Protein 9JE9 (pdb70)

Secondary structure (DSSP, 8-state):
-PPPHHHHHHHHHHTSS-HHHHHHHHHHHHHHHHHHH---SEE-HHHHHHHHHHHHHHHHTT---TTTTEEEEEETTB--TTS---TT-SGGGG---SS--HHHHHHHHTTEEEEEEE-------B---STTHHHHHHHHHTS-SEEEEEESSSTTHHHHHHTT-EEEEPPTTSS--TTB--TT-SSTT-TT-EEEEEESSHHHHHHHHHHH-SS--PPP--SSSS-EEEE---BTTB---HHHHHHHHHHHHHHHHHT-EEES--TT---HHHHHHHHHHHHHHH----HHHHHHHHHHHHHHHHHHHHHTTT-SEEEEESSSSSS-B---S-TTT-EEEETTEEEESGGGGHHHHHHHTTT--EEEEEEEE-TT--EEEEEEEESTT-HHHHHHHHHHHHHHHT-/-PPPHHHHHHHHHHTSS-HHHHHHHHHHHHHHHSTTT--EEEE-HHHHHHHHHHHHHHHTTT---TTTT-EEEEETTB--BTS---TTTS-GGG--BSS--HHHHHHHHTT-EEEEEE--PPP--TTT--PBPSS-TTBB--STTHHHHHHHHHTS-SEEEEEESSSTTHHHHHHTT-EEEEPPTTSS--TTBPPSSSSSSSPTT-EEEEEESSHHHHHHHHHHH-SS--PPP--SSSS-EEEE---BTTB---HHHHHHHHHHHHHHHHHT-EEES--TTPPPHHHHHHHHHHHHHHHS---PPPHHHHHHHHHHHHHHHHHHHHHTTT-SEEEEESSSSS--B--SS--TTTS-EETTEE--SGGGGHHHHHHHTTT--EEEEEEEE-TTS-EEEEEEE-STT-HHHHHHHHHHHHHHHH-

Nearest PDB structures (foldseek):
  1obj-assembly1_B  TM=8.042E-01  e=1.621E-29  Bradyrhizobium japonicum
  1ocm-assembly1_A  TM=7.962E-01  e=1.621E-29  Bradyrhizobium japonicum
  1obi-assembly1_B  TM=7.788E-01  e=1.350E-29  Bradyrhizobium japonicum
  1o9p-assembly1_B  TM=7.866E-01  e=2.640E-29  Bradyrhizobium japonicum
  1o9q-assembly1_A  TM=7.778E-01  e=9.500E-29  Bradyrhizobium japonicum

Foldseek 3Di:
DFDAQQRVLVCCLVVVDALLVQLVVLVVLCVVPCVLQVFFPWFDAPVLNVLRVVQRVVVVVVDHASRASFEEEEALLFADAPAFSCLPPPVSRPDHRHHGFLLVVLVVVRHYRHGGHTAQDDCNQFDLRGRCSSVLVCVLSSSGFKYKFKDQLLRFQQSVQQSQWKKKDAQPPFFDCGRGADPLFPDGVQALMDMAMTGRALVSRVSSSQSRTPDHFDAADDPDPAAEEEEDADAPQAAAAVQLVVLVVQLQVLSVVVPYHYHDDDPLDADLVLLVVLSVVSVVNTNVDDPVNVVVSVVSLQVRLVSVVVVQVRHFKYKYFSWRDHTDGDDPDDQQPDWDAHPNDTGRPVSRSSNSSVCSSNSWMWMWHFQDADPVGRTGIMIITGRRSNSNNSSVVSNVSNVSSVD/DFDAQQVVLVCCLVVVDALLVQLVVLVVLCVVPCVVFLLFQWFPAPVLSVLRVVLRVVSVPPDHASRASFEEAEALQFADAPAFRCLAVPPSRVDHDHHGFLLVVLVVVRHYGHGGHTAFDDALHPVRDAGAQLPDRQFHLHARCSSRLNSQLSNSGFKYKFKDQLLRFQQSNQQNQWKKKFAQPPFFDCGRGRDPFDDPDQQALMGMAMTGRALVSRVVSCQRRTPDHFDAADFPDPAAEEEEDADAVQAAAAVQLVVLVVVLVVLSVVVPYHYHDDDPLPLRLVLLVVLRVVSVVVRRDPVPDDPVVVVVSVVSLQVSLVSVVVVLVRHFKYKYFSFRDHTAGDDPDCDQQQGDAHPNRRGGPVRRSSNSSVCRSSSWMWMWHFQAADPVRGTGIIIITGRRSNNNNSSVVSNVSNVSRVD

Structure (mmCIF, N/CA/C/O backbone):
data_9JE9
#
_entry.id   9JE9
#
_cell.length_a   92.820
_cell.length_b   92.820
_cell.length_c   135.086
_cell.angle_alpha   90.00
_cell.angle_beta   90.00
_cell.angle_gamma   90.00
#
_symmetry.space_group_name_H-M   'P 43'
#
loop_
_entity.id
_entity.type
_entity.pdbx_description
1 polymer Amidase
2 water water
#
loop_
_atom_site.group_PDB
_atom_site.id
_atom_site.type_symbol
_atom_site.label_atom_id
_atom_site.label_alt_id
_atom_site.label_comp_id
_atom_site.label_asym_id
_atom_site.label_entity_id
_atom_site.label_seq_id
_atom_site.pdbx_PDB_ins_code
_atom_site.Cartn_x
_atom_site.Cartn_y
_atom_site.Cartn_z
_atom_site.occupancy
_atom_site.B_iso_or_equiv
_atom_site.auth_seq_id
_atom_site.auth_comp_id
_atom_site.auth_asym_id
_atom_site.auth_atom_id
_atom_site.pdbx_PDB_model_num
ATOM 1 N N . THR A 1 25 ? 18.808 -0.230 13.101 1.00 117.63 2 THR A N 1
ATOM 2 C CA . THR A 1 25 ? 19.304 -1.231 12.158 1.00 121.48 2 THR A CA 1
ATOM 3 C C . THR A 1 25 ? 20.425 -0.664 11.283 1.00 110.53 2 THR A C 1
ATOM 4 O O . THR A 1 25 ? 20.411 0.517 10.934 1.00 106.34 2 THR A O 1
ATOM 8 N N . ALA A 1 26 ? 21.391 -1.512 10.937 1.00 104.46 3 ALA A N 1
ATOM 9 C CA . ALA A 1 26 ? 22.526 -1.067 10.137 1.00 95.60 3 ALA A CA 1
ATOM 10 C C . ALA A 1 26 ? 22.077 -0.697 8.723 1.00 94.52 3 ALA A C 1
ATOM 11 O O . ALA A 1 26 ? 21.245 -1.393 8.130 1.00 99.58 3 ALA A O 1
ATOM 13 N N . PRO A 1 27 ? 22.596 0.391 8.160 1.00 87.47 4 PRO A N 1
ATOM 14 C CA . PRO A 1 27 ? 22.210 0.765 6.793 1.00 89.48 4 PRO A CA 1
ATOM 15 C C . PRO A 1 27 ? 22.730 -0.218 5.752 1.00 90.50 4 PRO A C 1
ATOM 16 O O . PRO A 1 27 ? 23.778 -0.848 5.910 1.00 84.83 4 PRO A O 1
ATOM 20 N N . SER A 1 28 ? 21.958 -0.354 4.681 1.00 91.10 5 SER A N 1
ATOM 21 C CA . SER A 1 28 ? 22.338 -1.187 3.552 1.00 80.82 5 SER A CA 1
ATOM 22 C C . SER A 1 28 ? 23.499 -0.574 2.770 1.00 79.54 5 SER A C 1
ATOM 23 O O . SER A 1 28 ? 23.838 0.603 2.915 1.00 87.04 5 SER A O 1
ATOM 26 N N . ALA A 1 29 ? 24.089 -1.403 1.905 1.00 69.61 6 ALA A N 1
ATOM 27 C CA . ALA A 1 29 ? 25.189 -0.961 1.052 1.00 74.22 6 ALA A CA 1
ATOM 28 C C . ALA A 1 29 ? 24.761 0.155 0.109 1.00 68.64 6 ALA A C 1
ATOM 29 O O . ALA A 1 29 ? 25.445 1.176 -0.013 1.00 81.46 6 ALA A O 1
ATOM 31 N N . LEU A 1 30 ? 23.640 -0.030 -0.587 1.00 70.23 7 LEU A N 1
ATOM 32 C CA . LEU A 1 30 ? 23.185 0.988 -1.530 1.00 76.53 7 LEU A CA 1
ATOM 33 C C . LEU A 1 30 ? 22.720 2.251 -0.814 1.00 78.16 7 LEU A C 1
ATOM 34 O O . LEU A 1 30 ? 22.834 3.356 -1.365 1.00 71.93 7 LEU A O 1
ATOM 39 N N . ALA A 1 31 ? 22.169 2.107 0.394 1.00 74.24 8 ALA A N 1
ATOM 40 C CA . ALA A 1 31 ? 21.844 3.280 1.196 1.00 73.36 8 ALA A CA 1
ATOM 41 C C . ALA A 1 31 ? 23.105 4.052 1.566 1.00 76.51 8 ALA A C 1
ATOM 42 O O . ALA A 1 31 ? 23.107 5.290 1.573 1.00 73.02 8 ALA A O 1
ATOM 44 N N . THR A 1 32 ? 24.182 3.339 1.906 1.00 74.88 9 THR A N 1
ATOM 45 C CA . THR A 1 32 ? 25.443 4.013 2.194 1.00 80.31 9 THR A CA 1
ATOM 46 C C . THR A 1 32 ? 25.948 4.776 0.977 1.00 80.19 9 THR A C 1
ATOM 47 O O . THR A 1 32 ? 26.391 5.924 1.092 1.00 80.31 9 THR A O 1
ATOM 51 N N . ALA A 1 33 ? 25.879 4.158 -0.202 1.00 77.21 10 ALA A N 1
ATOM 52 C CA . ALA A 1 33 ? 26.328 4.832 -1.414 1.00 73.24 10 ALA A CA 1
ATOM 53 C C . ALA A 1 33 ? 25.506 6.080 -1.692 1.00 73.41 10 ALA A C 1
ATOM 54 O O . ALA A 1 33 ? 26.037 7.077 -2.188 1.00 88.24 10 ALA A O 1
ATOM 56 N N . ALA A 1 34 ? 24.200 6.037 -1.410 1.00 82.93 11 ALA A N 1
ATOM 57 C CA . ALA A 1 34 ? 23.350 7.207 -1.626 1.00 85.68 11 ALA A CA 1
ATOM 58 C C . ALA A 1 34 ? 23.738 8.354 -0.703 1.00 83.90 11 ALA A C 1
ATOM 59 O O . ALA A 1 34 ? 23.788 9.513 -1.128 1.00 75.54 11 ALA A O 1
ATOM 61 N N . ALA A 1 35 ? 24.011 8.047 0.567 1.00 83.09 12 ALA A N 1
ATOM 62 C CA . ALA A 1 35 ? 24.379 9.083 1.524 1.00 87.38 12 ALA A CA 1
ATOM 63 C C . ALA A 1 35 ? 25.718 9.713 1.166 1.00 95.36 12 ALA A C 1
ATOM 64 O O . ALA A 1 35 ? 25.840 10.941 1.115 1.00 101.22 12 ALA A O 1
ATOM 66 N N . VAL A 1 36 ? 26.729 8.888 0.885 1.00 90.69 13 VAL A N 1
ATOM 67 C CA . VAL A 1 36 ? 28.022 9.431 0.483 1.00 87.64 13 VAL A CA 1
ATOM 68 C C . VAL A 1 36 ? 27.870 10.226 -0.803 1.00 84.28 13 VAL A C 1
ATOM 69 O O . VAL A 1 36 ? 28.496 11.276 -0.980 1.00 99.19 13 VAL A O 1
ATOM 73 N N . ARG A 1 37 ? 27.046 9.731 -1.725 1.00 77.94 14 ARG A N 1
ATOM 74 C CA . ARG A 1 37 ? 26.757 10.485 -2.939 1.00 81.43 14 ARG A CA 1
ATOM 75 C C . ARG A 1 37 ? 26.075 11.805 -2.602 1.00 93.85 14 ARG A C 1
ATOM 76 O O . ARG A 1 37 ? 26.366 12.838 -3.216 1.00 94.54 14 ARG A O 1
ATOM 84 N N . ALA A 1 38 ? 25.165 11.789 -1.621 1.00 95.24 15 ALA A N 1
ATOM 85 C CA . ALA A 1 38 ? 24.466 13.005 -1.216 1.00 89.61 15 ALA A CA 1
ATOM 86 C C . ALA A 1 38 ? 25.403 14.002 -0.547 1.00 100.27 15 ALA A C 1
ATOM 87 O O . ALA A 1 38 ? 25.145 15.211 -0.575 1.00 97.27 15 ALA A O 1
ATOM 89 N N . GLY A 1 39 ? 26.472 13.517 0.077 1.00 88.54 16 GLY A N 1
ATOM 90 C CA . GLY A 1 39 ? 27.325 14.350 0.892 1.00 93.30 16 GLY A CA 1
ATOM 91 C C . GLY A 1 39 ? 26.923 14.425 2.343 1.00 93.91 16 GLY A C 1
ATOM 92 O O . GLY A 1 39 ? 27.582 15.129 3.117 1.00 116.58 16 GLY A O 1
ATOM 93 N N . GLU A 1 40 ? 25.863 13.720 2.736 1.00 89.86 17 GLU A N 1
ATOM 94 C CA . GLU A 1 40 ? 25.490 13.657 4.143 1.00 94.19 17 GLU A CA 1
ATOM 95 C C . GLU A 1 40 ? 26.614 13.062 4.971 1.00 95.64 17 GLU A C 1
ATOM 96 O O . GLU A 1 40 ? 26.845 13.472 6.113 1.00 109.94 17 GLU A O 1
ATOM 102 N N . THR A 1 41 ? 27.306 12.080 4.416 1.00 100.36 18 THR A N 1
ATOM 103 C CA . THR A 1 41 ? 28.429 11.437 5.067 1.00 102.67 18 THR A CA 1
ATOM 104 C C . THR A 1 41 ? 29.560 11.312 4.060 1.00 102.92 18 THR A C 1
ATOM 105 O O . THR A 1 41 ? 29.382 11.534 2.859 1.00 102.12 18 THR A O 1
ATOM 109 N N . THR A 1 42 ? 30.741 10.999 4.566 1.00 97.98 19 THR A N 1
ATOM 110 C CA . THR A 1 42 ? 31.916 10.851 3.728 1.00 101.61 19 THR A CA 1
ATOM 111 C C . THR A 1 42 ? 32.433 9.419 3.808 1.00 104.11 19 THR A C 1
ATOM 112 O O . THR A 1 42 ? 32.158 8.691 4.768 1.00 102.77 19 THR A O 1
ATOM 116 N N . ALA A 1 43 ? 33.166 9.006 2.765 1.00 99.29 20 ALA A N 1
ATOM 117 C CA . ALA A 1 43 ? 33.652 7.628 2.702 1.00 93.81 20 ALA A CA 1
ATOM 118 C C . ALA A 1 43 ? 34.587 7.312 3.861 1.00 100.30 20 ALA A C 1
ATOM 119 O O . ALA A 1 43 ? 34.546 6.207 4.418 1.00 95.67 20 ALA A O 1
ATOM 121 N N . LEU A 1 44 ? 35.443 8.267 4.234 1.00 93.04 21 LEU A N 1
ATOM 122 C CA . LEU A 1 44 ? 36.318 8.064 5.383 1.00 92.68 21 LEU A CA 1
ATOM 123 C C . LEU A 1 44 ? 35.504 7.827 6.649 1.00 95.03 21 LEU A C 1
ATOM 124 O O . LEU A 1 44 ? 35.766 6.883 7.401 1.00 98.23 21 LEU A O 1
ATOM 129 N N . ALA A 1 45 ? 34.478 8.650 6.877 1.00 95.98 22 ALA A N 1
ATOM 130 C CA . ALA A 1 45 ? 33.667 8.491 8.080 1.00 100.84 22 ALA A CA 1
ATOM 131 C C . ALA A 1 45 ? 32.970 7.140 8.095 1.00 99.05 22 ALA A C 1
ATOM 132 O O . ALA A 1 45 ? 32.930 6.466 9.131 1.00 99.07 22 ALA A O 1
ATOM 134 N N . GLU A 1 46 ? 32.422 6.724 6.949 1.00 100.11 23 GLU A N 1
ATOM 135 C CA . GLU A 1 46 ? 31.781 5.414 6.866 1.00 103.45 23 GLU A CA 1
ATOM 136 C C . GLU A 1 46 ? 32.792 4.298 7.078 1.00 95.68 23 GLU A C 1
ATOM 137 O O . GLU A 1 46 ? 32.498 3.296 7.742 1.00 94.74 23 GLU A O 1
ATOM 143 N N . THR A 1 47 ? 33.989 4.447 6.516 1.00 98.34 24 THR A N 1
ATOM 144 C CA . THR A 1 47 ? 34.997 3.418 6.717 1.00 96.32 24 THR A CA 1
ATOM 145 C C . THR A 1 47 ? 35.396 3.348 8.183 1.00 100.30 24 THR A C 1
ATOM 146 O O . THR A 1 47 ? 35.338 2.276 8.792 1.00 100.26 24 THR A O 1
ATOM 150 N N . GLU A 1 48 ? 35.661 4.504 8.802 1.00 93.56 25 GLU A N 1
ATOM 151 C CA . GLU A 1 48 ? 36.065 4.516 10.206 1.00 91.08 25 GLU A CA 1
ATOM 152 C C . GLU A 1 48 ? 34.973 3.943 11.094 1.00 95.04 25 GLU A C 1
ATOM 153 O O . GLU A 1 48 ? 35.252 3.155 12.008 1.00 90.22 25 GLU A O 1
ATOM 159 N N . ALA A 1 49 ? 33.717 4.302 10.813 1.00 101.30 26 ALA A N 1
ATOM 160 C CA . ALA A 1 49 ? 32.601 3.781 11.590 1.00 81.56 26 ALA A CA 1
ATOM 161 C C . ALA A 1 49 ? 32.558 2.266 11.512 1.00 88.68 26 ALA A C 1
ATOM 162 O O . ALA A 1 49 ? 32.248 1.591 12.502 1.00 81.81 26 ALA A O 1
ATOM 164 N N . ALA A 1 50 ? 32.904 1.714 10.347 1.00 91.88 27 ALA A N 1
ATOM 165 C CA . ALA A 1 50 ? 32.951 0.266 10.201 1.00 92.65 27 ALA A CA 1
ATOM 166 C C . ALA A 1 50 ? 34.008 -0.359 11.106 1.00 93.56 27 ALA A C 1
ATOM 167 O O . ALA A 1 50 ? 33.726 -1.345 11.796 1.00 86.70 27 ALA A O 1
ATOM 169 N N . ILE A 1 51 ? 35.225 0.212 11.151 1.00 96.20 28 ILE A N 1
ATOM 170 C CA . ILE A 1 51 ? 36.262 -0.401 11.993 1.00 99.09 28 ILE A CA 1
ATOM 171 C C . ILE A 1 51 ? 35.884 -0.303 13.462 1.00 95.50 28 ILE A C 1
ATOM 172 O O . ILE A 1 51 ? 36.140 -1.233 14.242 1.00 92.07 28 ILE A O 1
ATOM 177 N N . ALA A 1 52 ? 35.213 0.782 13.854 1.00 88.13 29 ALA A N 1
ATOM 178 C CA . ALA A 1 52 ? 34.673 0.837 15.206 1.00 92.68 29 ALA A CA 1
ATOM 179 C C . ALA A 1 52 ? 33.713 -0.320 15.442 1.00 99.72 29 ALA A C 1
ATOM 180 O O . ALA A 1 52 ? 33.759 -0.974 16.492 1.00 90.31 29 ALA A O 1
ATOM 182 N N . ARG A 1 53 ? 32.861 -0.611 14.454 1.00 94.64 30 ARG A N 1
ATOM 183 C CA . ARG A 1 53 ? 31.949 -1.740 14.580 1.00 90.26 30 ARG A CA 1
ATOM 184 C C . ARG A 1 53 ? 32.698 -3.064 14.648 1.00 92.82 30 ARG A C 1
ATOM 185 O O . ARG A 1 53 ? 32.323 -3.948 15.427 1.00 94.73 30 ARG A O 1
ATOM 193 N N . ILE A 1 54 ? 33.762 -3.226 13.852 1.00 95.03 31 ILE A N 1
ATOM 194 C CA . ILE A 1 54 ? 34.478 -4.502 13.866 1.00 87.36 31 ILE A CA 1
ATOM 195 C C . ILE A 1 54 ? 35.247 -4.673 15.165 1.00 93.73 31 ILE A C 1
ATOM 196 O O . ILE A 1 54 ? 35.230 -5.747 15.770 1.00 91.13 31 ILE A O 1
ATOM 201 N N . GLU A 1 55 ? 35.889 -3.610 15.647 1.00 97.01 32 GLU A N 1
ATOM 202 C CA . GLU A 1 55 ? 36.682 -3.774 16.860 1.00 101.32 32 GLU A CA 1
ATOM 203 C C . GLU A 1 55 ? 35.801 -4.030 18.074 1.00 103.66 32 GLU A C 1
ATOM 204 O O . GLU A 1 55 ? 36.184 -4.803 18.961 1.00 100.09 32 GLU A O 1
ATOM 210 N N . ALA A 1 56 ? 34.611 -3.423 18.114 1.00 102.82 33 ALA A N 1
ATOM 211 C CA . ALA A 1 56 ? 33.706 -3.622 19.243 1.00 91.35 33 ALA A CA 1
ATOM 212 C C . ALA A 1 56 ? 33.186 -5.055 19.307 1.00 107.01 33 ALA A C 1
ATOM 213 O O . ALA A 1 56 ? 33.163 -5.669 20.381 1.00 106.39 33 ALA A O 1
ATOM 215 N N . ALA A 1 57 ? 32.765 -5.608 18.166 1.00 111.08 34 ALA A N 1
ATOM 216 C CA . ALA A 1 57 ? 32.070 -6.891 18.131 1.00 89.74 34 ALA A CA 1
ATOM 217 C C . ALA A 1 57 ? 32.963 -8.079 17.793 1.00 102.46 34 ALA A C 1
ATOM 218 O O . ALA A 1 57 ? 32.562 -9.222 18.048 1.00 108.92 34 ALA A O 1
ATOM 220 N N . ASN A 1 58 ? 34.153 -7.848 17.229 1.00 102.88 35 ASN A N 1
ATOM 221 C CA . ASN A 1 58 ? 34.963 -8.940 16.694 1.00 104.52 35 ASN A CA 1
ATOM 222 C C . ASN A 1 58 ? 35.682 -9.795 17.737 1.00 110.94 35 ASN A C 1
ATOM 223 O O . ASN A 1 58 ? 35.831 -10.999 17.501 1.00 108.40 35 ASN A O 1
ATOM 228 N N . PRO A 1 59 ? 36.132 -9.257 18.885 1.00 114.40 36 PRO A N 1
ATOM 229 C CA . PRO A 1 59 ? 36.890 -10.114 19.817 1.00 102.89 36 PRO A CA 1
ATOM 230 C C . PRO A 1 59 ? 36.112 -11.350 20.183 1.00 109.36 36 PRO A C 1
ATOM 231 O O . PRO A 1 59 ? 36.669 -12.426 20.443 1.00 109.12 36 PRO A O 1
ATOM 235 N N . ASP A 1 60 ? 34.798 -11.180 20.229 1.00 123.40 37 ASP A N 1
ATOM 236 C CA . ASP A 1 60 ? 33.922 -12.171 20.807 1.00 121.56 37 ASP A CA 1
ATOM 237 C C . ASP A 1 60 ? 33.549 -13.304 19.830 1.00 126.10 37 ASP A C 1
ATOM 238 O O . ASP A 1 60 ? 33.292 -14.426 20.281 1.00 125.32 37 ASP A O 1
ATOM 243 N N . LEU A 1 61 ? 33.658 -13.038 18.520 1.00 117.20 38 LEU A N 1
ATOM 244 C CA . LEU A 1 61 ? 33.291 -14.057 17.497 1.00 116.04 38 LEU A CA 1
ATOM 245 C C . LEU A 1 61 ? 34.465 -14.346 16.541 1.00 114.45 38 LEU A C 1
ATOM 246 O O . LEU A 1 61 ? 34.369 -15.351 15.804 1.00 113.99 38 LEU A O 1
ATOM 251 N N . ASN A 1 62 ? 35.500 -13.500 16.520 1.00 114.27 39 ASN A N 1
ATOM 252 C CA . ASN A 1 62 ? 36.713 -13.761 15.686 1.00 115.60 39 ASN A CA 1
ATOM 253 C C . ASN A 1 62 ? 36.333 -13.919 14.208 1.00 113.51 39 ASN A C 1
ATOM 254 O O . ASN A 1 62 ? 36.919 -14.794 13.536 1.00 102.14 39 ASN A O 1
ATOM 259 N N . ALA A 1 63 ? 35.383 -13.116 13.723 1.00 109.65 40 ALA A N 1
ATOM 260 C CA . ALA A 1 63 ? 34.930 -13.189 12.311 1.00 104.67 40 ALA A CA 1
ATOM 261 C C . ALA A 1 63 ? 36.039 -12.840 11.314 1.00 100.65 40 ALA A C 1
ATOM 262 O O . ALA A 1 63 ? 36.104 -13.508 10.262 1.00 85.52 40 ALA A O 1
ATOM 264 N N . VAL A 1 64 ? 36.871 -11.831 11.599 1.00 90.97 41 VAL A N 1
ATOM 265 C CA . VAL A 1 64 ? 37.848 -11.398 10.556 1.00 99.43 41 VAL A CA 1
ATOM 266 C C . VAL A 1 64 ? 39.272 -11.880 10.869 1.00 97.94 41 VAL A C 1
ATOM 267 O O . VAL A 1 64 ? 39.818 -11.475 11.918 1.00 96.46 41 VAL A O 1
ATOM 271 N N . VAL A 1 65 ? 39.831 -12.746 10.015 1.00 91.50 42 VAL A N 1
ATOM 272 C CA . VAL A 1 65 ? 41.246 -13.212 10.161 1.00 86.38 42 VAL A CA 1
ATOM 273 C C . VAL A 1 65 ? 42.268 -12.086 9.936 1.00 92.07 42 VAL A C 1
ATOM 274 O O . VAL A 1 65 ? 43.256 -12.041 10.695 1.00 114.20 42 VAL A O 1
ATOM 278 N N . VAL A 1 66 ? 42.051 -11.221 8.938 1.00 89.13 43 VAL A N 1
ATOM 279 C CA . VAL A 1 66 ? 43.096 -10.217 8.564 1.00 80.61 43 VAL A CA 1
ATOM 280 C C . VAL A 1 66 ? 42.530 -8.794 8.621 1.00 86.84 43 VAL A C 1
ATOM 281 O O . VAL A 1 66 ? 41.408 -8.588 8.124 1.00 95.99 43 VAL A O 1
ATOM 285 N N . LYS A 1 67 ? 43.312 -7.848 9.148 1.00 77.70 44 LYS A N 1
ATOM 286 C CA . LYS A 1 67 ? 42.841 -6.470 9.245 1.00 66.84 44 LYS A CA 1
ATOM 287 C C . LYS A 1 67 ? 43.786 -5.571 8.462 1.00 79.20 44 LYS A C 1
ATOM 288 O O . LYS A 1 67 ? 45.002 -5.620 8.662 1.00 104.11 44 LYS A O 1
ATOM 294 N N . ASP A 1 68 ? 43.223 -4.748 7.585 1.00 74.01 45 ASP A N 1
ATOM 295 C CA . ASP A 1 68 ? 43.970 -3.870 6.690 1.00 70.36 45 ASP A CA 1
ATOM 296 C C . ASP A 1 68 ? 43.567 -2.420 6.898 1.00 74.51 45 ASP A C 1
ATOM 297 O O . ASP A 1 68 ? 43.417 -1.657 5.942 1.00 85.97 45 ASP A O 1
ATOM 302 N N . TYR A 1 69 ? 43.355 -2.040 8.161 1.00 81.44 46 TYR A N 1
ATOM 303 C CA . TYR A 1 69 ? 42.725 -0.760 8.489 1.00 96.45 46 TYR A CA 1
ATOM 304 C C . TYR A 1 69 ? 43.424 0.434 7.846 1.00 93.64 46 TYR A C 1
ATOM 305 O O . TYR A 1 69 ? 42.768 1.325 7.301 1.00 94.61 46 TYR A O 1
ATOM 314 N N . ASP A 1 70 ? 44.753 0.471 7.885 1.00 110.39 47 ASP A N 1
ATOM 315 C CA . ASP A 1 70 ? 45.416 1.738 7.602 1.00 100.54 47 ASP A CA 1
ATOM 316 C C . ASP A 1 70 ? 45.510 2.012 6.107 1.00 90.69 47 ASP A C 1
ATOM 317 O O . ASP A 1 70 ? 45.388 3.165 5.680 1.00 92.03 47 ASP A O 1
ATOM 322 N N . ARG A 1 71 ? 45.672 0.971 5.286 1.00 88.17 48 ARG A N 1
ATOM 323 C CA . ARG A 1 71 ? 45.555 1.195 3.850 1.00 92.54 48 ARG A CA 1
ATOM 324 C C . ARG A 1 71 ? 44.122 1.507 3.468 1.00 96.75 48 ARG A C 1
ATOM 325 O O . ARG A 1 71 ? 43.885 2.305 2.552 1.00 85.85 48 ARG A O 1
ATOM 333 N N . ALA A 1 72 ? 43.163 0.909 4.182 1.00 86.47 49 ALA A N 1
ATOM 334 C CA . ALA A 1 72 ? 41.755 1.166 3.914 1.00 88.60 49 ALA A CA 1
ATOM 335 C C . ALA A 1 72 ? 41.404 2.628 4.145 1.00 87.50 49 ALA A C 1
ATOM 336 O O . ALA A 1 72 ? 40.642 3.220 3.369 1.00 82.81 49 ALA A O 1
ATOM 338 N N . ARG A 1 73 ? 41.954 3.238 5.198 1.00 95.14 50 ARG A N 1
ATOM 339 C CA . ARG A 1 73 ? 41.585 4.624 5.448 1.00 94.37 50 ARG A CA 1
ATOM 340 C C . ARG A 1 73 ? 42.261 5.549 4.457 1.00 91.52 50 ARG A C 1
ATOM 341 O O . ARG A 1 73 ? 41.659 6.536 4.028 1.00 93.55 50 ARG A O 1
ATOM 349 N N . ASP A 1 74 ? 43.462 5.197 3.998 1.00 89.45 51 ASP A N 1
ATOM 350 C CA . ASP A 1 74 ? 44.067 6.001 2.945 1.00 94.23 51 ASP A CA 1
ATOM 351 C C . ASP A 1 74 ? 43.361 5.781 1.622 1.00 87.68 51 ASP A C 1
ATOM 352 O O . ASP A 1 74 ? 43.206 6.724 0.835 1.00 93.10 51 ASP A O 1
ATOM 357 N N . ALA A 1 75 ? 42.880 4.562 1.384 1.00 91.44 52 ALA A N 1
ATOM 358 C CA . ALA A 1 75 ? 42.016 4.330 0.236 1.00 78.29 52 ALA A CA 1
ATOM 359 C C . ALA A 1 75 ? 40.750 5.166 0.350 1.00 84.96 52 ALA A C 1
ATOM 360 O O . ALA A 1 75 ? 40.295 5.760 -0.635 1.00 79.75 52 ALA A O 1
ATOM 362 N N . ALA A 1 76 ? 40.184 5.250 1.555 1.00 74.94 53 ALA A N 1
ATOM 363 C CA . ALA A 1 76 ? 38.984 6.056 1.739 1.00 87.25 53 ALA A CA 1
ATOM 364 C C . ALA A 1 76 ? 39.252 7.520 1.420 1.00 88.30 53 ALA A C 1
ATOM 365 O O . ALA A 1 76 ? 38.561 8.108 0.584 1.00 86.43 53 ALA A O 1
ATOM 367 N N . ARG A 1 77 ? 40.327 8.090 1.985 1.00 92.97 54 ARG A N 1
ATOM 368 C CA . ARG A 1 77 ? 40.630 9.506 1.760 1.00 81.35 54 ARG A CA 1
ATOM 369 C C . ARG A 1 77 ? 40.787 9.810 0.279 1.00 81.44 54 ARG A C 1
ATOM 370 O O . ARG A 1 77 ? 40.300 10.839 -0.209 1.00 84.14 54 ARG A O 1
ATOM 378 N N . ALA A 1 78 ? 41.476 8.930 -0.452 1.00 85.76 55 ALA A N 1
ATOM 379 C CA . ALA A 1 78 ? 41.628 9.129 -1.887 1.00 80.70 55 ALA A CA 1
ATOM 380 C C . ALA A 1 78 ? 40.272 9.160 -2.575 1.00 91.54 55 ALA A C 1
ATOM 381 O O . ALA A 1 78 ? 40.066 9.922 -3.528 1.00 92.31 55 ALA A O 1
ATOM 383 N N . LEU A 1 79 ? 39.327 8.346 -2.093 1.00 94.54 56 LEU A N 1
ATOM 384 C CA . LEU A 1 79 ? 37.990 8.327 -2.678 1.00 93.34 56 LEU A CA 1
ATOM 385 C C . LEU A 1 79 ? 37.256 9.651 -2.475 1.00 91.57 56 LEU A C 1
ATOM 386 O O . LEU A 1 79 ? 36.639 10.162 -3.417 1.00 95.06 56 LEU A O 1
ATOM 391 N N . ASP A 1 80 ? 37.318 10.239 -1.271 1.00 87.65 57 ASP A N 1
ATOM 392 C CA . ASP A 1 80 ? 36.634 11.519 -1.073 1.00 94.33 57 ASP A CA 1
ATOM 393 C C . ASP A 1 80 ? 37.260 12.633 -1.899 1.00 97.39 57 ASP A C 1
ATOM 394 O O . ASP A 1 80 ? 36.556 13.560 -2.319 1.00 103.88 57 ASP A O 1
ATOM 399 N N . ALA A 1 81 ? 38.571 12.572 -2.132 1.00 96.97 58 ALA A N 1
ATOM 400 C CA . ALA A 1 81 ? 39.182 13.504 -3.070 1.00 99.35 58 ALA A CA 1
ATOM 401 C C . ALA A 1 81 ? 38.528 13.388 -4.438 1.00 95.85 58 ALA A C 1
ATOM 402 O O . ALA A 1 81 ? 38.300 14.395 -5.116 1.00 103.09 58 ALA A O 1
ATOM 404 N N . ARG A 1 82 ? 38.189 12.165 -4.843 1.00 102.48 59 ARG A N 1
ATOM 405 C CA . ARG A 1 82 ? 37.506 11.947 -6.109 1.00 100.06 59 ARG A CA 1
ATOM 406 C C . ARG A 1 82 ? 36.011 12.249 -6.042 1.00 100.18 59 ARG A C 1
ATOM 407 O O . ARG A 1 82 ? 35.409 12.563 -7.068 1.00 106.33 59 ARG A O 1
ATOM 415 N N . ILE A 1 83 ? 35.373 12.156 -4.878 1.00 100.18 60 ILE A N 1
ATOM 416 C CA . ILE A 1 83 ? 33.997 12.643 -4.843 1.00 104.70 60 ILE A CA 1
ATOM 417 C C . ILE A 1 83 ? 33.982 14.159 -4.978 1.00 107.55 60 ILE A C 1
ATOM 418 O O . ILE A 1 83 ? 33.035 14.733 -5.537 1.00 109.51 60 ILE A O 1
ATOM 423 N N . ALA A 1 84 ? 35.051 14.823 -4.526 1.00 107.57 61 ALA A N 1
ATOM 424 C CA . ALA A 1 84 ? 35.186 16.261 -4.734 1.00 104.12 61 ALA A CA 1
ATOM 425 C C . ALA A 1 84 ? 35.250 16.623 -6.219 1.00 112.63 61 ALA A C 1
ATOM 426 O O . ALA A 1 84 ? 34.714 17.658 -6.628 1.00 117.86 61 ALA A O 1
ATOM 428 N N . GLU A 1 85 ? 35.883 15.783 -7.047 1.00 112.54 62 GLU A N 1
ATOM 429 C CA . GLU A 1 85 ? 35.895 16.058 -8.485 1.00 114.15 62 GLU A CA 1
ATOM 430 C C . GLU A 1 85 ? 34.588 15.673 -9.168 1.00 108.47 62 GLU A C 1
ATOM 431 O O . GLU A 1 85 ? 34.444 15.921 -10.368 1.00 100.32 62 GLU A O 1
ATOM 437 N N . GLY A 1 86 ? 33.638 15.091 -8.443 1.00 104.79 63 GLY A N 1
ATOM 438 C CA . GLY A 1 86 ? 32.374 14.676 -9.012 1.00 101.81 63 GLY A CA 1
ATOM 439 C C . GLY A 1 86 ? 32.303 13.227 -9.444 1.00 104.41 63 GLY A C 1
ATOM 440 O O . GLY A 1 86 ? 31.309 12.839 -10.069 1.00 102.65 63 GLY A O 1
ATOM 441 N N . PHE A 1 87 ? 33.323 12.423 -9.136 1.00 104.11 64 PHE A N 1
ATOM 442 C CA . PHE A 1 87 ? 33.308 10.994 -9.430 1.00 95.09 64 PHE A CA 1
ATOM 443 C C . PHE A 1 87 ? 32.171 10.297 -8.693 1.00 100.85 64 PHE A C 1
ATOM 444 O O . PHE A 1 87 ? 31.960 10.517 -7.498 1.00 97.71 64 PHE A O 1
ATOM 452 N N . ASP A 1 88 ? 31.441 9.440 -9.409 1.00 97.21 65 ASP A N 1
ATOM 453 C CA . ASP A 1 88 ? 30.298 8.735 -8.843 1.00 85.92 65 ASP A CA 1
ATOM 454 C C . ASP A 1 88 ? 30.407 7.247 -9.149 1.00 88.10 65 ASP A C 1
ATOM 455 O O . ASP A 1 88 ? 30.868 6.857 -10.226 1.00 81.89 65 ASP A O 1
ATOM 460 N N . ALA A 1 89 ? 29.984 6.420 -8.197 1.00 77.67 66 ALA A N 1
ATOM 461 C CA . ALA A 1 89 ? 30.076 4.977 -8.331 1.00 72.92 66 ALA A CA 1
ATOM 462 C C . ALA A 1 89 ? 28.838 4.308 -7.752 1.00 76.98 66 ALA A C 1
ATOM 463 O O . ALA A 1 89 ? 28.242 4.818 -6.796 1.00 83.24 66 ALA A O 1
ATOM 465 N N . PRO A 1 90 ? 28.444 3.150 -8.295 1.00 77.34 67 PRO A N 1
ATOM 466 C CA . PRO A 1 90 ? 27.227 2.482 -7.792 1.00 71.92 67 PRO A CA 1
ATOM 467 C C . PRO A 1 90 ? 27.308 2.028 -6.341 1.00 72.18 67 PRO A C 1
ATOM 468 O O . PRO A 1 90 ? 26.272 1.999 -5.662 1.00 74.18 67 PRO A O 1
ATOM 472 N N . LEU A 1 91 ? 28.484 1.620 -5.861 1.00 61.24 68 LEU A N 1
ATOM 473 C CA . LEU A 1 91 ? 28.692 1.263 -4.462 1.00 68.48 68 LEU A CA 1
ATOM 474 C C . LEU A 1 91 ? 29.670 2.213 -3.780 1.00 71.12 68 LEU A C 1
ATOM 475 O O . LEU A 1 91 ? 30.520 1.790 -2.994 1.00 77.87 68 LEU A O 1
ATOM 480 N N . LEU A 1 92 ? 29.599 3.486 -4.140 1.00 71.13 69 LEU A N 1
ATOM 481 C CA . LEU A 1 92 ? 30.512 4.510 -3.660 1.00 77.37 69 LEU A CA 1
ATOM 482 C C . LEU A 1 92 ? 30.638 4.520 -2.144 1.00 77.96 69 LEU A C 1
ATOM 483 O O . LEU A 1 92 ? 29.645 4.653 -1.429 1.00 87.06 69 LEU A O 1
ATOM 488 N N . GLY A 1 93 ? 31.870 4.392 -1.665 1.00 75.06 70 GLY A N 1
ATOM 489 C CA . GLY A 1 93 ? 32.176 4.571 -0.259 1.00 76.19 70 GLY A CA 1
ATOM 490 C C . GLY A 1 93 ? 31.646 3.510 0.673 1.00 75.11 70 GLY A C 1
ATOM 491 O O . GLY A 1 93 ? 31.439 3.786 1.855 1.00 89.35 70 GLY A O 1
ATOM 492 N N . VAL A 1 94 ? 31.473 2.289 0.193 1.00 74.38 71 VAL A N 1
ATOM 493 C CA . VAL A 1 94 ? 30.869 1.222 0.987 1.00 73.00 71 VAL A CA 1
ATOM 494 C C . VAL A 1 94 ? 31.984 0.443 1.671 1.00 71.13 71 VAL A C 1
ATOM 495 O O . VAL A 1 94 ? 32.840 -0.134 0.982 1.00 69.59 71 VAL A O 1
ATOM 499 N N . PRO A 1 95 ? 32.024 0.412 3.002 1.00 71.35 72 PRO A N 1
ATOM 500 C CA . PRO A 1 95 ? 33.003 -0.423 3.699 1.00 69.79 72 PRO A CA 1
ATOM 501 C C . PRO A 1 95 ? 32.638 -1.883 3.534 1.00 67.85 72 PRO A C 1
ATOM 502 O O . PRO A 1 95 ? 31.462 -2.247 3.567 1.00 82.02 72 PRO A O 1
ATOM 506 N N . MET A 1 96 ? 33.650 -2.724 3.347 1.00 68.15 73 MET A N 1
ATOM 507 C CA . MET A 1 96 ? 33.362 -4.105 3.006 1.00 72.83 73 MET A CA 1
ATOM 508 C C . MET A 1 96 ? 34.498 -5.021 3.456 1.00 72.27 73 MET A C 1
ATOM 509 O O . MET A 1 96 ? 35.625 -4.579 3.699 1.00 81.26 73 MET A O 1
ATOM 514 N N . THR A 1 97 ? 34.170 -6.304 3.593 1.00 63.28 74 THR A N 1
ATOM 515 C CA . THR A 1 97 ? 35.121 -7.367 3.885 1.00 64.31 74 THR A CA 1
ATOM 516 C C . THR A 1 97 ? 34.900 -8.500 2.890 1.00 74.43 74 THR A C 1
ATOM 517 O O . THR A 1 97 ? 33.839 -8.593 2.265 1.00 73.52 74 THR A O 1
ATOM 521 N N . ILE A 1 98 ? 35.917 -9.356 2.718 1.00 65.00 75 ILE A N 1
ATOM 522 C CA . ILE A 1 98 ? 35.813 -10.499 1.816 1.00 61.21 75 ILE A CA 1
ATOM 523 C C . ILE A 1 98 ? 36.370 -11.741 2.482 1.00 75.98 75 ILE A C 1
ATOM 524 O O . ILE A 1 98 ? 37.178 -11.675 3.406 1.00 78.36 75 ILE A O 1
ATOM 529 N N . LYS A 1 99 ? 35.943 -12.886 1.967 1.00 73.24 76 LYS A N 1
ATOM 530 C CA . LYS A 1 99 ? 36.487 -14.143 2.436 1.00 69.44 76 LYS A CA 1
ATOM 531 C C . LYS A 1 99 ? 37.992 -14.161 2.169 1.00 78.16 76 LYS A C 1
ATOM 532 O O . LYS A 1 99 ? 38.490 -13.492 1.258 1.00 76.71 76 LYS A O 1
ATOM 538 N N . GLU A 1 100 ? 38.727 -14.904 2.996 1.00 80.55 77 GLU A N 1
ATOM 539 C CA . GLU A 1 100 ? 40.181 -14.846 2.911 1.00 81.94 77 GLU A CA 1
ATOM 540 C C . GLU A 1 100 ? 40.705 -15.462 1.625 1.00 75.12 77 GLU A C 1
ATOM 541 O O . GLU A 1 100 ? 41.790 -15.094 1.164 1.00 87.92 77 GLU A O 1
ATOM 547 N N . SER A 1 101 ? 39.952 -16.373 1.027 1.00 72.90 78 SER A N 1
ATOM 548 C CA . SER A 1 101 ? 40.404 -17.034 -0.187 1.00 75.35 78 SER A CA 1
ATOM 549 C C . SER A 1 101 ? 40.611 -16.057 -1.339 1.00 67.38 78 SER A C 1
ATOM 550 O O . SER A 1 101 ? 41.282 -16.399 -2.317 1.00 76.68 78 SER A O 1
ATOM 553 N N . PHE A 1 102 ? 39.950 -14.902 -1.312 1.00 76.13 79 PHE A N 1
ATOM 554 C CA . PHE A 1 102 ? 40.192 -13.882 -2.328 1.00 74.26 79 PHE A CA 1
ATOM 555 C C . PHE A 1 102 ? 41.568 -13.248 -2.158 1.00 75.86 79 PHE A C 1
ATOM 556 O O . PHE A 1 102 ? 42.041 -13.030 -1.039 1.00 74.62 79 PHE A O 1
ATOM 564 N N . ASN A 1 103 ? 42.182 -12.888 -3.284 1.00 72.96 80 ASN A N 1
ATOM 565 C CA . ASN A 1 103 ? 43.497 -12.256 -3.268 1.00 76.87 80 ASN A CA 1
ATOM 566 C C . ASN A 1 103 ? 43.323 -10.745 -3.195 1.00 74.86 80 ASN A C 1
ATOM 567 O O . ASN A 1 103 ? 42.656 -10.148 -4.047 1.00 78.13 80 ASN A O 1
ATOM 572 N N . VAL A 1 104 ? 43.935 -10.130 -2.190 1.00 83.09 81 VAL A N 1
ATOM 573 C CA . VAL A 1 104 ? 44.025 -8.682 -2.090 1.00 81.05 81 VAL A CA 1
ATOM 574 C C . VAL A 1 104 ? 45.502 -8.339 -2.177 1.00 89.74 81 VAL A C 1
ATOM 575 O O . VAL A 1 104 ? 46.331 -9.003 -1.544 1.00 86.86 81 VAL A O 1
ATOM 579 N N . ALA A 1 105 ? 45.833 -7.355 -3.010 1.00 84.21 82 ALA A N 1
ATOM 580 C CA . ALA A 1 105 ? 47.227 -6.991 -3.210 1.00 81.57 82 ALA A CA 1
ATOM 581 C C . ALA A 1 105 ? 47.837 -6.538 -1.894 1.00 83.47 82 ALA A C 1
ATOM 582 O O . ALA A 1 105 ? 47.253 -5.733 -1.166 1.00 91.05 82 ALA A O 1
ATOM 584 N N . GLY A 1 106 ? 49.036 -7.031 -1.609 1.00 88.83 83 GLY A N 1
ATOM 585 C CA . GLY A 1 106 ? 49.702 -6.728 -0.364 1.00 89.01 83 GLY A CA 1
ATOM 586 C C . GLY A 1 106 ? 49.290 -7.556 0.837 1.00 94.34 83 GLY A C 1
ATOM 587 O O . GLY A 1 106 ? 49.814 -7.315 1.931 1.00 94.96 83 GLY A O 1
ATOM 588 N N . LEU A 1 107 ? 48.403 -8.543 0.682 1.00 84.26 84 LEU A N 1
ATOM 589 C CA . LEU A 1 107 ? 47.974 -9.299 1.850 1.00 68.31 84 LEU A CA 1
ATOM 590 C C . LEU A 1 107 ? 48.024 -10.797 1.604 1.00 70.81 84 LEU A C 1
ATOM 591 O O . LEU A 1 107 ? 47.926 -11.249 0.456 1.00 77.89 84 LEU A O 1
ATOM 596 N N . PRO A 1 108 ? 48.225 -11.580 2.663 1.00 71.42 85 PRO A N 1
ATOM 597 C CA . PRO A 1 108 ? 48.290 -13.032 2.517 1.00 70.61 85 PRO A CA 1
ATOM 598 C C . PRO A 1 108 ? 46.909 -13.647 2.391 1.00 84.16 85 PRO A C 1
ATOM 599 O O . PRO A 1 108 ? 45.916 -13.120 2.894 1.00 86.55 85 PRO A O 1
ATOM 603 N N . THR A 1 109 ? 46.890 -14.852 1.812 1.00 76.90 86 THR A N 1
ATOM 604 C CA . THR A 1 109 ? 45.670 -15.677 1.779 1.00 83.39 86 THR A CA 1
ATOM 605 C C . THR A 1 109 ? 46.129 -16.944 2.465 1.00 89.18 86 THR A C 1
ATOM 606 O O . THR A 1 109 ? 46.283 -17.971 1.774 1.00 102.13 86 THR A O 1
ATOM 610 N N . THR A 1 110 ? 46.350 -16.897 3.781 1.00 91.91 87 THR A N 1
ATOM 611 C CA . THR A 1 110 ? 46.990 -18.029 4.505 1.00 108.14 87 THR A CA 1
ATOM 612 C C . THR A 1 110 ? 46.190 -19.323 4.461 1.00 114.09 87 THR A C 1
ATOM 613 O O . THR A 1 110 ? 46.847 -20.381 4.376 1.00 107.79 87 THR A O 1
ATOM 617 N N . PHE A 1 111 ? 44.859 -19.274 4.571 1.00 125.36 88 PHE A N 1
ATOM 618 C CA . PHE A 1 111 ? 44.021 -20.506 4.632 1.00 117.12 88 PHE A CA 1
ATOM 619 C C . PHE A 1 111 ? 44.393 -21.320 5.865 1.00 123.96 88 PHE A C 1
ATOM 620 O O . PHE A 1 111 ? 44.307 -22.565 5.814 1.00 130.12 88 PHE A O 1
ATOM 628 N N . GLY A 1 112 ? 44.794 -20.649 6.947 1.00 121.73 89 GLY A N 1
ATOM 629 C CA . GLY A 1 112 ? 45.085 -21.358 8.207 1.00 114.64 89 GLY A CA 1
ATOM 630 C C . GLY A 1 112 ? 46.390 -22.129 8.153 1.00 122.23 89 GLY A C 1
ATOM 631 O O . GLY A 1 112 ? 46.594 -22.988 9.033 1.00 127.14 89 GLY A O 1
ATOM 632 N N . VAL A 1 113 ? 47.254 -21.843 7.175 1.00 120.72 90 VAL A N 1
ATOM 633 C CA . VAL A 1 113 ? 48.584 -22.523 7.146 1.00 124.62 90 VAL A CA 1
ATOM 634 C C . VAL A 1 113 ? 49.671 -21.483 7.453 1.00 126.22 90 VAL A C 1
ATOM 635 O O . VAL A 1 113 ? 49.736 -20.467 6.734 1.00 132.43 90 VAL A O 1
ATOM 639 N N . GLU A 1 114 ? 50.509 -21.754 8.457 1.00 123.80 91 GLU A N 1
ATOM 640 C CA . GLU A 1 114 ? 51.544 -20.773 8.874 1.00 119.71 91 GLU A CA 1
ATOM 641 C C . GLU A 1 114 ? 52.541 -20.534 7.731 1.00 113.69 91 GLU A C 1
ATOM 642 O O . GLU A 1 114 ? 52.941 -19.373 7.527 1.00 114.85 91 GLU A O 1
ATOM 648 N N . GLN A 1 115 ? 52.931 -21.596 7.026 1.00 118.51 92 GLN A N 1
ATOM 649 C CA . GLN A 1 115 ? 53.951 -21.441 5.959 1.00 114.92 92 GLN A CA 1
ATOM 650 C C . GLN A 1 115 ? 53.428 -20.425 4.936 1.00 114.74 92 GLN A C 1
ATOM 651 O O . GLN A 1 115 ? 54.232 -19.607 4.444 1.00 113.35 92 GLN A O 1
ATOM 657 N N . PHE A 1 116 ? 52.128 -20.475 4.640 1.00 112.40 93 PHE A N 1
ATOM 658 C CA . PHE A 1 116 ? 51.581 -19.559 3.662 1.00 96.36 93 PHE A CA 1
ATOM 659 C C . PHE A 1 116 ? 51.505 -18.140 4.172 1.00 90.70 93 PHE A C 1
ATOM 660 O O . PHE A 1 116 ? 51.213 -17.234 3.388 1.00 88.20 93 PHE A O 1
ATOM 668 N N . ARG A 1 117 ? 51.778 -17.903 5.451 1.00 90.77 94 ARG A N 1
ATOM 669 C CA . ARG A 1 117 ? 51.738 -16.520 5.903 1.00 96.19 94 ARG A CA 1
ATOM 670 C C . ARG A 1 117 ? 52.875 -15.736 5.271 1.00 113.65 94 ARG A C 1
ATOM 671 O O . ARG A 1 117 ? 52.723 -14.549 4.986 1.00 119.78 94 ARG A O 1
ATOM 673 N N . ASP A 1 118 ? 53.985 -16.410 4.957 1.00 114.05 95 ASP A N 1
ATOM 674 C CA . ASP A 1 118 ? 55.127 -15.743 4.340 1.00 105.37 95 ASP A CA 1
ATOM 675 C C . ASP A 1 118 ? 54.727 -14.969 3.092 1.00 102.11 95 ASP A C 1
ATOM 676 O O . ASP A 1 118 ? 55.224 -13.866 2.853 1.00 109.08 95 ASP A O 1
ATOM 681 N N . PHE A 1 119 ? 53.839 -15.529 2.285 1.00 108.90 96 PHE A N 1
ATOM 682 C CA . PHE A 1 119 ? 53.531 -14.974 0.980 1.00 81.88 96 PHE A CA 1
ATOM 683 C C . PHE A 1 119 ? 52.376 -13.995 0.978 1.00 84.06 96 PHE A C 1
ATOM 684 O O . PHE A 1 119 ? 51.430 -14.089 1.762 1.00 92.96 96 PHE A O 1
ATOM 692 N N . VAL A 1 120 ? 52.481 -13.049 0.066 1.00 74.72 97 VAL A N 1
ATOM 693 C CA . VAL A 1 120 ? 51.500 -12.002 -0.129 1.00 76.85 97 VAL A CA 1
ATOM 694 C C . VAL A 1 120 ? 51.012 -12.039 -1.570 1.00 82.32 97 VAL A C 1
ATOM 695 O O . VAL A 1 120 ? 51.788 -12.316 -2.489 1.00 81.58 97 VAL A O 1
ATOM 699 N N . ALA A 1 121 ? 49.718 -11.811 -1.763 1.00 77.84 98 ALA A N 1
ATOM 700 C CA . ALA A 1 121 ? 49.192 -11.751 -3.116 1.00 86.53 98 ALA A CA 1
ATOM 701 C C . ALA A 1 121 ? 49.712 -10.496 -3.800 1.00 82.40 98 ALA A C 1
ATOM 702 O O . ALA A 1 121 ? 49.669 -9.402 -3.223 1.00 78.20 98 ALA A O 1
ATOM 704 N N . ALA A 1 122 ? 50.190 -10.642 -5.039 1.00 66.93 99 ALA A N 1
ATOM 705 C CA . ALA A 1 122 ? 50.717 -9.471 -5.738 1.00 91.62 99 ALA A CA 1
ATOM 706 C C . ALA A 1 122 ? 49.605 -8.536 -6.200 1.00 91.74 99 ALA A C 1
ATOM 707 O O . ALA A 1 122 ? 49.734 -7.311 -6.090 1.00 95.03 99 ALA A O 1
ATOM 709 N N . GLU A 1 123 ? 48.509 -9.078 -6.719 1.00 98.35 100 GLU A N 1
ATOM 710 C CA . GLU A 1 123 ? 47.470 -8.239 -7.281 1.00 95.17 100 GLU A CA 1
ATOM 711 C C . GLU A 1 123 ? 46.095 -8.737 -6.867 1.00 91.72 100 GLU A C 1
ATOM 712 O O . GLU A 1 123 ? 45.906 -9.908 -6.524 1.00 103.04 100 GLU A O 1
ATOM 718 N N . ASP A 1 124 ? 45.132 -7.822 -6.929 1.00 91.51 101 ASP A N 1
ATOM 719 C CA . ASP A 1 124 ? 43.765 -8.099 -6.517 1.00 76.46 101 ASP A CA 1
ATOM 720 C C . ASP A 1 124 ? 43.103 -9.128 -7.433 1.00 74.32 101 ASP A C 1
ATOM 721 O O . ASP A 1 124 ? 43.436 -9.254 -8.618 1.00 77.38 101 ASP A O 1
ATOM 726 N N . ALA A 1 125 ? 42.163 -9.880 -6.868 1.00 73.83 102 ALA A N 1
ATOM 727 C CA . ALA A 1 125 ? 41.300 -10.708 -7.696 1.00 65.74 102 ALA A CA 1
ATOM 728 C C . ALA A 1 125 ? 40.456 -9.820 -8.595 1.00 55.10 102 ALA A C 1
ATOM 729 O O . ALA A 1 125 ? 40.245 -8.631 -8.320 1.00 53.88 102 ALA A O 1
ATOM 731 N N . VAL A 1 126 ? 39.994 -10.395 -9.699 1.00 55.23 103 VAL A N 1
ATOM 732 C CA . VAL A 1 126 ? 39.195 -9.599 -10.624 1.00 60.84 103 VAL A CA 1
ATOM 733 C C . VAL A 1 126 ? 37.949 -9.070 -9.924 1.00 58.63 103 VAL A C 1
ATOM 734 O O . VAL A 1 126 ? 37.605 -7.887 -10.050 1.00 57.43 103 VAL A O 1
ATOM 738 N N . ALA A 1 127 ? 37.296 -9.915 -9.115 1.00 51.62 104 ALA A N 1
ATOM 739 C CA . ALA A 1 127 ? 36.114 -9.465 -8.391 1.00 58.18 104 ALA A CA 1
ATOM 740 C C . ALA A 1 127 ? 36.444 -8.277 -7.507 1.00 60.43 104 ALA A C 1
ATOM 741 O O . ALA A 1 127 ? 35.689 -7.297 -7.458 1.00 70.50 104 ALA A O 1
ATOM 743 N N . VAL A 1 128 ? 37.594 -8.327 -6.840 1.00 62.87 105 VAL A N 1
ATOM 744 C CA . VAL A 1 128 ? 38.012 -7.230 -5.975 1.00 56.66 105 VAL A CA 1
ATOM 745 C C . VAL A 1 128 ? 38.226 -5.958 -6.783 1.00 63.97 105 VAL A C 1
ATOM 746 O O . VAL A 1 128 ? 37.751 -4.883 -6.404 1.00 66.03 105 VAL A O 1
ATOM 750 N N . GLN A 1 129 ? 38.878 -6.070 -7.942 1.00 62.92 106 GLN A N 1
ATOM 751 C CA . GLN A 1 129 ? 39.111 -4.885 -8.755 1.00 59.44 106 GLN A CA 1
ATOM 752 C C . GLN A 1 129 ? 37.792 -4.260 -9.176 1.00 64.03 106 GLN A C 1
ATOM 753 O O . GLN A 1 129 ? 37.616 -3.034 -9.103 1.00 60.29 106 GLN A O 1
ATOM 759 N N . ARG A 1 130 ? 36.835 -5.090 -9.585 1.00 65.98 107 ARG A N 1
ATOM 760 C CA . ARG A 1 130 ? 35.553 -4.546 -10.011 1.00 58.60 107 ARG A CA 1
ATOM 761 C C . ARG A 1 130 ? 34.815 -3.907 -8.841 1.00 60.49 107 ARG A C 1
ATOM 762 O O . ARG A 1 130 ? 34.281 -2.797 -8.971 1.00 55.68 107 ARG A O 1
ATOM 770 N N . LEU A 1 131 ? 34.861 -4.534 -7.663 1.00 51.61 108 LEU A N 1
ATOM 771 C CA . LEU A 1 131 ? 34.232 -3.905 -6.507 1.00 52.60 108 LEU A CA 1
ATOM 772 C C . LEU A 1 131 ? 34.919 -2.597 -6.121 1.00 65.75 108 LEU A C 1
ATOM 773 O O . LEU A 1 131 ? 34.235 -1.605 -5.848 1.00 69.82 108 LEU A O 1
ATOM 778 N N . LYS A 1 132 ? 36.262 -2.551 -6.089 1.00 63.87 109 LYS A N 1
ATOM 779 C CA . LYS A 1 132 ? 36.884 -1.272 -5.729 1.00 63.48 109 LYS A CA 1
ATOM 780 C C . LYS A 1 132 ? 36.696 -0.232 -6.821 1.00 63.72 109 LYS A C 1
ATOM 781 O O . LYS A 1 132 ? 36.566 0.961 -6.522 1.00 66.20 109 LYS A O 1
ATOM 787 N N . ALA A 1 133 ? 36.677 -0.653 -8.084 1.00 60.34 110 ALA A N 1
ATOM 788 C CA . ALA A 1 133 ? 36.289 0.275 -9.139 1.00 68.21 110 ALA A CA 1
ATOM 789 C C . ALA A 1 133 ? 34.844 0.738 -8.957 1.00 69.10 110 ALA A C 1
ATOM 790 O O . ALA A 1 133 ? 34.488 1.839 -9.389 1.00 65.80 110 ALA A O 1
ATOM 792 N N . ALA A 1 134 ? 33.988 -0.104 -8.368 1.00 70.70 111 ALA A N 1
ATOM 793 C CA . ALA A 1 134 ? 32.647 0.326 -7.981 1.00 63.12 111 ALA A CA 1
ATOM 794 C C . ALA A 1 134 ? 32.636 1.202 -6.732 1.00 72.98 111 ALA A C 1
ATOM 795 O O . ALA A 1 134 ? 31.553 1.631 -6.314 1.00 72.48 111 ALA A O 1
ATOM 797 N N . GLY A 1 135 ? 33.780 1.442 -6.099 1.00 67.75 112 GLY A N 1
ATOM 798 C CA . GLY A 1 135 ? 33.843 2.345 -4.970 1.00 69.70 112 GLY A CA 1
ATOM 799 C C . GLY A 1 135 ? 33.859 1.716 -3.596 1.00 69.90 112 GLY A C 1
ATOM 800 O O . GLY A 1 135 ? 33.756 2.447 -2.606 1.00 79.60 112 GLY A O 1
ATOM 801 N N . THR A 1 136 ? 33.951 0.396 -3.495 1.00 65.72 113 THR A N 1
ATOM 802 C CA . THR A 1 136 ? 34.051 -0.228 -2.182 1.00 79.92 113 THR A CA 1
ATOM 803 C C . THR A 1 136 ? 35.441 -0.040 -1.568 1.00 80.03 113 THR A C 1
ATOM 804 O O . THR A 1 136 ? 36.452 0.053 -2.268 1.00 79.71 113 THR A O 1
ATOM 808 N N . ILE A 1 137 ? 35.476 -0.001 -0.238 1.00 77.82 114 ILE A N 1
ATOM 809 C CA . ILE A 1 137 ? 36.708 0.053 0.543 1.00 71.57 114 ILE A CA 1
ATOM 810 C C . ILE A 1 137 ? 36.847 -1.284 1.254 1.00 67.47 114 ILE A C 1
ATOM 811 O O . ILE A 1 137 ? 36.005 -1.636 2.090 1.00 76.50 114 ILE A O 1
ATOM 816 N N . ILE A 1 138 ? 37.919 -2.017 0.960 1.00 58.39 115 ILE A N 1
ATOM 817 C CA . ILE A 1 138 ? 38.099 -3.359 1.512 1.00 69.04 115 ILE A CA 1
ATOM 818 C C . ILE A 1 138 ? 38.838 -3.205 2.835 1.00 83.75 115 ILE A C 1
ATOM 819 O O . ILE A 1 138 ? 40.050 -2.995 2.866 1.00 93.85 115 ILE A O 1
ATOM 824 N N . LEU A 1 139 ? 38.104 -3.328 3.935 1.00 76.14 116 LEU A N 1
ATOM 825 C CA . LEU A 1 139 ? 38.722 -3.158 5.241 1.00 79.37 116 LEU A CA 1
ATOM 826 C C . LEU A 1 139 ? 39.580 -4.362 5.609 1.00 83.44 116 LEU A C 1
ATOM 827 O O . LEU A 1 139 ? 40.649 -4.210 6.215 1.00 98.09 116 LEU A O 1
ATOM 832 N N . GLY A 1 140 ? 39.111 -5.569 5.300 1.00 75.67 117 GLY A N 1
ATOM 833 C CA . GLY A 1 140 ? 39.821 -6.753 5.753 1.00 72.56 117 GLY A CA 1
ATOM 834 C C . GLY A 1 140 ? 39.292 -7.987 5.063 1.00 75.73 117 GLY A C 1
ATOM 835 O O . GLY A 1 140 ? 38.452 -7.914 4.164 1.00 86.56 117 GLY A O 1
ATOM 836 N N . LYS A 1 141 ? 39.831 -9.126 5.470 1.00 74.74 118 LYS A N 1
ATOM 837 C CA . LYS A 1 141 ? 39.397 -10.432 5.004 1.00 63.45 118 LYS A CA 1
ATOM 838 C C . LYS A 1 141 ? 38.813 -11.221 6.174 1.00 83.89 118 LYS A C 1
ATOM 839 O O . LYS A 1 141 ? 39.127 -10.958 7.335 1.00 79.69 118 LYS A O 1
ATOM 845 N N . THR A 1 142 ? 37.933 -12.180 5.871 1.00 83.08 119 THR A N 1
ATOM 846 C CA . THR A 1 142 ? 37.175 -12.874 6.905 1.00 75.21 119 THR A CA 1
ATOM 847 C C . THR A 1 142 ? 37.553 -14.343 7.027 1.00 71.61 119 THR A C 1
ATOM 848 O O . THR A 1 142 ? 37.908 -15.010 6.053 1.00 61.30 119 THR A O 1
ATOM 852 N N . ASN A 1 143 ? 37.490 -14.836 8.264 1.00 68.09 120 ASN A N 1
ATOM 853 C CA . ASN A 1 143 ? 37.940 -16.223 8.555 1.00 78.01 120 ASN A CA 1
ATOM 854 C C . ASN A 1 143 ? 37.212 -17.256 7.706 1.00 80.00 120 ASN A C 1
ATOM 855 O O . ASN A 1 143 ? 35.984 -17.126 7.534 1.00 96.03 120 ASN A O 1
ATOM 860 N N . VAL A 1 144 ? 37.951 -18.242 7.192 1.00 82.74 121 VAL A N 1
ATOM 861 C CA . VAL A 1 144 ? 37.234 -19.348 6.506 1.00 81.50 121 VAL A CA 1
ATOM 862 C C . VAL A 1 144 ? 37.282 -20.558 7.449 1.00 102.98 121 VAL A C 1
ATOM 863 O O . VAL A 1 144 ? 38.387 -21.095 7.684 1.00 97.18 121 VAL A O 1
ATOM 867 N N . PRO A 1 145 ? 36.144 -20.980 8.036 1.00 124.21 122 PRO A N 1
ATOM 868 C CA . PRO A 1 145 ? 36.085 -22.198 8.835 1.00 111.39 122 PRO A CA 1
ATOM 869 C C . PRO A 1 145 ? 36.167 -23.437 7.963 1.00 117.10 122 PRO A C 1
ATOM 870 O O . PRO A 1 145 ? 35.747 -23.390 6.793 1.00 115.61 122 PRO A O 1
ATOM 874 N N . PRO A 1 146 ? 36.680 -24.575 8.475 1.00 126.48 123 PRO A N 1
ATOM 875 C CA . PRO A 1 146 ? 36.682 -25.802 7.693 1.00 130.93 123 PRO A CA 1
ATOM 876 C C . PRO A 1 146 ? 35.253 -26.240 7.414 1.00 119.90 123 PRO A C 1
ATOM 877 O O . PRO A 1 146 ? 34.392 -26.091 8.304 1.00 126.20 123 PRO A O 1
ATOM 881 N N . ARG A 1 147 ? 35.001 -26.755 6.207 1.00 107.05 124 ARG A N 1
ATOM 882 C CA . ARG A 1 147 ? 33.639 -27.208 5.821 1.00 115.00 124 ARG A CA 1
ATOM 883 C C . ARG A 1 147 ? 32.847 -27.622 7.071 1.00 114.91 124 ARG A C 1
ATOM 884 O O . ARG A 1 147 ? 32.166 -28.668 6.995 1.00 103.46 124 ARG A O 1
ATOM 886 N N . PRO A 1 167 ? 27.245 -17.845 20.022 1.00 126.27 144 PRO A N 1
ATOM 887 C CA . PRO A 1 167 ? 28.596 -18.322 20.332 1.00 131.93 144 PRO A CA 1
ATOM 888 C C . PRO A 1 167 ? 28.676 -19.846 20.323 1.00 138.11 144 PRO A C 1
ATOM 889 O O . PRO A 1 167 ? 29.620 -20.417 19.772 1.00 145.73 144 PRO A O 1
ATOM 893 N N . ALA A 1 168 ? 27.700 -20.494 20.962 1.00 128.24 145 ALA A N 1
ATOM 894 C CA . ALA A 1 168 ? 27.634 -21.949 20.918 1.00 128.48 145 ALA A CA 1
ATOM 895 C C . ALA A 1 168 ? 27.361 -22.444 19.505 1.00 139.39 145 ALA A C 1
ATOM 896 O O . ALA A 1 168 ? 27.826 -23.524 19.125 1.00 136.43 145 ALA A O 1
ATOM 898 N N . ARG A 1 169 ? 26.607 -21.676 18.723 1.00 146.78 146 ARG A N 1
ATOM 899 C CA . ARG A 1 169 ? 26.178 -22.126 17.409 1.00 143.86 146 ARG A CA 1
ATOM 900 C C . ARG A 1 169 ? 27.303 -21.968 16.389 1.00 143.84 146 ARG A C 1
ATOM 901 O O . ARG A 1 169 ? 28.166 -21.093 16.513 1.00 143.29 146 ARG A O 1
ATOM 909 N N . VAL A 1 170 ? 27.293 -22.829 15.368 1.00 135.26 147 VAL A N 1
ATOM 910 C CA . VAL A 1 170 ? 28.332 -22.777 14.344 1.00 131.39 147 VAL A CA 1
ATOM 911 C C . VAL A 1 170 ? 27.992 -21.693 13.328 1.00 133.05 147 VAL A C 1
ATOM 912 O O . VAL A 1 170 ? 26.821 -21.365 13.097 1.00 125.83 147 VAL A O 1
ATOM 916 N N . ALA A 1 171 ? 29.035 -21.103 12.736 1.00 135.03 148 ALA A N 1
ATOM 917 C CA . ALA A 1 171 ? 28.849 -20.314 11.523 1.00 108.47 148 ALA A CA 1
ATOM 918 C C . ALA A 1 171 ? 28.416 -21.203 10.363 1.00 96.11 148 ALA A C 1
ATOM 919 O O . ALA A 1 171 ? 27.671 -20.765 9.483 1.00 99.65 148 ALA A O 1
ATOM 921 N N . GLY A 1 172 ? 28.915 -22.436 10.322 1.00 118.33 149 GLY A N 1
ATOM 922 C CA . GLY A 1 172 ? 28.393 -23.463 9.444 1.00 119.71 149 GLY A CA 1
ATOM 923 C C . GLY A 1 172 ? 29.010 -23.567 8.068 1.00 118.64 149 GLY A C 1
ATOM 924 O O . GLY A 1 172 ? 28.533 -24.375 7.260 1.00 107.87 149 GLY A O 1
ATOM 925 N N . GLY A 1 173 ? 30.052 -22.800 7.766 1.00 128.96 150 GLY A N 1
ATOM 926 C CA . GLY A 1 173 ? 30.622 -22.911 6.434 1.00 125.68 150 GLY A CA 1
ATOM 927 C C . GLY A 1 173 ? 31.966 -22.234 6.309 1.00 123.43 150 GLY A C 1
ATOM 928 O O . GLY A 1 173 ? 32.418 -21.512 7.204 1.00 117.41 150 GLY A O 1
ATOM 929 N N . SER A 1 174 ? 32.589 -22.473 5.150 1.00 120.13 151 SER A N 1
ATOM 930 C CA . SER A 1 174 ? 33.825 -21.784 4.792 1.00 117.76 151 SER A CA 1
ATOM 931 C C . SER A 1 174 ? 33.634 -20.268 4.757 1.00 113.04 151 SER A C 1
ATOM 932 O O . SER A 1 174 ? 34.512 -19.518 5.194 1.00 102.37 151 SER A O 1
ATOM 935 N N . SER A 1 175 ? 32.497 -19.794 4.247 1.00 128.09 152 SER A N 1
ATOM 936 C CA . SER A 1 175 ? 32.192 -18.366 4.266 1.00 122.66 152 SER A CA 1
ATOM 937 C C . SER A 1 175 ? 31.541 -17.947 5.577 1.00 117.01 152 SER A C 1
ATOM 938 O O . SER A 1 175 ? 30.954 -16.862 5.645 1.00 104.24 152 SER A O 1
ATOM 941 N N . GLY A 1 176 ? 31.604 -18.806 6.601 1.00 116.52 153 GLY A N 1
ATOM 942 C CA . GLY A 1 176 ? 30.908 -18.522 7.846 1.00 113.59 153 GLY A CA 1
ATOM 943 C C . GLY A 1 176 ? 31.326 -17.206 8.473 1.00 104.07 153 GLY A C 1
ATOM 944 O O . GLY A 1 176 ? 30.494 -16.480 9.022 1.00 95.34 153 GLY A O 1
ATOM 945 N N . GLY A 1 177 ? 32.616 -16.875 8.394 1.00 94.14 154 GLY A N 1
ATOM 946 C CA . GLY A 1 177 ? 33.061 -15.574 8.861 1.00 75.83 154 GLY A CA 1
ATOM 947 C C . GLY A 1 177 ? 32.371 -14.438 8.135 1.00 79.40 154 GLY A C 1
ATOM 948 O O . GLY A 1 177 ? 32.167 -13.360 8.702 1.00 81.12 154 GLY A O 1
ATOM 949 N N . SER A 1 178 ? 32.009 -14.657 6.872 1.00 80.16 155 SER A N 1
ATOM 950 C CA . SER A 1 178 ? 31.337 -13.621 6.094 1.00 81.07 155 SER A CA 1
ATOM 951 C C . SER A 1 178 ? 29.915 -13.379 6.598 1.00 75.45 155 SER A C 1
ATOM 952 O O . SER A 1 178 ? 29.523 -12.236 6.863 1.00 68.35 155 SER A O 1
ATOM 955 N N . ALA A 1 179 ? 29.147 -14.449 6.786 1.00 74.85 156 ALA A N 1
ATOM 956 C CA . ALA A 1 179 ? 27.793 -14.303 7.296 1.00 64.22 156 ALA A CA 1
ATOM 957 C C . ALA A 1 179 ? 27.802 -13.688 8.688 1.00 80.70 156 ALA A C 1
ATOM 958 O O . ALA A 1 179 ? 26.983 -12.810 8.998 1.00 73.50 156 ALA A O 1
ATOM 960 N N . VAL A 1 180 ? 28.753 -14.108 9.528 1.00 81.07 157 VAL A N 1
ATOM 961 C CA . VAL A 1 180 ? 28.836 -13.589 10.888 1.00 69.68 157 VAL A CA 1
ATOM 962 C C . VAL A 1 180 ? 29.190 -12.111 10.867 1.00 74.93 157 VAL A C 1
ATOM 963 O O . VAL A 1 180 ? 28.674 -11.322 11.671 1.00 78.76 157 VAL A O 1
ATOM 967 N N . ALA A 1 181 ? 30.042 -11.700 9.927 1.00 65.66 158 ALA A N 1
ATOM 968 C CA . ALA A 1 181 ? 30.403 -10.290 9.847 1.00 69.22 158 ALA A CA 1
ATOM 969 C C . ALA A 1 181 ? 29.199 -9.421 9.489 1.00 74.96 158 ALA A C 1
ATOM 970 O O . ALA A 1 181 ? 29.025 -8.335 10.055 1.00 72.03 158 ALA A O 1
ATOM 972 N N . LEU A 1 182 ? 28.334 -9.888 8.578 1.00 70.66 159 LEU A N 1
ATOM 973 C CA . LEU A 1 182 ? 27.172 -9.075 8.222 1.00 72.62 159 LEU A CA 1
ATOM 974 C C . LEU A 1 182 ? 26.058 -9.207 9.253 1.00 70.40 159 LEU A C 1
ATOM 975 O O . LEU A 1 182 ? 25.329 -8.242 9.514 1.00 61.71 159 LEU A O 1
ATOM 980 N N . ALA A 1 183 ? 25.937 -10.380 9.877 1.00 63.18 160 ALA A N 1
ATOM 981 C CA . ALA A 1 183 ? 24.952 -10.538 10.936 1.00 62.78 160 ALA A CA 1
ATOM 982 C C . ALA A 1 183 ? 25.256 -9.612 12.103 1.00 78.64 160 ALA A C 1
ATOM 983 O O . ALA A 1 183 ? 24.334 -9.103 12.748 1.00 88.24 160 ALA A O 1
ATOM 985 N N . SER A 1 184 ? 26.544 -9.382 12.381 1.00 84.58 161 SER A N 1
ATOM 986 C CA . SER A 1 184 ? 26.958 -8.425 13.404 1.00 69.48 161 SER A CA 1
ATOM 987 C C . SER A 1 184 ? 26.606 -6.997 13.021 1.00 70.47 161 SER A C 1
ATOM 988 O O . SER A 1 184 ? 26.477 -6.131 13.894 1.00 90.18 161 SER A O 1
ATOM 991 N N . GLY A 1 185 ? 26.513 -6.716 11.734 1.00 67.14 162 GLY A N 1
ATOM 992 C CA . GLY A 1 185 ? 26.311 -5.368 11.269 1.00 86.74 162 GLY A CA 1
ATOM 993 C C . GLY A 1 185 ? 27.592 -4.614 11.035 1.00 88.19 162 GLY A C 1
ATOM 994 O O . GLY A 1 185 ? 27.537 -3.417 10.714 1.00 92.27 162 GLY A O 1
ATOM 995 N N . MET A 1 186 ? 28.742 -5.279 11.187 1.00 83.07 163 MET A N 1
ATOM 996 C CA . MET A 1 186 ? 30.028 -4.671 10.867 1.00 82.52 163 MET A CA 1
ATOM 997 C C . MET A 1 186 ? 30.003 -4.017 9.494 1.00 82.84 163 MET A C 1
ATOM 998 O O . MET A 1 186 ? 30.226 -2.810 9.357 1.00 88.19 163 MET A O 1
ATOM 1003 N N . VAL A 1 187 ? 29.709 -4.805 8.466 1.00 81.59 164 VAL A N 1
ATOM 1004 C CA . VAL A 1 187 ? 29.800 -4.343 7.084 1.00 81.67 164 VAL A CA 1
ATOM 1005 C C . VAL A 1 187 ? 28.496 -4.647 6.354 1.00 77.34 164 VAL A C 1
ATOM 1006 O O . VAL A 1 187 ? 27.852 -5.669 6.636 1.00 72.40 164 VAL A O 1
ATOM 1010 N N . PRO A 1 188 ? 28.047 -3.762 5.457 1.00 64.75 165 PRO A N 1
ATOM 1011 C CA . PRO A 1 188 ? 26.846 -4.063 4.655 1.00 62.51 165 PRO A CA 1
ATOM 1012 C C . PRO A 1 188 ? 27.042 -5.165 3.618 1.00 64.25 165 PRO A C 1
ATOM 1013 O O . PRO A 1 188 ? 26.081 -5.869 3.300 1.00 76.98 165 PRO A O 1
ATOM 1017 N N . LEU A 1 189 ? 28.228 -5.280 3.015 1.0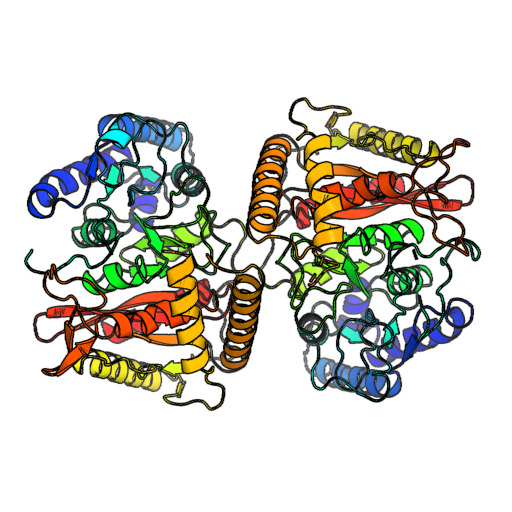0 68.18 166 LEU A N 1
ATOM 1018 C CA . LEU A 1 189 ? 28.462 -6.145 1.861 1.00 66.27 166 LEU A CA 1
ATOM 1019 C C . LEU A 1 189 ? 29.672 -7.053 2.079 1.00 73.20 166 LEU A C 1
ATOM 1020 O O . LEU A 1 189 ? 30.637 -6.678 2.749 1.00 70.20 166 LEU A O 1
ATOM 1025 N N . GLU A 1 190 ? 29.601 -8.262 1.518 1.00 64.63 167 GLU A N 1
ATOM 1026 C CA . GLU A 1 190 ? 30.678 -9.238 1.611 1.00 61.60 167 GLU A CA 1
ATOM 1027 C C . GLU A 1 190 ? 30.624 -10.197 0.405 1.00 70.51 167 GLU A C 1
ATOM 1028 O O . GLU A 1 190 ? 29.637 -10.243 -0.331 1.00 59.98 167 GLU A O 1
ATOM 1034 N N . PHE A 1 191 ? 31.709 -10.962 0.190 1.00 66.66 168 PHE A N 1
ATOM 1035 C CA . PHE A 1 191 ? 31.800 -11.930 -0.904 1.00 58.87 168 PHE A CA 1
ATOM 1036 C C . PHE A 1 191 ? 32.396 -13.245 -0.420 1.00 52.31 168 PHE A C 1
ATOM 1037 O O . PHE A 1 191 ? 33.188 -13.286 0.515 1.00 63.67 168 PHE A O 1
ATOM 1045 N N . GLY A 1 192 ? 31.969 -14.327 -1.056 1.00 53.59 169 GLY A N 1
ATOM 1046 C CA . GLY A 1 192 ? 32.251 -15.672 -0.606 1.00 41.10 169 GLY A CA 1
ATOM 1047 C C . GLY A 1 192 ? 32.400 -16.602 -1.795 1.00 40.47 169 GLY A C 1
ATOM 1048 O O . GLY A 1 192 ? 32.444 -16.169 -2.946 1.00 57.04 169 GLY A O 1
ATOM 1049 N N . SER A 1 193 ? 32.558 -17.880 -1.487 1.00 45.85 170 SER A N 1
ATOM 1050 C CA . SER A 1 193 ? 32.717 -18.937 -2.483 1.00 53.99 170 SER A CA 1
ATOM 1051 C C . SER A 1 193 ? 31.814 -20.107 -2.128 1.00 57.54 170 SER A C 1
ATOM 1052 O O . SER A 1 193 ? 31.532 -20.343 -0.953 1.00 60.12 170 SER A O 1
ATOM 1055 N N . ASP A 1 194 ? 31.330 -20.822 -3.141 1.00 55.83 171 ASP A N 1
ATOM 1056 C CA . ASP A 1 194 ? 30.414 -21.932 -2.908 1.00 56.97 171 ASP A CA 1
ATOM 1057 C C . ASP A 1 194 ? 30.799 -23.120 -3.774 1.00 63.09 171 ASP A C 1
ATOM 1058 O O . ASP A 1 194 ? 30.852 -23.007 -5.002 1.00 72.53 171 ASP A O 1
ATOM 1063 N N . ILE A 1 195 ? 31.058 -24.257 -3.130 1.00 70.88 172 ILE A N 1
ATOM 1064 C CA . ILE A 1 195 ? 31.168 -25.542 -3.801 1.00 66.46 172 ILE A CA 1
ATOM 1065 C C . ILE A 1 195 ? 30.189 -26.560 -3.231 1.00 68.36 172 ILE A C 1
ATOM 1066 O O . ILE A 1 195 ? 29.629 -27.378 -3.968 1.00 67.82 172 ILE A O 1
ATOM 1071 N N . GLY A 1 196 ? 30.016 -26.563 -1.917 1.00 71.60 173 GLY A N 1
ATOM 1072 C CA . GLY A 1 196 ? 29.127 -27.474 -1.234 1.00 58.38 173 GLY A CA 1
ATOM 1073 C C . GLY A 1 196 ? 28.118 -26.724 -0.392 1.00 80.31 173 GLY A C 1
ATOM 1074 O O . GLY A 1 196 ? 27.708 -27.222 0.659 1.00 73.94 173 GLY A O 1
ATOM 1075 N N . GLY A 1 197 ? 27.733 -25.521 -0.820 1.00 74.21 174 GLY A N 1
ATOM 1076 C CA . GLY A 1 197 ? 26.844 -24.681 -0.041 1.00 64.26 174 GLY A CA 1
ATOM 1077 C C . GLY A 1 197 ? 27.500 -23.665 0.861 1.00 62.68 174 GLY A C 1
ATOM 1078 O O . GLY A 1 197 ? 26.819 -23.097 1.724 1.00 66.34 174 GLY A O 1
ATOM 1079 N N . SER A 1 198 ? 28.786 -23.377 0.658 1.00 69.87 175 SER A N 1
ATOM 1080 C CA . SER A 1 198 ? 29.506 -22.458 1.536 1.00 61.64 175 SER A CA 1
ATOM 1081 C C . SER A 1 198 ? 28.980 -21.023 1.458 1.00 68.88 175 SER A C 1
ATOM 1082 O O . SER A 1 198 ? 29.283 -20.214 2.342 1.00 72.54 175 SER A O 1
ATOM 1085 N N . ILE A 1 199 ? 28.313 -20.639 0.367 1.00 71.61 176 ILE A N 1
ATOM 1086 C CA . ILE A 1 199 ? 27.634 -19.339 0.362 1.00 64.11 176 ILE A CA 1
ATOM 1087 C C . ILE A 1 199 ? 26.257 -19.437 1.014 1.00 58.56 176 ILE A C 1
ATOM 1088 O O . ILE A 1 199 ? 25.904 -18.626 1.874 1.00 62.86 176 ILE A O 1
ATOM 1093 N N . ARG A 1 200 ? 25.449 -20.410 0.591 1.00 59.76 177 ARG A N 1
ATOM 1094 C CA . ARG A 1 200 ? 24.046 -20.442 0.991 1.00 55.40 177 ARG A CA 1
ATOM 1095 C C . ARG A 1 200 ? 23.866 -20.859 2.446 1.00 59.89 177 ARG A C 1
ATOM 1096 O O . ARG A 1 200 ? 23.106 -20.223 3.183 1.00 62.72 177 ARG A O 1
ATOM 1104 N N . VAL A 1 201 ? 24.556 -21.912 2.885 1.00 64.61 178 VAL A N 1
ATOM 1105 C CA . VAL A 1 201 ? 24.314 -22.478 4.215 1.00 57.79 178 VAL A CA 1
ATOM 1106 C C . VAL A 1 201 ? 24.741 -21.500 5.312 1.00 69.63 178 VAL A C 1
ATOM 1107 O O . VAL A 1 201 ? 23.977 -21.297 6.267 1.00 75.85 178 VAL A O 1
ATOM 1111 N N . PRO A 1 202 ? 25.924 -20.872 5.244 1.00 73.50 179 PRO A N 1
ATOM 1112 C CA . PRO A 1 202 ? 26.261 -19.872 6.272 1.00 65.20 179 PRO A CA 1
ATOM 1113 C C . PRO A 1 202 ? 25.304 -18.702 6.324 1.00 68.90 179 PRO A C 1
ATOM 1114 O O . PRO A 1 202 ? 25.070 -18.155 7.408 1.00 73.21 179 PRO A O 1
ATOM 1118 N N . ALA A 1 203 ? 24.793 -18.257 5.173 1.00 74.19 180 ALA A N 1
ATOM 1119 C CA . ALA A 1 203 ? 23.824 -17.164 5.175 1.00 73.13 180 ALA A CA 1
ATOM 1120 C C . ALA A 1 203 ? 22.567 -17.563 5.931 1.00 54.10 180 ALA A C 1
ATOM 1121 O O . ALA A 1 203 ? 22.075 -16.819 6.782 1.00 59.03 180 ALA A O 1
ATOM 1123 N N . ALA A 1 204 ? 22.051 -18.757 5.648 1.00 58.66 181 ALA A N 1
ATOM 1124 C CA . ALA A 1 204 ? 20.857 -19.230 6.333 1.00 55.57 181 ALA A CA 1
ATOM 1125 C C . ALA A 1 204 ? 21.091 -19.374 7.832 1.00 66.84 181 ALA A C 1
ATOM 1126 O O . ALA A 1 204 ? 20.234 -18.992 8.637 1.00 75.65 181 ALA A O 1
ATOM 1128 N N . PHE A 1 205 ? 22.243 -19.924 8.230 1.00 67.30 182 PHE A N 1
ATOM 1129 C CA . PHE A 1 205 ? 22.503 -20.134 9.653 1.00 65.62 182 PHE A CA 1
ATOM 1130 C C . PHE A 1 205 ? 22.528 -18.819 10.417 1.00 60.86 182 PHE A C 1
ATOM 1131 O O . PHE A 1 205 ? 22.164 -18.775 11.596 1.00 72.38 182 PHE A O 1
ATOM 1139 N N . ASN A 1 206 ? 22.977 -17.751 9.780 1.00 59.28 183 ASN A N 1
ATOM 1140 C CA . ASN A 1 206 ? 23.087 -16.455 10.425 1.00 62.49 183 ASN A CA 1
ATOM 1141 C C . ASN A 1 206 ? 22.010 -15.473 9.999 1.00 67.31 183 ASN A C 1
ATOM 1142 O O . ASN A 1 206 ? 22.152 -14.273 10.260 1.00 66.19 183 ASN A O 1
ATOM 1147 N N . GLY A 1 207 ? 20.960 -15.940 9.330 1.00 67.04 184 GLY A N 1
ATOM 1148 C CA . GLY A 1 207 ? 19.852 -15.063 8.981 1.00 55.62 184 GLY A CA 1
ATOM 1149 C C . GLY A 1 207 ? 20.219 -13.880 8.109 1.00 58.20 184 GLY A C 1
ATOM 1150 O O . GLY A 1 207 ? 19.745 -12.765 8.355 1.00 58.88 184 GLY A O 1
ATOM 1151 N N . VAL A 1 208 ? 21.064 -14.090 7.099 1.00 57.84 185 VAL A N 1
ATOM 1152 C CA . VAL A 1 208 ? 21.435 -13.051 6.144 1.00 58.68 185 VAL A CA 1
ATOM 1153 C C . VAL A 1 208 ? 21.280 -13.636 4.744 1.00 65.38 185 VAL A C 1
ATOM 1154 O O . VAL A 1 208 ? 20.995 -14.820 4.573 1.00 57.14 185 VAL A O 1
ATOM 1158 N N . TRP A 1 209 ? 21.399 -12.774 3.739 1.00 60.60 186 TRP A N 1
ATOM 1159 C CA . TRP A 1 209 ? 21.205 -13.176 2.351 1.00 62.45 186 TRP A CA 1
ATOM 1160 C C . TRP A 1 209 ? 22.509 -13.615 1.690 1.00 57.22 186 TRP A C 1
ATOM 1161 O O . TRP A 1 209 ? 23.573 -13.044 1.923 1.00 60.99 186 TRP A O 1
ATOM 1172 N N . GLY A 1 210 ? 22.401 -14.582 0.798 1.00 57.88 187 GLY A N 1
ATOM 1173 C CA . GLY A 1 210 ? 23.512 -14.952 -0.063 1.00 54.81 187 GLY A CA 1
ATOM 1174 C C . GLY A 1 210 ? 23.028 -15.401 -1.426 1.00 58.35 187 GLY A C 1
ATOM 1175 O O . GLY A 1 210 ? 21.942 -15.975 -1.569 1.00 56.95 187 GLY A O 1
ATOM 1176 N N . HIS A 1 211 ? 23.852 -15.168 -2.434 1.00 47.39 188 HIS A N 1
ATOM 1177 C CA . HIS A 1 211 ? 23.511 -15.568 -3.785 1.00 52.86 188 HIS A CA 1
ATOM 1178 C C . HIS A 1 211 ? 24.610 -16.450 -4.353 1.00 54.70 188 HIS A C 1
ATOM 1179 O O . HIS A 1 211 ? 25.786 -16.059 -4.396 1.00 55.21 188 HIS A O 1
ATOM 1186 N N . LYS A 1 212 ? 24.200 -17.615 -4.840 1.00 48.14 189 LYS A N 1
ATOM 1187 C CA . LYS A 1 212 ? 25.070 -18.547 -5.529 1.00 49.32 189 LYS A CA 1
ATOM 1188 C C . LYS A 1 212 ? 24.789 -18.402 -7.011 1.00 58.09 189 LYS A C 1
ATOM 1189 O O . LYS A 1 212 ? 23.731 -18.864 -7.476 1.00 53.50 189 LYS A O 1
ATOM 1195 N N . PRO A 1 213 ? 25.679 -17.792 -7.786 1.00 47.47 190 PRO A N 1
ATOM 1196 C CA . PRO A 1 213 ? 25.355 -17.446 -9.170 1.00 41.46 190 PRO A CA 1
ATOM 1197 C C . PRO A 1 213 ? 25.405 -18.634 -10.119 1.00 43.05 190 PRO A C 1
ATOM 1198 O O . PRO A 1 213 ? 25.952 -19.696 -9.830 1.00 47.95 190 PRO A O 1
ATOM 1202 N N . THR A 1 214 ? 24.856 -18.400 -11.301 1.00 44.93 191 THR A N 1
ATOM 1203 C CA . THR A 1 214 ? 25.060 -19.310 -12.406 1.00 44.07 191 THR A CA 1
ATOM 1204 C C . THR A 1 214 ? 26.555 -19.496 -12.596 1.00 54.58 191 THR A C 1
ATOM 1205 O O . THR A 1 214 ? 27.333 -18.560 -12.409 1.00 50.58 191 THR A O 1
ATOM 1209 N N . TYR A 1 215 ? 26.956 -20.725 -12.911 1.00 55.98 192 TYR A N 1
ATOM 1210 C CA . TYR A 1 215 ? 28.365 -21.048 -13.060 1.00 47.43 192 TYR A CA 1
ATOM 1211 C C . TYR A 1 215 ? 28.991 -20.270 -14.207 1.00 54.94 192 TYR A C 1
ATOM 1212 O O . TYR A 1 215 ? 28.405 -20.149 -15.290 1.00 52.82 192 TYR A O 1
ATOM 1221 N N . GLY A 1 216 ? 30.175 -19.723 -13.955 1.00 54.05 193 GLY A N 1
ATOM 1222 C CA . GLY A 1 216 ? 30.975 -19.106 -14.992 1.00 53.17 193 GLY A CA 1
ATOM 1223 C C . GLY A 1 216 ? 30.672 -17.663 -15.301 1.00 59.90 193 GLY A C 1
ATOM 1224 O O . GLY A 1 216 ? 31.315 -17.096 -16.192 1.00 74.61 193 GLY A O 1
ATOM 1225 N N . VAL A 1 217 ? 29.705 -17.048 -14.624 1.00 60.97 194 VAL A N 1
ATOM 1226 C CA . VAL A 1 217 ? 29.407 -15.653 -14.917 1.00 58.50 194 VAL A CA 1
ATOM 1227 C C . VAL A 1 217 ? 30.196 -14.717 -14.012 1.00 54.32 194 VAL A C 1
ATOM 1228 O O . VAL A 1 217 ? 30.483 -13.579 -14.397 1.00 63.52 194 VAL A O 1
ATOM 1232 N N . LEU A 1 218 ? 30.546 -15.157 -12.825 1.00 52.46 195 LEU A N 1
ATOM 1233 C CA . LEU A 1 218 ? 31.394 -14.285 -12.025 1.00 52.66 195 LEU A CA 1
ATOM 1234 C C . LEU A 1 218 ? 32.821 -14.797 -12.097 1.00 52.53 195 LEU A C 1
ATOM 1235 O O . LEU A 1 218 ? 33.053 -15.973 -11.795 1.00 55.55 195 LEU A O 1
ATOM 1240 N N . PRO A 1 219 ? 33.800 -13.967 -12.458 1.00 65.38 196 PRO A N 1
ATOM 1241 C CA . PRO A 1 219 ? 35.159 -14.483 -12.703 1.00 62.51 196 PRO A CA 1
ATOM 1242 C C . PRO A 1 219 ? 35.820 -15.003 -11.437 1.00 54.90 196 PRO A C 1
ATOM 1243 O O . PRO A 1 219 ? 35.856 -14.317 -10.417 1.00 64.16 196 PRO A O 1
ATOM 1247 N N . THR A 1 220 ? 36.398 -16.201 -11.539 1.00 59.41 197 THR A N 1
ATOM 1248 C CA . THR A 1 220 ? 37.012 -16.895 -10.414 1.00 64.79 197 THR A CA 1
ATOM 1249 C C . THR A 1 220 ? 38.455 -16.475 -10.150 1.00 77.54 197 THR A C 1
ATOM 1250 O O . THR A 1 220 ? 38.971 -16.742 -9.058 1.00 73.88 197 THR A O 1
ATOM 1254 N N . ASP A 1 221 ? 39.113 -15.826 -11.113 1.00 81.30 198 ASP A N 1
ATOM 1255 C CA . ASP A 1 221 ? 40.555 -15.612 -11.048 1.00 84.80 198 ASP A CA 1
ATOM 1256 C C . ASP A 1 221 ? 40.925 -14.667 -9.920 1.00 74.85 198 ASP A C 1
ATOM 1257 O O . ASP A 1 221 ? 40.293 -13.627 -9.728 1.00 76.64 198 ASP A O 1
ATOM 1262 N N . GLY A 1 222 ? 42.003 -15.003 -9.220 1.00 68.05 199 GLY A N 1
ATOM 1263 C CA . GLY A 1 222 ? 42.377 -14.330 -8.002 1.00 65.67 199 GLY A CA 1
ATOM 1264 C C . GLY A 1 222 ? 41.679 -14.864 -6.779 1.00 70.72 199 GLY A C 1
ATOM 1265 O O . GLY A 1 222 ? 41.876 -14.326 -5.678 1.00 61.46 199 GLY A O 1
ATOM 1266 N N . HIS A 1 223 ? 40.879 -15.917 -6.928 1.00 61.44 200 HIS A N 1
ATOM 1267 C CA . HIS A 1 223 ? 40.227 -16.551 -5.797 1.00 70.14 200 HIS A CA 1
ATOM 1268 C C . HIS A 1 223 ? 40.754 -17.970 -5.701 1.00 56.75 200 HIS A C 1
ATOM 1269 O O . HIS A 1 223 ? 40.686 -18.728 -6.673 1.00 64.12 200 HIS A O 1
ATOM 1276 N N . PHE A 1 224 ? 41.277 -18.329 -4.536 1.00 65.31 201 PHE A N 1
ATOM 1277 C CA . PHE A 1 224 ? 41.851 -19.654 -4.342 1.00 95.01 201 PHE A CA 1
ATOM 1278 C C . PHE A 1 224 ? 40.780 -20.535 -3.724 1.00 81.02 201 PHE A C 1
ATOM 1279 O O . PHE A 1 224 ? 40.256 -20.220 -2.655 1.00 87.88 201 PHE A O 1
ATOM 1287 N N . PHE A 1 225 ? 40.339 -21.541 -4.476 1.00 87.95 202 PHE A N 1
ATOM 1288 C CA . PHE A 1 225 ? 39.184 -22.346 -3.995 1.00 106.99 202 PHE A CA 1
ATOM 1289 C C . PHE A 1 225 ? 39.629 -23.280 -2.877 1.00 121.64 202 PHE A C 1
ATOM 1290 O O . PHE A 1 225 ? 40.605 -24.042 -3.027 1.00 113.29 202 PHE A O 1
ATOM 1298 N N . PRO A 1 226 ? 38.942 -23.226 -1.717 1.00 142.47 203 PRO A N 1
ATOM 1299 C CA . PRO A 1 226 ? 39.306 -24.057 -0.580 1.00 133.44 203 PRO A CA 1
ATOM 1300 C C . PRO A 1 226 ? 39.103 -25.539 -0.820 1.00 135.83 203 PRO A C 1
ATOM 1301 O O . PRO A 1 226 ? 38.108 -25.913 -1.473 1.00 133.41 203 PRO A O 1
ATOM 1305 N N . GLY A 1 227 ? 40.014 -26.370 -0.309 1.00 142.52 204 GLY A N 1
ATOM 1306 C CA . GLY A 1 227 ? 39.817 -27.830 -0.395 1.00 151.31 204 GLY A CA 1
ATOM 1307 C C . GLY A 1 227 ? 39.621 -28.309 -1.818 1.00 146.45 204 GLY A C 1
ATOM 1308 O O . GLY A 1 227 ? 38.740 -29.164 -2.029 1.00 150.33 204 GLY A O 1
ATOM 1309 N N . THR A 1 228 ? 40.379 -27.775 -2.777 1.00 142.17 205 THR A N 1
ATOM 1310 C CA . THR A 1 228 ? 40.115 -28.179 -4.172 1.00 145.15 205 THR A CA 1
ATOM 1311 C C . THR A 1 228 ? 41.284 -28.975 -4.696 1.00 142.03 205 THR A C 1
ATOM 1312 O O . THR A 1 228 ? 42.426 -28.480 -4.611 1.00 144.96 205 THR A O 1
ATOM 1316 N N . ASP A 1 229 ? 41.008 -30.163 -5.236 1.00 141.40 206 ASP A N 1
ATOM 1317 C CA . ASP A 1 229 ? 42.082 -30.985 -5.852 1.00 151.44 206 ASP A CA 1
ATOM 1318 C C . ASP A 1 229 ? 42.644 -30.210 -7.043 1.00 157.00 206 ASP A C 1
ATOM 1319 O O . ASP A 1 229 ? 43.878 -30.229 -7.238 1.00 155.97 206 ASP A O 1
ATOM 1324 N N . PHE A 1 230 ? 41.765 -29.559 -7.807 1.00 148.01 207 PHE A N 1
ATOM 1325 C CA . PHE A 1 230 ? 42.202 -28.808 -9.015 1.00 149.21 207 PHE A CA 1
ATOM 1326 C C . PHE A 1 230 ? 41.822 -27.335 -8.848 1.00 162.85 207 PHE A C 1
ATOM 1327 O O . PHE A 1 230 ? 40.695 -27.044 -8.412 1.00 158.79 207 PHE A O 1
ATOM 1335 N N . ALA A 1 231 ? 42.752 -26.429 -9.160 1.00 174.12 208 ALA A N 1
ATOM 1336 C CA . ALA A 1 231 ? 42.475 -24.974 -9.078 1.00 159.89 208 ALA A CA 1
ATOM 1337 C C . ALA A 1 231 ? 41.412 -24.628 -10.121 1.00 160.26 208 ALA A C 1
ATOM 1338 O O . ALA A 1 231 ? 41.362 -25.334 -11.155 1.00 160.62 208 ALA A O 1
ATOM 1340 N N . LYS A 1 232 ? 40.575 -23.616 -9.858 1.00 155.66 209 LYS A N 1
ATOM 1341 C CA . LYS A 1 232 ? 39.444 -23.341 -10.786 1.00 154.61 209 LYS A CA 1
ATOM 1342 C C . LYS A 1 232 ? 38.612 -24.627 -10.873 1.00 147.06 209 LYS A C 1
ATOM 1343 O O . LYS A 1 232 ? 38.204 -25.003 -11.994 1.00 141.55 209 LYS A O 1
ATOM 1345 N N . SER A 1 233 ? 38.377 -25.273 -9.726 1.00 138.93 210 SER A N 1
ATOM 1346 C CA . SER A 1 233 ? 37.657 -26.570 -9.712 1.00 138.65 210 SER A CA 1
ATOM 1347 C C . SER A 1 233 ? 36.246 -26.378 -10.265 1.00 138.99 210 SER A C 1
ATOM 1348 O O . SER A 1 233 ? 35.643 -25.314 -10.009 1.00 149.42 210 SER A O 1
ATOM 1351 N N . VAL A 1 234 ? 35.763 -27.363 -11.022 1.00 123.94 211 VAL A N 1
ATOM 1352 C CA . VAL A 1 234 ? 34.405 -27.274 -11.632 1.00 105.26 211 VAL A CA 1
ATOM 1353 C C . VAL A 1 234 ? 33.343 -27.153 -10.532 1.00 105.16 211 VAL A C 1
ATOM 1354 O O . VAL A 1 234 ? 33.690 -27.343 -9.343 1.00 118.42 211 VAL A O 1
ATOM 1358 N N . LEU A 1 235 ? 32.104 -26.860 -10.923 1.00 81.88 212 LEU A N 1
ATOM 1359 C CA . LEU A 1 235 ? 30.991 -26.738 -9.991 1.00 81.26 212 LEU A CA 1
ATOM 1360 C C . LEU A 1 235 ? 31.133 -25.512 -9.087 1.00 81.14 212 LEU A C 1
ATOM 1361 O O . LEU A 1 235 ? 30.150 -25.119 -8.462 1.00 87.69 212 LEU A O 1
ATOM 1366 N N . SER A 1 236 ? 32.304 -24.883 -9.007 1.00 86.77 213 SER A N 1
ATOM 1367 C CA . SER A 1 236 ? 32.585 -23.880 -7.982 1.00 73.48 213 SER A CA 1
ATOM 1368 C C . SER A 1 236 ? 32.305 -22.471 -8.486 1.00 63.14 213 SER A C 1
ATOM 1369 O O . SER A 1 236 ? 32.491 -22.169 -9.667 1.00 77.86 213 SER A O 1
ATOM 1372 N N . VAL A 1 237 ? 31.814 -21.617 -7.586 1.00 51.78 214 VAL A N 1
ATOM 1373 C CA . VAL A 1 237 ? 31.469 -20.244 -7.931 1.00 56.45 214 VAL A CA 1
ATOM 1374 C C . VAL A 1 237 ? 31.877 -19.344 -6.779 1.00 47.75 214 VAL A C 1
ATOM 1375 O O . VAL A 1 237 ? 32.010 -19.783 -5.635 1.00 56.80 214 VAL A O 1
ATOM 1379 N N . ILE A 1 238 ? 32.040 -18.069 -7.090 1.00 47.54 215 ILE A N 1
ATOM 1380 C CA . ILE A 1 238 ? 32.133 -17.004 -6.097 1.00 56.80 215 ILE A CA 1
ATOM 1381 C C . ILE A 1 238 ? 30.805 -16.243 -6.085 1.00 69.52 215 ILE A C 1
ATOM 1382 O O . ILE A 1 238 ? 30.088 -16.229 -7.092 1.00 68.42 215 ILE A O 1
ATOM 1387 N N . GLY A 1 239 ? 30.404 -15.747 -4.909 1.00 57.93 216 GLY A N 1
ATOM 1388 C CA . GLY A 1 239 ? 29.150 -15.044 -4.783 1.00 49.35 216 GLY A CA 1
ATOM 1389 C C . GLY A 1 239 ? 29.051 -13.983 -3.700 1.00 52.36 216 GLY A C 1
ATOM 1390 O O . GLY A 1 239 ? 29.729 -14.034 -2.669 1.00 57.82 216 GLY A O 1
ATOM 1391 N N . PRO A 1 240 ? 28.116 -13.055 -3.880 1.00 56.98 217 PRO A N 1
ATOM 1392 C CA . PRO A 1 240 ? 27.917 -11.986 -2.896 1.00 60.17 217 PRO A CA 1
ATOM 1393 C C . PRO A 1 240 ? 27.104 -12.443 -1.696 1.00 49.34 217 PRO A C 1
ATOM 1394 O O . PRO A 1 240 ? 26.314 -13.383 -1.765 1.00 58.13 217 PRO A O 1
ATOM 1398 N N . LEU A 1 241 ? 27.331 -11.768 -0.576 1.00 57.67 218 LEU A N 1
ATOM 1399 C CA . LEU A 1 241 ? 26.561 -11.946 0.646 1.00 63.21 218 LEU A CA 1
ATOM 1400 C C . LEU A 1 241 ? 26.136 -10.576 1.137 1.00 64.10 218 LEU A C 1
ATOM 1401 O O . LEU A 1 241 ? 26.902 -9.616 1.031 1.00 64.69 218 LEU A O 1
ATOM 1406 N N . ALA A 1 242 ? 24.908 -10.481 1.640 1.00 61.79 219 ALA A N 1
ATOM 1407 C CA . ALA A 1 242 ? 24.364 -9.189 2.022 1.00 63.71 219 ALA A CA 1
ATOM 1408 C C . ALA A 1 242 ? 23.230 -9.407 3.004 1.00 64.81 219 ALA A C 1
ATOM 1409 O O . ALA A 1 242 ? 22.883 -10.542 3.345 1.00 65.29 219 ALA A O 1
ATOM 1411 N N . ARG A 1 243 ? 22.718 -8.288 3.521 1.00 67.54 220 ARG A N 1
ATOM 1412 C CA . ARG A 1 243 ? 21.529 -8.291 4.359 1.00 69.13 220 ARG A CA 1
ATOM 1413 C C . ARG A 1 243 ? 20.231 -8.061 3.587 1.00 80.10 220 ARG A C 1
ATOM 1414 O O . ARG A 1 243 ? 19.156 -8.339 4.131 1.00 82.79 220 ARG A O 1
ATOM 1422 N N . ASP A 1 244 ? 20.278 -7.523 2.365 1.00 69.83 221 ASP A N 1
ATOM 1423 C CA . ASP A 1 244 ? 19.055 -7.378 1.585 1.00 70.21 221 ASP A CA 1
ATOM 1424 C C . ASP A 1 244 ? 19.297 -7.778 0.135 1.00 71.39 221 ASP A C 1
ATOM 1425 O O . ASP A 1 244 ? 20.430 -7.820 -0.345 1.00 72.76 221 ASP A O 1
ATOM 1430 N N . ALA A 1 245 ? 18.191 -8.037 -0.568 1.00 61.25 222 ALA A N 1
ATOM 1431 C CA . ALA A 1 245 ? 18.249 -8.537 -1.939 1.00 66.86 222 ALA A CA 1
ATOM 1432 C C . ALA A 1 245 ? 18.858 -7.521 -2.893 1.00 63.61 222 ALA A C 1
ATOM 1433 O O . ALA A 1 245 ? 19.536 -7.901 -3.856 1.00 56.09 222 ALA A O 1
ATOM 1435 N N . ASP A 1 246 ? 18.588 -6.232 -2.676 1.00 52.46 223 ASP A N 1
ATOM 1436 C CA . ASP A 1 246 ? 19.058 -5.215 -3.614 1.00 69.87 223 ASP A CA 1
ATOM 1437 C C . ASP A 1 246 ? 20.576 -5.148 -3.637 1.00 65.93 223 ASP A C 1
ATOM 1438 O O . ASP A 1 246 ? 21.176 -5.100 -4.717 1.00 66.75 223 ASP A O 1
ATOM 1443 N N . ASP A 1 247 ? 21.209 -5.181 -2.453 1.00 60.80 224 ASP A N 1
ATOM 1444 C CA . ASP A 1 247 ? 22.669 -5.207 -2.367 1.00 68.75 224 ASP A CA 1
ATOM 1445 C C . ASP A 1 247 ? 23.245 -6.422 -3.084 1.00 67.28 224 ASP A C 1
ATOM 1446 O O . ASP A 1 247 ? 24.246 -6.306 -3.805 1.00 58.07 224 ASP A O 1
ATOM 1451 N N . LEU A 1 248 ? 22.606 -7.591 -2.921 1.00 53.90 225 LEU A N 1
ATOM 1452 C CA . LEU A 1 248 ? 23.065 -8.794 -3.611 1.00 50.17 225 LEU A CA 1
ATOM 1453 C C . LEU A 1 248 ? 23.073 -8.586 -5.115 1.00 56.94 225 LEU A C 1
ATOM 1454 O O . LEU A 1 248 ? 24.047 -8.917 -5.798 1.00 63.03 225 LEU A O 1
ATOM 1459 N N . GLU A 1 249 ? 21.981 -8.049 -5.651 1.00 51.30 226 GLU A N 1
ATOM 1460 C CA . GLU A 1 249 ? 21.889 -7.865 -7.092 1.00 63.41 226 GLU A CA 1
ATOM 1461 C C . GLU A 1 249 ? 22.896 -6.829 -7.577 1.00 61.27 226 GLU A C 1
ATOM 1462 O O . GLU A 1 249 ? 23.516 -7.006 -8.631 1.00 60.74 226 GLU A O 1
ATOM 1468 N N . ALA A 1 250 ? 23.082 -5.752 -6.814 1.00 51.24 227 ALA A N 1
ATOM 1469 C CA . ALA A 1 250 ? 24.039 -4.722 -7.202 1.00 56.52 227 ALA A CA 1
ATOM 1470 C C . ALA A 1 250 ? 25.455 -5.286 -7.304 1.00 54.29 227 ALA A C 1
ATOM 1471 O O . ALA A 1 250 ? 26.128 -5.111 -8.323 1.00 56.61 227 ALA A O 1
ATOM 1473 N N . ALA A 1 251 ? 25.902 -6.021 -6.282 1.00 53.76 228 ALA A N 1
ATOM 1474 C CA . ALA A 1 251 ? 27.239 -6.613 -6.333 1.00 57.17 228 ALA A CA 1
ATOM 1475 C C . ALA A 1 251 ? 27.348 -7.604 -7.475 1.00 56.59 228 ALA A C 1
ATOM 1476 O O . ALA A 1 251 ? 28.400 -7.717 -8.117 1.00 63.76 228 ALA A O 1
ATOM 1478 N N . LEU A 1 252 ? 26.272 -8.347 -7.725 1.00 57.02 229 LEU A N 1
ATOM 1479 C CA . LEU A 1 252 ? 26.287 -9.362 -8.767 1.00 54.76 229 LEU A CA 1
ATOM 1480 C C . LEU A 1 252 ? 26.563 -8.739 -10.125 1.00 64.33 229 LEU A C 1
ATOM 1481 O O . LEU A 1 252 ? 27.414 -9.222 -10.881 1.00 61.04 229 LEU A O 1
ATOM 1486 N N . GLU A 1 253 ? 25.863 -7.647 -10.445 1.00 54.49 230 GLU A N 1
ATOM 1487 C CA . GLU A 1 253 ? 26.007 -7.059 -11.769 1.00 62.22 230 GLU A CA 1
ATOM 1488 C C . GLU A 1 253 ? 27.352 -6.354 -11.933 1.00 66.13 230 GLU A C 1
ATOM 1489 O O . GLU A 1 253 ? 27.881 -6.270 -13.047 1.00 63.29 230 GLU A O 1
ATOM 1495 N N . ILE A 1 254 ? 27.924 -5.850 -10.843 1.00 65.01 231 ILE A N 1
ATOM 1496 C CA . ILE A 1 254 ? 29.229 -5.202 -10.922 1.00 54.43 231 ILE A CA 1
ATOM 1497 C C . ILE A 1 254 ? 30.319 -6.221 -11.255 1.00 61.74 231 ILE A C 1
ATOM 1498 O O . ILE A 1 254 ? 31.156 -5.994 -12.136 1.00 60.85 231 ILE A O 1
ATOM 1503 N N . VAL A 1 255 ? 30.326 -7.355 -10.552 1.00 47.18 232 VAL A N 1
ATOM 1504 C CA . VAL A 1 255 ? 31.396 -8.342 -10.689 1.00 52.52 232 VAL A CA 1
ATOM 1505 C C . VAL A 1 255 ? 31.255 -9.232 -11.941 1.00 62.70 232 VAL A C 1
ATOM 1506 O O . VAL A 1 255 ? 32.257 -9.754 -12.442 1.00 61.25 232 VAL A O 1
ATOM 1510 N N . ALA A 1 256 ? 30.038 -9.452 -12.441 1.00 55.74 233 ALA A N 1
ATOM 1511 C CA . ALA A 1 256 ? 29.803 -10.383 -13.547 1.00 52.09 233 ALA A CA 1
ATOM 1512 C C . ALA A 1 256 ? 30.542 -9.975 -14.825 1.00 53.94 233 ALA A C 1
ATOM 1513 O O . ALA A 1 256 ? 30.756 -8.791 -15.091 1.00 53.04 233 ALA A O 1
ATOM 1515 N N . ASP A 1 257 ? 30.966 -10.986 -15.604 1.00 44.84 234 ASP A N 1
ATOM 1516 C CA . ASP A 1 257 ? 31.627 -10.755 -16.895 1.00 57.04 234 ASP A CA 1
ATOM 1517 C C . ASP A 1 257 ? 30.695 -10.190 -17.964 1.00 59.11 234 ASP A C 1
ATOM 1518 O O . ASP A 1 257 ? 31.161 -9.550 -18.909 1.00 59.11 234 ASP A O 1
ATOM 1523 N N . HIS A 1 258 ? 29.412 -10.504 -17.905 1.00 55.74 235 HIS A N 1
ATOM 1524 C CA . HIS A 1 258 ? 28.465 -10.074 -18.919 1.00 59.62 235 HIS A CA 1
ATOM 1525 C C . HIS A 1 258 ? 27.165 -9.680 -18.233 1.00 63.97 235 HIS A C 1
ATOM 1526 O O . HIS A 1 258 ? 26.931 -10.045 -17.076 1.00 52.12 235 HIS A O 1
ATOM 1533 N N . PRO A 1 259 ? 26.320 -8.903 -18.907 1.00 56.54 236 PRO A N 1
ATOM 1534 C CA . PRO A 1 259 ? 25.054 -8.513 -18.290 1.00 48.94 236 PRO A CA 1
ATOM 1535 C C . PRO A 1 259 ? 24.154 -9.727 -18.088 1.00 58.99 236 PRO A C 1
ATOM 1536 O O . PRO A 1 259 ? 24.329 -10.778 -18.709 1.00 56.25 236 PRO A O 1
ATOM 1540 N N . LEU A 1 260 ? 23.243 -9.600 -17.130 1.00 50.65 237 LEU A N 1
ATOM 1541 C CA . LEU A 1 260 ? 22.315 -10.658 -16.758 1.00 51.01 237 LEU A CA 1
ATOM 1542 C C . LEU A 1 260 ? 20.889 -10.182 -17.022 1.00 52.60 237 LEU A C 1
ATOM 1543 O O . LEU A 1 260 ? 20.509 -9.082 -16.601 1.00 54.36 237 LEU A O 1
ATOM 1548 N N . ALA A 1 261 ? 20.074 -11.039 -17.636 1.00 55.93 238 ALA A N 1
ATOM 1549 C CA . ALA A 1 261 ? 18.714 -10.639 -17.984 1.00 49.40 238 ALA A CA 1
ATOM 1550 C C . ALA A 1 261 ? 17.877 -10.352 -16.730 1.00 51.05 238 ALA A C 1
ATOM 1551 O O . ALA A 1 261 ? 18.051 -10.991 -15.692 1.00 53.65 238 ALA A O 1
ATOM 1553 N N . PRO A 1 262 ? 16.922 -9.434 -16.821 1.00 50.00 239 PRO A N 1
ATOM 1554 C CA . PRO A 1 262 ? 16.092 -9.109 -15.656 1.00 53.36 239 PRO A CA 1
ATOM 1555 C C . PRO A 1 262 ? 15.092 -10.211 -15.339 1.00 54.74 239 PRO A C 1
ATOM 1556 O O . PRO A 1 262 ? 14.863 -11.156 -16.105 1.00 54.37 239 PRO A O 1
ATOM 1560 N N . ALA A 1 263 ? 14.479 -10.064 -14.171 1.00 44.30 240 ALA A N 1
ATOM 1561 C CA . ALA A 1 263 ? 13.511 -11.056 -13.705 1.00 52.72 240 ALA A CA 1
ATOM 1562 C C . ALA A 1 263 ? 12.366 -11.214 -14.702 1.00 49.09 240 ALA A C 1
ATOM 1563 O O . ALA A 1 263 ? 11.793 -10.230 -15.177 1.00 62.05 240 ALA A O 1
ATOM 1565 N N . LYS A 1 264 ? 12.034 -12.459 -15.017 1.00 49.20 241 LYS A N 1
ATOM 1566 C CA . LYS A 1 264 ? 10.957 -12.782 -15.938 1.00 51.03 241 LYS A CA 1
ATOM 1567 C C . LYS A 1 264 ? 10.157 -13.945 -15.378 1.00 54.03 241 LYS A C 1
ATOM 1568 O O . LYS A 1 264 ? 10.665 -14.761 -14.609 1.00 57.64 241 LYS A O 1
ATOM 1574 N N . ARG A 1 265 ? 8.891 -13.994 -15.748 1.00 55.57 242 ARG A N 1
ATOM 1575 C CA . ARG A 1 265 ? 7.999 -15.061 -15.344 1.00 58.18 242 ARG A CA 1
ATOM 1576 C C . ARG A 1 265 ? 7.283 -15.556 -16.584 1.00 51.50 242 ARG A C 1
ATOM 1577 O O . ARG A 1 265 ? 7.036 -14.784 -17.516 1.00 54.67 242 ARG A O 1
ATOM 1585 N N . HIS A 1 266 ? 6.946 -16.842 -16.595 1.00 46.90 243 HIS A N 1
ATOM 1586 C CA . HIS A 1 266 ? 6.104 -17.349 -17.670 1.00 61.20 243 HIS A CA 1
ATOM 1587 C C . HIS A 1 266 ? 4.766 -16.611 -17.731 1.00 53.37 243 HIS A C 1
ATOM 1588 O O . HIS A 1 266 ? 4.319 -16.219 -18.812 1.00 54.82 243 HIS A O 1
ATOM 1595 N N . GLY A 1 267 ? 4.134 -16.377 -16.573 1.00 48.97 244 GLY A N 1
ATOM 1596 C CA . GLY A 1 267 ? 2.819 -15.775 -16.522 1.00 47.97 244 GLY A CA 1
ATOM 1597 C C . GLY A 1 267 ? 2.744 -14.653 -15.500 1.00 54.98 244 GLY A C 1
ATOM 1598 O O . GLY A 1 267 ? 3.707 -14.357 -14.798 1.00 88.21 244 GLY A O 1
ATOM 1599 N N . ASP A 1 268 ? 1.577 -14.009 -15.461 1.00 63.84 245 ASP A N 1
ATOM 1600 C CA . ASP A 1 268 ? 1.325 -12.896 -14.541 1.00 81.08 245 ASP A CA 1
ATOM 1601 C C . ASP A 1 268 ? 1.626 -13.217 -13.076 1.00 66.38 245 ASP A C 1
ATOM 1602 O O . ASP A 1 268 ? 1.860 -12.303 -12.278 1.00 70.62 245 ASP A O 1
ATOM 1607 N N . GLN A 1 269 ? 1.592 -14.486 -12.685 1.00 48.25 246 GLN A N 1
ATOM 1608 C CA . GLN A 1 269 ? 1.811 -14.846 -11.295 1.00 53.02 246 GLN A CA 1
ATOM 1609 C C . GLN A 1 269 ? 3.034 -15.742 -11.189 1.00 47.56 246 GLN A C 1
ATOM 1610 O O . GLN A 1 269 ? 3.443 -16.367 -12.165 1.00 56.68 246 GLN A O 1
ATOM 1616 N N . TRP A 1 270 ? 3.636 -15.787 -10.003 1.00 54.15 247 TRP A N 1
ATOM 1617 C CA . TRP A 1 270 ? 4.720 -16.734 -9.762 1.00 49.67 247 TRP A CA 1
ATOM 1618 C C . TRP A 1 270 ? 4.206 -18.165 -9.917 1.00 53.56 247 TRP A C 1
ATOM 1619 O O . TRP A 1 270 ? 3.094 -18.501 -9.492 1.00 60.49 247 TRP A O 1
ATOM 1630 N N . ARG A 1 271 ? 5.012 -19.011 -10.535 1.00 52.38 248 ARG A N 1
ATOM 1631 C CA . ARG A 1 271 ? 4.757 -20.447 -10.594 1.00 55.23 248 ARG A CA 1
ATOM 1632 C C . ARG A 1 271 ? 5.954 -21.128 -9.941 1.00 51.96 248 ARG A C 1
ATOM 1633 O O . ARG A 1 271 ? 7.070 -21.089 -10.472 1.00 54.52 248 ARG A O 1
ATOM 1641 N N . ILE A 1 272 ? 5.721 -21.758 -8.798 1.00 50.08 249 ILE A N 1
ATOM 1642 C CA . ILE A 1 272 ? 6.779 -22.237 -7.917 1.00 50.42 249 ILE A CA 1
ATOM 1643 C C . ILE A 1 272 ? 6.604 -23.727 -7.680 1.00 54.35 249 ILE A C 1
ATOM 1644 O O . ILE A 1 272 ? 5.483 -24.240 -7.640 1.00 52.19 249 ILE A O 1
ATOM 1649 N N . LEU A 1 273 ? 7.721 -24.428 -7.524 1.00 52.54 250 LEU A N 1
ATOM 1650 C CA . LEU A 1 273 ? 7.698 -25.808 -7.079 1.00 49.15 250 LEU A CA 1
ATOM 1651 C C . LEU A 1 273 ? 8.463 -25.918 -5.775 1.00 43.61 250 LEU A C 1
ATOM 1652 O O . LEU A 1 273 ? 9.611 -25.483 -5.687 1.00 54.75 250 LEU A O 1
ATOM 1657 N N . LEU A 1 274 ? 7.845 -26.534 -4.784 1.00 54.57 251 LEU A N 1
ATOM 1658 C CA . LEU A 1 274 ? 8.537 -26.865 -3.556 1.00 61.03 251 LEU A CA 1
ATOM 1659 C C . LEU A 1 274 ? 9.301 -28.156 -3.780 1.00 64.36 251 LEU A C 1
ATOM 1660 O O . LEU A 1 274 ? 8.798 -29.089 -4.414 1.00 61.53 251 LEU A O 1
ATOM 1665 N N . LEU A 1 275 ? 10.525 -28.198 -3.277 1.00 60.98 252 LEU A N 1
ATOM 1666 C CA . LEU A 1 275 ? 11.355 -29.403 -3.272 1.00 62.24 252 LEU A CA 1
ATOM 1667 C C . LEU A 1 275 ? 11.855 -29.595 -1.848 1.00 72.79 252 LEU A C 1
ATOM 1668 O O . LEU A 1 275 ? 12.942 -29.131 -1.509 1.00 67.82 252 LEU A O 1
ATOM 1673 N N . VAL A 1 276 ? 11.025 -30.187 -0.997 1.00 76.25 253 VAL A N 1
ATOM 1674 C CA . VAL A 1 276 ? 11.454 -30.494 0.363 1.00 79.01 253 VAL A CA 1
ATOM 1675 C C . VAL A 1 276 ? 12.032 -31.908 0.500 1.00 74.16 253 VAL A C 1
ATOM 1676 O O . VAL A 1 276 ? 12.935 -32.128 1.312 1.00 74.36 253 VAL A O 1
ATOM 1680 N N . ASN A 1 277 ? 11.588 -32.861 -0.310 1.00 75.34 254 ASN A N 1
ATOM 1681 C CA . ASN A 1 277 ? 12.053 -34.239 -0.203 1.00 76.74 254 ASN A CA 1
ATOM 1682 C C . ASN A 1 277 ? 13.168 -34.471 -1.212 1.00 68.50 254 ASN A C 1
ATOM 1683 O O . ASN A 1 277 ? 12.940 -34.422 -2.423 1.00 76.42 254 ASN A O 1
ATOM 1688 N N . ALA A 1 278 ? 14.343 -34.802 -0.711 1.00 79.43 255 ALA A N 1
ATOM 1689 C CA . ALA A 1 278 ? 15.504 -35.107 -1.517 1.00 83.92 255 ALA A CA 1
ATOM 1690 C C . ALA A 1 278 ? 15.946 -36.530 -1.200 1.00 90.39 255 ALA A C 1
ATOM 1691 O O . ALA A 1 278 ? 15.605 -37.055 -0.134 1.00 90.74 255 ALA A O 1
ATOM 1693 N N . PRO A 1 279 ? 16.641 -37.206 -2.116 1.00 102.00 256 PRO A N 1
ATOM 1694 C CA . PRO A 1 279 ? 16.978 -38.615 -1.868 1.00 97.64 256 PRO A CA 1
ATOM 1695 C C . PRO A 1 279 ? 17.857 -38.763 -0.636 1.00 91.42 256 PRO A C 1
ATOM 1696 O O . PRO A 1 279 ? 18.876 -38.082 -0.492 1.00 88.87 256 PRO A O 1
ATOM 1700 N N . LYS A 1 280 ? 17.436 -39.659 0.261 1.00 95.82 257 LYS A N 1
ATOM 1701 C CA . LYS A 1 280 ? 18.162 -39.988 1.490 1.00 100.18 257 LYS A CA 1
ATOM 1702 C C . LYS A 1 280 ? 18.501 -38.755 2.324 1.00 98.17 257 LYS A C 1
ATOM 1703 O O . LYS A 1 280 ? 19.516 -38.734 3.015 1.00 112.76 257 LYS A O 1
ATOM 1709 N N . ALA A 1 281 ? 17.649 -37.732 2.312 1.00 101.37 258 ALA A N 1
ATOM 1710 C CA . ALA A 1 281 ? 17.907 -36.511 3.067 1.00 86.75 258 ALA A CA 1
ATOM 1711 C C . ALA A 1 281 ? 16.692 -36.181 3.920 1.00 85.77 258 ALA A C 1
ATOM 1712 O O . ALA A 1 281 ? 15.560 -36.216 3.430 1.00 88.19 258 ALA A O 1
ATOM 1714 N N . LYS A 1 282 ? 16.932 -35.856 5.188 1.00 86.93 259 LYS A N 1
ATOM 1715 C CA . LYS A 1 282 ? 15.882 -35.619 6.167 1.00 79.58 259 LYS A CA 1
ATOM 1716 C C . LYS A 1 282 ? 15.897 -34.157 6.591 1.00 80.62 259 LYS A C 1
ATOM 1717 O O . LYS A 1 282 ? 16.964 -33.576 6.806 1.00 80.34 259 LYS A O 1
ATOM 1723 N N . VAL A 1 283 ? 14.709 -33.570 6.706 1.00 75.68 260 VAL A N 1
ATOM 1724 C CA . VAL A 1 283 ? 14.547 -32.150 6.981 1.00 72.58 260 VAL A CA 1
ATOM 1725 C C . VAL A 1 283 ? 13.854 -31.992 8.321 1.00 65.23 260 VAL A C 1
ATOM 1726 O O . VAL A 1 283 ? 12.903 -32.718 8.626 1.00 71.97 260 VAL A O 1
ATOM 1730 N N . GLN A 1 284 ? 14.347 -31.057 9.128 1.00 69.85 261 GLN A N 1
ATOM 1731 C CA . GLN A 1 284 ? 13.693 -30.733 10.384 1.00 63.88 261 GLN A CA 1
ATOM 1732 C C . GLN A 1 284 ? 12.268 -30.238 10.142 1.00 80.81 261 GLN A C 1
ATOM 1733 O O . GLN A 1 284 ? 11.982 -29.548 9.157 1.00 75.50 261 GLN A O 1
ATOM 1739 N N . ARG A 1 285 ? 11.376 -30.562 11.084 1.00 78.84 262 ARG A N 1
ATOM 1740 C CA . ARG A 1 285 ? 9.966 -30.224 10.921 1.00 73.17 262 ARG A CA 1
ATOM 1741 C C . ARG A 1 285 ? 9.762 -28.716 10.870 1.00 75.23 262 ARG A C 1
ATOM 1742 O O . ARG A 1 285 ? 8.917 -28.223 10.113 1.00 72.05 262 ARG A O 1
ATOM 1750 N N . ALA A 1 286 ? 10.555 -27.970 11.647 1.00 70.44 263 ALA A N 1
ATOM 1751 C CA . ALA A 1 286 ? 10.421 -26.519 11.699 1.00 64.37 263 ALA A CA 1
ATOM 1752 C C . ALA A 1 286 ? 10.670 -25.884 10.336 1.00 74.48 263 ALA A C 1
ATOM 1753 O O . ALA A 1 286 ? 10.036 -24.881 9.986 1.00 60.83 263 ALA A O 1
ATOM 1755 N N . ILE A 1 287 ? 11.636 -26.418 9.584 1.00 67.00 264 ILE A N 1
ATOM 1756 C CA . ILE A 1 287 ? 11.909 -25.934 8.235 1.00 57.73 264 ILE A CA 1
ATOM 1757 C C . ILE A 1 287 ? 10.786 -26.329 7.290 1.00 60.34 264 ILE A C 1
ATOM 1758 O O . ILE A 1 287 ? 10.323 -25.521 6.472 1.00 61.07 264 ILE A O 1
ATOM 1763 N N . ARG A 1 288 ? 10.348 -27.587 7.368 1.00 62.32 265 ARG A N 1
ATOM 1764 C CA . ARG A 1 288 ? 9.243 -28.033 6.528 1.00 70.29 265 ARG A CA 1
ATOM 1765 C C . ARG A 1 288 ? 7.990 -27.212 6.783 1.00 68.59 265 ARG A C 1
ATOM 1766 O O . ARG A 1 288 ? 7.225 -26.928 5.858 1.00 67.20 265 ARG A O 1
ATOM 1774 N N . ASP A 1 289 ? 7.762 -26.832 8.039 1.00 67.31 266 ASP A N 1
ATOM 1775 C CA . ASP A 1 289 ? 6.635 -25.971 8.372 1.00 63.85 266 ASP A CA 1
ATOM 1776 C C . ASP A 1 289 ? 6.818 -24.564 7.829 1.00 61.05 266 ASP A C 1
ATOM 1777 O O . ASP A 1 289 ? 5.883 -23.990 7.259 1.00 57.39 266 ASP A O 1
ATOM 1782 N N . ALA A 1 290 ? 8.014 -23.995 7.989 1.00 57.71 267 ALA A N 1
ATOM 1783 C CA . ALA A 1 290 ? 8.269 -22.651 7.480 1.00 56.63 267 ALA A CA 1
ATOM 1784 C C . ALA A 1 290 ? 8.048 -22.576 5.975 1.00 56.74 267 ALA A C 1
ATOM 1785 O O . ALA A 1 290 ? 7.529 -21.576 5.471 1.00 58.13 267 ALA A O 1
ATOM 1787 N N . ILE A 1 291 ? 8.429 -23.628 5.241 1.00 55.24 268 ILE A N 1
ATOM 1788 C CA . ILE A 1 291 ? 8.205 -23.647 3.798 1.00 55.54 268 ILE A CA 1
ATOM 1789 C C . ILE A 1 291 ? 6.713 -23.753 3.489 1.00 52.92 268 ILE A C 1
ATOM 1790 O O . ILE A 1 291 ? 6.205 -23.081 2.584 1.00 56.72 268 ILE A O 1
ATOM 1795 N N . ASP A 1 292 ? 5.983 -24.559 4.260 1.00 54.96 269 ASP A N 1
ATOM 1796 C CA . ASP A 1 292 ? 4.547 -24.707 4.034 1.00 55.79 269 ASP A CA 1
ATOM 1797 C C . ASP A 1 292 ? 3.791 -23.393 4.247 1.00 58.92 269 ASP A C 1
ATOM 1798 O O . ASP A 1 292 ? 2.881 -23.079 3.469 1.00 55.67 269 ASP A O 1
ATOM 1803 N N . ASP A 1 293 ? 4.154 -22.610 5.286 1.00 54.05 270 ASP A N 1
ATOM 1804 C CA . ASP A 1 293 ? 3.504 -21.316 5.527 1.00 56.69 270 ASP A CA 1
ATOM 1805 C C . ASP A 1 293 ? 3.807 -20.323 4.414 1.00 61.52 270 ASP A C 1
ATOM 1806 O O . ASP A 1 293 ? 2.927 -19.561 3.991 1.00 58.85 270 ASP A O 1
ATOM 1811 N N . LEU A 1 294 ? 5.066 -20.269 3.974 1.00 57.25 271 LEU A N 1
ATOM 1812 C CA . LEU A 1 294 ? 5.409 -19.396 2.861 1.00 51.45 271 LEU A CA 1
ATOM 1813 C C . LEU A 1 294 ? 4.618 -19.770 1.613 1.00 48.93 271 LEU A C 1
ATOM 1814 O O . LEU A 1 294 ? 4.142 -18.894 0.884 1.00 55.42 271 LEU A O 1
ATOM 1819 N N . ALA A 1 295 ? 4.420 -21.065 1.380 1.00 51.06 272 ALA A N 1
ATOM 1820 C CA . ALA A 1 295 ? 3.628 -21.485 0.228 1.00 51.85 272 ALA A CA 1
ATOM 1821 C C . ALA A 1 295 ? 2.183 -21.000 0.334 1.00 54.34 272 ALA A C 1
ATOM 1822 O O . ALA A 1 295 ? 1.610 -20.528 -0.653 1.00 58.36 272 ALA A O 1
ATOM 1824 N N . GLU A 1 296 ? 1.587 -21.064 1.530 1.00 52.72 273 GLU A N 1
ATOM 1825 C CA . GLU A 1 296 ? 0.215 -20.585 1.685 1.00 58.51 273 GLU A CA 1
ATOM 1826 C C . GLU A 1 296 ? 0.107 -19.092 1.405 1.00 55.58 273 GLU A C 1
ATOM 1827 O O . GLU A 1 296 ? -0.841 -18.636 0.743 1.00 55.24 273 GLU A O 1
ATOM 1833 N N . ARG A 1 297 ? 1.056 -18.310 1.917 1.00 49.63 274 ARG A N 1
ATOM 1834 C CA . ARG A 1 297 ? 1.026 -16.870 1.676 1.00 46.92 274 ARG A CA 1
ATOM 1835 C C . ARG A 1 297 ? 1.210 -16.548 0.198 1.00 43.75 274 ARG A C 1
ATOM 1836 O O . ARG A 1 297 ? 0.583 -15.624 -0.325 1.00 55.54 274 ARG A O 1
ATOM 1844 N N . PHE A 1 298 ? 2.061 -17.299 -0.495 1.00 45.60 275 PHE A N 1
ATOM 1845 C CA . PHE A 1 298 ? 2.200 -17.099 -1.932 1.00 49.90 275 PHE A CA 1
ATOM 1846 C C . PHE A 1 298 ? 0.894 -17.409 -2.649 1.00 40.65 275 PHE A C 1
ATOM 1847 O O . PHE A 1 298 ? 0.514 -16.715 -3.599 1.00 53.74 275 PHE A O 1
ATOM 1855 N N . ARG A 1 299 ? 0.205 -18.467 -2.221 1.00 51.59 276 ARG A N 1
ATOM 1856 C CA . ARG A 1 299 ? -1.055 -18.832 -2.857 1.00 53.57 276 ARG A CA 1
ATOM 1857 C C . ARG A 1 299 ? -2.106 -17.761 -2.630 1.00 60.81 276 ARG A C 1
ATOM 1858 O O . ARG A 1 299 ? -2.890 -17.456 -3.537 1.00 56.82 276 ARG A O 1
ATOM 1866 N N . ALA A 1 300 ? -2.142 -17.176 -1.430 1.00 50.71 277 ALA A N 1
ATOM 1867 C CA . ALA A 1 300 ? -3.100 -16.106 -1.194 1.00 54.81 277 ALA A CA 1
ATOM 1868 C C . ALA A 1 300 ? -2.888 -14.964 -2.175 1.00 57.96 277 ALA A C 1
ATOM 1869 O O . ALA A 1 300 ? -3.857 -14.400 -2.698 1.00 65.12 277 ALA A O 1
ATOM 1871 N N . GLN A 1 301 ? -1.632 -14.625 -2.467 1.00 46.60 278 GLN A N 1
ATOM 1872 C CA . GLN A 1 301 ? -1.407 -13.501 -3.374 1.00 52.14 278 GLN A CA 1
ATOM 1873 C C . GLN A 1 301 ? -1.668 -13.841 -4.830 1.00 52.30 278 GLN A C 1
ATOM 1874 O O . GLN A 1 301 ? -1.750 -12.922 -5.649 1.00 58.66 278 GLN A O 1
ATOM 1880 N N . GLY A 1 302 ? -1.865 -15.109 -5.164 1.00 48.48 279 GLY A N 1
ATOM 1881 C CA . GLY A 1 302 ? -2.127 -15.503 -6.533 1.00 57.51 279 GLY A CA 1
ATOM 1882 C C . GLY A 1 302 ? -1.082 -16.376 -7.184 1.00 53.09 279 GLY A C 1
ATOM 1883 O O . GLY A 1 302 ? -1.292 -16.808 -8.323 1.00 57.82 279 GLY A O 1
ATOM 1884 N N . ALA A 1 303 ? 0.005 -16.702 -6.495 1.00 58.38 280 ALA A N 1
ATOM 1885 C CA . ALA A 1 303 ? 0.990 -17.604 -7.070 1.00 57.97 280 ALA A CA 1
ATOM 1886 C C . ALA A 1 303 ? 0.447 -19.027 -7.096 1.00 60.08 280 ALA A C 1
ATOM 1887 O O . ALA A 1 303 ? -0.403 -19.412 -6.292 1.00 52.45 280 ALA A O 1
ATOM 1889 N N . THR A 1 304 ? 0.960 -19.812 -8.028 1.00 56.41 281 THR A N 1
ATOM 1890 C CA . THR A 1 304 ? 0.760 -21.248 -8.020 1.00 53.24 281 THR A CA 1
ATOM 1891 C C . THR A 1 304 ? 2.000 -21.908 -7.427 1.00 54.02 281 THR A C 1
ATOM 1892 O O . THR A 1 304 ? 3.124 -21.627 -7.848 1.00 53.02 281 THR A O 1
ATOM 1896 N N . VAL A 1 305 ? 1.801 -22.742 -6.422 1.00 44.91 282 VAL A N 1
ATOM 1897 C CA . VAL A 1 305 ? 2.894 -23.394 -5.715 1.00 55.13 282 VAL A CA 1
ATOM 1898 C C . VAL A 1 305 ? 2.631 -24.897 -5.734 1.00 54.48 282 VAL A C 1
ATOM 1899 O O . VAL A 1 305 ? 1.844 -25.404 -4.930 1.00 56.10 282 VAL A O 1
ATOM 1903 N N . ASP A 1 306 ? 3.295 -25.607 -6.642 1.00 49.96 283 ASP A N 1
ATOM 1904 C CA . ASP A 1 306 ? 3.158 -27.049 -6.790 1.00 41.91 283 ASP A CA 1
ATOM 1905 C C . ASP A 1 306 ? 4.087 -27.769 -5.821 1.00 40.71 283 ASP A C 1
ATOM 1906 O O . ASP A 1 306 ? 5.218 -27.328 -5.594 1.00 55.19 283 ASP A O 1
ATOM 1911 N N . THR A 1 307 ? 3.560 -28.801 -5.166 1.00 50.71 284 THR A N 1
ATOM 1912 C CA . THR A 1 307 ? 4.326 -29.736 -4.340 1.00 56.11 284 THR A CA 1
ATOM 1913 C C . THR A 1 307 ? 4.939 -30.901 -5.128 1.00 59.00 284 THR A C 1
ATOM 1914 O O . THR A 1 307 ? 5.850 -31.566 -4.615 1.00 58.46 284 THR A O 1
ATOM 1918 N N . ALA A 1 308 ? 4.372 -31.273 -6.280 1.00 57.80 285 ALA A N 1
ATOM 1919 C CA . ALA A 1 308 ? 4.894 -32.396 -7.054 1.00 59.97 285 ALA A CA 1
ATOM 1920 C C . ALA A 1 308 ? 4.821 -32.090 -8.544 1.00 59.65 285 ALA A C 1
ATOM 1921 O O . ALA A 1 308 ? 3.830 -31.532 -9.014 1.00 62.16 285 ALA A O 1
ATOM 1923 N N . SER A 1 309 ? 5.830 -32.521 -9.300 1.00 59.75 286 SER A N 1
ATOM 1924 C CA . SER A 1 309 ? 5.794 -32.387 -10.751 1.00 60.98 286 SER A CA 1
ATOM 1925 C C . SER A 1 309 ? 6.359 -33.651 -11.392 1.00 65.87 286 SER A C 1
ATOM 1926 O O . SER A 1 309 ? 7.322 -34.236 -10.888 1.00 64.53 286 SER A O 1
ATOM 1929 N N . ASP A 1 310 ? 5.736 -34.092 -12.489 1.00 64.97 287 ASP A N 1
ATOM 1930 C CA . ASP A 1 310 ? 6.295 -35.221 -13.227 1.00 66.92 287 ASP A CA 1
ATOM 1931 C C . ASP A 1 310 ? 7.615 -34.849 -13.890 1.00 63.32 287 ASP A C 1
ATOM 1932 O O . ASP A 1 310 ? 8.480 -35.707 -14.079 1.00 77.97 287 ASP A O 1
ATOM 1937 N N . ARG A 1 311 ? 7.776 -33.593 -14.270 1.00 67.40 288 ARG A N 1
ATOM 1938 C CA . ARG A 1 311 ? 9.000 -33.147 -14.917 1.00 73.17 288 ARG A CA 1
ATOM 1939 C C . ARG A 1 311 ? 10.150 -32.984 -13.939 1.00 62.46 288 ARG A C 1
ATOM 1940 O O . ARG A 1 311 ? 11.228 -32.548 -14.350 1.00 68.28 288 ARG A O 1
ATOM 1948 N N . LEU A 1 312 ? 9.935 -33.282 -12.664 1.00 63.19 289 LEU A N 1
ATOM 1949 C CA . LEU A 1 312 ? 11.004 -33.223 -11.682 1.00 60.65 289 LEU A CA 1
ATOM 1950 C C . LEU A 1 312 ? 12.221 -33.998 -12.181 1.00 72.25 289 LEU A C 1
ATOM 1951 O O . LEU A 1 312 ? 12.078 -35.137 -12.641 1.00 64.53 289 LEU A O 1
ATOM 1956 N N . PRO A 1 313 ? 13.413 -33.404 -12.143 1.00 71.26 290 PRO A N 1
ATOM 1957 C CA . PRO A 1 313 ? 14.626 -34.125 -12.537 1.00 67.78 290 PRO A CA 1
ATOM 1958 C C . PRO A 1 313 ? 14.902 -35.306 -11.623 1.00 71.82 290 PRO A C 1
ATOM 1959 O O . PRO A 1 313 ? 14.389 -35.390 -10.506 1.00 69.34 290 PRO A O 1
ATOM 1963 N N . ASP A 1 314 ? 15.708 -36.242 -12.132 1.00 70.91 291 ASP A N 1
ATOM 1964 C CA . ASP A 1 314 ? 16.029 -37.479 -11.419 1.00 66.38 291 ASP A CA 1
ATOM 1965 C C . ASP A 1 314 ? 17.087 -37.166 -10.377 1.00 57.32 291 ASP A C 1
ATOM 1966 O O . ASP A 1 314 ? 18.283 -37.258 -10.657 1.00 60.64 291 ASP A O 1
ATOM 1971 N N . LEU A 1 315 ? 16.657 -36.939 -9.133 1.00 60.37 292 LEU A N 1
ATOM 1972 C CA . LEU A 1 315 ? 17.606 -36.481 -8.122 1.00 73.94 292 LEU A CA 1
ATOM 1973 C C . LEU A 1 315 ? 18.544 -37.585 -7.663 1.00 70.80 292 LEU A C 1
ATOM 1974 O O . LEU A 1 315 ? 19.686 -37.303 -7.288 1.00 72.76 292 LEU A O 1
ATOM 1979 N N . GLU A 1 316 ? 18.072 -38.833 -7.620 1.00 76.78 293 GLU A N 1
ATOM 1980 C CA . GLU A 1 316 ? 18.972 -39.948 -7.324 1.00 76.72 293 GLU A CA 1
ATOM 1981 C C . GLU A 1 316 ? 20.151 -39.986 -8.295 1.00 74.71 293 GLU A C 1
ATOM 1982 O O . GLU A 1 316 ? 21.317 -40.049 -7.878 1.00 60.82 293 GLU A O 1
ATOM 1988 N N . ARG A 1 317 ? 19.857 -39.910 -9.601 1.00 63.25 294 ARG A N 1
ATOM 1989 C CA . ARG A 1 317 ? 20.918 -39.833 -10.592 1.00 61.96 294 ARG A CA 1
ATOM 1990 C C . ARG A 1 317 ? 21.701 -38.533 -10.433 1.00 67.36 294 ARG A C 1
ATOM 1991 O O . ARG A 1 317 ? 22.930 -38.538 -10.504 1.00 71.91 294 ARG A O 1
ATOM 1999 N N . GLN A 1 318 ? 21.018 -37.437 -10.109 1.00 65.11 295 GLN A N 1
ATOM 2000 C CA . GLN A 1 318 ? 21.720 -36.143 -9.901 1.00 70.61 295 GLN A CA 1
ATOM 2001 C C . GLN A 1 318 ? 22.664 -36.231 -8.691 1.00 67.38 295 GLN A C 1
ATOM 2002 O O . GLN A 1 318 ? 23.850 -35.861 -8.837 1.00 70.57 295 GLN A O 1
ATOM 2008 N N . ASN A 1 319 ? 22.173 -36.720 -7.551 1.00 69.93 296 ASN A N 1
ATOM 2009 C CA . ASN A 1 319 ? 22.996 -36.724 -6.308 1.00 74.11 296 ASN A CA 1
ATOM 2010 C C . ASN A 1 319 ? 24.240 -37.598 -6.481 1.00 84.57 296 ASN A C 1
ATOM 2011 O O . ASN A 1 319 ? 25.315 -37.196 -5.991 1.00 76.37 296 ASN A O 1
ATOM 2016 N N . ALA A 1 320 ? 24.090 -38.749 -7.135 1.00 74.30 297 ALA A N 1
ATOM 2017 C CA . ALA A 1 320 ? 25.233 -39.671 -7.321 1.00 85.77 297 ALA A CA 1
ATOM 2018 C C . ALA A 1 320 ? 26.381 -38.918 -7.989 1.00 83.90 297 ALA A C 1
ATOM 2019 O O . ALA A 1 320 ? 27.527 -38.978 -7.493 1.00 90.92 297 ALA A O 1
ATOM 2021 N N . ALA A 1 321 ? 26.073 -38.211 -9.077 1.00 77.14 298 ALA A N 1
ATOM 2022 C CA . ALA A 1 321 ? 27.132 -37.495 -9.820 1.00 62.85 298 ALA A CA 1
ATOM 2023 C C . ALA A 1 321 ? 27.754 -36.436 -8.913 1.00 75.93 298 ALA A C 1
ATOM 2024 O O . ALA A 1 321 ? 28.989 -36.286 -8.922 1.00 82.97 298 ALA A O 1
ATOM 2026 N N . TYR A 1 322 ? 26.924 -35.737 -8.137 1.00 75.70 299 TYR A N 1
ATOM 2027 C CA . TYR A 1 322 ? 27.462 -34.642 -7.291 1.00 74.63 299 TYR A CA 1
ATOM 2028 C C . TYR A 1 322 ? 28.429 -35.231 -6.284 1.00 66.01 299 TYR A C 1
ATOM 2029 O O . TYR A 1 322 ? 29.513 -34.659 -6.079 1.00 84.64 299 TYR A O 1
ATOM 2038 N N . GLU A 1 323 ? 28.066 -36.376 -5.704 1.00 80.61 300 GLU A N 1
ATOM 2039 C CA . GLU A 1 323 ? 28.933 -37.014 -4.684 1.00 88.81 300 GLU A CA 1
ATOM 2040 C C . GLU A 1 323 ? 30.261 -37.405 -5.339 1.00 92.08 300 GLU A C 1
ATOM 2041 O O . GLU A 1 323 ? 31.321 -37.141 -4.738 1.00 81.69 300 GLU A O 1
ATOM 2047 N N . GLN A 1 324 ? 30.194 -37.941 -6.558 1.00 86.70 301 GLN A N 1
ATOM 2048 C CA . GLN A 1 324 ? 31.426 -38.394 -7.248 1.00 80.91 301 GLN A CA 1
ATOM 2049 C C . GLN A 1 324 ? 32.247 -37.160 -7.634 1.00 88.31 301 GLN A C 1
ATOM 2050 O O . GLN A 1 324 ? 33.467 -37.152 -7.382 1.00 82.98 301 GLN A O 1
ATOM 2056 N N . MET A 1 325 ? 31.586 -36.156 -8.209 1.00 88.29 302 MET A N 1
ATOM 2057 C CA . MET A 1 325 ? 32.320 -34.951 -8.667 1.00 81.05 302 MET A CA 1
ATOM 2058 C C . MET A 1 325 ? 32.947 -34.276 -7.443 1.00 86.54 302 MET A C 1
ATOM 2059 O O . MET A 1 325 ? 34.080 -33.777 -7.557 1.00 103.58 302 MET A O 1
ATOM 2064 N N . LEU A 1 326 ? 32.234 -34.286 -6.319 1.00 91.68 303 LEU A N 1
ATOM 2065 C CA . LEU A 1 326 ? 32.768 -33.668 -5.080 1.00 98.04 303 LEU A CA 1
ATOM 2066 C C . LEU A 1 326 ? 34.048 -34.407 -4.653 1.00 105.76 303 LEU A C 1
ATOM 2067 O O . LEU A 1 326 ? 34.994 -33.732 -4.222 1.00 113.42 303 LEU A O 1
ATOM 2072 N N . ASN A 1 327 ? 34.066 -35.738 -4.771 1.00 108.88 304 ASN A N 1
ATOM 2073 C CA . ASN A 1 327 ? 35.273 -36.513 -4.379 1.00 111.10 304 ASN A CA 1
ATOM 2074 C C . ASN A 1 327 ? 36.435 -36.091 -5.275 1.00 113.05 304 ASN A C 1
ATOM 2075 O O . ASN A 1 327 ? 37.554 -35.907 -4.753 1.00 118.66 304 ASN A O 1
ATOM 2080 N N . ILE A 1 328 ? 36.161 -35.912 -6.568 1.00 113.72 305 ILE A N 1
ATOM 2081 C CA . ILE A 1 328 ? 37.217 -35.463 -7.520 1.00 111.78 305 ILE A CA 1
ATOM 2082 C C . ILE A 1 328 ? 37.557 -34.003 -7.188 1.00 121.78 305 ILE A C 1
ATOM 2083 O O . ILE A 1 328 ? 38.723 -33.607 -7.382 1.00 126.72 305 ILE A O 1
ATOM 2088 N N . ALA A 1 329 ? 36.580 -33.243 -6.687 1.00 118.91 306 ALA A N 1
ATOM 2089 C CA . ALA A 1 329 ? 36.828 -31.831 -6.410 1.00 114.50 306 ALA A CA 1
ATOM 2090 C C . ALA A 1 329 ? 37.514 -31.635 -5.064 1.00 121.17 306 ALA A C 1
ATOM 2091 O O . ALA A 1 329 ? 38.493 -30.886 -4.962 1.00 125.90 306 ALA A O 1
ATOM 2093 N N . MET A 1 330 ? 37.026 -32.307 -4.023 1.00 119.20 307 MET A N 1
ATOM 2094 C CA . MET A 1 330 ? 37.673 -32.270 -2.710 1.00 122.50 307 MET A CA 1
ATOM 2095 C C . MET A 1 330 ? 38.853 -33.233 -2.632 1.00 126.05 307 MET A C 1
ATOM 2096 O O . MET A 1 330 ? 38.778 -34.265 -1.963 1.00 118.07 307 MET A O 1
ATOM 2101 N N . PRO A 1 342 ? 43.286 -43.436 -8.780 1.00 118.13 319 PRO A N 1
ATOM 2102 C CA . PRO A 1 342 ? 43.433 -42.360 -9.766 1.00 132.49 319 PRO A CA 1
ATOM 2103 C C . PRO A 1 342 ? 42.287 -42.360 -10.770 1.00 137.20 319 PRO A C 1
ATOM 2104 O O . PRO A 1 342 ? 42.079 -43.372 -11.443 1.00 133.26 319 PRO A O 1
ATOM 2108 N N . PRO A 1 343 ? 41.551 -41.251 -10.858 1.00 131.04 320 PRO A N 1
ATOM 2109 C CA . PRO A 1 343 ? 40.376 -41.215 -11.738 1.00 111.47 320 PRO A CA 1
ATOM 2110 C C . PRO A 1 343 ? 40.756 -41.340 -13.205 1.00 110.02 320 PRO A C 1
ATOM 2111 O O . PRO A 1 343 ? 41.732 -40.747 -13.671 1.00 119.53 320 PRO A O 1
ATOM 2115 N N . THR A 1 344 ? 39.967 -42.121 -13.933 1.00 100.46 321 THR A N 1
ATOM 2116 C CA . THR A 1 344 ? 40.192 -42.297 -15.357 1.00 102.02 321 THR A CA 1
ATOM 2117 C C . THR A 1 344 ? 39.692 -41.080 -16.130 1.00 102.86 321 THR A C 1
ATOM 2118 O O . THR A 1 344 ? 38.805 -40.346 -15.684 1.00 102.92 321 THR A O 1
ATOM 2122 N N . LEU A 1 345 ? 40.281 -40.868 -17.306 1.00 98.33 322 LEU A N 1
ATOM 2123 C CA . LEU A 1 345 ? 39.727 -39.891 -18.232 1.00 84.26 322 LEU A CA 1
ATOM 2124 C C . LEU A 1 345 ? 38.262 -40.194 -18.523 1.00 97.37 322 LEU A C 1
ATOM 2125 O O . LEU A 1 345 ? 37.413 -39.298 -18.497 1.00 102.33 322 LEU A O 1
ATOM 2130 N N . ALA A 1 346 ? 37.946 -41.466 -18.785 1.00 93.29 323 ALA A N 1
ATOM 2131 C CA . ALA A 1 346 ? 36.578 -41.833 -19.146 1.00 102.93 323 ALA A CA 1
ATOM 2132 C C . ALA A 1 346 ? 35.606 -41.591 -17.997 1.00 93.42 323 ALA A C 1
ATOM 2133 O O . ALA A 1 346 ? 34.467 -41.170 -18.221 1.00 81.19 323 ALA A O 1
ATOM 2135 N N . THR A 1 347 ? 36.023 -41.890 -16.764 1.00 94.22 324 THR A N 1
ATOM 2136 C CA . THR A 1 347 ? 35.201 -41.559 -15.605 1.00 91.81 324 THR A CA 1
ATOM 2137 C C . THR A 1 347 ? 34.889 -40.070 -15.571 1.00 98.45 324 THR A C 1
ATOM 2138 O O . THR A 1 347 ? 33.726 -39.663 -15.435 1.00 94.17 324 THR A O 1
ATOM 2142 N N . TRP A 1 348 ? 35.924 -39.241 -15.720 1.00 91.22 325 TRP A N 1
ATOM 2143 C CA . TRP A 1 348 ? 35.749 -37.797 -15.665 1.00 85.63 325 TRP A CA 1
ATOM 2144 C C . TRP A 1 348 ? 34.851 -37.310 -16.794 1.00 91.43 325 TRP A C 1
ATOM 2145 O O . TRP A 1 348 ? 34.000 -36.434 -16.594 1.00 90.02 325 TRP A O 1
ATOM 2156 N N . LEU A 1 349 ? 35.014 -37.884 -17.982 1.00 86.43 326 LEU A N 1
ATOM 2157 C CA . LEU A 1 349 ? 34.177 -37.511 -19.114 1.00 84.51 326 LEU A CA 1
ATOM 2158 C C . LEU A 1 349 ? 32.718 -37.895 -18.896 1.00 90.02 326 LEU A C 1
ATOM 2159 O O . LEU A 1 349 ? 31.809 -37.170 -19.321 1.00 86.81 326 LEU A O 1
ATOM 2164 N N . HIS A 1 350 ? 32.470 -39.048 -18.274 1.00 84.82 327 HIS A N 1
ATOM 2165 C CA . HIS A 1 350 ? 31.093 -39.486 -18.067 1.00 82.69 327 HIS A CA 1
ATOM 2166 C C . HIS A 1 350 ? 30.392 -38.640 -17.009 1.00 86.02 327 HIS A C 1
ATOM 2167 O O . HIS A 1 350 ? 29.165 -38.485 -17.050 1.00 74.38 327 HIS A O 1
ATOM 2174 N N . LEU A 1 351 ? 31.147 -38.123 -16.035 1.00 82.48 328 LEU A N 1
ATOM 2175 C CA . LEU A 1 351 ? 30.573 -37.214 -15.049 1.00 84.48 328 LEU A CA 1
ATOM 2176 C C . LEU A 1 351 ? 30.094 -35.927 -15.712 1.00 84.56 328 LEU A C 1
ATOM 2177 O O . LEU A 1 351 ? 29.020 -35.409 -15.38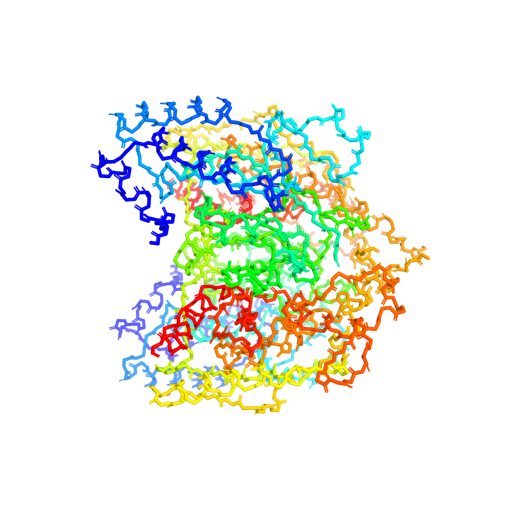4 1.00 83.33 328 LEU A O 1
ATOM 2182 N N . HIS A 1 352 ? 30.864 -35.411 -16.669 1.00 80.44 329 HIS A N 1
ATOM 2183 C CA . HIS A 1 352 ? 30.402 -34.264 -17.440 1.00 69.87 329 HIS A CA 1
ATOM 2184 C C . HIS A 1 352 ? 29.151 -34.591 -18.255 1.00 74.63 329 HIS A C 1
ATOM 2185 O O . HIS A 1 352 ? 28.286 -33.726 -18.434 1.00 85.06 329 HIS A O 1
ATOM 2192 N N . ASP A 1 353 ? 29.041 -35.813 -18.785 1.00 75.72 330 ASP A N 1
ATOM 2193 C CA . ASP A 1 353 ? 27.814 -36.185 -19.496 1.00 89.86 330 ASP A CA 1
ATOM 2194 C C . ASP A 1 353 ? 26.620 -36.201 -18.569 1.00 87.21 330 ASP A C 1
ATOM 2195 O O . ASP A 1 353 ? 25.514 -35.802 -18.951 1.00 82.95 330 ASP A O 1
ATOM 2200 N N . GLU A 1 354 ? 26.812 -36.729 -17.365 1.00 79.15 331 GLU A N 1
ATOM 2201 C CA . GLU A 1 354 ? 25.725 -36.727 -16.413 1.00 74.17 331 GLU A CA 1
ATOM 2202 C C . GLU A 1 354 ? 25.365 -35.295 -16.056 1.00 82.37 331 GLU A C 1
ATOM 2203 O O . GLU A 1 354 ? 24.184 -34.924 -16.069 1.00 79.53 331 GLU A O 1
ATOM 2209 N N . GLN A 1 355 ? 26.378 -34.454 -15.830 1.00 71.69 332 GLN A N 1
ATOM 2210 C CA . GLN A 1 355 ? 26.095 -33.073 -15.470 1.00 69.20 332 GLN A CA 1
ATOM 2211 C C . GLN A 1 355 ? 25.423 -32.331 -16.622 1.00 68.73 332 GLN A C 1
ATOM 2212 O O . GLN A 1 355 ? 24.521 -31.526 -16.385 1.00 79.85 332 GLN A O 1
ATOM 2218 N N . ALA A 1 356 ? 25.776 -32.644 -17.872 1.00 72.49 333 ALA A N 1
ATOM 2219 C CA . ALA A 1 356 ? 25.095 -32.017 -19.005 1.00 66.72 333 ALA A CA 1
ATOM 2220 C C . ALA A 1 356 ? 23.641 -32.459 -19.089 1.00 71.96 333 ALA A C 1
ATOM 2221 O O . ALA A 1 356 ? 22.766 -31.671 -19.470 1.00 68.00 333 ALA A O 1
ATOM 2223 N N . ARG A 1 357 ? 23.366 -33.728 -18.793 1.00 72.43 334 ARG A N 1
ATOM 2224 C CA . ARG A 1 357 ? 22.004 -34.220 -18.933 1.00 73.95 334 ARG A CA 1
ATOM 2225 C C . ARG A 1 357 ? 21.151 -33.915 -17.710 1.00 76.42 334 ARG A C 1
ATOM 2226 O O . ARG A 1 357 ? 19.920 -33.871 -17.822 1.00 74.22 334 ARG A O 1
ATOM 2234 N N . MET A 1 358 ? 21.772 -33.612 -16.571 1.00 70.28 335 MET A N 1
ATOM 2235 C CA . MET A 1 358 ? 20.980 -33.116 -15.460 1.00 62.19 335 MET A CA 1
ATOM 2236 C C . MET A 1 358 ? 20.564 -31.674 -15.678 1.00 64.57 335 MET A C 1
ATOM 2237 O O . MET A 1 358 ? 19.399 -31.324 -15.466 1.00 60.96 335 MET A O 1
ATOM 2242 N N . GLN A 1 359 ? 21.464 -30.857 -16.220 1.00 66.12 336 GLN A N 1
ATOM 2243 C CA . GLN A 1 359 ? 21.111 -29.475 -16.497 1.00 64.75 336 GLN A CA 1
ATOM 2244 C C . GLN A 1 359 ? 20.022 -29.380 -17.562 1.00 65.65 336 GLN A C 1
ATOM 2245 O O . GLN A 1 359 ? 19.176 -28.479 -17.515 1.00 67.00 336 GLN A O 1
ATOM 2251 N N . ARG A 1 360 ? 20.002 -30.319 -18.508 1.00 58.30 337 ARG A N 1
ATOM 2252 C CA . ARG A 1 360 ? 18.933 -30.346 -19.502 1.00 62.60 337 ARG A CA 1
ATOM 2253 C C . ARG A 1 360 ? 17.586 -30.674 -18.861 1.00 62.86 337 ARG A C 1
ATOM 2254 O O . ARG A 1 360 ? 16.547 -30.172 -19.301 1.00 58.59 337 ARG A O 1
ATOM 2262 N N . GLN A 1 361 ? 17.578 -31.534 -17.840 1.00 54.25 338 GLN A N 1
ATOM 2263 C CA . GLN A 1 361 ? 16.315 -31.883 -17.195 1.00 62.92 338 GLN A CA 1
ATOM 2264 C C . GLN A 1 361 ? 15.747 -30.699 -16.419 1.00 62.80 338 GLN A C 1
ATOM 2265 O O . GLN A 1 361 ? 14.542 -30.434 -16.482 1.00 64.47 338 GLN A O 1
ATOM 2271 N N . TRP A 1 362 ? 16.600 -29.987 -15.679 1.00 62.32 339 TRP A N 1
ATOM 2272 C CA . TRP A 1 362 ? 16.175 -28.781 -14.981 1.00 55.00 339 TRP A CA 1
ATOM 2273 C C . TRP A 1 362 ? 15.723 -27.706 -15.958 1.00 60.44 339 TRP A C 1
ATOM 2274 O O . TRP A 1 362 ? 14.790 -26.946 -15.677 1.00 60.56 339 TRP A O 1
ATOM 2285 N N . ARG A 1 363 ? 16.403 -27.592 -17.096 1.00 61.06 340 ARG A N 1
ATOM 2286 C CA . ARG A 1 363 ? 15.940 -26.665 -18.120 1.00 65.89 340 ARG A CA 1
ATOM 2287 C C . ARG A 1 363 ? 14.522 -27.003 -18.545 1.00 59.52 340 ARG A C 1
ATOM 2288 O O . ARG A 1 363 ? 13.696 -26.107 -18.742 1.00 66.68 340 ARG A O 1
ATOM 2296 N N . ARG A 1 364 ? 14.220 -28.295 -18.694 1.00 65.15 341 ARG A N 1
ATOM 2297 C CA . ARG A 1 364 ? 12.875 -28.684 -19.106 1.00 70.42 341 ARG A CA 1
ATOM 2298 C C . ARG A 1 364 ? 11.853 -28.404 -18.003 1.00 74.12 341 ARG A C 1
ATOM 2299 O O . ARG A 1 364 ? 10.741 -27.932 -18.274 1.00 58.79 341 ARG A O 1
ATOM 2307 N N . LEU A 1 365 ? 12.228 -28.651 -16.748 1.00 61.74 342 LEU A N 1
ATOM 2308 C CA . LEU A 1 365 ? 11.344 -28.312 -15.645 1.00 57.20 342 LEU A CA 1
ATOM 2309 C C . LEU A 1 365 ? 11.051 -26.814 -15.620 1.00 63.02 342 LEU A C 1
ATOM 2310 O O . LEU A 1 365 ? 9.906 -26.397 -15.401 1.00 60.68 342 LEU A O 1
ATOM 2315 N N . PHE A 1 366 ? 12.073 -25.989 -15.845 1.00 62.86 343 PHE A N 1
ATOM 2316 C CA . PHE A 1 366 ? 11.906 -24.542 -15.821 1.00 58.37 343 PHE A CA 1
ATOM 2317 C C . PHE A 1 366 ? 11.153 -24.008 -17.031 1.00 55.80 343 PHE A C 1
ATOM 2318 O O . PHE A 1 366 ? 10.957 -22.793 -17.116 1.00 67.98 343 PHE A O 1
ATOM 2326 N N . GLU A 1 367 ? 10.802 -24.855 -18.003 1.00 65.74 344 GLU A N 1
ATOM 2327 C CA . GLU A 1 367 ? 9.823 -24.431 -19.004 1.00 61.74 344 GLU A CA 1
ATOM 2328 C C . GLU A 1 367 ? 8.463 -24.185 -18.370 1.00 58.34 344 GLU A C 1
ATOM 2329 O O . GLU A 1 367 ? 7.691 -23.355 -18.868 1.00 57.92 344 GLU A O 1
ATOM 2335 N N . THR A 1 368 ? 8.133 -24.919 -17.299 1.00 49.32 345 THR A N 1
ATOM 2336 C CA . THR A 1 368 ? 6.883 -24.685 -16.576 1.00 56.63 345 THR A CA 1
ATOM 2337 C C . THR A 1 368 ? 7.059 -23.735 -15.389 1.00 57.78 345 THR A C 1
ATOM 2338 O O . THR A 1 368 ? 6.217 -22.853 -15.180 1.00 59.89 345 THR A O 1
ATOM 2342 N N . TYR A 1 369 ? 8.152 -23.848 -14.636 1.00 58.22 346 TYR A N 1
ATOM 2343 C CA . TYR A 1 369 ? 8.299 -23.160 -13.358 1.00 48.36 346 TYR A CA 1
ATOM 2344 C C . TYR A 1 369 ? 9.244 -21.972 -13.480 1.00 55.42 346 TYR A C 1
ATOM 2345 O O . TYR A 1 369 ? 10.148 -21.972 -14.319 1.00 56.47 346 TYR A O 1
ATOM 2354 N N . ASP A 1 370 ? 8.952 -20.908 -12.722 1.00 58.52 347 ASP A N 1
ATOM 2355 C CA . ASP A 1 370 ? 9.884 -19.786 -12.602 1.00 51.34 347 ASP A CA 1
ATOM 2356 C C . ASP A 1 370 ? 11.014 -20.091 -11.626 1.00 54.87 347 ASP A C 1
ATOM 2357 O O . ASP A 1 370 ? 12.183 -19.845 -11.924 1.00 49.66 347 ASP A O 1
ATOM 2362 N N . VAL A 1 371 ? 10.691 -20.627 -10.453 1.00 56.60 348 VAL A N 1
ATOM 2363 C CA . VAL A 1 371 ? 11.703 -20.932 -9.454 1.00 53.81 348 VAL A CA 1
ATOM 2364 C C . VAL A 1 371 ? 11.307 -22.208 -8.723 1.00 51.09 348 VAL A C 1
ATOM 2365 O O . VAL A 1 371 ? 10.169 -22.667 -8.781 1.00 48.73 348 VAL A O 1
ATOM 2369 N N . VAL A 1 372 ? 12.290 -22.800 -8.074 1.00 45.77 349 VAL A N 1
ATOM 2370 C CA . VAL A 1 372 ? 12.104 -23.927 -7.181 1.00 45.51 349 VAL A CA 1
ATOM 2371 C C . VAL A 1 372 ? 12.588 -23.485 -5.815 1.00 53.12 349 VAL A C 1
ATOM 2372 O O . VAL A 1 372 ? 13.631 -22.827 -5.710 1.00 48.85 349 VAL A O 1
ATOM 2376 N N . ILE A 1 373 ? 11.805 -23.770 -4.781 1.00 48.51 350 ILE A N 1
ATOM 2377 C CA . ILE A 1 373 ? 12.168 -23.393 -3.421 1.00 53.05 350 ILE A CA 1
ATOM 2378 C C . ILE A 1 373 ? 12.537 -24.664 -2.670 1.00 55.46 350 ILE A C 1
ATOM 2379 O O . ILE A 1 373 ? 11.868 -25.693 -2.805 1.00 59.16 350 ILE A O 1
ATOM 2384 N N . ALA A 1 374 ? 13.660 -24.625 -1.978 1.00 52.83 351 ALA A N 1
ATOM 2385 C CA . ALA A 1 374 ? 14.175 -25.802 -1.305 1.00 59.32 351 ALA A CA 1
ATOM 2386 C C . ALA A 1 374 ? 14.890 -25.382 -0.035 1.00 54.65 351 ALA A C 1
ATOM 2387 O O . ALA A 1 374 ? 15.325 -24.230 0.093 1.00 51.74 351 ALA A O 1
ATOM 2389 N N . PRO A 1 375 ? 15.047 -26.295 0.918 1.00 62.79 352 PRO A N 1
ATOM 2390 C CA . PRO A 1 375 ? 15.899 -25.993 2.074 1.00 59.29 352 PRO A CA 1
ATOM 2391 C C . PRO A 1 375 ? 17.338 -25.811 1.610 1.00 64.87 352 PRO A C 1
ATOM 2392 O O . PRO A 1 375 ? 17.775 -26.443 0.644 1.00 54.06 352 PRO A O 1
ATOM 2396 N N . THR A 1 376 ? 18.040 -24.857 2.228 1.00 58.53 353 THR A N 1
ATOM 2397 C CA . THR A 1 376 ? 19.491 -24.806 2.071 1.00 62.02 353 THR A CA 1
ATOM 2398 C C . THR A 1 376 ? 20.113 -26.106 2.540 1.00 70.28 353 THR A C 1
ATOM 2399 O O . THR A 1 376 ? 20.983 -26.675 1.874 1.00 63.93 353 THR A O 1
ATOM 2403 N N . VAL A 1 377 ? 19.699 -26.565 3.719 1.00 83.22 354 VAL A N 1
ATOM 2404 C CA . VAL A 1 377 ? 20.131 -27.848 4.256 1.00 77.70 354 VAL A CA 1
ATOM 2405 C C . VAL A 1 377 ? 19.064 -28.283 5.258 1.00 76.56 354 VAL A C 1
ATOM 2406 O O . VAL A 1 377 ? 18.296 -27.460 5.768 1.00 77.57 354 VAL A O 1
ATOM 2410 N N . GLY A 1 378 ? 19.002 -29.589 5.528 1.00 68.69 355 GLY A N 1
ATOM 2411 C CA . GLY A 1 378 ? 17.911 -30.154 6.317 1.00 65.18 355 GLY A CA 1
ATOM 2412 C C . GLY A 1 378 ? 17.727 -29.569 7.709 1.00 70.25 355 GLY A C 1
ATOM 2413 O O . GLY A 1 378 ? 16.662 -29.720 8.307 1.00 87.66 355 GLY A O 1
ATOM 2414 N N . MET A 1 379 ? 18.775 -29.001 8.289 1.00 69.78 356 MET A N 1
ATOM 2415 C CA . MET A 1 379 ? 18.737 -28.561 9.675 1.00 64.96 356 MET A CA 1
ATOM 2416 C C . MET A 1 379 ? 19.074 -27.077 9.768 1.00 72.08 356 MET A C 1
ATOM 2417 O O . MET A 1 379 ? 19.730 -26.506 8.896 1.00 67.10 356 MET A O 1
ATOM 2422 N N . THR A 1 380 ? 18.609 -26.444 10.837 1.00 79.82 357 THR A N 1
ATOM 2423 C CA . THR A 1 380 ? 19.171 -25.167 11.237 1.00 81.39 357 THR A CA 1
ATOM 2424 C C . THR A 1 380 ? 20.575 -25.391 11.790 1.00 77.58 357 THR A C 1
ATOM 2425 O O . THR A 1 380 ? 21.058 -26.524 11.888 1.00 96.26 357 THR A O 1
ATOM 2429 N N . ALA A 1 381 ? 21.238 -24.298 12.163 1.00 81.87 358 ALA A N 1
ATOM 2430 C CA . ALA A 1 381 ? 22.609 -24.379 12.659 1.00 100.49 358 ALA A CA 1
ATOM 2431 C C . ALA A 1 381 ? 22.736 -25.440 13.747 1.00 104.92 358 ALA A C 1
ATOM 2432 O O . ALA A 1 381 ? 21.880 -25.557 14.628 1.00 106.06 358 ALA A O 1
ATOM 2434 N N . PHE A 1 382 ? 23.823 -26.205 13.681 1.00 118.65 359 PHE A N 1
ATOM 2435 C CA . PHE A 1 382 ? 24.025 -27.416 14.458 1.00 122.26 359 PHE A CA 1
ATOM 2436 C C . PHE A 1 382 ? 25.281 -27.300 15.318 1.00 119.12 359 PHE A C 1
ATOM 2437 O O . PHE A 1 382 ? 26.183 -26.515 15.010 1.00 112.74 359 PHE A O 1
ATOM 2445 N N . PRO A 1 383 ? 25.371 -28.070 16.404 1.00 133.95 360 PRO A N 1
ATOM 2446 C CA . PRO A 1 383 ? 26.501 -27.919 17.332 1.00 140.34 360 PRO A CA 1
ATOM 2447 C C . PRO A 1 383 ? 27.839 -28.339 16.745 1.00 129.71 360 PRO A C 1
ATOM 2448 O O . PRO A 1 383 ? 27.914 -29.190 15.854 1.00 117.08 360 PRO A O 1
ATOM 2452 N N . HIS A 1 384 ? 28.900 -27.694 17.246 1.00 127.52 361 HIS A N 1
ATOM 2453 C CA . HIS A 1 384 ? 30.270 -28.097 16.932 1.00 122.36 361 HIS A CA 1
ATOM 2454 C C . HIS A 1 384 ? 30.369 -29.608 17.003 1.00 124.94 361 HIS A C 1
ATOM 2455 O O . HIS A 1 384 ? 29.892 -30.222 17.964 1.00 132.78 361 HIS A O 1
ATOM 2462 N N . ASP A 1 385 ? 30.954 -30.222 15.978 1.00 128.04 362 ASP A N 1
ATOM 2463 C CA . ASP A 1 385 ? 31.218 -31.648 16.088 1.00 122.92 362 ASP A CA 1
ATOM 2464 C C . ASP A 1 385 ? 32.570 -31.977 15.465 1.00 127.14 362 ASP A C 1
ATOM 2465 O O . ASP A 1 385 ? 32.838 -31.612 14.315 1.00 121.05 362 ASP A O 1
ATOM 2470 N N . ASP A 1 386 ? 33.410 -32.731 16.180 1.00 135.39 363 ASP A N 1
ATOM 2471 C CA . ASP A 1 386 ? 34.775 -33.051 15.671 1.00 127.62 363 ASP A CA 1
ATOM 2472 C C . ASP A 1 386 ? 34.813 -34.448 15.040 1.00 124.55 363 ASP A C 1
ATOM 2473 O O . ASP A 1 386 ? 35.925 -34.913 14.714 1.00 129.50 363 ASP A O 1
ATOM 2478 N N . THR A 1 387 ? 33.656 -35.088 14.863 1.00 122.09 364 THR A N 1
ATOM 2479 C CA . THR A 1 387 ? 33.597 -36.460 14.304 1.00 122.65 364 THR A CA 1
ATOM 2480 C C . THR A 1 387 ? 34.059 -36.443 12.862 1.00 129.32 364 THR A C 1
ATOM 2481 O O . THR A 1 387 ? 33.774 -35.447 12.163 1.00 122.44 364 THR A O 1
ATOM 2485 N N . PRO A 1 388 ? 34.741 -37.499 12.359 1.00 135.30 365 PRO A N 1
ATOM 2486 C CA . PRO A 1 388 ? 35.115 -37.564 10.954 1.00 134.05 365 PRO A CA 1
ATOM 2487 C C . PRO A 1 388 ? 33.824 -37.569 10.163 1.00 128.43 365 PRO A C 1
ATOM 2488 O O . PRO A 1 388 ? 32.860 -38.218 10.598 1.00 128.41 365 PRO A O 1
ATOM 2492 N N . LEU A 1 389 ? 33.807 -36.908 9.004 1.00 128.31 366 LEU A N 1
ATOM 2493 C CA . LEU A 1 389 ? 32.526 -36.715 8.270 1.00 134.06 366 LEU A CA 1
ATOM 2494 C C . LEU A 1 389 ? 31.838 -38.019 7.824 1.00 140.33 366 LEU A C 1
ATOM 2495 O O . LEU A 1 389 ? 30.596 -38.062 7.946 1.00 139.43 366 LEU A O 1
ATOM 2500 N N . PRO A 1 390 ? 32.501 -39.080 7.310 1.00 128.18 367 PRO A N 1
ATOM 2501 C CA . PRO A 1 390 ? 31.737 -40.254 6.911 1.00 121.89 367 PRO A CA 1
ATOM 2502 C C . PRO A 1 390 ? 31.068 -40.805 8.155 1.00 126.49 367 PRO A C 1
ATOM 2503 O O . PRO A 1 390 ? 29.877 -41.164 8.082 1.00 116.78 367 PRO A O 1
ATOM 2507 N N . HIS A 1 391 ? 31.796 -40.874 9.271 1.00 129.10 368 HIS A N 1
ATOM 2508 C CA . HIS A 1 391 ? 31.196 -41.280 10.572 1.00 126.94 368 HIS A CA 1
ATOM 2509 C C . HIS A 1 391 ? 30.174 -40.238 11.029 1.00 118.92 368 HIS A C 1
ATOM 2510 O O . HIS A 1 391 ? 29.122 -40.629 11.574 1.00 113.70 368 HIS A O 1
ATOM 2517 N N . ARG A 1 392 ? 30.485 -38.953 10.834 1.00 121.53 369 ARG A N 1
ATOM 2518 C CA . ARG A 1 392 ? 29.636 -37.849 11.364 1.00 115.22 369 ARG A CA 1
ATOM 2519 C C . ARG A 1 392 ? 28.141 -38.180 11.356 1.00 109.37 369 ARG A C 1
ATOM 2520 O O . ARG A 1 392 ? 27.567 -38.335 10.257 1.00 100.34 369 ARG A O 1
ATOM 2522 N N . ARG A 1 393 ? 27.548 -38.290 12.544 1.00 114.60 370 ARG A N 1
ATOM 2523 C CA . ARG A 1 393 ? 26.112 -38.453 12.656 1.00 111.65 370 ARG A CA 1
ATOM 2524 C C . ARG A 1 393 ? 25.457 -37.132 13.043 1.00 107.30 370 ARG A C 1
ATOM 2525 O O . ARG A 1 393 ? 25.993 -36.358 13.846 1.00 106.63 370 ARG A O 1
ATOM 2533 N N . LEU A 1 394 ? 24.295 -36.889 12.450 1.00 102.64 371 LEU A N 1
ATOM 2534 C CA . LEU A 1 394 ? 23.496 -35.701 12.683 1.00 106.56 371 LEU A CA 1
ATOM 2535 C C . LEU A 1 394 ? 22.128 -36.121 13.195 1.00 107.51 371 LEU A C 1
ATOM 2536 O O . LEU A 1 394 ? 21.613 -37.184 12.833 1.00 103.13 371 LEU A O 1
ATOM 2541 N N . ASP A 1 395 ? 21.513 -35.267 14.003 1.00 112.82 372 ASP A N 1
ATOM 2542 C CA . ASP A 1 395 ? 20.218 -35.587 14.588 1.00 109.86 372 ASP A CA 1
ATOM 2543 C C . ASP A 1 395 ? 19.144 -34.658 14.044 1.00 106.72 372 ASP A C 1
ATOM 2544 O O . ASP A 1 395 ? 19.186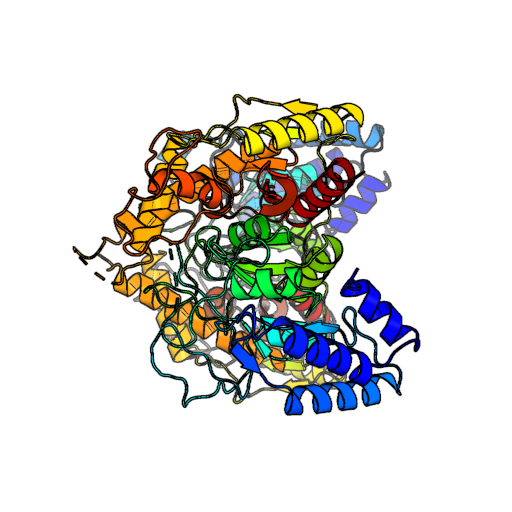 -33.443 14.272 1.00 109.02 372 ASP A O 1
ATOM 2549 N N . ILE A 1 396 ? 18.180 -35.241 13.342 1.00 98.01 373 ILE A N 1
ATOM 2550 C CA . ILE A 1 396 ? 17.080 -34.514 12.731 1.00 99.58 373 ILE A CA 1
ATOM 2551 C C . ILE A 1 396 ? 15.808 -34.945 13.449 1.00 86.88 373 ILE A C 1
ATOM 2552 O O . ILE A 1 396 ? 15.329 -36.067 13.244 1.00 78.95 373 ILE A O 1
ATOM 2557 N N . ASP A 1 397 ? 15.246 -34.050 14.269 1.00 86.48 374 ASP A N 1
ATOM 2558 C CA . ASP A 1 397 ? 13.996 -34.325 14.990 1.00 100.84 374 ASP A CA 1
ATOM 2559 C C . ASP A 1 397 ? 14.098 -35.619 15.795 1.00 99.01 374 ASP A C 1
ATOM 2560 O O . ASP A 1 397 ? 13.237 -36.501 15.713 1.00 87.05 374 ASP A O 1
ATOM 2565 N N . GLY A 1 398 ? 15.202 -35.770 16.524 1.00 100.43 375 GLY A N 1
ATOM 2566 C CA . GLY A 1 398 ? 15.383 -36.928 17.376 1.00 105.10 375 GLY A CA 1
ATOM 2567 C C . GLY A 1 398 ? 15.860 -38.181 16.676 1.00 105.49 375 GLY A C 1
ATOM 2568 O O . GLY A 1 398 ? 15.904 -39.243 17.306 1.00 115.21 375 GLY A O 1
ATOM 2569 N N . GLU A 1 399 ? 16.205 -38.097 15.395 1.00 99.78 376 GLU A N 1
ATOM 2570 C CA . GLU A 1 399 ? 16.681 -39.230 14.613 1.00 98.58 376 GLU A CA 1
ATOM 2571 C C . GLU A 1 399 ? 18.129 -38.978 14.214 1.00 101.22 376 GLU A C 1
ATOM 2572 O O . GLU A 1 399 ? 18.431 -37.960 13.584 1.00 104.65 376 GLU A O 1
ATOM 2578 N N . ASP A 1 400 ? 19.024 -39.890 14.591 1.00 112.57 377 ASP A N 1
ATOM 2579 C CA . ASP A 1 400 ? 20.403 -39.789 14.133 1.00 116.72 377 ASP A CA 1
ATOM 2580 C C . ASP A 1 400 ? 20.487 -40.163 12.655 1.00 111.80 377 ASP A C 1
ATOM 2581 O O . ASP A 1 400 ? 19.865 -41.130 12.197 1.00 99.80 377 ASP A O 1
ATOM 2586 N N . THR A 1 401 ? 21.250 -39.380 11.907 1.00 100.47 378 THR A N 1
ATOM 2587 C CA . THR A 1 401 ? 21.322 -39.474 10.459 1.00 99.11 378 THR A CA 1
ATOM 2588 C C . THR A 1 401 ? 22.772 -39.300 10.019 1.00 104.34 378 THR A C 1
ATOM 2589 O O . THR A 1 401 ? 23.581 -38.729 10.752 1.00 102.90 378 THR A O 1
ATOM 2593 N N . PRO A 1 402 ? 23.124 -39.817 8.843 1.00 99.35 379 PRO A N 1
ATOM 2594 C CA . PRO A 1 402 ? 24.442 -39.497 8.274 1.00 93.49 379 PRO A CA 1
ATOM 2595 C C . PRO A 1 402 ? 24.524 -38.036 7.849 1.00 93.58 379 PRO A C 1
ATOM 2596 O O . PRO A 1 402 ? 23.634 -37.508 7.180 1.00 101.67 379 PRO A O 1
ATOM 2600 N N . PHE A 1 403 ? 25.639 -37.402 8.198 1.00 91.72 380 PHE A N 1
ATOM 2601 C CA . PHE A 1 403 ? 25.856 -36.008 7.831 1.00 93.58 380 PHE A CA 1
ATOM 2602 C C . PHE A 1 403 ? 26.047 -35.858 6.324 1.00 96.03 380 PHE A C 1
ATOM 2603 O O . PHE A 1 403 ? 25.590 -34.875 5.732 1.00 90.82 380 PHE A O 1
ATOM 2611 N N . LEU A 1 404 ? 26.704 -36.838 5.687 1.00 95.99 381 LEU A N 1
ATOM 2612 C CA . LEU A 1 404 ? 26.915 -36.813 4.239 1.00 97.21 381 LEU A CA 1
ATOM 2613 C C . LEU A 1 404 ? 25.628 -36.554 3.472 1.00 87.14 381 LEU A C 1
ATOM 2614 O O . LEU A 1 404 ? 25.626 -35.835 2.467 1.00 80.99 381 LEU A O 1
ATOM 2619 N N . HIS A 1 405 ? 24.527 -37.148 3.921 1.00 89.93 382 HIS A N 1
ATOM 2620 C CA . HIS A 1 405 ? 23.295 -37.109 3.144 1.00 95.38 382 HIS A CA 1
ATOM 2621 C C . HIS A 1 405 ? 22.790 -35.688 2.936 1.00 79.28 382 HIS A C 1
ATOM 2622 O O . HIS A 1 405 ? 22.114 -35.410 1.939 1.00 74.29 382 HIS A O 1
ATOM 2629 N N . GLN A 1 406 ? 23.100 -34.786 3.869 1.00 68.20 383 GLN A N 1
ATOM 2630 C CA . GLN A 1 406 ? 22.648 -33.405 3.795 1.00 64.12 383 GLN A CA 1
ATOM 2631 C C . GLN A 1 406 ? 23.221 -32.646 2.602 1.00 75.76 383 GLN A C 1
ATOM 2632 O O . GLN A 1 406 ? 22.621 -31.658 2.164 1.00 69.53 383 GLN A O 1
ATOM 2638 N N . PHE A 1 407 ? 24.362 -33.071 2.059 1.00 74.28 384 PHE A N 1
ATOM 2639 C CA . PHE A 1 407 ? 24.920 -32.349 0.920 1.00 68.19 384 PHE A CA 1
ATOM 2640 C C . PHE A 1 407 ? 24.016 -32.393 -0.306 1.00 64.52 384 PHE A C 1
ATOM 2641 O O . PHE A 1 407 ? 24.254 -31.641 -1.258 1.00 63.18 384 PHE A O 1
ATOM 2649 N N . ALA A 1 408 ? 22.967 -33.213 -0.297 1.00 62.22 385 ALA A N 1
ATOM 2650 C CA . ALA A 1 408 ? 22.062 -33.240 -1.439 1.00 69.69 385 ALA A CA 1
ATOM 2651 C C . ALA A 1 408 ? 21.458 -31.865 -1.700 1.00 69.03 385 ALA A C 1
ATOM 2652 O O . ALA A 1 408 ? 21.262 -31.474 -2.857 1.00 63.26 385 ALA A O 1
ATOM 2654 N N . PHE A 1 409 ? 21.196 -31.095 -0.640 1.00 65.05 386 PHE A N 1
ATOM 2655 C CA . PHE A 1 409 ? 20.507 -29.822 -0.840 1.00 65.96 386 PHE A CA 1
ATOM 2656 C C . PHE A 1 409 ? 21.366 -28.798 -1.565 1.00 63.01 386 PHE A C 1
ATOM 2657 O O . PHE A 1 409 ? 20.905 -28.261 -2.586 1.00 62.55 386 PHE A O 1
ATOM 2665 N N . PRO A 1 410 ? 22.606 -28.513 -1.157 1.00 71.21 387 PRO A N 1
ATOM 2666 C CA . PRO A 1 410 ? 23.438 -27.629 -1.998 1.00 63.12 387 PRO A CA 1
ATOM 2667 C C . PRO A 1 410 ? 23.638 -28.172 -3.405 1.00 64.79 387 PRO A C 1
ATOM 2668 O O . PRO A 1 410 ? 23.708 -27.393 -4.362 1.00 72.34 387 PRO A O 1
ATOM 2672 N N . GLY A 1 411 ? 23.713 -29.495 -3.557 1.00 57.74 388 GLY A N 1
ATOM 2673 C CA . GLY A 1 411 ? 23.886 -30.088 -4.872 1.00 57.93 388 GLY A CA 1
ATOM 2674 C C . GLY A 1 411 ? 22.748 -29.811 -5.835 1.00 63.96 388 GLY A C 1
ATOM 2675 O O . GLY A 1 411 ? 22.946 -29.861 -7.052 1.00 67.62 388 GLY A O 1
ATOM 2676 N N . LEU A 1 412 ? 21.535 -29.582 -5.315 1.00 64.97 389 LEU A N 1
ATOM 2677 C CA . LEU A 1 412 ? 20.388 -29.292 -6.179 1.00 59.57 389 LEU A CA 1
ATOM 2678 C C . LEU A 1 412 ? 20.697 -28.191 -7.194 1.00 59.87 389 LEU A C 1
ATOM 2679 O O . LEU A 1 412 ? 20.322 -28.290 -8.367 1.00 62.70 389 LEU A O 1
ATOM 2684 N N . ALA A 1 413 ? 21.295 -27.088 -6.739 1.00 52.24 390 ALA A N 1
ATOM 2685 C CA . ALA A 1 413 ? 21.677 -26.020 -7.660 1.00 49.07 390 ALA A CA 1
ATOM 2686 C C . ALA A 1 413 ? 23.055 -26.251 -8.269 1.00 61.09 390 ALA A C 1
ATOM 2687 O O . ALA A 1 413 ? 23.264 -26.011 -9.464 1.00 51.03 390 ALA A O 1
ATOM 2689 N N . THR A 1 414 ? 24.009 -26.698 -7.452 1.00 66.54 391 THR A N 1
ATOM 2690 C CA . THR A 1 414 ? 25.412 -26.678 -7.848 1.00 61.16 391 THR A CA 1
ATOM 2691 C C . THR A 1 414 ? 25.676 -27.604 -9.029 1.00 64.37 391 THR A C 1
ATOM 2692 O O . THR A 1 414 ? 26.381 -27.230 -9.974 1.00 62.01 391 THR A O 1
ATOM 2696 N N . LEU A 1 415 ? 25.143 -28.825 -8.989 1.00 53.51 392 LEU A N 1
ATOM 2697 C CA . LEU A 1 415 ? 25.421 -29.752 -10.084 1.00 65.74 392 LEU A CA 1
ATOM 2698 C C . LEU A 1 415 ? 24.863 -29.279 -11.423 1.00 64.27 392 LEU A C 1
ATOM 2699 O O . LEU A 1 415 ? 25.611 -29.305 -12.415 1.00 64.96 392 LEU A O 1
ATOM 2704 N N . PRO A 1 416 ? 23.597 -28.845 -11.536 1.00 59.26 393 PRO A N 1
ATOM 2705 C CA . PRO A 1 416 ? 23.099 -28.321 -12.822 1.00 64.69 393 PRO A CA 1
ATOM 2706 C C . PRO A 1 416 ? 23.657 -26.958 -13.211 1.00 53.42 393 PRO A C 1
ATOM 2707 O O . PRO A 1 416 ? 23.325 -26.492 -14.303 1.00 61.35 393 PRO A O 1
ATOM 2711 N N . MET A 1 417 ? 24.362 -26.262 -12.316 1.00 53.63 394 MET A N 1
ATOM 2712 C CA . MET A 1 417 ? 25.000 -24.948 -12.524 1.00 49.57 394 MET A CA 1
ATOM 2713 C C . MET A 1 417 ? 24.016 -23.804 -12.323 1.00 55.24 394 MET A C 1
ATOM 2714 O O . MET A 1 417 ? 24.321 -22.657 -12.690 1.00 56.81 394 MET A O 1
ATOM 2719 N N . LEU A 1 418 ? 22.834 -24.097 -11.784 1.00 58.09 395 LEU A N 1
ATOM 2720 C CA . LEU A 1 418 ? 21.765 -23.127 -11.628 1.00 46.45 395 LEU A CA 1
ATOM 2721 C C . LEU A 1 418 ? 22.069 -22.066 -10.567 1.00 46.57 395 LEU A C 1
ATOM 2722 O O . LEU A 1 418 ? 22.772 -22.331 -9.592 1.00 53.38 395 LEU A O 1
ATOM 2727 N N . PRO A 1 419 ? 21.519 -20.853 -10.730 1.00 46.76 396 PRO A N 1
ATOM 2728 C CA . PRO A 1 419 ? 21.581 -19.849 -9.656 1.00 50.19 396 PRO A CA 1
ATOM 2729 C C . PRO A 1 419 ? 20.660 -20.209 -8.485 1.00 51.26 396 PRO A C 1
ATOM 2730 O O . PRO A 1 419 ? 19.604 -20.811 -8.668 1.00 53.48 396 PRO A O 1
ATOM 2734 N N . ALA A 1 420 ? 21.107 -19.889 -7.271 1.00 49.24 397 ALA A N 1
ATOM 2735 C CA . ALA A 1 420 ? 20.318 -20.094 -6.066 1.00 43.03 397 ALA A CA 1
ATOM 2736 C C . ALA A 1 420 ? 20.520 -18.936 -5.109 1.00 50.69 397 ALA A C 1
ATOM 2737 O O . ALA A 1 420 ? 21.656 -18.563 -4.809 1.00 54.84 397 ALA A O 1
ATOM 2739 N N . THR A 1 421 ? 19.428 -18.396 -4.597 1.00 52.25 398 THR A N 1
ATOM 2740 C CA . THR A 1 421 ? 19.478 -17.327 -3.613 1.00 50.65 398 THR A CA 1
ATOM 2741 C C . THR A 1 421 ? 19.018 -17.872 -2.272 1.00 52.85 398 THR A C 1
ATOM 2742 O O . THR A 1 421 ? 17.953 -18.490 -2.175 1.00 58.22 398 THR A O 1
ATOM 2746 N N . SER A 1 422 ? 19.816 -17.643 -1.243 1.00 59.84 399 SER A N 1
ATOM 2747 C CA . SER A 1 422 ? 19.494 -18.102 0.096 1.00 55.44 399 SER A CA 1
ATOM 2748 C C . SER A 1 422 ? 18.885 -16.937 0.858 1.00 57.19 399 SER A C 1
ATOM 2749 O O . SER A 1 422 ? 19.538 -15.899 1.011 1.00 52.41 399 SER A O 1
ATOM 2752 N N . VAL A 1 423 ? 17.634 -17.095 1.301 1.00 53.31 400 VAL A N 1
ATOM 2753 C CA . VAL A 1 423 ? 16.868 -15.986 1.876 1.00 49.46 400 VAL A CA 1
ATOM 2754 C C . VAL A 1 423 ? 16.273 -16.404 3.219 1.00 50.23 400 VAL A C 1
ATOM 2755 O O . VAL A 1 423 ? 15.714 -17.499 3.328 1.00 51.31 400 VAL A O 1
ATOM 2759 N N . PRO A 1 424 ? 16.366 -15.580 4.267 1.00 54.27 401 PRO A N 1
ATOM 2760 C CA . PRO A 1 424 ? 15.704 -15.922 5.541 1.00 50.35 401 PRO A CA 1
ATOM 2761 C C . PRO A 1 424 ? 14.187 -15.787 5.465 1.00 63.36 401 PRO A C 1
ATOM 2762 O O . PRO A 1 424 ? 13.655 -14.754 5.055 1.00 61.73 401 PRO A O 1
ATOM 2766 N N . ILE A 1 425 ? 13.492 -16.844 5.871 1.00 54.40 402 ILE A N 1
ATOM 2767 C CA . ILE A 1 425 ? 12.035 -16.869 5.852 1.00 63.93 402 ILE A CA 1
ATOM 2768 C C . ILE A 1 425 ? 11.425 -17.130 7.218 1.00 67.70 402 ILE A C 1
ATOM 2769 O O . ILE A 1 425 ? 10.191 -17.132 7.328 1.00 68.34 402 ILE A O 1
ATOM 2774 N N . GLY A 1 426 ? 12.217 -17.430 8.239 1.00 64.67 403 GLY A N 1
ATOM 2775 C CA . GLY A 1 426 ? 11.624 -17.837 9.503 1.00 80.34 403 GLY A CA 1
ATOM 2776 C C . GLY A 1 426 ? 12.652 -17.935 10.607 1.00 79.64 403 GLY A C 1
ATOM 2777 O O . GLY A 1 426 ? 13.856 -17.794 10.383 1.00 75.60 403 GLY A O 1
ATOM 2778 N N . ARG A 1 427 ? 12.159 -18.218 11.809 1.00 81.07 404 ARG A N 1
ATOM 2779 C CA . ARG A 1 427 ? 13.029 -18.570 12.919 1.00 80.72 404 ARG A CA 1
ATOM 2780 C C . ARG A 1 427 ? 12.519 -19.820 13.627 1.00 81.82 404 ARG A C 1
ATOM 2781 O O . ARG A 1 427 ? 11.311 -20.047 13.734 1.00 75.14 404 ARG A O 1
ATOM 2789 N N . ASP A 1 428 ? 13.468 -20.654 14.047 1.00 83.91 405 ASP A N 1
ATOM 2790 C CA . ASP A 1 428 ? 13.249 -21.960 14.652 1.00 82.47 405 ASP A CA 1
ATOM 2791 C C . ASP A 1 428 ? 12.710 -21.802 16.082 1.00 94.57 405 ASP A C 1
ATOM 2792 O O . ASP A 1 428 ? 12.689 -20.705 16.651 1.00 90.61 405 ASP A O 1
ATOM 2797 N N . GLY A 1 429 ? 12.276 -22.927 16.668 1.00 92.50 406 GLY A N 1
ATOM 2798 C CA . GLY A 1 429 ? 11.789 -22.910 18.041 1.00 96.49 406 GLY A CA 1
ATOM 2799 C C . GLY A 1 429 ? 12.831 -22.441 19.042 1.00 103.69 406 GLY A C 1
ATOM 2800 O O . GLY A 1 429 ? 12.528 -21.665 19.952 1.00 100.03 406 GLY A O 1
ATOM 2801 N N . ASP A 1 430 ? 14.071 -22.913 18.900 1.00 108.28 407 ASP A N 1
ATOM 2802 C CA . ASP A 1 430 ? 15.163 -22.406 19.724 1.00 104.64 407 ASP A CA 1
ATOM 2803 C C . ASP A 1 430 ? 15.650 -21.042 19.265 1.00 93.17 407 ASP A C 1
ATOM 2804 O O . ASP A 1 430 ? 16.512 -20.452 19.923 1.00 103.29 407 ASP A O 1
ATOM 2809 N N . GLY A 1 431 ? 15.129 -20.537 18.155 1.00 94.31 408 GLY A N 1
ATOM 2810 C CA . GLY A 1 431 ? 15.520 -19.242 17.651 1.00 91.41 408 GLY A CA 1
ATOM 2811 C C . GLY A 1 431 ? 16.566 -19.246 16.557 1.00 86.80 408 GLY A C 1
ATOM 2812 O O . GLY A 1 431 ? 16.968 -18.165 16.123 1.00 74.01 408 GLY A O 1
ATOM 2813 N N . LEU A 1 432 ? 17.047 -20.409 16.121 1.00 95.48 409 LEU A N 1
ATOM 2814 C CA . LEU A 1 432 ? 17.990 -20.430 15.010 1.00 96.93 409 LEU A CA 1
ATOM 2815 C C . LEU A 1 432 ? 17.301 -19.948 13.734 1.00 92.41 409 LEU A C 1
ATOM 2816 O O . LEU A 1 432 ? 16.166 -20.349 13.456 1.00 86.44 409 LEU A O 1
ATOM 2821 N N . PRO A 1 433 ? 17.958 -19.114 12.925 1.00 83.11 410 PRO A N 1
ATOM 2822 C CA . PRO A 1 433 ? 17.309 -18.619 11.709 1.00 70.78 410 PRO A CA 1
ATOM 2823 C C . PRO A 1 433 ? 17.079 -19.733 10.709 1.00 70.26 410 PRO A C 1
ATOM 2824 O O . PRO A 1 433 ? 17.867 -20.674 10.595 1.00 82.81 410 PRO A O 1
ATOM 2828 N N . ILE A 1 434 ? 15.968 -19.622 9.987 1.00 73.62 411 ILE A N 1
ATOM 2829 C CA . ILE A 1 434 ? 15.610 -20.565 8.935 1.00 63.91 411 ILE A CA 1
ATOM 2830 C C . ILE A 1 434 ? 15.758 -19.858 7.600 1.00 79.87 411 ILE A C 1
ATOM 2831 O O . ILE A 1 434 ? 15.149 -18.801 7.369 1.00 58.17 411 ILE A O 1
ATOM 2836 N N . GLY A 1 435 ? 16.564 -20.444 6.728 1.00 69.73 412 GLY A N 1
ATOM 2837 C CA . GLY A 1 435 ? 16.782 -19.896 5.410 1.00 59.07 412 GLY A CA 1
ATOM 2838 C C . GLY A 1 435 ? 16.557 -20.971 4.374 1.00 66.12 412 GLY A C 1
ATOM 2839 O O . GLY A 1 435 ? 16.732 -22.161 4.627 1.00 67.36 412 GLY A O 1
ATOM 2840 N N . VAL A 1 436 ? 16.139 -20.537 3.201 1.00 54.61 413 VAL A N 1
ATOM 2841 C CA . VAL A 1 436 ? 15.837 -21.471 2.135 1.00 64.58 413 VAL A CA 1
ATOM 2842 C C . VAL A 1 436 ? 16.494 -20.938 0.879 1.00 54.20 413 VAL A C 1
ATOM 2843 O O . VAL A 1 436 ? 16.941 -19.791 0.825 1.00 49.71 413 VAL A O 1
ATOM 2847 N N . GLN A 1 437 ? 16.620 -21.815 -0.107 1.00 53.06 414 GLN A N 1
ATOM 2848 C CA . GLN A 1 437 ? 17.203 -21.434 -1.375 1.00 57.41 414 GLN A CA 1
ATOM 2849 C C . GLN A 1 437 ? 16.099 -21.287 -2.406 1.00 56.52 414 GLN A C 1
ATOM 2850 O O . GLN A 1 437 ? 15.162 -22.093 -2.452 1.00 57.43 414 GLN A O 1
ATOM 2856 N N . VAL A 1 438 ? 16.183 -20.216 -3.179 1.00 52.91 415 VAL A N 1
ATOM 2857 C CA . VAL A 1 438 ? 15.362 -20.011 -4.357 1.00 46.38 415 VAL A CA 1
ATOM 2858 C C . VAL A 1 438 ? 16.231 -20.271 -5.583 1.00 48.88 415 VAL A C 1
ATOM 2859 O O . VAL A 1 438 ? 17.181 -19.528 -5.856 1.00 59.77 415 VAL A O 1
ATOM 2863 N N . ILE A 1 439 ? 15.852 -21.286 -6.360 1.00 51.37 416 ILE A N 1
ATOM 2864 C CA . ILE A 1 439 ? 16.647 -21.786 -7.473 1.00 44.63 416 ILE A CA 1
ATOM 2865 C C . ILE A 1 439 ? 15.941 -21.411 -8.760 1.00 48.68 416 ILE A C 1
ATOM 2866 O O . ILE A 1 439 ? 14.734 -21.647 -8.906 1.00 54.72 416 ILE A O 1
ATOM 2871 N N . ALA A 1 440 ? 16.708 -20.913 -9.720 1.00 44.63 417 ALA A N 1
ATOM 2872 C CA . ALA A 1 440 ? 16.162 -20.450 -10.985 1.00 53.88 417 ALA A CA 1
ATOM 2873 C C . ALA A 1 440 ? 16.898 -21.124 -12.128 1.00 53.13 417 ALA A C 1
ATOM 2874 O O . ALA A 1 440 ? 17.908 -21.806 -11.934 1.00 46.30 417 ALA A O 1
ATOM 2876 N N . ASP A 1 441 ? 16.375 -20.911 -13.331 1.00 49.77 418 ASP A N 1
ATOM 2877 C CA . ASP A 1 441 ? 16.967 -21.468 -14.539 1.00 51.85 418 ASP A CA 1
ATOM 2878 C C . ASP A 1 441 ? 18.356 -20.884 -14.792 1.00 47.37 418 ASP A C 1
ATOM 2879 O O . ASP A 1 441 ? 18.750 -19.844 -14.229 1.00 61.02 418 ASP A O 1
ATOM 2884 N N . LEU A 1 442 ? 19.099 -21.545 -15.677 1.00 47.03 419 LEU A N 1
ATOM 2885 C CA . LEU A 1 442 ? 20.427 -21.049 -16.001 1.00 51.54 419 LEU A CA 1
ATOM 2886 C C . LEU A 1 442 ? 20.361 -19.608 -16.452 1.00 49.07 419 LEU A C 1
ATOM 2887 O O . LEU A 1 442 ? 19.522 -19.243 -17.279 1.00 55.73 419 LEU A O 1
ATOM 2892 N N . TYR A 1 443 ? 21.239 -18.793 -15.868 1.00 50.85 420 TYR A N 1
ATOM 2893 C CA . TYR A 1 443 ? 21.397 -17.374 -16.156 1.00 47.14 420 TYR A CA 1
ATOM 2894 C C . TYR A 1 443 ? 20.213 -16.522 -15.697 1.00 53.58 420 TYR A C 1
ATOM 2895 O O . TYR A 1 443 ? 20.183 -15.312 -15.963 1.00 47.03 420 TYR A O 1
ATOM 2904 N N . GLN A 1 444 ? 19.267 -17.089 -14.958 1.00 45.07 421 GLN A N 1
ATOM 2905 C CA . GLN A 1 444 ? 18.120 -16.317 -14.496 1.00 48.85 421 GLN A CA 1
ATOM 2906 C C . GLN A 1 444 ? 18.313 -15.896 -13.054 1.00 45.51 421 GLN A C 1
ATOM 2907 O O . GLN A 1 444 ? 17.365 -15.867 -12.264 1.00 59.40 421 GLN A O 1
ATOM 2913 N N . ASP A 1 445 ? 19.560 -15.571 -12.707 1.00 50.22 422 ASP A N 1
ATOM 2914 C CA . ASP A 1 445 ? 19.891 -15.164 -11.346 1.00 53.96 422 ASP A CA 1
ATOM 2915 C C . ASP A 1 445 ? 18.981 -14.050 -10.854 1.00 53.81 422 ASP A C 1
ATOM 2916 O O . ASP A 1 445 ? 18.527 -14.071 -9.703 1.00 52.52 422 ASP A O 1
ATOM 2921 N N . ARG A 1 446 ? 18.697 -13.071 -11.713 1.00 47.10 423 ARG A N 1
ATOM 2922 C CA . ARG A 1 446 ? 17.867 -11.959 -11.271 1.00 49.23 423 ARG A CA 1
ATOM 2923 C C . ARG A 1 446 ? 16.425 -12.385 -11.031 1.00 52.65 423 ARG A C 1
ATOM 2924 O O . ARG A 1 446 ? 15.745 -11.789 -10.195 1.00 50.99 423 ARG A O 1
ATOM 2932 N N . THR A 1 447 ? 15.947 -13.408 -11.748 1.00 44.61 424 THR A N 1
ATOM 2933 C CA . THR A 1 447 ? 14.653 -13.983 -11.427 1.00 41.09 424 THR A CA 1
ATOM 2934 C C . THR A 1 447 ? 14.668 -14.592 -10.031 1.00 47.77 424 THR A C 1
ATOM 2935 O O . THR A 1 447 ? 13.736 -14.394 -9.247 1.00 53.10 424 THR A O 1
ATOM 2939 N N . ALA A 1 448 ? 15.725 -15.323 -9.695 1.00 49.62 425 ALA A N 1
ATOM 2940 C CA . ALA A 1 448 ? 15.795 -15.936 -8.375 1.00 54.95 425 ALA A CA 1
ATOM 2941 C C . ALA A 1 448 ? 15.795 -14.873 -7.284 1.00 45.31 425 ALA A C 1
ATOM 2942 O O . ALA A 1 448 ? 15.105 -15.017 -6.271 1.00 52.46 425 ALA A O 1
ATOM 2944 N N . LEU A 1 449 ? 16.546 -13.786 -7.484 1.00 54.48 426 LEU A N 1
ATOM 2945 C CA . LEU A 1 449 ? 16.560 -12.707 -6.495 1.00 56.15 426 LEU A CA 1
ATOM 2946 C C . LEU A 1 449 ? 15.186 -12.061 -6.369 1.00 59.38 426 LEU A C 1
ATOM 2947 O O . LEU A 1 449 ? 14.742 -11.742 -5.259 1.00 57.57 426 LEU A O 1
ATOM 2952 N N . ALA A 1 450 ? 14.476 -11.901 -7.490 1.00 50.37 427 ALA A N 1
ATOM 2953 C CA . ALA A 1 450 ? 13.149 -11.296 -7.433 1.00 46.36 427 ALA A CA 1
ATOM 2954 C C . ALA A 1 450 ? 12.191 -12.173 -6.637 1.00 52.18 427 ALA A C 1
ATOM 2955 O O . ALA A 1 450 ? 11.470 -11.687 -5.758 1.00 54.07 427 ALA A O 1
ATOM 2957 N N . ALA A 1 451 ? 12.202 -13.480 -6.902 1.00 54.75 428 ALA A N 1
ATOM 2958 C CA . ALA A 1 451 ? 11.348 -14.383 -6.145 1.00 43.16 428 ALA A CA 1
ATOM 2959 C C . ALA A 1 451 ? 11.762 -14.434 -4.679 1.00 52.40 428 ALA A C 1
ATOM 2960 O O . ALA A 1 451 ? 10.901 -14.464 -3.792 1.00 43.36 428 ALA A O 1
ATOM 2962 N N . ALA A 1 452 ? 13.073 -14.384 -4.396 1.00 43.99 429 ALA A N 1
ATOM 2963 C CA . ALA A 1 452 ? 13.494 -14.362 -2.998 1.00 54.49 429 ALA A CA 1
ATOM 2964 C C . ALA A 1 452 ? 13.041 -13.077 -2.317 1.00 57.63 429 ALA A C 1
ATOM 2965 O O . ALA A 1 452 ? 12.634 -13.090 -1.147 1.00 55.45 429 ALA A O 1
ATOM 2967 N N . ARG A 1 453 ? 13.085 -11.965 -3.047 1.00 46.08 430 ARG A N 1
ATOM 2968 C CA . ARG A 1 453 ? 12.588 -10.703 -2.513 1.00 53.80 430 ARG A CA 1
ATOM 2969 C C . ARG A 1 453 ? 11.105 -10.794 -2.175 1.00 55.40 430 ARG A C 1
ATOM 2970 O O . ARG A 1 453 ? 10.680 -10.332 -1.111 1.00 53.19 430 ARG A O 1
ATOM 2978 N N . ALA A 1 454 ? 10.298 -11.387 -3.066 1.00 57.47 431 ALA A N 1
ATOM 2979 C CA . ALA A 1 454 ? 8.872 -11.536 -2.775 1.00 44.95 431 ALA A CA 1
ATOM 2980 C C . ALA A 1 454 ? 8.657 -12.429 -1.566 1.00 51.44 431 ALA A C 1
ATOM 2981 O O . ALA A 1 454 ? 7.877 -12.092 -0.669 1.00 54.93 431 ALA A O 1
ATOM 2983 N N . ALA A 1 455 ? 9.392 -13.544 -1.500 1.00 47.78 432 ALA A N 1
ATOM 2984 C CA . ALA A 1 455 ? 9.231 -14.489 -0.403 1.00 49.45 432 ALA A CA 1
ATOM 2985 C C . ALA A 1 455 ? 9.505 -13.817 0.935 1.00 55.53 432 ALA A C 1
ATOM 2986 O O . ALA A 1 455 ? 8.783 -14.041 1.913 1.00 59.70 432 ALA A O 1
ATOM 2988 N N . HIS A 1 456 ? 10.541 -12.980 0.985 1.00 52.01 433 HIS A N 1
ATOM 2989 C CA . HIS A 1 456 ? 10.930 -12.316 2.222 1.00 58.32 433 HIS A CA 1
ATOM 2990 C C . HIS A 1 456 ? 9.891 -11.296 2.660 1.00 55.23 433 HIS A C 1
ATOM 2991 O O . HIS A 1 456 ? 9.613 -11.166 3.856 1.00 58.27 433 HIS A O 1
ATOM 2998 N N . ALA A 1 457 ? 9.278 -10.583 1.715 1.00 52.24 434 ALA A N 1
ATOM 2999 C CA . ALA A 1 457 ? 8.204 -9.673 2.101 1.00 54.38 434 ALA A CA 1
ATOM 3000 C C . ALA A 1 457 ? 7.037 -10.445 2.702 1.00 58.11 434 ALA A C 1
ATOM 3001 O O . ALA A 1 457 ? 6.486 -10.041 3.732 1.00 56.73 434 ALA A O 1
ATOM 3003 N N . LEU A 1 458 ? 6.680 -11.586 2.098 1.00 52.56 435 LEU A N 1
ATOM 3004 C CA . LEU A 1 458 ? 5.578 -12.393 2.613 1.00 54.94 435 LEU A CA 1
ATOM 3005 C C . LEU A 1 458 ? 5.898 -12.983 3.978 1.00 57.24 435 LEU A C 1
ATOM 3006 O O . LEU A 1 458 ? 5.062 -12.944 4.887 1.00 64.97 435 LEU A O 1
ATOM 3011 N N . ALA A 1 459 ? 7.103 -13.536 4.147 1.00 53.09 436 ALA A N 1
ATOM 3012 C CA . ALA A 1 459 ? 7.399 -14.255 5.387 1.00 56.67 436 ALA A CA 1
ATOM 3013 C C . ALA A 1 459 ? 7.406 -13.329 6.598 1.00 59.40 436 ALA A C 1
ATOM 3014 O O . ALA A 1 459 ? 6.988 -13.727 7.691 1.00 74.42 436 ALA A O 1
ATOM 3016 N N . TRP A 1 460 ? 7.906 -12.111 6.430 1.00 59.47 437 TRP A N 1
ATOM 3017 C CA . TRP A 1 460 ? 8.091 -11.139 7.504 1.00 74.79 437 TRP A CA 1
ATOM 3018 C C . TRP A 1 460 ? 6.961 -10.122 7.562 1.00 75.35 437 TRP A C 1
ATOM 3019 O O . TRP A 1 460 ? 7.077 -9.110 8.254 1.00 79.53 437 TRP A O 1
ATOM 3030 N N . SER A 1 461 ? 5.902 -10.345 6.799 1.00 83.76 438 SER A N 1
ATOM 3031 C CA . SER A 1 461 ? 4.676 -9.561 6.884 1.00 94.60 438 SER A CA 1
ATOM 3032 C C . SER A 1 461 ? 3.845 -9.921 8.125 1.00 109.00 438 SER A C 1
ATOM 3033 O O . SER A 1 461 ? 3.924 -11.021 8.688 1.00 105.81 438 SER A O 1
ATOM 3037 N N . THR B 1 25 ? 19.515 -6.247 -55.232 1.00 111.29 2 THR B N 1
ATOM 3038 C CA . THR B 1 25 ? 20.065 -7.061 -54.149 1.00 115.15 2 THR B CA 1
ATOM 3039 C C . THR B 1 25 ? 18.962 -7.563 -53.214 1.00 112.24 2 THR B C 1
ATOM 3040 O O . THR B 1 25 ? 17.962 -6.880 -52.993 1.00 132.05 2 THR B O 1
ATOM 3044 N N . ALA B 1 26 ? 19.157 -8.761 -52.674 1.00 102.69 3 ALA B N 1
ATOM 3045 C CA . ALA B 1 26 ? 18.154 -9.368 -51.813 1.00 93.69 3 ALA B CA 1
ATOM 3046 C C . ALA B 1 26 ? 18.008 -8.593 -50.504 1.00 79.52 3 ALA B C 1
ATOM 3047 O O . ALA B 1 26 ? 19.002 -8.153 -49.920 1.00 85.68 3 ALA B O 1
ATOM 3049 N N . PRO B 1 27 ? 16.786 -8.433 -50.012 1.00 81.18 4 PRO B N 1
ATOM 3050 C CA . PRO B 1 27 ? 16.579 -7.728 -48.744 1.00 73.71 4 PRO B CA 1
ATOM 3051 C C . PRO B 1 27 ? 17.180 -8.465 -47.558 1.00 69.72 4 PRO B C 1
ATOM 3052 O O . PRO B 1 27 ? 17.284 -9.692 -47.534 1.00 64.33 4 PRO B O 1
ATOM 3056 N N . SER B 1 28 ? 17.607 -7.682 -46.578 1.00 72.88 5 SER B N 1
ATOM 3057 C CA . SER B 1 28 ? 18.099 -8.215 -45.323 1.00 53.02 5 SER B CA 1
ATOM 3058 C C . SER B 1 28 ? 16.961 -8.819 -44.510 1.00 55.51 5 SER B C 1
ATOM 3059 O O . SER B 1 28 ? 15.775 -8.645 -44.815 1.00 67.81 5 SER B O 1
ATOM 3062 N N . ALA B 1 29 ? 17.333 -9.575 -43.478 1.00 52.16 6 ALA B N 1
ATOM 3063 C CA . ALA B 1 29 ? 16.324 -10.141 -42.587 1.00 54.28 6 ALA B CA 1
ATOM 3064 C C . ALA B 1 29 ? 15.578 -9.046 -41.822 1.00 54.89 6 ALA B C 1
ATOM 3065 O O . ALA B 1 29 ? 14.339 -9.031 -41.783 1.00 56.58 6 ALA B O 1
ATOM 3067 N N . LEU B 1 30 ? 16.314 -8.094 -41.234 1.00 56.19 7 LEU B N 1
ATOM 3068 C CA . LEU B 1 30 ? 15.659 -7.050 -40.445 1.00 56.61 7 LEU B CA 1
ATOM 3069 C C . LEU B 1 30 ? 14.788 -6.160 -41.327 1.00 55.93 7 LEU B C 1
ATOM 3070 O O . LEU B 1 30 ? 13.718 -5.709 -40.902 1.00 47.43 7 LEU B O 1
ATOM 3075 N N . ALA B 1 31 ? 15.209 -5.935 -42.576 1.00 55.10 8 ALA B N 1
ATOM 3076 C CA . ALA B 1 31 ? 14.348 -5.236 -43.526 1.00 57.22 8 ALA B CA 1
ATOM 3077 C C . ALA B 1 31 ? 13.086 -6.032 -43.802 1.00 58.84 8 ALA B C 1
ATOM 3078 O O . ALA B 1 31 ? 11.980 -5.477 -43.852 1.00 57.39 8 ALA B O 1
ATOM 3080 N N . THR B 1 32 ? 13.238 -7.345 -43.982 1.00 63.55 9 THR B N 1
ATOM 3081 C CA . THR B 1 32 ? 12.088 -8.193 -44.240 1.00 51.42 9 THR B CA 1
ATOM 3082 C C . THR B 1 32 ? 11.118 -8.152 -43.075 1.00 54.81 9 THR B C 1
ATOM 3083 O O . THR B 1 32 ? 9.903 -8.020 -43.267 1.00 56.87 9 THR B O 1
ATOM 3087 N N . ALA B 1 33 ? 11.633 -8.240 -41.853 1.00 60.75 10 ALA B N 1
ATOM 3088 C CA . ALA B 1 33 ? 10.731 -8.181 -40.715 1.00 62.49 10 ALA B CA 1
ATOM 3089 C C . ALA B 1 33 ? 10.014 -6.845 -40.687 1.00 60.08 10 ALA B C 1
ATOM 3090 O O . ALA B 1 33 ? 8.827 -6.781 -40.348 1.00 59.45 10 ALA B O 1
ATOM 3092 N N . ALA B 1 34 ? 10.711 -5.771 -41.088 1.00 61.99 11 ALA B N 1
ATOM 3093 C CA . ALA B 1 34 ? 10.092 -4.446 -41.116 1.00 60.28 11 ALA B CA 1
ATOM 3094 C C . ALA B 1 34 ? 8.921 -4.394 -42.092 1.00 55.03 11 ALA B C 1
ATOM 3095 O O . ALA B 1 34 ? 7.859 -3.860 -41.760 1.00 50.71 11 ALA B O 1
ATOM 3097 N N . ALA B 1 35 ? 9.085 -4.973 -43.287 1.00 51.32 12 ALA B N 1
ATOM 3098 C CA . ALA B 1 35 ? 8.003 -4.990 -44.272 1.00 61.17 12 ALA B CA 1
ATOM 3099 C C . ALA B 1 35 ? 6.816 -5.810 -43.782 1.00 67.39 12 ALA B C 1
ATOM 3100 O O . ALA B 1 35 ? 5.665 -5.372 -43.892 1.00 66.42 12 ALA B O 1
ATOM 3102 N N . VAL B 1 36 ? 7.068 -7.007 -43.240 1.00 63.30 13 VAL B N 1
ATOM 3103 C CA . VAL B 1 36 ? 5.958 -7.811 -42.725 1.00 65.32 13 VAL B CA 1
ATOM 3104 C C . VAL B 1 36 ? 5.266 -7.088 -41.582 1.00 57.37 13 VAL B C 1
ATOM 3105 O O . VAL B 1 36 ? 4.036 -7.088 -41.485 1.00 67.51 13 VAL B O 1
ATOM 3109 N N . ARG B 1 37 ? 6.048 -6.457 -40.704 1.00 57.98 14 ARG B N 1
ATOM 3110 C CA . ARG B 1 37 ? 5.487 -5.646 -39.626 1.00 64.57 14 ARG B CA 1
ATOM 3111 C C . ARG B 1 37 ? 4.662 -4.481 -40.165 1.00 64.54 14 ARG B C 1
ATOM 3112 O O . ARG B 1 37 ? 3.612 -4.144 -39.609 1.00 77.57 14 ARG B O 1
ATOM 3120 N N . ALA B 1 38 ? 5.145 -3.827 -41.223 1.00 66.35 15 ALA B N 1
ATOM 3121 C CA . ALA B 1 38 ? 4.459 -2.665 -41.786 1.00 71.04 15 ALA B CA 1
ATOM 3122 C C . ALA B 1 38 ? 3.151 -3.037 -42.470 1.00 79.27 15 ALA B C 1
ATOM 3123 O O . ALA B 1 38 ? 2.270 -2.184 -42.621 1.00 90.07 15 ALA B O 1
ATOM 3125 N N . GLY B 1 39 ? 3.021 -4.273 -42.927 1.00 65.95 16 GLY B N 1
ATOM 3126 C CA . GLY B 1 39 ? 1.905 -4.645 -43.760 1.00 64.80 16 GLY B CA 1
ATOM 3127 C C . GLY B 1 39 ? 2.176 -4.485 -45.231 1.00 70.10 16 GLY B C 1
ATOM 3128 O O . GLY B 1 39 ? 1.278 -4.734 -46.042 1.00 90.38 16 GLY B O 1
ATOM 3129 N N . GLU B 1 40 ? 3.380 -4.055 -45.594 1.00 64.21 17 GLU B N 1
ATOM 3130 C CA . GLU B 1 40 ? 3.768 -3.995 -46.999 1.00 76.68 17 GLU B CA 1
ATOM 3131 C C . GLU B 1 40 ? 3.761 -5.376 -47.638 1.00 69.11 17 GLU B C 1
ATOM 3132 O O . GLU B 1 40 ? 3.402 -5.527 -48.809 1.00 89.91 17 GLU B O 1
ATOM 3138 N N . THR B 1 41 ? 4.193 -6.388 -46.901 1.00 74.97 18 THR B N 1
ATOM 3139 C CA . THR B 1 41 ? 4.200 -7.753 -47.394 1.00 72.53 18 THR B CA 1
ATOM 3140 C C . THR B 1 41 ? 3.683 -8.661 -46.295 1.00 70.70 18 THR B C 1
ATOM 3141 O O . THR B 1 41 ? 3.480 -8.237 -45.154 1.00 81.97 18 THR B O 1
ATOM 3145 N N . THR B 1 42 ? 3.413 -9.906 -46.661 1.00 75.04 19 THR B N 1
ATOM 3146 C CA . THR B 1 42 ? 2.888 -10.886 -45.726 1.00 83.72 19 THR B CA 1
ATOM 3147 C C . THR B 1 42 ? 3.877 -12.042 -45.562 1.00 77.79 19 THR B C 1
ATOM 3148 O O . THR B 1 42 ? 4.753 -12.264 -46.406 1.00 74.78 19 THR B O 1
ATOM 3152 N N . ALA B 1 43 ? 3.771 -12.747 -44.429 1.00 70.01 20 ALA B N 1
ATOM 3153 C CA . ALA B 1 43 ? 4.714 -13.833 -44.146 1.00 78.34 20 ALA B CA 1
ATOM 3154 C C . ALA B 1 43 ? 4.610 -14.960 -45.173 1.00 78.67 20 ALA B C 1
ATOM 3155 O O . ALA B 1 43 ? 5.627 -15.542 -45.571 1.00 78.58 20 ALA B O 1
ATOM 3157 N N . LEU B 1 44 ? 3.392 -15.290 -45.609 1.00 76.20 21 LEU B N 1
ATOM 3158 C CA . LEU B 1 44 ? 3.242 -16.285 -46.664 1.00 73.32 21 LEU B CA 1
ATOM 3159 C C . LEU B 1 44 ? 3.986 -15.850 -47.923 1.00 78.15 21 LEU B C 1
ATOM 3160 O O . LEU B 1 44 ? 4.697 -16.650 -48.548 1.00 76.24 21 LEU B O 1
ATOM 3165 N N . ALA B 1 45 ? 3.848 -14.575 -48.300 1.00 74.61 22 ALA B N 1
ATOM 3166 C CA . ALA B 1 45 ? 4.480 -14.082 -49.520 1.00 70.99 22 ALA B CA 1
ATOM 3167 C C . ALA B 1 45 ? 6.000 -14.175 -49.452 1.00 69.20 22 ALA B C 1
ATOM 3168 O O . ALA B 1 45 ? 6.651 -14.516 -50.447 1.00 67.07 22 ALA B O 1
ATOM 3170 N N . GLU B 1 46 ? 6.587 -13.853 -48.296 1.00 70.51 23 GLU B N 1
ATOM 3171 C CA . GLU B 1 46 ? 8.042 -13.916 -48.162 1.00 73.32 23 GLU B CA 1
ATOM 3172 C C . GLU B 1 46 ? 8.565 -15.345 -48.285 1.00 71.90 23 GLU B C 1
ATOM 3173 O O . GLU B 1 46 ? 9.587 -15.587 -48.939 1.00 71.14 23 GLU B O 1
ATOM 3179 N N . THR B 1 47 ? 7.886 -16.308 -47.664 1.00 76.99 24 THR B N 1
ATOM 3180 C CA . THR B 1 47 ? 8.342 -17.691 -47.772 1.00 82.70 24 THR B CA 1
ATOM 3181 C C . THR B 1 47 ? 8.218 -18.194 -49.205 1.00 80.70 24 THR B C 1
ATOM 3182 O O . THR B 1 47 ? 9.088 -18.926 -49.696 1.00 67.78 24 THR B O 1
ATOM 3186 N N . GLU B 1 48 ? 7.134 -17.823 -49.883 1.00 76.07 25 GLU B N 1
ATOM 3187 C CA . GLU B 1 48 ? 6.955 -18.255 -51.262 1.00 79.43 25 GLU B CA 1
ATOM 3188 C C . GLU B 1 48 ? 8.043 -17.696 -52.169 1.00 82.44 25 GLU B C 1
ATOM 3189 O O . GLU B 1 48 ? 8.552 -18.401 -53.049 1.00 86.54 25 GLU B O 1
ATOM 3195 N N . ALA B 1 49 ? 8.397 -16.424 -51.994 1.00 73.62 26 ALA B N 1
ATOM 3196 C CA . ALA B 1 49 ? 9.442 -15.852 -52.833 1.00 76.49 26 ALA B CA 1
ATOM 3197 C C . ALA B 1 49 ? 10.777 -16.535 -52.584 1.00 81.57 26 ALA B C 1
ATOM 3198 O O . ALA B 1 49 ? 11.543 -16.789 -53.523 1.00 78.49 26 ALA B O 1
ATOM 3200 N N . ALA B 1 50 ? 11.070 -16.853 -51.323 1.00 78.17 27 ALA B N 1
ATOM 3201 C CA . ALA B 1 50 ? 12.293 -17.591 -51.037 1.00 78.55 27 ALA B CA 1
ATOM 3202 C C . ALA B 1 50 ? 12.242 -18.977 -51.662 1.00 80.71 27 ALA B C 1
ATOM 3203 O O . ALA B 1 50 ? 13.209 -19.406 -52.302 1.00 80.92 27 ALA B O 1
ATOM 3205 N N . ILE B 1 51 ? 11.098 -19.664 -51.554 1.00 73.92 28 ILE B N 1
ATOM 3206 C CA . ILE B 1 51 ? 11.028 -21.023 -52.084 1.00 77.62 28 ILE B CA 1
ATOM 3207 C C . ILE B 1 51 ? 11.241 -20.997 -53.587 1.00 81.39 28 ILE B C 1
ATOM 3208 O O . ILE B 1 51 ? 12.036 -21.773 -54.132 1.00 76.05 28 ILE B O 1
ATOM 3213 N N . ALA B 1 52 ? 10.646 -20.014 -54.258 1.00 79.75 29 ALA B N 1
ATOM 3214 C CA . ALA B 1 52 ? 10.936 -19.815 -55.670 1.00 82.08 29 ALA B CA 1
ATOM 3215 C C . ALA B 1 52 ? 12.409 -19.479 -55.886 1.00 83.38 29 ALA B C 1
ATOM 3216 O O . ALA B 1 52 ? 13.031 -19.980 -56.829 1.00 99.33 29 ALA B O 1
ATOM 3218 N N . ARG B 1 53 ? 12.993 -18.649 -55.012 1.00 83.60 30 ARG B N 1
ATOM 3219 C CA . ARG B 1 53 ? 14.407 -18.298 -55.166 1.00 77.81 30 ARG B CA 1
ATOM 3220 C C . ARG B 1 53 ? 15.293 -19.532 -55.058 1.00 84.21 30 ARG B C 1
ATOM 3221 O O . ARG B 1 53 ? 16.291 -19.655 -55.783 1.00 94.07 30 ARG B O 1
ATOM 3229 N N . ILE B 1 54 ? 14.934 -20.472 -54.177 1.00 91.33 31 ILE B N 1
ATOM 3230 C CA . ILE B 1 54 ? 15.749 -21.676 -54.012 1.00 93.20 31 ILE B CA 1
ATOM 3231 C C . ILE B 1 54 ? 15.637 -22.593 -55.226 1.00 85.33 31 ILE B C 1
ATOM 3232 O O . ILE B 1 54 ? 16.634 -23.143 -55.707 1.00 88.77 31 ILE B O 1
ATOM 3237 N N . GLU B 1 55 ? 14.432 -22.726 -55.784 1.00 89.45 32 GLU B N 1
ATOM 3238 C CA . GLU B 1 55 ? 14.285 -23.630 -56.920 1.00 87.61 32 GLU B CA 1
ATOM 3239 C C . GLU B 1 55 ? 15.043 -23.119 -58.133 1.00 90.96 32 GLU B C 1
ATOM 3240 O O . GLU B 1 55 ? 15.584 -23.918 -58.899 1.00 97.11 32 GLU B O 1
ATOM 3246 N N . ALA B 1 56 ? 15.098 -21.798 -58.322 1.00 93.03 33 ALA B N 1
ATOM 3247 C CA . ALA B 1 56 ? 15.842 -21.255 -59.454 1.00 92.05 33 ALA B CA 1
ATOM 3248 C C . ALA B 1 56 ? 17.339 -21.500 -59.300 1.00 98.24 33 ALA B C 1
ATOM 3249 O O . ALA B 1 56 ? 18.017 -21.883 -60.260 1.00 109.31 33 ALA B O 1
ATOM 3251 N N . ALA B 1 57 ? 17.876 -21.278 -58.104 1.00 93.26 34 ALA B N 1
ATOM 3252 C CA . ALA B 1 57 ? 19.318 -21.293 -57.921 1.00 98.75 34 ALA B CA 1
ATOM 3253 C C . ALA B 1 57 ? 19.867 -22.608 -57.387 1.00 102.44 34 ALA B C 1
ATOM 3254 O O . ALA B 1 57 ? 21.076 -22.842 -57.506 1.00 92.06 34 ALA B O 1
ATOM 3256 N N . ASN B 1 58 ? 19.026 -23.475 -56.814 1.00 97.27 35 ASN B N 1
ATOM 3257 C CA . ASN B 1 58 ? 19.586 -24.627 -56.110 1.00 104.45 35 ASN B CA 1
ATOM 3258 C C . ASN B 1 58 ? 20.113 -25.737 -57.020 1.00 115.49 35 ASN B C 1
ATOM 3259 O O . ASN B 1 58 ? 21.124 -26.362 -56.670 1.00 106.04 35 ASN B O 1
ATOM 3264 N N . PRO B 1 59 ? 19.493 -26.025 -58.179 1.00 114.36 36 PRO B N 1
ATOM 3265 C CA . PRO B 1 59 ? 19.998 -27.155 -58.978 1.00 112.91 36 PRO B CA 1
ATOM 3266 C C . PRO B 1 59 ? 21.445 -26.986 -59.382 1.00 114.36 36 PRO B C 1
ATOM 3267 O O . PRO B 1 59 ? 22.225 -27.945 -59.334 1.00 124.24 36 PRO B O 1
ATOM 3271 N N . ASP B 1 60 ? 21.830 -25.772 -59.743 1.00 111.09 37 ASP B N 1
ATOM 3272 C CA . ASP B 1 60 ? 23.207 -25.493 -60.104 1.00 113.53 37 ASP B CA 1
ATOM 3273 C C . ASP B 1 60 ? 24.132 -25.383 -58.897 1.00 114.85 37 ASP B C 1
ATOM 3274 O O . ASP B 1 60 ? 25.345 -25.274 -59.089 1.00 130.89 37 ASP B O 1
ATOM 3279 N N . LEU B 1 61 ? 23.601 -25.356 -57.669 1.00 115.20 38 LEU B N 1
ATOM 3280 C CA . LEU B 1 61 ? 24.427 -25.173 -56.478 1.00 122.25 38 LEU B CA 1
ATOM 3281 C C . LEU B 1 61 ? 24.400 -26.329 -55.488 1.00 109.02 38 LEU B C 1
ATOM 3282 O O . LEU B 1 61 ? 25.426 -26.607 -54.853 1.00 101.46 38 LEU B O 1
ATOM 3287 N N . ASN B 1 62 ? 23.264 -27.014 -55.343 1.00 92.71 39 ASN B N 1
ATOM 3288 C CA . ASN B 1 62 ? 23.092 -28.080 -54.351 1.00 97.21 39 ASN B CA 1
ATOM 3289 C C . ASN B 1 62 ? 23.306 -27.547 -52.932 1.00 107.13 39 ASN B C 1
ATOM 3290 O O . ASN B 1 62 ? 23.912 -28.205 -52.085 1.00 108.15 39 ASN B O 1
ATOM 3295 N N . ALA B 1 63 ? 22.838 -26.318 -52.677 1.00 105.44 40 ALA B N 1
ATOM 3296 C CA . ALA B 1 63 ? 23.013 -25.726 -51.351 1.00 95.47 40 ALA B CA 1
ATOM 3297 C C . ALA B 1 63 ? 22.056 -26.330 -50.323 1.00 81.65 40 ALA B C 1
ATOM 3298 O O . ALA B 1 63 ? 22.472 -26.672 -49.211 1.00 80.63 40 ALA B O 1
ATOM 3300 N N . VAL B 1 64 ? 20.770 -26.448 -50.650 1.00 80.44 41 VAL B N 1
ATOM 3301 C CA . VAL B 1 64 ? 19.778 -26.915 -49.678 1.00 88.71 41 VAL B CA 1
ATOM 3302 C C . VAL B 1 64 ? 19.436 -28.369 -50.012 1.00 98.97 41 VAL B C 1
ATOM 3303 O O . VAL B 1 64 ? 18.945 -28.676 -51.110 1.00 90.16 41 VAL B O 1
ATOM 3307 N N . VAL B 1 65 ? 19.757 -29.272 -49.083 1.00 96.44 42 VAL B N 1
ATOM 3308 C CA . VAL B 1 65 ? 19.524 -30.694 -49.306 1.00 89.54 42 VAL B CA 1
ATOM 3309 C C . VAL B 1 65 ? 18.200 -31.214 -48.765 1.00 93.39 42 VAL B C 1
ATOM 3310 O O . VAL B 1 65 ? 17.727 -32.259 -49.231 1.00 104.38 42 VAL B O 1
ATOM 3314 N N . VAL B 1 66 ? 17.598 -30.534 -47.797 1.00 90.75 43 VAL B N 1
ATOM 3315 C CA . VAL B 1 66 ? 16.335 -30.959 -47.203 1.00 72.70 43 VAL B CA 1
ATOM 3316 C C . VAL B 1 66 ? 15.357 -29.810 -47.377 1.00 82.13 43 VAL B C 1
ATOM 3317 O O . VAL B 1 66 ? 15.710 -28.652 -47.131 1.00 90.95 43 VAL B O 1
ATOM 3321 N N . LYS B 1 67 ? 14.138 -30.123 -47.811 1.00 71.05 44 LYS B N 1
ATOM 3322 C CA . LYS B 1 67 ? 13.120 -29.115 -48.051 1.00 71.73 44 LYS B CA 1
ATOM 3323 C C . LYS B 1 67 ? 11.877 -29.442 -47.246 1.00 84.32 44 LYS B C 1
ATOM 3324 O O . LYS B 1 67 ? 11.428 -30.591 -47.226 1.00 93.91 44 LYS B O 1
ATOM 3330 N N . ASP B 1 68 ? 11.351 -28.438 -46.562 1.00 76.75 45 ASP B N 1
ATOM 3331 C CA . ASP B 1 68 ? 10.173 -28.561 -45.721 1.00 77.36 45 ASP B CA 1
ATOM 3332 C C . ASP B 1 68 ? 9.092 -27.599 -46.199 1.00 83.29 45 ASP B C 1
ATOM 3333 O O . ASP B 1 68 ? 8.345 -27.028 -45.403 1.00 89.46 45 ASP B O 1
ATOM 3338 N N . TYR B 1 69 ? 8.992 -27.439 -47.524 1.00 87.19 46 TYR B N 1
ATOM 3339 C CA . TYR B 1 69 ? 8.193 -26.358 -48.106 1.00 80.61 46 TYR B CA 1
ATOM 3340 C C . TYR B 1 69 ? 6.766 -26.342 -47.587 1.00 82.66 46 TYR B C 1
ATOM 3341 O O . TYR B 1 69 ? 6.249 -25.288 -47.205 1.00 88.82 46 TYR B O 1
ATOM 3350 N N . ASP B 1 70 ? 6.120 -27.496 -47.532 1.00 80.10 47 ASP B N 1
ATOM 3351 C CA . ASP B 1 70 ? 4.677 -27.476 -47.327 1.00 91.15 47 ASP B CA 1
ATOM 3352 C C . ASP B 1 70 ? 4.312 -27.302 -45.858 1.00 84.29 47 ASP B C 1
ATOM 3353 O O . ASP B 1 70 ? 3.281 -26.699 -45.548 1.00 90.38 47 ASP B O 1
ATOM 3358 N N . ARG B 1 71 ? 5.132 -27.807 -44.941 1.00 85.78 48 ARG B N 1
ATOM 3359 C CA . ARG B 1 71 ? 4.940 -27.437 -43.544 1.00 87.80 48 ARG B CA 1
ATOM 3360 C C . ARG B 1 71 ? 5.319 -25.977 -43.323 1.00 86.67 48 ARG B C 1
ATOM 3361 O O . ARG B 1 71 ? 4.722 -25.291 -42.481 1.00 71.73 48 ARG B O 1
ATOM 3369 N N . ALA B 1 72 ? 6.322 -25.502 -44.072 1.00 72.13 49 ALA B N 1
ATOM 3370 C CA . ALA B 1 72 ? 6.793 -24.126 -43.959 1.00 64.46 49 ALA B CA 1
ATOM 3371 C C . ALA B 1 72 ? 5.727 -23.115 -44.358 1.00 73.39 49 ALA B C 1
ATOM 3372 O O . ALA B 1 72 ? 5.582 -22.076 -43.705 1.00 70.50 49 ALA B O 1
ATOM 3374 N N . ARG B 1 73 ? 4.963 -23.390 -45.426 1.00 84.41 50 ARG B N 1
ATOM 3375 C CA . ARG B 1 73 ? 3.943 -22.421 -45.850 1.00 72.34 50 ARG B CA 1
ATOM 3376 C C . ARG B 1 73 ? 2.732 -22.436 -44.929 1.00 70.57 50 ARG B C 1
ATOM 3377 O O . ARG B 1 73 ? 2.029 -21.425 -44.822 1.00 80.03 50 ARG B O 1
ATOM 3385 N N . ASP B 1 74 ? 2.454 -23.557 -44.263 1.00 63.13 51 ASP B N 1
ATOM 3386 C CA . ASP B 1 74 ? 1.406 -23.511 -43.253 1.00 80.89 51 ASP B CA 1
ATOM 3387 C C . ASP B 1 74 ? 1.859 -22.734 -42.026 1.00 73.28 51 ASP B C 1
ATOM 3388 O O . ASP B 1 74 ? 1.043 -22.053 -41.389 1.00 76.38 51 ASP B O 1
ATOM 3393 N N . ALA B 1 75 ? 3.152 -22.802 -41.694 1.00 60.64 52 ALA B N 1
ATOM 3394 C CA . ALA B 1 75 ? 3.673 -21.973 -40.613 1.00 69.02 52 ALA B CA 1
ATOM 3395 C C . ALA B 1 75 ? 3.523 -20.498 -40.947 1.00 68.07 52 ALA B C 1
ATOM 3396 O O . ALA B 1 75 ? 3.036 -19.713 -40.124 1.00 70.20 52 ALA B O 1
ATOM 3398 N N . ALA B 1 76 ? 3.863 -20.119 -42.183 1.00 70.85 53 ALA B N 1
ATOM 3399 C CA . ALA B 1 76 ? 3.722 -18.727 -42.591 1.00 70.75 53 ALA B CA 1
ATOM 3400 C C . ALA B 1 76 ? 2.275 -18.280 -42.481 1.00 72.97 53 ALA B C 1
ATOM 3401 O O . ALA B 1 76 ? 1.995 -17.226 -41.903 1.00 74.18 53 ALA B O 1
ATOM 3403 N N . ARG B 1 77 ? 1.335 -19.093 -42.980 1.00 74.69 54 ARG B N 1
ATOM 3404 C CA . ARG B 1 77 ? -0.075 -18.738 -42.855 1.00 69.46 54 ARG B CA 1
ATOM 3405 C C . ARG B 1 77 ? -0.480 -18.601 -41.398 1.00 63.82 54 ARG B C 1
ATOM 3406 O O . ARG B 1 77 ? -1.163 -17.644 -41.019 1.00 72.47 54 ARG B O 1
ATOM 3414 N N . ALA B 1 78 ? -0.065 -19.548 -40.564 1.00 64.55 55 ALA B N 1
ATOM 3415 C CA . ALA B 1 78 ? -0.393 -19.468 -39.147 1.00 71.07 55 ALA B CA 1
ATOM 3416 C C . ALA B 1 78 ? 0.217 -18.223 -38.512 1.00 75.25 55 ALA B C 1
ATOM 3417 O O . ALA B 1 78 ? -0.397 -17.598 -37.642 1.00 73.21 55 ALA B O 1
ATOM 3419 N N . LEU B 1 79 ? 1.436 -17.858 -38.920 1.00 66.94 56 LEU B N 1
ATOM 3420 C CA . LEU B 1 79 ? 2.047 -16.639 -38.407 1.00 71.25 56 LEU B CA 1
ATOM 3421 C C . LEU B 1 79 ? 1.280 -15.403 -38.869 1.00 78.56 56 LEU B C 1
ATOM 3422 O O . LEU B 1 79 ? 1.037 -14.484 -38.077 1.00 77.78 56 LEU B O 1
ATOM 3427 N N . ASP B 1 80 ? 0.852 -15.377 -40.136 1.00 75.33 57 ASP B N 1
ATOM 3428 C CA . ASP B 1 80 ? 0.096 -14.228 -40.624 1.00 73.70 57 ASP B CA 1
ATOM 3429 C C . ASP B 1 80 ? -1.228 -14.097 -39.889 1.00 72.18 57 ASP B C 1
ATOM 3430 O O . ASP B 1 80 ? -1.714 -12.983 -39.668 1.00 82.30 57 ASP B O 1
ATOM 3435 N N . ALA B 1 81 ? -1.820 -15.225 -39.500 1.00 77.67 58 ALA B N 1
ATOM 3436 C CA . ALA B 1 81 ? -2.979 -15.190 -38.620 1.00 74.22 58 ALA B CA 1
ATOM 3437 C C . ALA B 1 81 ? -2.645 -14.519 -37.295 1.00 72.95 58 ALA B C 1
ATOM 3438 O O . ALA B 1 81 ? -3.464 -13.776 -36.745 1.00 87.18 58 ALA B O 1
ATOM 3440 N N . ARG B 1 82 ? -1.439 -14.753 -36.770 1.00 81.14 59 ARG B N 1
ATOM 3441 C CA . ARG B 1 82 ? -1.091 -14.114 -35.506 1.00 81.38 59 ARG B CA 1
ATOM 3442 C C . ARG B 1 82 ? -0.743 -12.652 -35.699 1.00 77.91 59 ARG B C 1
ATOM 3443 O O . ARG B 1 82 ? -1.077 -11.828 -34.841 1.00 72.18 59 ARG B O 1
ATOM 3451 N N . ILE B 1 83 ? -0.188 -12.298 -36.859 1.00 79.68 60 ILE B N 1
ATOM 3452 C CA . ILE B 1 83 ? 0.026 -10.884 -37.133 1.00 84.79 60 ILE B CA 1
ATOM 3453 C C . ILE B 1 83 ? -1.321 -10.186 -37.279 1.00 94.24 60 ILE B C 1
ATOM 3454 O O . ILE B 1 83 ? -1.457 -8.993 -36.972 1.00 91.24 60 ILE B O 1
ATOM 3459 N N . ALA B 1 84 ? -2.308 -10.935 -37.775 1.00 86.84 61 ALA B N 1
ATOM 3460 C CA . ALA B 1 84 ? -3.651 -10.350 -37.984 1.00 76.66 61 ALA B CA 1
ATOM 3461 C C . ALA B 1 84 ? -4.199 -9.846 -36.651 1.00 79.64 61 ALA B C 1
ATOM 3462 O O . ALA B 1 84 ? -5.159 -9.049 -36.668 1.00 67.19 61 ALA B O 1
ATOM 3464 N N . GLU B 1 85 ? -3.607 -10.277 -35.534 1.00 89.69 62 GLU B N 1
ATOM 3465 C CA . GLU B 1 85 ? -4.068 -9.716 -34.240 1.00 88.65 62 GLU B CA 1
ATOM 3466 C C . GLU B 1 85 ? -2.878 -9.247 -33.401 1.00 84.31 62 GLU B C 1
ATOM 3467 O O . GLU B 1 85 ? -2.614 -9.873 -32.353 1.00 94.11 62 GLU B O 1
ATOM 3473 N N . GLY B 1 86 ? -2.191 -8.189 -33.832 1.00 74.23 63 GLY B N 1
ATOM 3474 C CA . GLY B 1 86 ? -1.135 -7.581 -32.997 1.00 79.51 63 GLY B CA 1
ATOM 3475 C C . GLY B 1 86 ? -0.049 -8.535 -32.545 1.00 85.82 63 GLY B C 1
ATOM 3476 O O . GLY B 1 86 ? 0.390 -8.394 -31.386 1.00 89.53 63 GLY B O 1
ATOM 3477 N N . PHE B 1 87 ? 0.395 -9.463 -33.391 1.00 80.66 64 PHE B N 1
ATOM 3478 C CA . PHE B 1 87 ? 1.549 -10.300 -32.962 1.00 67.91 64 PHE B CA 1
ATOM 3479 C C . PHE B 1 87 ? 2.771 -9.710 -33.632 1.00 67.16 64 PHE B C 1
ATOM 3480 O O . PHE B 1 87 ? 2.808 -9.597 -34.875 1.00 66.20 64 PHE B O 1
ATOM 3488 N N . ASP B 1 88 ? 3.751 -9.330 -32.818 1.00 67.76 65 ASP B N 1
ATOM 3489 C CA . ASP B 1 88 ? 4.976 -8.778 -33.398 1.00 69.82 65 ASP B CA 1
ATOM 3490 C C . ASP B 1 88 ? 6.193 -9.532 -32.866 1.00 60.39 65 ASP B C 1
ATOM 3491 O O . ASP B 1 88 ? 6.183 -9.998 -31.725 1.00 56.85 65 ASP B O 1
ATOM 3496 N N . ALA B 1 89 ? 7.213 -9.707 -33.709 1.00 61.59 66 ALA B N 1
ATOM 3497 C CA . ALA B 1 89 ? 8.458 -10.389 -33.350 1.00 63.63 66 ALA B CA 1
ATOM 3498 C C . ALA B 1 89 ? 9.631 -9.694 -34.030 1.00 61.59 66 ALA B C 1
ATOM 3499 O O . ALA B 1 89 ? 9.468 -9.127 -35.116 1.00 62.26 66 ALA B O 1
ATOM 3501 N N . PRO B 1 90 ? 10.829 -9.739 -33.431 1.00 56.02 67 PRO B N 1
ATOM 3502 C CA . PRO B 1 90 ? 11.969 -9.013 -34.021 1.00 45.09 67 PRO B CA 1
ATOM 3503 C C . PRO B 1 90 ? 12.382 -9.521 -35.386 1.00 61.16 67 PRO B C 1
ATOM 3504 O O . PRO B 1 90 ? 12.827 -8.729 -36.226 1.00 54.13 67 PRO B O 1
ATOM 3508 N N . LEU B 1 91 ? 12.234 -10.815 -35.645 1.00 62.58 68 LEU B N 1
ATOM 3509 C CA . LEU B 1 91 ? 12.513 -11.392 -36.956 1.00 66.77 68 LEU B CA 1
ATOM 3510 C C . LEU B 1 91 ? 11.221 -11.831 -37.648 1.00 66.85 68 LEU B C 1
ATOM 3511 O O . LEU B 1 91 ? 11.210 -12.832 -38.367 1.00 59.12 68 LEU B O 1
ATOM 3516 N N . LEU B 1 92 ? 10.129 -11.088 -37.427 1.00 57.69 69 LEU B N 1
ATOM 3517 C CA . LEU B 1 92 ? 8.805 -11.483 -37.894 1.00 60.15 69 LEU B CA 1
ATOM 3518 C C . LEU B 1 92 ? 8.805 -11.863 -39.363 1.00 67.17 69 LEU B C 1
ATOM 3519 O O . LEU B 1 92 ? 9.125 -11.041 -40.226 1.00 67.25 69 LEU B O 1
ATOM 3524 N N . GLY B 1 93 ? 8.406 -13.105 -39.633 1.00 61.10 70 GLY B N 1
ATOM 3525 C CA . GLY B 1 93 ? 8.158 -13.584 -40.978 1.00 60.48 70 GLY B CA 1
ATOM 3526 C C . GLY B 1 93 ? 9.364 -13.720 -41.871 1.00 53.27 70 GLY B C 1
ATOM 3527 O O . GLY B 1 93 ? 9.223 -13.699 -43.097 1.00 62.98 70 GLY B O 1
ATOM 3528 N N . VAL B 1 94 ? 10.539 -13.955 -41.306 1.00 54.19 71 VAL B N 1
ATOM 3529 C CA . VAL B 1 94 ? 11.781 -13.976 -42.061 1.00 65.28 71 VAL B CA 1
ATOM 3530 C C . VAL B 1 94 ? 12.017 -15.407 -42.551 1.00 71.83 71 VAL B C 1
ATOM 3531 O O . VAL B 1 94 ? 12.077 -16.325 -41.717 1.00 55.29 71 VAL B O 1
ATOM 3535 N N . PRO B 1 95 ? 12.070 -15.646 -43.858 1.00 74.11 72 PRO B N 1
ATOM 3536 C CA . PRO B 1 95 ? 12.394 -16.988 -44.345 1.00 73.29 72 PRO B CA 1
ATOM 3537 C C . PRO B 1 95 ? 13.863 -17.296 -44.152 1.00 67.35 72 PRO B C 1
ATOM 3538 O O . PRO B 1 95 ? 14.731 -16.462 -44.418 1.00 67.88 72 PRO B O 1
ATOM 3542 N N . MET B 1 96 ? 14.140 -18.520 -43.718 1.00 73.45 73 MET B N 1
ATOM 3543 C CA . MET B 1 96 ? 15.505 -18.917 -43.405 1.00 69.90 73 MET B CA 1
ATOM 3544 C C . MET B 1 96 ? 15.656 -20.422 -43.571 1.00 75.18 73 MET B C 1
ATOM 3545 O O . MET B 1 96 ? 14.674 -21.172 -43.623 1.00 68.13 73 MET B O 1
ATOM 3550 N N . THR B 1 97 ? 16.910 -20.844 -43.672 1.00 72.76 74 THR B N 1
ATOM 3551 C CA . THR B 1 97 ? 17.285 -22.244 -43.716 1.00 68.94 74 THR B CA 1
ATOM 3552 C C . THR B 1 97 ? 18.314 -22.460 -42.618 1.00 71.81 74 THR B C 1
ATOM 3553 O O . THR B 1 97 ? 18.853 -21.504 -42.062 1.00 74.87 74 THR B O 1
ATOM 3557 N N . ILE B 1 98 ? 18.534 -23.717 -42.242 1.00 80.54 75 ILE B N 1
ATOM 3558 C CA . ILE B 1 98 ? 19.461 -24.024 -41.162 1.00 79.86 75 ILE B CA 1
ATOM 3559 C C . ILE B 1 98 ? 20.375 -25.175 -41.563 1.00 75.76 75 ILE B C 1
ATOM 3560 O O . ILE B 1 98 ? 20.068 -25.961 -42.460 1.00 64.16 75 ILE B O 1
ATOM 3565 N N . LYS B 1 99 ? 21.531 -25.242 -40.906 1.00 67.75 76 LYS B N 1
ATOM 3566 C CA . LYS B 1 99 ? 22.455 -26.336 -41.162 1.00 67.90 76 LYS B CA 1
ATOM 3567 C C . LYS B 1 99 ? 21.824 -27.676 -40.822 1.00 68.34 76 LYS B C 1
ATOM 3568 O O . LYS B 1 99 ? 20.992 -27.789 -39.916 1.00 63.15 76 LYS B O 1
ATOM 3574 N N . GLU B 1 100 ? 22.277 -28.712 -41.533 1.00 74.13 77 GLU B N 1
ATOM 3575 C CA . GLU B 1 100 ? 21.642 -30.013 -41.392 1.00 70.99 77 GLU B CA 1
ATOM 3576 C C . GLU B 1 100 ? 21.869 -30.592 -40.006 1.00 68.48 77 GLU B C 1
ATOM 3577 O O . GLU B 1 100 ? 20.987 -31.271 -39.468 1.00 67.92 77 GLU B O 1
ATOM 3583 N N . SER B 1 101 ? 23.003 -30.265 -39.386 1.00 60.11 78 SER B N 1
ATOM 3584 C CA . SER B 1 101 ? 23.310 -30.800 -38.064 1.00 59.93 78 SER B CA 1
ATOM 3585 C C . SER B 1 101 ? 22.336 -30.318 -36.991 1.00 61.88 78 SER B C 1
ATOM 3586 O O . SER B 1 101 ? 22.182 -30.989 -35.966 1.00 64.03 78 SER B O 1
ATOM 3589 N N . PHE B 1 102 ? 21.721 -29.146 -37.161 1.00 65.99 79 PHE B N 1
ATOM 3590 C CA . PHE B 1 102 ? 20.702 -28.719 -36.212 1.00 61.82 79 PHE B CA 1
ATOM 3591 C C . PHE B 1 102 ? 19.456 -29.584 -36.344 1.00 65.28 79 PHE B C 1
ATOM 3592 O O . PHE B 1 102 ? 19.035 -29.943 -37.447 1.00 71.58 79 PHE B O 1
ATOM 3600 N N . ASN B 1 103 ? 18.803 -29.840 -35.214 1.00 58.95 80 ASN B N 1
ATOM 3601 C CA . ASN B 1 103 ? 17.586 -30.638 -35.218 1.00 57.81 80 ASN B CA 1
ATOM 3602 C C . ASN B 1 103 ? 16.373 -29.744 -35.418 1.00 67.46 80 ASN B C 1
ATOM 3603 O O . ASN B 1 103 ? 16.188 -28.754 -34.696 1.00 65.77 80 ASN B O 1
ATOM 3608 N N . VAL B 1 104 ? 15.561 -30.084 -36.411 1.00 76.73 81 VAL B N 1
ATOM 3609 C CA . VAL B 1 104 ? 14.255 -29.473 -36.621 1.00 66.67 81 VAL B CA 1
ATOM 3610 C C . VAL B 1 104 ? 13.220 -30.577 -36.488 1.00 65.88 81 VAL B C 1
ATOM 3611 O O . VAL B 1 104 ? 13.366 -31.636 -37.109 1.00 72.51 81 VAL B O 1
ATOM 3615 N N . ALA B 1 105 ? 12.172 -30.324 -35.708 1.00 61.81 82 ALA B N 1
ATOM 3616 C CA . ALA B 1 105 ? 11.171 -31.352 -35.450 1.00 70.04 82 ALA B CA 1
ATOM 3617 C C . ALA B 1 105 ? 10.544 -31.827 -36.757 1.00 66.84 82 ALA B C 1
ATOM 3618 O O . ALA B 1 105 ? 10.291 -31.034 -37.665 1.00 74.18 82 ALA B O 1
ATOM 3620 N N . GLY B 1 106 ? 10.352 -33.144 -36.874 1.00 77.34 83 GLY B N 1
ATOM 3621 C CA . GLY B 1 106 ? 9.785 -33.729 -38.072 1.00 71.36 83 GLY B CA 1
ATOM 3622 C C . GLY B 1 106 ? 10.757 -33.897 -39.215 1.00 74.13 83 GLY B C 1
ATOM 3623 O O . GLY B 1 106 ? 10.341 -34.293 -40.313 1.00 78.48 83 GLY B O 1
ATOM 3624 N N . LEU B 1 107 ? 12.039 -33.623 -38.992 1.00 66.43 84 LEU B N 1
ATOM 3625 C CA . LEU B 1 107 ? 13.040 -33.622 -40.034 1.00 63.13 84 LEU B CA 1
ATOM 3626 C C . LEU B 1 107 ? 14.214 -34.495 -39.626 1.00 79.62 84 LEU B C 1
ATOM 3627 O O . LEU B 1 107 ? 14.496 -34.659 -38.431 1.00 75.25 84 LEU B O 1
ATOM 3632 N N . PRO B 1 108 ? 14.880 -35.103 -40.596 1.00 80.13 85 PRO B N 1
ATOM 3633 C CA . PRO B 1 108 ? 16.018 -35.962 -40.288 1.00 80.58 85 PRO B CA 1
ATOM 3634 C C . PRO B 1 108 ? 17.285 -35.171 -40.017 1.00 72.88 85 PRO B C 1
ATOM 3635 O O . PRO B 1 108 ? 17.550 -34.132 -40.621 1.00 73.92 85 PRO B O 1
ATOM 3639 N N . THR B 1 109 ? 18.084 -35.708 -39.108 1.00 81.73 86 THR B N 1
ATOM 3640 C CA . THR B 1 109 ? 19.453 -35.274 -38.884 1.00 91.20 86 THR B CA 1
ATOM 3641 C C . THR B 1 109 ? 20.366 -36.473 -39.117 1.00 99.27 86 THR B C 1
ATOM 3642 O O . THR B 1 109 ? 20.218 -37.507 -38.457 1.00 94.51 86 THR B O 1
ATOM 3646 N N . THR B 1 110 ? 21.281 -36.340 -40.078 1.00 105.75 87 THR B N 1
ATOM 3647 C CA . THR B 1 110 ? 22.066 -37.471 -40.570 1.00 109.91 87 THR B CA 1
ATOM 3648 C C . THR B 1 110 ? 23.054 -37.977 -39.522 1.00 110.37 87 THR B C 1
ATOM 3649 O O . THR B 1 110 ? 23.247 -39.190 -39.396 1.00 121.51 87 THR B O 1
ATOM 3653 N N . PHE B 1 111 ? 23.688 -37.072 -38.770 1.00 115.06 88 PHE B N 1
ATOM 3654 C CA . PHE B 1 111 ? 24.805 -37.388 -37.870 1.00 119.86 88 PHE B CA 1
ATOM 3655 C C . PHE B 1 111 ? 26.012 -37.967 -38.579 1.00 124.55 88 PHE B C 1
ATOM 3656 O O . PHE B 1 111 ? 26.635 -38.905 -38.084 1.00 124.22 88 PHE B O 1
ATOM 3664 N N . GLY B 1 112 ? 26.381 -37.386 -39.705 1.00 123.45 89 GLY B N 1
ATOM 3665 C CA . GLY B 1 112 ? 27.529 -37.914 -40.402 1.00 130.56 89 GLY B CA 1
ATOM 3666 C C . GLY B 1 112 ? 27.424 -39.342 -40.901 1.00 145.39 89 GLY B C 1
ATOM 3667 O O . GLY B 1 112 ? 27.973 -40.257 -40.279 1.00 157.19 89 GLY B O 1
ATOM 3668 N N . VAL B 1 113 ? 26.741 -39.538 -42.030 1.00 142.93 90 VAL B N 1
ATOM 3669 C CA . VAL B 1 113 ? 26.708 -40.804 -42.762 1.00 150.32 90 VAL B CA 1
ATOM 3670 C C . VAL B 1 113 ? 26.242 -41.977 -41.898 1.00 157.42 90 VAL B C 1
ATOM 3671 O O . VAL B 1 113 ? 26.667 -43.122 -42.100 1.00 181.56 90 VAL B O 1
ATOM 3675 N N . GLU B 1 114 ? 25.379 -41.705 -40.915 1.00 150.11 91 GLU B N 1
ATOM 3676 C CA . GLU B 1 114 ? 24.801 -42.793 -40.129 1.00 137.10 91 GLU B CA 1
ATOM 3677 C C . GLU B 1 114 ? 23.743 -43.553 -40.916 1.00 134.49 91 GLU B C 1
ATOM 3678 O O . GLU B 1 114 ? 23.458 -44.711 -40.597 1.00 140.20 91 GLU B O 1
ATOM 3684 N N . GLN B 1 115 ? 23.144 -42.903 -41.916 1.00 129.84 92 GLN B N 1
ATOM 3685 C CA . GLN B 1 115 ? 21.927 -43.370 -42.577 1.00 121.22 92 GLN B CA 1
ATOM 3686 C C . GLN B 1 115 ? 20.743 -43.358 -41.611 1.00 122.70 92 GLN B C 1
ATOM 3687 O O . GLN B 1 115 ? 19.907 -44.264 -41.588 1.00 114.93 92 GLN B O 1
ATOM 3693 N N . PHE B 1 116 ? 20.692 -42.298 -40.812 1.00 128.89 93 PHE B N 1
ATOM 3694 C CA . PHE B 1 116 ? 19.579 -41.940 -39.949 1.00 116.62 93 PHE B CA 1
ATOM 3695 C C . PHE B 1 116 ? 18.476 -41.252 -40.731 1.00 109.45 93 PHE B C 1
ATOM 3696 O O . PHE B 1 116 ? 17.565 -40.677 -40.126 1.00 106.35 93 PHE B O 1
ATOM 3704 N N . ARG B 1 117 ? 18.572 -41.294 -42.062 1.00 104.50 94 ARG B N 1
ATOM 3705 C CA . ARG B 1 117 ? 17.629 -40.601 -42.929 1.00 101.80 94 ARG B CA 1
ATOM 3706 C C . ARG B 1 117 ? 16.193 -41.031 -42.657 1.00 93.35 94 ARG B C 1
ATOM 3707 O O . ARG B 1 117 ? 15.258 -40.235 -42.795 1.00 111.09 94 ARG B O 1
ATOM 3715 N N . ASP B 1 118 ? 16.003 -42.291 -42.273 1.00 95.55 95 ASP B N 1
ATOM 3716 C CA . ASP B 1 118 ? 14.683 -42.789 -41.895 1.00 86.60 95 ASP B CA 1
ATOM 3717 C C . ASP B 1 118 ? 14.103 -42.055 -40.690 1.00 91.82 95 ASP B C 1
ATOM 3718 O O . ASP B 1 118 ? 12.878 -41.950 -40.560 1.00 93.97 95 ASP B O 1
ATOM 3723 N N . PHE B 1 119 ? 14.948 -41.648 -39.744 1.00 85.58 96 PHE B N 1
ATOM 3724 C CA . PHE B 1 119 ? 14.469 -41.053 -38.499 1.00 84.73 96 PHE B CA 1
ATOM 3725 C C . PHE B 1 119 ? 14.251 -39.542 -38.616 1.00 83.40 96 PHE B C 1
ATOM 3726 O O . PHE B 1 119 ? 14.905 -38.856 -39.403 1.00 76.95 96 PHE B O 1
ATOM 3734 N N . VAL B 1 120 ? 13.299 -39.032 -37.828 1.00 83.80 97 VAL B N 1
ATOM 3735 C CA . VAL B 1 120 ? 12.999 -37.605 -37.735 1.00 73.51 97 VAL B CA 1
ATOM 3736 C C . VAL B 1 120 ? 13.179 -37.165 -36.287 1.00 80.57 97 VAL B C 1
ATOM 3737 O O . VAL B 1 120 ? 12.935 -37.940 -35.356 1.00 76.21 97 VAL B O 1
ATOM 3741 N N . ALA B 1 121 ? 13.652 -35.935 -36.100 1.00 77.29 98 ALA B N 1
ATOM 3742 C CA . ALA B 1 121 ? 13.814 -35.397 -34.757 1.00 66.44 98 ALA B CA 1
ATOM 3743 C C . ALA B 1 121 ? 12.467 -35.178 -34.080 1.00 61.55 98 ALA B C 1
ATOM 3744 O O . ALA B 1 121 ? 11.509 -34.697 -34.692 1.00 63.26 98 ALA B O 1
ATOM 3746 N N . ALA B 1 122 ? 12.392 -35.552 -32.802 1.00 64.14 99 ALA B N 1
ATOM 3747 C CA . ALA B 1 122 ? 11.163 -35.347 -32.041 1.00 67.22 99 ALA B CA 1
ATOM 3748 C C . ALA B 1 122 ? 10.939 -33.874 -31.715 1.00 74.73 99 ALA B C 1
ATOM 3749 O O . ALA B 1 122 ? 9.796 -33.403 -31.730 1.00 85.03 99 ALA B O 1
ATOM 3751 N N . GLU B 1 123 ? 12.005 -33.133 -31.397 1.00 71.99 100 GLU B N 1
ATOM 3752 C CA . GLU B 1 123 ? 11.886 -31.753 -30.946 1.00 65.76 100 GLU B CA 1
ATOM 3753 C C . GLU B 1 123 ? 12.916 -30.877 -31.643 1.00 73.47 100 GLU B C 1
ATOM 3754 O O . GLU B 1 123 ? 13.972 -31.358 -32.066 1.00 67.10 100 GLU B O 1
ATOM 3760 N N . ASP B 1 124 ? 12.607 -29.578 -31.738 1.00 72.10 101 ASP B N 1
ATOM 3761 C CA . ASP B 1 124 ? 13.549 -28.625 -32.314 1.00 64.31 101 ASP B CA 1
ATOM 3762 C C . ASP B 1 124 ? 14.741 -28.452 -31.377 1.00 54.22 101 ASP B C 1
ATOM 3763 O O . ASP B 1 124 ? 14.607 -28.542 -30.153 1.00 57.21 101 ASP B O 1
ATOM 3768 N N . ALA B 1 125 ? 15.904 -28.164 -31.955 1.00 56.25 102 ALA B N 1
ATOM 3769 C CA . ALA B 1 125 ? 17.033 -27.715 -31.155 1.00 50.15 102 ALA B CA 1
ATOM 3770 C C . ALA B 1 125 ? 16.704 -26.373 -30.514 1.00 53.01 102 ALA B C 1
ATOM 3771 O O . ALA B 1 125 ? 15.843 -25.629 -30.986 1.00 61.58 102 ALA B O 1
ATOM 3773 N N . VAL B 1 126 ? 17.403 -26.061 -29.417 1.00 53.52 103 VAL B N 1
ATOM 3774 C CA . VAL B 1 126 ? 17.076 -24.848 -28.663 1.00 60.93 103 VAL B CA 1
ATOM 3775 C C . VAL B 1 126 ? 17.244 -23.600 -29.522 1.00 66.86 103 VAL B C 1
ATOM 3776 O O . VAL B 1 126 ? 16.413 -22.685 -29.478 1.00 56.66 103 VAL B O 1
ATOM 3780 N N . ALA B 1 127 ? 18.303 -23.547 -30.328 1.00 52.71 104 ALA B N 1
ATOM 3781 C CA . ALA B 1 127 ? 18.479 -22.408 -31.220 1.00 51.06 104 ALA B CA 1
ATOM 3782 C C . ALA B 1 127 ? 17.297 -22.268 -32.173 1.00 56.78 104 ALA B C 1
ATOM 3783 O O . ALA B 1 127 ? 16.815 -21.156 -32.420 1.00 60.65 104 ALA B O 1
ATOM 3785 N N . VAL B 1 128 ? 16.811 -23.388 -32.711 1.00 55.38 105 VAL B N 1
ATOM 3786 C CA . VAL B 1 128 ? 15.670 -23.349 -33.620 1.00 60.36 105 VAL B CA 1
ATOM 3787 C C . VAL B 1 128 ? 14.412 -22.886 -32.895 1.00 63.14 105 VAL B C 1
ATOM 3788 O O . VAL B 1 128 ? 13.595 -22.147 -33.459 1.00 57.02 105 VAL B O 1
ATOM 3792 N N . GLN B 1 129 ? 14.214 -23.335 -31.652 1.00 51.88 106 GLN B N 1
ATOM 3793 C CA . GLN B 1 129 ? 13.037 -22.893 -30.917 1.00 58.62 106 GLN B CA 1
ATOM 3794 C C . GLN B 1 129 ? 13.060 -21.388 -30.732 1.00 60.03 106 GLN B C 1
ATOM 3795 O O . GLN B 1 129 ? 12.037 -20.719 -30.896 1.00 56.99 106 GLN B O 1
ATOM 3801 N N . ARG B 1 130 ? 14.233 -20.844 -30.398 1.00 54.27 107 ARG B N 1
ATOM 3802 C CA . ARG B 1 130 ? 14.376 -19.418 -30.148 1.00 52.70 107 ARG B CA 1
ATOM 3803 C C . ARG B 1 130 ? 14.201 -18.597 -31.421 1.00 62.96 107 ARG B C 1
ATOM 3804 O O . ARG B 1 130 ? 13.618 -17.504 -31.389 1.00 57.14 107 ARG B O 1
ATOM 3812 N N . LEU B 1 131 ? 14.713 -19.091 -32.546 1.00 45.79 108 LEU B N 1
ATOM 3813 C CA . LEU B 1 131 ? 14.495 -18.385 -33.801 1.00 58.02 108 LEU B CA 1
ATOM 3814 C C . LEU B 1 131 ? 13.018 -18.377 -34.181 1.00 62.59 108 LEU B C 1
ATOM 3815 O O . LEU B 1 131 ? 12.492 -17.349 -34.620 1.00 62.58 108 LEU B O 1
ATOM 3820 N N . LYS B 1 132 ? 12.328 -19.513 -34.008 1.00 64.08 109 LYS B N 1
ATOM 3821 C CA . LYS B 1 132 ? 10.921 -19.580 -34.379 1.00 65.11 109 LYS B CA 1
ATOM 3822 C C . LYS B 1 132 ? 10.063 -18.724 -33.468 1.00 55.28 109 LYS B C 1
ATOM 3823 O O . LYS B 1 132 ? 9.110 -18.096 -33.934 1.00 59.54 109 LYS B O 1
ATOM 3829 N N . ALA B 1 133 ? 10.400 -18.655 -32.181 1.00 44.91 110 ALA B N 1
ATOM 3830 C CA . ALA B 1 133 ? 9.690 -17.742 -31.303 1.00 54.47 110 ALA B CA 1
ATOM 3831 C C . ALA B 1 133 ? 9.914 -16.286 -31.728 1.00 61.44 110 ALA B C 1
ATOM 3832 O O . ALA B 1 133 ? 9.049 -15.436 -31.499 1.00 57.97 110 ALA B O 1
ATOM 3834 N N . ALA B 1 134 ? 11.074 -15.978 -32.325 1.00 54.29 111 ALA B N 1
ATOM 3835 C CA . ALA B 1 134 ? 11.357 -14.675 -32.933 1.00 54.80 111 ALA B CA 1
ATOM 3836 C C . ALA B 1 134 ? 10.680 -14.467 -34.285 1.00 62.86 111 ALA B C 1
ATOM 3837 O O . ALA B 1 134 ? 10.908 -13.418 -34.902 1.00 59.54 111 ALA B O 1
ATOM 3839 N N . GLY B 1 135 ? 9.945 -15.452 -34.806 1.00 64.96 112 GLY B N 1
ATOM 3840 C CA . GLY B 1 135 ? 9.179 -15.282 -36.027 1.00 50.86 112 GLY B CA 1
ATOM 3841 C C . GLY B 1 135 ? 9.810 -15.808 -37.303 1.00 54.12 112 GLY B C 1
ATOM 3842 O O . GLY B 1 135 ? 9.215 -15.638 -38.369 1.00 63.54 112 GLY B O 1
ATOM 3843 N N . THR B 1 136 ? 10.965 -16.463 -37.243 1.00 55.45 113 THR B N 1
ATOM 3844 C CA . THR B 1 136 ? 11.543 -17.031 -38.459 1.00 60.26 113 THR B CA 1
ATOM 3845 C C . THR B 1 136 ? 10.765 -18.261 -38.938 1.00 70.55 113 THR B C 1
ATOM 3846 O O . THR B 1 136 ? 10.105 -18.960 -38.159 1.00 58.48 113 THR B O 1
ATOM 3850 N N . ILE B 1 137 ? 10.792 -18.481 -40.252 1.00 67.21 114 ILE B N 1
ATOM 3851 C CA . ILE B 1 137 ? 10.258 -19.693 -40.869 1.00 68.78 114 ILE B CA 1
ATOM 3852 C C . ILE B 1 137 ? 11.409 -20.443 -41.530 1.00 67.00 114 ILE B C 1
ATOM 3853 O O . ILE B 1 137 ? 12.113 -19.877 -42.379 1.00 64.10 114 ILE B O 1
ATOM 3858 N N . ILE B 1 138 ? 11.616 -21.700 -41.126 1.00 69.52 115 ILE B N 1
ATOM 3859 C CA . ILE B 1 138 ? 12.710 -22.526 -41.648 1.00 68.84 115 ILE B CA 1
ATOM 3860 C C . ILE B 1 138 ? 12.198 -23.309 -42.851 1.00 71.49 115 ILE B C 1
ATOM 3861 O O . ILE B 1 138 ? 11.366 -24.210 -42.717 1.00 76.36 115 ILE B O 1
ATOM 3866 N N . LEU B 1 139 ? 12.656 -22.923 -44.036 1.00 77.07 116 LEU B N 1
ATOM 3867 C CA . LEU B 1 139 ? 12.207 -23.585 -45.253 1.00 76.50 116 LEU B CA 1
ATOM 3868 C C . LEU B 1 139 ? 12.804 -24.977 -45.368 1.00 72.60 116 LEU B C 1
ATOM 3869 O O . LEU B 1 139 ? 12.128 -25.928 -45.770 1.00 82.38 116 LEU B O 1
ATOM 3874 N N . GLY B 1 140 ? 14.077 -25.109 -45.039 1.00 72.34 117 GLY B N 1
ATOM 3875 C CA . GLY B 1 140 ? 14.758 -26.356 -45.298 1.00 76.78 117 GLY B CA 1
ATOM 3876 C C . GLY B 1 140 ? 16.079 -26.380 -44.574 1.00 78.22 117 GLY B C 1
ATOM 3877 O O . GLY B 1 140 ? 16.422 -25.467 -43.820 1.00 74.98 117 GLY B O 1
ATOM 3878 N N . LYS B 1 141 ? 16.823 -27.448 -44.809 1.00 72.43 118 LYS B N 1
ATOM 3879 C CA . LYS B 1 141 ? 18.142 -27.592 -44.229 1.00 71.88 118 LYS B CA 1
ATOM 3880 C C . LYS B 1 141 ? 19.196 -27.550 -45.333 1.00 78.49 118 LYS B C 1
ATOM 3881 O O . LYS B 1 141 ? 18.890 -27.729 -46.514 1.00 85.48 118 LYS B O 1
ATOM 3887 N N . THR B 1 142 ? 20.432 -27.233 -44.947 1.00 72.74 119 THR B N 1
ATOM 3888 C CA . THR B 1 142 ? 21.530 -27.066 -45.890 1.00 81.39 119 THR B CA 1
ATOM 3889 C C . THR B 1 142 ? 22.580 -28.159 -45.729 1.00 87.17 119 THR B C 1
ATOM 3890 O O . THR B 1 142 ? 22.847 -28.639 -44.622 1.00 81.03 119 THR B O 1
ATOM 3894 N N . ASN B 1 143 ? 23.210 -28.493 -46.853 1.00 86.55 120 ASN B N 1
ATOM 3895 C CA . ASN B 1 143 ? 24.232 -29.526 -46.892 1.00 90.35 120 ASN B CA 1
ATOM 3896 C C . ASN B 1 143 ? 25.372 -29.172 -45.949 1.00 82.57 120 ASN B C 1
ATOM 3897 O O . ASN B 1 143 ? 25.752 -28.009 -45.818 1.00 85.32 120 ASN B O 1
ATOM 3902 N N . VAL B 1 144 ? 25.911 -30.187 -45.285 1.00 81.71 121 VAL B N 1
ATOM 3903 C CA . VAL B 1 144 ? 27.139 -30.032 -44.522 1.00 79.11 121 VAL B CA 1
ATOM 3904 C C . VAL B 1 144 ? 28.264 -30.702 -45.299 1.00 97.13 121 VAL B C 1
ATOM 3905 O O . VAL B 1 144 ? 28.391 -31.932 -45.256 1.00 99.68 121 VAL B O 1
ATOM 3909 N N . PRO B 1 145 ? 29.102 -29.948 -46.015 1.00 101.03 122 PRO B N 1
ATOM 3910 C CA . PRO B 1 145 ? 30.260 -30.573 -46.650 1.00 92.57 122 PRO B CA 1
ATOM 3911 C C . PRO B 1 145 ? 31.306 -30.912 -45.609 1.00 99.35 122 PRO B C 1
ATOM 3912 O O . PRO B 1 145 ? 31.349 -30.297 -44.531 1.00 103.80 122 PRO B O 1
ATOM 3916 N N . PRO B 1 146 ? 32.170 -31.896 -45.876 1.00 114.52 123 PRO B N 1
ATOM 3917 C CA . PRO B 1 146 ? 33.121 -32.335 -44.846 1.00 106.27 123 PRO B CA 1
ATOM 3918 C C . PRO B 1 146 ? 34.099 -31.243 -44.447 1.00 101.59 123 PRO B C 1
ATOM 3919 O O . PRO B 1 146 ? 34.485 -30.397 -45.256 1.00 106.55 123 PRO B O 1
ATOM 3923 N N . ARG B 1 147 ? 34.454 -31.246 -43.161 1.00 92.74 124 ARG B N 1
ATOM 3924 C CA . ARG B 1 147 ? 35.499 -30.385 -42.624 1.00 103.97 124 ARG B CA 1
ATOM 3925 C C . ARG B 1 147 ? 36.768 -30.549 -43.450 1.00 113.89 124 ARG B C 1
ATOM 3926 O O . ARG B 1 147 ? 36.942 -31.569 -44.123 1.00 131.42 124 ARG B O 1
ATOM 3934 N N . LEU B 1 148 ? 37.653 -29.560 -43.430 1.00 109.89 125 LEU B N 1
ATOM 3935 C CA . LEU B 1 148 ? 38.998 -29.795 -43.927 1.00 117.40 125 LEU B CA 1
ATOM 3936 C C . LEU B 1 148 ? 39.694 -30.869 -43.099 1.00 126.84 125 LEU B C 1
ATOM 3937 O O . LEU B 1 148 ? 40.297 -30.571 -42.068 1.00 119.43 125 LEU B O 1
ATOM 3942 N N . ASN B 1 155 ? 30.504 -34.879 -49.270 1.00 135.90 132 ASN B N 1
ATOM 3943 C CA . ASN B 1 155 ? 29.556 -35.479 -48.329 1.00 133.14 132 ASN B CA 1
ATOM 3944 C C . ASN B 1 155 ? 28.779 -36.601 -49.015 1.00 135.22 132 ASN B C 1
ATOM 3945 O O . ASN B 1 155 ? 28.205 -36.384 -50.088 1.00 127.21 132 ASN B O 1
ATOM 3950 N N . PRO B 1 156 ? 28.736 -37.810 -48.428 1.00 135.38 133 PRO B N 1
ATOM 3951 C CA . PRO B 1 156 ? 28.103 -38.947 -49.114 1.00 130.12 133 PRO B CA 1
ATOM 3952 C C . PRO B 1 156 ? 26.589 -38.842 -49.214 1.00 126.06 133 PRO B C 1
ATOM 3953 O O . PRO B 1 156 ? 26.019 -39.060 -50.289 1.00 126.60 133 PRO B O 1
ATOM 3957 N N . ILE B 1 157 ? 25.929 -38.508 -48.101 1.00 120.30 134 ILE B N 1
ATOM 3958 C CA . ILE B 1 157 ? 24.472 -38.596 -48.037 1.00 109.98 134 ILE B CA 1
ATOM 3959 C C . ILE B 1 157 ? 23.783 -37.618 -48.975 1.00 111.03 134 ILE B C 1
ATOM 3960 O O . ILE B 1 157 ? 22.638 -37.857 -49.376 1.00 116.31 134 ILE B O 1
ATOM 3965 N N . TYR B 1 158 ? 24.450 -36.531 -49.351 1.00 114.51 135 TYR B N 1
ATOM 3966 C CA . TYR B 1 158 ? 23.800 -35.451 -50.080 1.00 114.19 135 TYR B CA 1
ATOM 3967 C C . TYR B 1 158 ? 24.585 -34.940 -51.277 1.00 124.09 135 TYR B C 1
ATOM 3968 O O . TYR B 1 158 ? 23.973 -34.371 -52.190 1.00 142.34 135 TYR B O 1
ATOM 3977 N N . GLY B 1 159 ? 25.900 -35.128 -51.318 1.00 123.14 136 GLY B N 1
ATOM 3978 C CA . GLY B 1 159 ? 26.695 -34.666 -52.435 1.00 126.03 136 GLY B CA 1
ATOM 3979 C C . GLY B 1 159 ? 27.664 -33.579 -52.027 1.00 125.34 136 GLY B C 1
ATOM 3980 O O . GLY B 1 159 ? 28.092 -33.516 -50.869 1.00 121.32 136 GLY B O 1
ATOM 3981 N N . ARG B 1 160 ? 28.021 -32.716 -52.971 1.00 123.14 137 ARG B N 1
ATOM 3982 C CA . ARG B 1 160 ? 28.933 -31.615 -52.710 1.00 134.12 137 ARG B CA 1
ATOM 3983 C C . ARG B 1 160 ? 28.290 -30.309 -53.152 1.00 131.04 137 ARG B C 1
ATOM 3984 O O . ARG B 1 160 ? 27.595 -30.257 -54.172 1.00 123.27 137 ARG B O 1
ATOM 3992 N N . THR B 1 161 ? 28.511 -29.262 -52.367 1.00 126.84 138 THR B N 1
ATOM 3993 C CA . THR B 1 161 ? 28.040 -27.926 -52.692 1.00 118.24 138 THR B CA 1
ATOM 3994 C C . THR B 1 161 ? 29.185 -27.153 -53.329 1.00 121.96 138 THR B C 1
ATOM 3995 O O . THR B 1 161 ? 30.288 -27.103 -52.775 1.00 120.01 138 THR B O 1
ATOM 3999 N N . ARG B 1 162 ? 28.931 -26.569 -54.495 1.00 117.45 139 ARG B N 1
ATOM 4000 C CA . ARG B 1 162 ? 29.961 -25.791 -55.166 1.00 120.00 139 ARG B CA 1
ATOM 4001 C C . ARG B 1 162 ? 29.999 -24.369 -54.620 1.00 117.36 139 ARG B C 1
ATOM 4002 O O . ARG B 1 162 ? 28.962 -23.783 -54.297 1.00 113.98 139 ARG B O 1
ATOM 4010 N N . ASN B 1 163 ? 31.210 -23.828 -54.495 1.00 119.94 140 ASN B N 1
ATOM 4011 C CA . ASN B 1 163 ? 31.388 -22.441 -54.086 1.00 102.48 140 ASN B CA 1
ATOM 4012 C C . ASN B 1 163 ? 30.583 -21.547 -55.022 1.00 106.35 140 ASN B C 1
ATOM 4013 O O . ASN B 1 163 ? 30.660 -21.681 -56.246 1.00 115.22 140 ASN B O 1
ATOM 4018 N N . ALA B 1 164 ? 29.789 -20.647 -54.434 1.00 110.95 141 ALA B N 1
ATOM 4019 C CA . ALA B 1 164 ? 28.824 -19.868 -55.207 1.00 109.25 141 ALA B CA 1
ATOM 4020 C C . ALA B 1 164 ? 29.487 -19.064 -56.317 1.00 102.68 141 ALA B C 1
ATOM 4021 O O . ALA B 1 164 ? 28.855 -18.792 -57.345 1.00 104.53 141 ALA B O 1
ATOM 4023 N N . PHE B 1 165 ? 30.751 -18.680 -56.135 1.00 105.53 142 PHE B N 1
ATOM 4024 C CA . PHE B 1 165 ? 31.467 -17.933 -57.165 1.00 116.09 142 PHE B CA 1
ATOM 4025 C C . PHE B 1 165 ? 31.996 -18.862 -58.254 1.00 117.66 142 PHE B C 1
ATOM 4026 O O . PHE B 1 165 ? 31.568 -18.793 -59.410 1.00 118.23 142 PHE B O 1
ATOM 4034 N N . ASP B 1 166 ? 32.921 -19.747 -57.893 1.00 115.10 143 ASP B N 1
ATOM 4035 C CA . ASP B 1 166 ? 33.654 -20.563 -58.840 1.00 117.78 143 ASP B CA 1
ATOM 4036 C C . ASP B 1 166 ? 33.339 -22.038 -58.619 1.00 121.76 143 ASP B C 1
ATOM 4037 O O . ASP B 1 166 ? 33.463 -22.530 -57.487 1.00 121.30 143 ASP B O 1
ATOM 4042 N N . PRO B 1 167 ? 32.946 -22.778 -59.662 1.00 125.69 144 PRO B N 1
ATOM 4043 C CA . PRO B 1 167 ? 32.522 -24.175 -59.444 1.00 130.48 144 PRO B CA 1
ATOM 4044 C C . PRO B 1 167 ? 33.639 -25.087 -58.961 1.00 128.10 144 PRO B C 1
ATOM 4045 O O . PRO B 1 167 ? 33.416 -25.908 -58.063 1.00 129.68 144 PRO B O 1
ATOM 4049 N N . ALA B 1 168 ? 34.829 -24.981 -59.557 1.00 121.69 145 ALA B N 1
ATOM 4050 C CA . ALA B 1 168 ? 35.975 -25.799 -59.169 1.00 119.94 145 ALA B CA 1
ATOM 4051 C C . ALA B 1 168 ? 36.432 -25.534 -57.741 1.00 125.33 145 ALA B C 1
ATOM 4052 O O . ALA B 1 168 ? 37.125 -26.369 -57.148 1.00 130.08 145 ALA B O 1
ATOM 4054 N N . ARG B 1 169 ? 36.205 -24.338 -57.225 1.00 122.09 146 ARG B N 1
ATOM 4055 C CA . ARG B 1 169 ? 36.690 -24.060 -55.883 1.00 125.74 146 ARG B CA 1
ATOM 4056 C C . ARG B 1 169 ? 35.705 -24.544 -54.818 1.00 127.99 146 ARG B C 1
ATOM 4057 O O . ARG B 1 169 ? 34.507 -24.717 -55.068 1.00 125.57 146 ARG B O 1
ATOM 4065 N N . VAL B 1 170 ? 36.242 -24.793 -53.629 1.00 127.56 147 VAL B N 1
ATOM 4066 C CA . VAL B 1 170 ? 35.494 -25.376 -52.521 1.00 120.92 147 VAL B CA 1
ATOM 4067 C C . VAL B 1 170 ? 34.630 -24.327 -51.829 1.00 121.53 147 VAL B C 1
ATOM 4068 O O . VAL B 1 170 ? 34.938 -23.128 -51.826 1.00 112.24 147 VAL B O 1
ATOM 4072 N N . ALA B 1 171 ? 33.525 -24.791 -51.230 1.00 120.71 148 ALA B N 1
ATOM 4073 C CA . ALA B 1 171 ? 32.795 -23.967 -50.268 1.00 103.44 148 ALA B CA 1
ATOM 4074 C C . ALA B 1 171 ? 33.637 -23.677 -49.034 1.00 103.65 148 ALA B C 1
ATOM 4075 O O . ALA B 1 171 ? 33.517 -22.598 -48.446 1.00 109.88 148 ALA B O 1
ATOM 4077 N N . GLY B 1 172 ? 34.486 -24.620 -48.628 1.00 110.00 149 GLY B N 1
ATOM 4078 C CA . GLY B 1 172 ? 35.515 -24.371 -47.635 1.00 109.74 149 GLY B CA 1
ATOM 4079 C C . GLY B 1 172 ? 35.212 -24.707 -46.189 1.00 99.31 149 GLY B C 1
ATOM 4080 O O . GLY B 1 172 ? 36.005 -24.341 -45.313 1.00 96.00 149 GLY B O 1
ATOM 4081 N N . GLY B 1 173 ? 34.100 -25.360 -45.890 1.00 97.26 150 GLY B N 1
ATOM 4082 C CA . GLY B 1 173 ? 33.853 -25.666 -44.492 1.00 103.21 150 GLY B CA 1
ATOM 4083 C C . GLY B 1 173 ? 32.698 -26.623 -44.332 1.00 91.78 150 GLY B C 1
ATOM 4084 O O . GLY B 1 173 ? 32.047 -27.013 -45.302 1.00 86.53 150 GLY B O 1
ATOM 4085 N N . SER B 1 174 ? 32.484 -27.028 -43.081 1.00 95.25 151 SER B N 1
ATOM 4086 C CA . SER B 1 174 ? 31.285 -27.786 -42.734 1.00 97.32 151 SER B CA 1
ATOM 4087 C C . SER B 1 174 ? 30.014 -26.982 -43.018 1.00 97.69 151 SER B C 1
ATOM 4088 O O . SER B 1 174 ? 28.993 -27.548 -43.425 1.00 93.36 151 SER B O 1
ATOM 4091 N N . SER B 1 175 ? 30.050 -25.663 -42.787 1.00 92.73 152 SER B N 1
ATOM 4092 C CA . SER B 1 175 ? 28.900 -24.787 -43.005 1.00 86.17 152 SER B CA 1
ATOM 4093 C C . SER B 1 175 ? 28.779 -24.276 -44.432 1.00 89.68 152 SER B C 1
ATOM 4094 O O . SER B 1 175 ? 27.993 -23.353 -44.671 1.00 93.16 152 SER B O 1
ATOM 4097 N N . GLY B 1 176 ? 29.535 -24.839 -45.376 1.00 92.89 153 GLY B N 1
ATOM 4098 C CA . GLY B 1 176 ? 29.563 -24.289 -46.726 1.00 84.43 153 GLY B CA 1
ATOM 4099 C C . GLY B 1 176 ? 28.198 -24.218 -47.387 1.00 77.42 153 GLY B C 1
ATOM 4100 O O . GLY B 1 176 ? 27.920 -23.296 -48.156 1.00 86.10 153 GLY B O 1
ATOM 4101 N N . GLY B 1 177 ? 27.339 -25.205 -47.126 1.00 83.22 154 GLY B N 1
ATOM 4102 C CA . GLY B 1 177 ? 25.983 -25.158 -47.654 1.00 88.53 154 GLY B CA 1
ATOM 4103 C C . GLY B 1 177 ? 25.200 -23.946 -47.188 1.00 89.46 154 GLY B C 1
ATOM 4104 O O . GLY B 1 177 ? 24.337 -23.438 -47.911 1.00 90.82 154 GLY B O 1
ATOM 4105 N N . SER B 1 178 ? 25.471 -23.481 -45.970 1.00 87.07 155 SER B N 1
ATOM 4106 C CA . SER B 1 178 ? 24.771 -22.319 -45.436 1.00 80.34 155 SER B CA 1
ATOM 4107 C C . SER B 1 178 ? 25.230 -21.038 -46.125 1.00 77.13 155 SER B C 1
ATOM 4108 O O . SER B 1 178 ? 24.410 -20.220 -46.557 1.00 77.53 155 SER B O 1
ATOM 4111 N N . ALA B 1 179 ? 26.545 -20.859 -46.251 1.00 77.53 156 ALA B N 1
ATOM 4112 C CA . ALA B 1 179 ? 27.079 -19.663 -46.891 1.00 75.40 156 ALA B CA 1
ATOM 4113 C C . ALA B 1 179 ? 26.659 -19.574 -48.353 1.00 78.67 156 ALA B C 1
ATOM 4114 O O . ALA B 1 179 ? 26.410 -18.479 -48.867 1.00 85.00 156 ALA B O 1
ATOM 4116 N N . VAL B 1 180 ? 26.603 -20.709 -49.049 1.00 83.41 157 VAL B N 1
ATOM 4117 C CA . VAL B 1 180 ? 26.226 -20.693 -50.459 1.00 77.71 157 VAL B CA 1
ATOM 4118 C C . VAL B 1 180 ? 24.772 -20.272 -50.630 1.00 77.62 157 VAL B C 1
ATOM 4119 O O . VAL B 1 180 ? 24.412 -19.637 -51.627 1.00 82.63 157 VAL B O 1
ATOM 4123 N N . ALA B 1 181 ? 23.908 -20.641 -49.688 1.00 69.68 158 ALA B N 1
ATOM 4124 C CA . ALA B 1 181 ? 22.517 -20.222 -49.763 1.00 66.72 158 ALA B CA 1
ATOM 4125 C C . ALA B 1 181 ? 22.392 -18.704 -49.650 1.00 87.71 158 ALA B C 1
ATOM 4126 O O . ALA B 1 181 ? 21.503 -18.097 -50.260 1.00 89.07 158 ALA B O 1
ATOM 4128 N N . LEU B 1 182 ? 23.252 -18.074 -48.848 1.00 81.00 159 LEU B N 1
ATOM 4129 C CA . LEU B 1 182 ? 23.155 -16.630 -48.695 1.00 71.58 159 LEU B CA 1
ATOM 4130 C C . LEU B 1 182 ? 23.795 -15.895 -49.862 1.00 77.26 159 LEU B C 1
ATOM 4131 O O . LEU B 1 182 ? 23.325 -14.823 -50.253 1.00 76.03 159 LEU B O 1
ATOM 4136 N N . ALA B 1 183 ? 24.862 -16.451 -50.433 1.00 82.80 160 ALA B N 1
ATOM 4137 C CA . ALA B 1 183 ? 25.477 -15.827 -51.601 1.00 76.13 160 ALA B CA 1
ATOM 4138 C C . ALA B 1 183 ? 24.551 -15.879 -52.810 1.00 75.63 160 ALA B C 1
ATOM 4139 O O . ALA B 1 183 ? 24.574 -14.976 -53.651 1.00 84.88 160 ALA B O 1
ATOM 4141 N N . SER B 1 184 ? 23.780 -16.958 -52.947 1.00 76.87 161 SER B N 1
ATOM 4142 C CA . SER B 1 184 ? 22.771 -17.047 -54.001 1.00 81.01 161 SER B CA 1
ATOM 4143 C C . SER B 1 184 ? 21.584 -16.113 -53.758 1.00 88.32 161 SER B C 1
ATOM 4144 O O . SER B 1 184 ? 20.859 -15.786 -54.704 1.00 94.68 161 SER B O 1
ATOM 4147 N N . GLY B 1 185 ? 21.312 -15.748 -52.504 1.00 79.80 162 GLY B N 1
ATOM 4148 C CA . GLY B 1 185 ? 20.170 -14.907 -52.187 1.00 79.19 162 GLY B CA 1
ATOM 4149 C C . GLY B 1 185 ? 18.875 -15.635 -51.905 1.00 81.51 162 GLY B C 1
ATOM 4150 O O . GLY B 1 185 ? 17.823 -14.985 -51.806 1.00 73.46 162 GLY B O 1
ATOM 4151 N N . MET B 1 186 ? 18.905 -16.965 -51.837 1.00 82.91 163 MET B N 1
ATOM 4152 C CA . MET B 1 186 ? 17.732 -17.742 -51.449 1.00 86.31 163 MET B CA 1
ATOM 4153 C C . MET B 1 186 ? 17.129 -17.215 -50.150 1.00 67.15 163 MET B C 1
ATOM 4154 O O . MET B 1 186 ? 15.929 -16.933 -50.074 1.00 65.94 163 MET B O 1
ATOM 4159 N N . VAL B 1 187 ? 17.938 -17.143 -49.095 1.00 69.32 164 VAL B N 1
ATOM 4160 C CA . VAL B 1 187 ? 17.458 -16.744 -47.772 1.00 70.13 164 VAL B CA 1
ATOM 4161 C C . VAL B 1 187 ? 18.339 -15.637 -47.207 1.00 72.54 164 VAL B C 1
ATOM 4162 O O . VAL B 1 187 ? 19.532 -15.569 -47.533 1.00 63.72 164 VAL B O 1
ATOM 4166 N N . PRO B 1 188 ? 17.768 -14.699 -46.446 1.00 67.07 165 PRO B N 1
ATOM 4167 C CA . PRO B 1 188 ? 18.603 -13.690 -45.768 1.00 61.63 165 PRO B CA 1
ATOM 4168 C C . PRO B 1 188 ? 19.435 -14.233 -44.611 1.00 66.14 165 PRO B C 1
ATOM 4169 O O . PRO B 1 188 ? 20.552 -13.756 -44.383 1.00 74.25 165 PRO B O 1
ATOM 4173 N N . LEU B 1 189 ? 18.914 -15.182 -43.838 1.00 65.15 166 LEU B N 1
ATOM 4174 C CA . LEU B 1 189 ? 19.544 -15.593 -42.590 1.00 69.00 166 LEU B CA 1
ATOM 4175 C C . LEU B 1 189 ? 19.769 -17.103 -42.549 1.00 62.50 166 LEU B C 1
ATOM 4176 O O . LEU B 1 189 ? 18.968 -17.881 -43.067 1.00 66.23 166 LEU B O 1
ATOM 4181 N N . GLU B 1 190 ? 20.871 -17.501 -41.911 1.00 67.39 167 GLU B N 1
ATOM 4182 C CA . GLU B 1 190 ? 21.269 -18.896 -41.767 1.00 63.73 167 GLU B CA 1
ATOM 4183 C C . GLU B 1 190 ? 22.060 -19.058 -40.472 1.00 60.48 167 GLU B C 1
ATOM 4184 O O . GLU B 1 190 ? 22.642 -18.102 -39.952 1.00 52.10 167 GLU B O 1
ATOM 4190 N N . PHE B 1 191 ? 22.184 -20.306 -40.019 1.00 74.50 168 PHE B N 1
ATOM 4191 C CA . PHE B 1 191 ? 22.920 -20.606 -38.795 1.00 68.47 168 PHE B CA 1
ATOM 4192 C C . PHE B 1 191 ? 23.803 -21.845 -38.978 1.00 64.74 168 PHE B C 1
ATOM 4193 O O . PHE B 1 191 ? 23.414 -22.803 -39.648 1.00 62.89 168 PHE B O 1
ATOM 4201 N N . GLY B 1 192 ? 24.986 -21.844 -38.348 1.00 64.47 169 GLY B N 1
ATOM 4202 C CA . GLY B 1 192 ? 26.011 -22.832 -38.630 1.00 58.07 169 GLY B CA 1
ATOM 4203 C C . GLY B 1 192 ? 26.758 -23.261 -37.377 1.00 68.10 169 GLY B C 1
ATOM 4204 O O . GLY B 1 192 ? 26.400 -22.882 -36.260 1.00 61.62 169 GLY B O 1
ATOM 4205 N N . SER B 1 193 ? 27.769 -24.117 -37.573 1.00 66.08 170 SER B N 1
ATOM 4206 C CA . SER B 1 193 ? 28.627 -24.564 -36.478 1.00 65.45 170 SER B CA 1
ATOM 4207 C C . SER B 1 193 ? 30.090 -24.372 -36.854 1.00 63.96 170 SER B C 1
ATOM 4208 O O . SER B 1 193 ? 30.445 -24.413 -38.033 1.00 67.07 170 SER B O 1
ATOM 4211 N N . ASP B 1 194 ? 30.921 -24.072 -35.856 1.00 62.73 171 ASP B N 1
ATOM 4212 C CA . ASP B 1 194 ? 32.341 -23.799 -36.053 1.00 61.65 171 ASP B CA 1
ATOM 4213 C C . ASP B 1 194 ? 33.146 -24.488 -34.961 1.00 70.34 171 ASP B C 1
ATOM 4214 O O . ASP B 1 194 ? 32.921 -24.240 -33.772 1.00 64.61 171 ASP B O 1
ATOM 4219 N N . ILE B 1 195 ? 34.085 -25.346 -35.359 1.00 75.64 172 ILE B N 1
ATOM 4220 C CA . ILE B 1 195 ? 35.131 -25.825 -34.469 1.00 74.74 172 ILE B CA 1
ATOM 4221 C C . ILE B 1 195 ? 36.517 -25.487 -35.006 1.00 78.50 172 ILE B C 1
ATOM 4222 O O . ILE B 1 195 ? 37.401 -25.077 -34.244 1.00 74.41 172 ILE B O 1
ATOM 4227 N N . GLY B 1 196 ? 36.708 -25.583 -36.319 1.00 85.86 173 GLY B N 1
ATOM 4228 C CA . GLY B 1 196 ? 37.995 -25.315 -36.922 1.00 82.10 173 GLY B CA 1
ATOM 4229 C C . GLY B 1 196 ? 37.946 -24.181 -37.925 1.00 92.86 173 GLY B C 1
ATOM 4230 O O . GLY B 1 196 ? 38.653 -24.213 -38.937 1.00 91.47 173 GLY B O 1
ATOM 4231 N N . GLY B 1 197 ? 37.087 -23.192 -37.673 1.00 85.65 174 GLY B N 1
ATOM 4232 C CA . GLY B 1 197 ? 36.840 -22.124 -38.622 1.00 72.97 174 GLY B CA 1
ATOM 4233 C C . GLY B 1 197 ? 35.694 -22.376 -39.571 1.00 73.05 174 GLY B C 1
ATOM 4234 O O . GLY B 1 197 ? 35.561 -21.663 -40.573 1.00 79.54 174 GLY B O 1
ATOM 4235 N N . SER B 1 198 ? 34.845 -23.353 -39.274 1.00 70.59 175 SER B N 1
ATOM 4236 C CA . SER B 1 198 ? 33.783 -23.743 -40.193 1.00 70.94 175 SER B CA 1
ATOM 4237 C C . SER B 1 198 ? 32.719 -22.671 -40.399 1.00 86.20 175 SER B C 1
ATOM 4238 O O . SER B 1 198 ? 31.923 -22.778 -41.338 1.00 80.65 175 SER B O 1
ATOM 4241 N N . ILE B 1 199 ? 32.565 -21.734 -39.470 1.00 79.51 176 ILE B N 1
ATOM 4242 C CA . ILE B 1 199 ? 31.668 -20.616 -39.738 1.00 66.97 176 ILE B CA 1
ATOM 4243 C C . ILE B 1 199 ? 32.375 -19.568 -40.574 1.00 66.17 176 ILE B C 1
ATOM 4244 O O . ILE B 1 199 ? 31.870 -19.132 -41.617 1.00 66.60 176 ILE B O 1
ATOM 4249 N N . ARG B 1 200 ? 33.574 -19.186 -40.143 1.00 60.74 177 ARG B N 1
ATOM 4250 C CA . ARG B 1 200 ? 34.257 -18.040 -40.725 1.00 70.42 177 ARG B CA 1
ATOM 4251 C C . ARG B 1 200 ? 34.745 -18.328 -42.141 1.00 68.21 177 ARG B C 1
ATOM 4252 O O . ARG B 1 200 ? 34.595 -17.485 -43.035 1.00 79.56 177 ARG B O 1
ATOM 4260 N N . VAL B 1 201 ? 35.322 -19.504 -42.372 1.00 75.04 178 VAL B N 1
ATOM 4261 C CA . VAL B 1 201 ? 35.995 -19.772 -43.642 1.00 74.53 178 VAL B CA 1
ATOM 4262 C C . VAL B 1 201 ? 34.985 -19.865 -44.785 1.00 69.29 178 VAL B C 1
ATOM 4263 O O . VAL B 1 201 ? 35.148 -19.152 -45.787 1.00 74.89 178 VAL B O 1
ATOM 4267 N N . PRO B 1 202 ? 33.901 -20.650 -44.679 1.00 68.12 179 PRO B N 1
ATOM 4268 C CA . PRO B 1 202 ? 32.927 -20.670 -45.787 1.00 71.64 179 PRO B CA 1
ATOM 4269 C C . PRO B 1 202 ? 32.303 -19.318 -46.051 1.00 85.18 179 PRO B C 1
ATOM 4270 O O . PRO B 1 202 ? 32.033 -18.981 -47.211 1.00 91.70 179 PRO B O 1
ATOM 4274 N N . ALA B 1 203 ? 32.041 -18.542 -44.996 1.00 79.26 180 ALA B N 1
ATOM 4275 C CA . ALA B 1 203 ? 31.501 -17.205 -45.192 1.00 73.34 180 ALA B CA 1
ATOM 4276 C C . ALA B 1 203 ? 32.479 -16.353 -45.980 1.00 64.26 180 ALA B C 1
ATOM 4277 O O . ALA B 1 203 ? 32.110 -15.719 -46.973 1.00 78.60 180 ALA B O 1
ATOM 4279 N N . ALA B 1 204 ? 33.750 -16.377 -45.579 1.00 60.78 181 ALA B N 1
ATOM 4280 C CA . ALA B 1 204 ? 34.760 -15.620 -46.308 1.00 65.93 181 ALA B CA 1
ATOM 4281 C C . ALA B 1 204 ? 34.875 -16.099 -47.754 1.00 81.34 181 ALA B C 1
ATOM 4282 O O . ALA B 1 204 ? 34.859 -15.285 -48.683 1.00 75.41 181 ALA B O 1
ATOM 4284 N N . PHE B 1 205 ? 34.909 -17.424 -47.966 1.00 90.63 182 PHE B N 1
ATOM 4285 C CA . PHE B 1 205 ? 35.072 -17.970 -49.316 1.00 88.22 182 PHE B CA 1
ATOM 4286 C C . PHE B 1 205 ? 33.929 -17.569 -50.230 1.00 87.18 182 PHE B C 1
ATOM 4287 O O . PHE B 1 205 ? 34.127 -17.420 -51.441 1.00 90.05 182 PHE B O 1
ATOM 4295 N N . ASN B 1 206 ? 32.728 -17.427 -49.680 1.00 81.61 183 ASN B N 1
ATOM 4296 C CA . ASN B 1 206 ? 31.545 -17.082 -50.450 1.00 82.97 183 ASN B CA 1
ATOM 4297 C C . ASN B 1 206 ? 31.166 -15.613 -50.314 1.00 84.85 183 ASN B C 1
ATOM 4298 O O . ASN B 1 206 ? 30.071 -15.222 -50.737 1.00 76.05 183 ASN B O 1
ATOM 4303 N N . GLY B 1 207 ? 32.051 -14.798 -49.746 1.00 73.83 184 GLY B N 1
ATOM 4304 C CA . GLY B 1 207 ? 31.815 -13.371 -49.634 1.00 68.04 184 GLY B CA 1
ATOM 4305 C C . GLY B 1 207 ? 30.580 -13.012 -48.842 1.00 72.01 184 GLY B C 1
ATOM 4306 O O . GLY B 1 207 ? 29.836 -12.108 -49.239 1.00 69.16 184 GLY B O 1
ATOM 4307 N N . VAL B 1 208 ? 30.340 -13.708 -47.733 1.00 72.37 185 VAL B N 1
ATOM 4308 C CA . VAL B 1 208 ? 29.225 -13.425 -46.844 1.00 72.72 185 VAL B CA 1
ATOM 4309 C C . VAL B 1 208 ? 29.765 -13.359 -45.419 1.00 68.40 185 VAL B C 1
ATOM 4310 O O . VAL B 1 208 ? 30.947 -13.583 -45.165 1.00 70.20 185 VAL B O 1
ATOM 4314 N N . TRP B 1 209 ? 28.907 -12.934 -44.505 1.00 68.30 186 TRP B N 1
ATOM 4315 C CA . TRP B 1 209 ? 29.282 -12.747 -43.113 1.00 59.02 186 TRP B CA 1
ATOM 4316 C C . TRP B 1 209 ? 29.032 -13.990 -42.264 1.00 59.81 186 TRP B C 1
ATOM 4317 O O . TRP B 1 209 ? 28.095 -14.765 -42.491 1.00 59.35 186 TRP B O 1
ATOM 4328 N N . GLY B 1 210 ? 29.871 -14.151 -41.257 1.00 58.15 187 GLY B N 1
ATOM 4329 C CA . GLY B 1 210 ? 29.637 -15.139 -40.226 1.00 61.51 187 GLY B CA 1
ATOM 4330 C C . GLY B 1 210 ? 30.154 -14.620 -38.905 1.00 62.66 187 GLY B C 1
ATOM 4331 O O . GLY B 1 210 ? 31.036 -13.761 -38.856 1.00 61.86 187 GLY B O 1
ATOM 4332 N N . HIS B 1 211 ? 29.540 -15.088 -37.828 1.00 55.88 188 HIS B N 1
ATOM 4333 C CA . HIS B 1 211 ? 30.025 -14.752 -36.500 1.00 58.98 188 HIS B CA 1
ATOM 4334 C C . HIS B 1 211 ? 30.241 -16.036 -35.712 1.00 59.96 188 HIS B C 1
ATOM 4335 O O . HIS B 1 211 ? 29.339 -16.877 -35.625 1.00 55.54 188 HIS B O 1
ATOM 4342 N N . LYS B 1 212 ? 31.442 -16.190 -35.159 1.00 63.01 189 LYS B N 1
ATOM 4343 C CA . LYS B 1 212 ? 31.767 -17.301 -34.273 1.00 51.99 189 LYS B CA 1
ATOM 4344 C C . LYS B 1 212 ? 31.781 -16.719 -32.870 1.00 56.88 189 LYS B C 1
ATOM 4345 O O . LYS B 1 212 ? 32.700 -15.951 -32.530 1.00 57.17 189 LYS B O 1
ATOM 4351 N N . PRO B 1 213 ? 30.790 -17.014 -32.043 1.00 52.03 190 PRO B N 1
ATOM 4352 C CA . PRO B 1 213 ? 30.644 -16.308 -30.767 1.00 46.93 190 PRO B CA 1
ATOM 4353 C C . PRO B 1 213 ? 31.621 -16.803 -29.712 1.00 55.13 190 PRO B C 1
ATOM 4354 O O . PRO B 1 213 ? 32.294 -17.822 -29.862 1.00 63.94 190 PRO B O 1
ATOM 4358 N N . THR B 1 214 ? 31.645 -16.061 -28.609 1.00 57.60 191 THR B N 1
ATOM 4359 C CA . THR B 1 214 ? 32.313 -16.503 -27.396 1.00 51.48 191 THR B CA 1
ATOM 4360 C C . THR B 1 214 ? 31.816 -17.889 -27.024 1.00 58.36 191 THR B C 1
ATOM 4361 O O . THR B 1 214 ? 30.641 -18.205 -27.208 1.00 63.68 191 THR B O 1
ATOM 4365 N N . TYR B 1 215 ? 32.715 -18.741 -26.542 1.00 52.94 192 TYR B N 1
ATOM 4366 C CA . TYR B 1 215 ? 32.306 -20.106 -26.248 1.00 60.22 192 TYR B CA 1
ATOM 4367 C C . TYR B 1 215 ? 31.228 -20.113 -25.165 1.00 54.60 192 TYR B C 1
ATOM 4368 O O . TYR B 1 215 ? 31.294 -19.353 -24.194 1.00 53.69 192 TYR B O 1
ATOM 4377 N N . GLY B 1 216 ? 30.181 -20.906 -25.379 1.00 59.66 193 GLY B N 1
ATOM 4378 C CA . GLY B 1 216 ? 29.205 -21.141 -24.333 1.00 59.15 193 GLY B CA 1
ATOM 4379 C C . GLY B 1 216 ? 28.078 -20.140 -24.196 1.00 61.87 193 GLY B C 1
ATOM 4380 O O . GLY B 1 216 ? 27.302 -20.246 -23.238 1.00 85.09 193 GLY B O 1
ATOM 4381 N N . VAL B 1 217 ? 27.992 -19.127 -25.056 1.00 62.44 194 VAL B N 1
ATOM 4382 C CA . VAL B 1 217 ? 26.880 -18.202 -24.881 1.00 50.84 194 VAL B CA 1
ATOM 4383 C C . VAL B 1 217 ? 25.673 -18.645 -25.697 1.00 54.63 194 VAL B C 1
ATOM 4384 O O . VAL B 1 217 ? 24.532 -18.437 -25.278 1.00 65.97 194 VAL B O 1
ATOM 4388 N N . LEU B 1 218 ? 25.890 -19.340 -26.815 1.00 50.58 195 LEU B N 1
ATOM 4389 C CA . LEU B 1 218 ? 24.789 -19.834 -27.635 1.00 44.83 195 LEU B CA 1
ATOM 4390 C C . LEU B 1 218 ? 24.594 -21.317 -27.375 1.00 55.62 195 LEU B C 1
ATOM 4391 O O . LEU B 1 218 ? 25.558 -22.080 -27.489 1.00 59.26 195 LEU B O 1
ATOM 4396 N N . PRO B 1 219 ? 23.388 -21.763 -27.020 1.00 63.35 196 PRO B N 1
ATOM 4397 C CA . PRO B 1 219 ? 23.205 -23.160 -26.596 1.00 58.18 196 PRO B CA 1
ATOM 4398 C C . PRO B 1 219 ? 23.388 -24.134 -27.755 1.00 63.61 196 PRO B C 1
ATOM 4399 O O . PRO B 1 219 ? 22.831 -23.947 -28.838 1.00 60.34 196 PRO B O 1
ATOM 4403 N N . THR B 1 220 ? 24.187 -25.172 -27.521 1.00 68.98 197 THR B N 1
ATOM 4404 C CA . THR B 1 220 ? 24.489 -26.167 -28.538 1.00 62.49 197 THR B CA 1
ATOM 4405 C C . THR B 1 220 ? 23.463 -27.288 -28.607 1.00 59.93 197 THR B C 1
ATOM 4406 O O . THR B 1 220 ? 23.461 -28.040 -29.589 1.00 63.78 197 THR B O 1
ATOM 4410 N N . ASP B 1 221 ? 22.574 -27.391 -27.622 1.00 64.35 198 ASP B N 1
ATOM 4411 C CA . ASP B 1 221 ? 21.714 -28.557 -27.492 1.00 59.37 198 ASP B CA 1
ATOM 4412 C C . ASP B 1 221 ? 20.780 -28.693 -28.685 1.00 64.55 198 ASP B C 1
ATOM 4413 O O . ASP B 1 221 ? 20.190 -27.713 -29.142 1.00 64.37 198 ASP B O 1
ATOM 4418 N N . GLY B 1 222 ? 20.635 -29.933 -29.168 1.00 64.76 199 GLY B N 1
ATOM 4419 C CA . GLY B 1 222 ? 19.931 -30.250 -30.394 1.00 54.13 199 GLY B CA 1
ATOM 4420 C C . GLY B 1 222 ? 20.744 -30.095 -31.661 1.00 59.83 199 GLY B C 1
ATOM 4421 O O . GLY B 1 222 ? 20.193 -30.260 -32.759 1.00 57.53 199 GLY B O 1
ATOM 4422 N N . HIS B 1 223 ? 22.034 -29.781 -31.552 1.00 62.80 200 HIS B N 1
ATOM 4423 C CA . HIS B 1 223 ? 22.915 -29.655 -32.704 1.00 63.93 200 HIS B CA 1
ATOM 4424 C C . HIS B 1 223 ? 24.014 -30.701 -32.600 1.00 74.69 200 HIS B C 1
ATOM 4425 O O . HIS B 1 223 ? 24.735 -30.749 -31.598 1.00 63.66 200 HIS B O 1
ATOM 4432 N N . PHE B 1 224 ? 24.183 -31.507 -33.640 1.00 77.88 201 PHE B N 1
ATOM 4433 C CA . PHE B 1 224 ? 25.196 -32.549 -33.595 1.00 85.93 201 PHE B CA 1
ATOM 4434 C C . PHE B 1 224 ? 26.472 -32.020 -34.224 1.00 81.40 201 PHE B C 1
ATOM 4435 O O . PHE B 1 224 ? 26.487 -31.626 -35.397 1.00 77.11 201 PHE B O 1
ATOM 4443 N N . PHE B 1 225 ? 27.543 -32.090 -33.473 1.00 80.70 202 PHE B N 1
ATOM 4444 C CA . PHE B 1 225 ? 28.834 -31.532 -33.777 1.00 95.84 202 PHE B CA 1
ATOM 4445 C C . PHE B 1 225 ? 29.682 -32.600 -34.441 1.00 112.63 202 PHE B C 1
ATOM 4446 O O . PHE B 1 225 ? 29.698 -33.751 -33.986 1.00 99.60 202 PHE B O 1
ATOM 4454 N N . PRO B 1 226 ? 30.468 -32.309 -35.508 1.00 127.95 203 PRO B N 1
ATOM 4455 C CA . PRO B 1 226 ? 31.353 -33.329 -36.044 1.00 117.54 203 PRO B CA 1
ATOM 4456 C C . PRO B 1 226 ? 32.337 -33.720 -34.954 1.00 120.83 203 PRO B C 1
ATOM 4457 O O . PRO B 1 226 ? 32.572 -32.943 -34.004 1.00 141.56 203 PRO B O 1
ATOM 4461 N N . GLY B 1 227 ? 32.860 -34.939 -34.986 1.00 120.72 204 GLY B N 1
ATOM 4462 C CA . GLY B 1 227 ? 33.817 -35.242 -33.911 1.00 131.39 204 GLY B CA 1
ATOM 4463 C C . GLY B 1 227 ? 33.326 -36.338 -32.995 1.00 128.24 204 GLY B C 1
ATOM 4464 O O . GLY B 1 227 ? 32.123 -36.343 -32.664 1.00 119.76 204 GLY B O 1
ATOM 4465 N N . THR B 1 228 ? 34.228 -37.230 -32.594 1.00 143.69 205 THR B N 1
ATOM 4466 C CA . THR B 1 228 ? 33.890 -38.385 -31.736 1.00 155.50 205 THR B CA 1
ATOM 4467 C C . THR B 1 228 ? 33.395 -37.984 -30.362 1.00 151.72 205 THR B C 1
ATOM 4468 O O . THR B 1 228 ? 32.479 -38.670 -29.858 1.00 152.94 205 THR B O 1
ATOM 4472 N N . ASP B 1 229 ? 33.959 -36.938 -29.750 1.00 135.42 206 ASP B N 1
ATOM 4473 C CA . ASP B 1 229 ? 33.636 -36.674 -28.318 1.00 146.08 206 ASP B CA 1
ATOM 4474 C C . ASP B 1 229 ? 32.142 -36.429 -28.092 1.00 162.79 206 ASP B C 1
ATOM 4475 O O . ASP B 1 229 ? 31.533 -35.664 -28.871 1.00 158.90 206 ASP B O 1
ATOM 4480 N N . PHE B 1 230 ? 31.588 -37.052 -27.044 1.00 168.10 207 PHE B N 1
ATOM 4481 C CA . PHE B 1 230 ? 30.152 -36.901 -26.673 1.00 160.24 207 PHE B CA 1
ATOM 4482 C C . PHE B 1 230 ? 29.883 -35.527 -26.081 1.00 161.61 207 PHE B C 1
ATOM 4483 O O . PHE B 1 230 ? 30.843 -34.961 -25.508 1.00 158.83 207 PHE B O 1
ATOM 4491 N N . ALA B 1 231 ? 28.674 -34.986 -26.279 1.00 159.12 208 ALA B N 1
ATOM 4492 C CA . ALA B 1 231 ? 28.261 -33.690 -25.677 1.00 153.66 208 ALA B CA 1
ATOM 4493 C C . ALA B 1 231 ? 28.858 -32.553 -26.506 1.00 168.71 208 ALA B C 1
ATOM 4494 O O . ALA B 1 231 ? 29.497 -32.837 -27.545 1.00 167.09 208 ALA B O 1
ATOM 4496 N N . LYS B 1 232 ? 28.666 -31.304 -26.078 1.00 167.32 209 LYS B N 1
ATOM 4497 C CA . LYS B 1 232 ? 29.349 -30.232 -26.838 1.00 151.90 209 LYS B CA 1
ATOM 4498 C C . LYS B 1 232 ? 30.852 -30.400 -26.610 1.00 147.63 209 LYS B C 1
ATOM 4499 O O . LYS B 1 232 ? 31.258 -30.574 -25.440 1.00 147.31 209 LYS B O 1
ATOM 4501 N N . SER B 1 233 ? 31.646 -30.338 -27.676 1.00 137.59 210 SER B N 1
ATOM 4502 C CA . SER B 1 233 ? 33.118 -30.359 -27.497 1.00 123.47 210 SER B CA 1
ATOM 4503 C C . SER B 1 233 ? 33.548 -29.004 -26.932 1.00 114.06 210 SER B C 1
ATOM 4504 O O . SER B 1 233 ? 32.870 -27.999 -27.240 1.00 110.36 210 SER B O 1
ATOM 4507 N N . VAL B 1 234 ? 34.615 -28.960 -26.135 1.00 95.74 211 VAL B N 1
ATOM 4508 C CA . VAL B 1 234 ? 35.133 -27.624 -25.721 1.00 95.50 211 VAL B CA 1
ATOM 4509 C C . VAL B 1 234 ? 35.567 -26.936 -27.025 1.00 89.44 211 VAL B C 1
ATOM 4510 O O . VAL B 1 234 ? 35.782 -27.678 -28.014 1.00 100.99 211 VAL B O 1
ATOM 4514 N N . LEU B 1 235 ? 35.670 -25.601 -27.036 1.00 79.71 212 LEU B N 1
ATOM 4515 C CA . LEU B 1 235 ? 36.119 -24.883 -28.232 1.00 86.88 212 LEU B CA 1
ATOM 4516 C C . LEU B 1 235 ? 35.072 -24.791 -29.342 1.00 79.53 212 LEU B C 1
ATOM 4517 O O . LEU B 1 235 ? 35.199 -23.954 -30.238 1.00 82.22 212 LEU B O 1
ATOM 4522 N N . SER B 1 236 ? 34.038 -25.619 -29.305 1.00 79.05 213 SER B N 1
ATOM 4523 C CA . SER B 1 236 ? 33.094 -25.720 -30.411 1.00 73.63 213 SER B CA 1
ATOM 4524 C C . SER B 1 236 ? 31.882 -24.833 -30.142 1.00 75.90 213 SER B C 1
ATOM 4525 O O . SER B 1 236 ? 31.428 -24.727 -28.997 1.00 73.77 213 SER B O 1
ATOM 4528 N N . VAL B 1 237 ? 31.381 -24.166 -31.194 1.00 66.32 214 VAL B N 1
ATOM 4529 C CA . VAL B 1 237 ? 30.265 -23.231 -31.066 1.00 66.10 214 VAL B CA 1
ATOM 4530 C C . VAL B 1 237 ? 29.337 -23.318 -32.271 1.00 59.32 214 VAL B C 1
ATOM 4531 O O . VAL B 1 237 ? 29.727 -23.751 -33.356 1.00 67.96 214 VAL B O 1
ATOM 4535 N N . ILE B 1 238 ? 28.091 -22.857 -32.062 1.00 71.69 215 ILE B N 1
ATOM 4536 C CA . ILE B 1 238 ? 27.136 -22.541 -33.129 1.00 63.93 215 ILE B CA 1
ATOM 4537 C C . ILE B 1 238 ? 27.077 -21.026 -33.292 1.00 59.00 215 ILE B C 1
ATOM 4538 O O . ILE B 1 238 ? 27.374 -20.273 -32.355 1.00 49.82 215 ILE B O 1
ATOM 4543 N N . GLY B 1 239 ? 26.861 -20.584 -34.520 1.00 53.70 216 GLY B N 1
ATOM 4544 C CA . GLY B 1 239 ? 26.896 -19.180 -34.823 1.00 61.68 216 GLY B CA 1
ATOM 4545 C C . GLY B 1 239 ? 26.019 -18.837 -35.998 1.00 65.13 216 GLY B C 1
ATOM 4546 O O . GLY B 1 239 ? 25.681 -19.697 -36.815 1.00 53.12 216 GLY B O 1
ATOM 4547 N N . PRO B 1 240 ? 25.632 -17.568 -36.100 1.00 59.69 217 PRO B N 1
ATOM 4548 C CA . PRO B 1 240 ? 24.819 -17.112 -37.235 1.00 51.72 217 PRO B CA 1
ATOM 4549 C C . PRO B 1 240 ? 25.630 -16.810 -38.489 1.00 50.83 217 PRO B C 1
ATOM 4550 O O . PRO B 1 240 ? 26.844 -16.594 -38.455 1.00 53.37 217 PRO B O 1
ATOM 4554 N N . LEU B 1 241 ? 24.939 -16.855 -39.617 1.00 48.60 218 LEU B N 1
ATOM 4555 C CA . LEU B 1 241 ? 25.478 -16.422 -40.898 1.00 55.09 218 LEU B CA 1
ATOM 4556 C C . LEU B 1 241 ? 24.476 -15.502 -41.591 1.00 56.92 218 LEU B C 1
ATOM 4557 O O . LEU B 1 241 ? 23.261 -15.701 -41.481 1.00 54.00 218 LEU B O 1
ATOM 4562 N N . ALA B 1 242 ? 24.978 -14.456 -42.244 1.00 65.33 219 ALA B N 1
ATOM 4563 C CA . ALA B 1 242 ? 24.100 -13.472 -42.875 1.00 64.89 219 ALA B CA 1
ATOM 4564 C C . ALA B 1 242 ? 24.894 -12.661 -43.895 1.00 67.01 219 ALA B C 1
ATOM 4565 O O . ALA B 1 242 ? 26.103 -12.834 -44.053 1.00 59.35 219 ALA B O 1
ATOM 4567 N N . ARG B 1 243 ? 24.184 -11.791 -44.615 1.00 66.45 220 ARG B N 1
ATOM 4568 C CA . ARG B 1 243 ? 24.824 -10.880 -45.557 1.00 64.22 220 ARG B CA 1
ATOM 4569 C C . ARG B 1 243 ? 25.233 -9.533 -44.948 1.00 66.55 220 ARG B C 1
ATOM 4570 O O . ARG B 1 243 ? 25.927 -8.766 -45.618 1.00 65.45 220 ARG B O 1
ATOM 4578 N N . ASP B 1 244 ? 24.740 -9.164 -43.763 1.00 63.22 221 ASP B N 1
ATOM 4579 C CA . ASP B 1 244 ? 25.185 -7.938 -43.104 1.00 56.82 221 ASP B CA 1
ATOM 4580 C C . ASP B 1 244 ? 25.335 -8.153 -41.600 1.00 60.50 221 ASP B C 1
ATOM 4581 O O . ASP B 1 244 ? 24.859 -9.139 -41.037 1.00 68.10 221 ASP B O 1
ATOM 4586 N N . ALA B 1 245 ? 26.019 -7.198 -40.959 1.00 52.89 222 ALA B N 1
ATOM 4587 C CA . ALA B 1 245 ? 26.321 -7.268 -39.525 1.00 60.97 222 ALA B CA 1
ATOM 4588 C C . ALA B 1 245 ? 25.074 -7.187 -38.646 1.00 62.33 222 ALA B C 1
ATOM 4589 O O . ALA B 1 245 ? 25.048 -7.745 -37.543 1.00 59.43 222 ALA B O 1
ATOM 4591 N N . ASP B 1 246 ? 24.085 -6.398 -39.043 1.00 55.88 223 ASP B N 1
ATOM 4592 C CA . ASP B 1 246 ? 22.931 -6.219 -38.172 1.00 55.40 223 ASP B CA 1
ATOM 4593 C C . ASP B 1 246 ? 22.135 -7.507 -38.047 1.00 59.25 223 ASP B C 1
ATOM 4594 O O . ASP B 1 246 ? 21.703 -7.873 -36.947 1.00 60.31 223 ASP B O 1
ATOM 4599 N N . ASP B 1 247 ? 21.952 -8.219 -39.156 1.00 58.00 224 ASP B N 1
ATOM 4600 C CA . ASP B 1 247 ? 21.292 -9.516 -39.098 1.00 56.98 224 ASP B CA 1
ATOM 4601 C C . ASP B 1 247 ? 22.053 -10.471 -38.180 1.00 65.82 224 ASP B C 1
ATOM 4602 O O . ASP B 1 247 ? 21.443 -11.223 -37.409 1.00 64.55 224 ASP B O 1
ATOM 4607 N N . LEU B 1 248 ? 23.387 -10.440 -38.238 1.00 57.00 225 LEU B N 1
ATOM 4608 C CA . LEU B 1 248 ? 24.202 -11.245 -37.333 1.00 49.66 225 LEU B CA 1
ATOM 4609 C C . LEU B 1 248 ? 23.939 -10.888 -35.876 1.00 57.37 225 LEU B C 1
ATOM 4610 O O . LEU B 1 248 ? 23.740 -11.772 -35.037 1.00 57.78 225 LEU B O 1
ATOM 4615 N N . GLU B 1 249 ? 23.960 -9.589 -35.547 1.00 51.86 226 GLU B N 1
ATOM 4616 C CA . GLU B 1 249 ? 23.769 -9.188 -34.156 1.00 56.15 226 GLU B CA 1
ATOM 4617 C C . GLU B 1 249 ? 22.376 -9.561 -33.675 1.00 58.69 226 GLU B C 1
ATOM 4618 O O . GLU B 1 249 ? 22.209 -10.054 -32.552 1.00 43.75 226 GLU B O 1
ATOM 4624 N N . ALA B 1 250 ? 21.370 -9.366 -34.532 1.00 58.17 227 ALA B N 1
ATOM 4625 C CA . ALA B 1 250 ? 20.005 -9.706 -34.158 1.00 49.83 227 ALA B CA 1
ATOM 4626 C C . ALA B 1 250 ? 19.892 -11.191 -33.849 1.00 55.21 227 ALA B C 1
ATOM 4627 O O . ALA B 1 250 ? 19.326 -11.586 -32.817 1.00 41.09 227 ALA B O 1
ATOM 4629 N N . ALA B 1 251 ? 20.457 -12.025 -34.729 1.00 45.92 228 ALA B N 1
ATOM 4630 C CA . ALA B 1 251 ? 20.379 -13.469 -34.542 1.00 48.54 228 ALA B CA 1
ATOM 4631 C C . ALA B 1 251 ? 21.100 -13.884 -33.279 1.00 50.62 228 ALA B C 1
ATOM 4632 O O . ALA B 1 251 ? 20.609 -14.727 -32.513 1.00 58.15 228 ALA B O 1
ATOM 4634 N N . LEU B 1 252 ? 22.248 -13.269 -33.031 1.00 44.06 229 LEU B N 1
ATOM 4635 C CA . LEU B 1 252 ? 23.044 -13.602 -31.862 1.00 52.81 229 LEU B CA 1
ATOM 4636 C C . LEU B 1 252 ? 22.262 -13.331 -30.587 1.00 54.79 229 LEU B C 1
ATOM 4637 O O . LEU B 1 252 ? 22.157 -14.196 -29.711 1.00 54.16 229 LEU B O 1
ATOM 4642 N N . GLU B 1 253 ? 21.637 -12.159 -30.498 1.00 56.55 230 GLU B N 1
ATOM 4643 C CA . GLU B 1 253 ? 20.952 -11.810 -29.263 1.00 60.01 230 GLU B CA 1
ATOM 4644 C C . GLU B 1 253 ? 19.708 -12.664 -29.051 1.00 57.93 230 GLU B C 1
ATOM 4645 O O . GLU B 1 253 ? 19.330 -12.921 -27.904 1.00 56.89 230 GLU B O 1
ATOM 4651 N N . ILE B 1 254 ? 19.069 -13.120 -30.131 1.00 55.59 231 ILE B N 1
ATOM 4652 C CA . ILE B 1 254 ? 17.904 -13.994 -30.000 1.00 55.18 231 ILE B CA 1
ATOM 4653 C C . ILE B 1 254 ? 18.314 -15.372 -29.481 1.00 58.55 231 ILE B C 1
ATOM 4654 O O . ILE B 1 254 ? 17.733 -15.888 -28.522 1.00 50.12 231 ILE B O 1
ATOM 4659 N N . VAL B 1 255 ? 19.340 -15.974 -30.086 1.00 47.14 232 VAL B N 1
ATOM 4660 C CA . VAL B 1 255 ? 19.705 -17.339 -29.736 1.00 51.55 232 VAL B CA 1
ATOM 4661 C C . VAL B 1 255 ? 20.479 -17.425 -28.411 1.00 54.99 232 VAL B C 1
ATOM 4662 O O . VAL B 1 255 ? 20.376 -18.435 -27.707 1.00 63.46 232 VAL B O 1
ATOM 4666 N N . ALA B 1 256 ? 21.215 -16.386 -28.025 1.00 52.30 233 ALA B N 1
ATOM 4667 C CA . ALA B 1 256 ? 22.089 -16.452 -26.854 1.00 54.45 233 ALA B CA 1
ATOM 4668 C C . ALA B 1 256 ? 21.334 -16.759 -25.559 1.00 55.09 233 ALA B C 1
ATOM 4669 O O . ALA B 1 256 ? 20.206 -16.311 -25.351 1.00 58.56 233 ALA B O 1
ATOM 4671 N N . ASP B 1 257 ? 21.989 -17.518 -24.673 1.00 49.80 234 ASP B N 1
ATOM 4672 C CA . ASP B 1 257 ? 21.420 -17.837 -23.370 1.00 49.91 234 ASP B CA 1
ATOM 4673 C C . ASP B 1 257 ? 21.331 -16.634 -22.437 1.00 60.30 234 ASP B C 1
ATOM 4674 O O . ASP B 1 257 ? 20.558 -16.681 -21.471 1.00 57.12 234 ASP B O 1
ATOM 4679 N N . HIS B 1 258 ? 22.176 -15.621 -22.615 1.00 59.61 235 HIS B N 1
ATOM 4680 C CA . HIS B 1 258 ? 22.169 -14.420 -21.787 1.00 50.01 235 HIS B CA 1
ATOM 4681 C C . HIS B 1 258 ? 22.439 -13.204 -22.670 1.00 54.82 235 HIS B C 1
ATOM 4682 O O . HIS B 1 258 ? 22.913 -13.356 -23.798 1.00 57.18 235 HIS B O 1
ATOM 4689 N N . PRO B 1 259 ? 22.084 -11.997 -22.217 1.00 42.77 236 PRO B N 1
ATOM 4690 C CA . PRO B 1 259 ? 22.390 -10.800 -23.024 1.00 42.35 236 PRO B CA 1
ATOM 4691 C C . PRO B 1 259 ? 23.885 -10.528 -23.099 1.00 64.06 236 PRO B C 1
ATOM 4692 O O . PRO B 1 259 ? 24.680 -10.980 -22.273 1.00 56.37 236 PRO B O 1
ATOM 4696 N N . LEU B 1 260 ? 24.265 -9.806 -24.147 1.00 55.17 237 LEU B N 1
ATOM 4697 C CA . LEU B 1 260 ? 25.656 -9.482 -24.431 1.00 46.61 237 LEU B CA 1
ATOM 4698 C C . LEU B 1 260 ? 25.822 -7.965 -24.375 1.00 55.29 237 LEU B C 1
ATOM 4699 O O . LEU B 1 260 ? 24.964 -7.212 -24.857 1.00 55.44 237 LEU B O 1
ATOM 4704 N N . ALA B 1 261 ? 26.912 -7.516 -23.768 1.00 53.25 238 ALA B N 1
ATOM 4705 C CA . ALA B 1 261 ? 27.150 -6.090 -23.640 1.00 49.57 238 ALA B CA 1
ATOM 4706 C C . ALA B 1 261 ? 27.346 -5.466 -25.021 1.00 47.79 238 ALA B C 1
ATOM 4707 O O . ALA B 1 261 ? 27.838 -6.115 -25.948 1.00 52.78 238 ALA B O 1
ATOM 4709 N N . PRO B 1 262 ? 26.967 -4.207 -25.183 1.00 45.16 239 PRO B N 1
ATOM 4710 C CA . PRO B 1 262 ? 27.157 -3.528 -26.465 1.00 48.99 239 PRO B CA 1
ATOM 4711 C C . PRO B 1 262 ? 28.623 -3.174 -26.665 1.00 59.28 239 PRO B C 1
ATOM 4712 O O . PRO B 1 262 ? 29.474 -3.384 -25.800 1.00 60.31 239 PRO B O 1
ATOM 4716 N N . ALA B 1 263 ? 28.906 -2.688 -27.865 1.00 60.84 240 ALA B N 1
ATOM 4717 C CA . ALA B 1 263 ? 30.254 -2.298 -28.237 1.00 56.00 240 ALA B CA 1
ATOM 4718 C C . ALA B 1 263 ? 30.785 -1.207 -27.324 1.00 59.11 240 ALA B C 1
ATOM 4719 O O . ALA B 1 263 ? 30.073 -0.286 -26.906 1.00 59.73 240 ALA B O 1
ATOM 4721 N N . LYS B 1 264 ? 32.028 -1.384 -26.968 1.00 59.75 241 LYS B N 1
ATOM 4722 C CA . LYS B 1 264 ? 32.772 -0.529 -26.079 1.00 67.63 241 LYS B CA 1
ATOM 4723 C C . LYS B 1 264 ? 34.213 -0.415 -26.587 1.00 66.18 241 LYS B C 1
ATOM 4724 O O . LYS B 1 264 ? 34.788 -1.384 -27.097 1.00 58.65 241 LYS B O 1
ATOM 4730 N N . ARG B 1 265 ? 34.829 0.750 -26.409 1.00 65.79 242 ARG B N 1
ATOM 4731 C CA . ARG B 1 265 ? 36.174 1.006 -26.909 1.00 53.13 242 ARG B CA 1
ATOM 4732 C C . ARG B 1 265 ? 36.967 1.600 -25.768 1.00 52.30 242 ARG B C 1
ATOM 4733 O O . ARG B 1 265 ? 36.400 2.239 -24.882 1.00 58.59 242 ARG B O 1
ATOM 4741 N N . HIS B 1 266 ? 38.273 1.346 -25.754 1.00 67.89 243 HIS B N 1
ATOM 4742 C CA . HIS B 1 266 ? 39.091 2.008 -24.752 1.00 61.26 243 HIS B CA 1
ATOM 4743 C C . HIS B 1 266 ? 39.003 3.516 -24.922 1.00 64.47 243 HIS B C 1
ATOM 4744 O O . HIS B 1 266 ? 38.726 4.239 -23.956 1.00 59.13 243 HIS B O 1
ATOM 4751 N N . GLY B 1 267 ? 39.105 3.991 -26.175 1.00 59.33 244 GLY B N 1
ATOM 4752 C CA . GLY B 1 267 ? 39.089 5.407 -26.465 1.00 76.02 244 GLY B CA 1
ATOM 4753 C C . GLY B 1 267 ? 38.126 5.746 -27.592 1.00 76.66 244 GLY B C 1
ATOM 4754 O O . GLY B 1 267 ? 37.540 4.868 -28.229 1.00 100.31 244 GLY B O 1
ATOM 4755 N N . ASP B 1 268 ? 37.964 7.052 -27.810 1.00 74.83 245 ASP B N 1
ATOM 4756 C CA . ASP B 1 268 ? 37.084 7.580 -28.853 1.00 77.01 245 ASP B CA 1
ATOM 4757 C C . ASP B 1 268 ? 37.348 7.007 -30.243 1.00 76.23 245 ASP B C 1
ATOM 4758 O O . ASP B 1 268 ? 36.481 7.133 -31.118 1.00 72.65 245 ASP B O 1
ATOM 4763 N N . GLN B 1 269 ? 38.530 6.438 -30.491 1.00 66.66 246 GLN B N 1
ATOM 4764 C CA . GLN B 1 269 ? 38.886 5.887 -31.795 1.00 80.39 246 GLN B CA 1
ATOM 4765 C C . GLN B 1 269 ? 39.128 4.380 -31.690 1.00 73.82 246 GLN B C 1
ATOM 4766 O O . GLN B 1 269 ? 39.436 3.856 -30.616 1.00 68.83 246 GLN B O 1
ATOM 4772 N N . TRP B 1 270 ? 38.969 3.677 -32.812 1.00 64.22 247 TRP B N 1
ATOM 4773 C CA . TRP B 1 270 ? 39.324 2.263 -32.852 1.00 67.90 247 TRP B CA 1
ATOM 4774 C C . TRP B 1 270 ? 40.823 2.097 -32.625 1.00 80.38 247 TRP B C 1
ATOM 4775 O O . TRP B 1 270 ? 41.638 2.843 -33.178 1.00 79.27 247 TRP B O 1
ATOM 4786 N N . ARG B 1 271 ? 41.190 1.106 -31.814 1.00 71.97 248 ARG B N 1
ATOM 4787 C CA . ARG B 1 271 ? 42.582 0.693 -31.675 1.00 67.99 248 ARG B CA 1
ATOM 4788 C C . ARG B 1 271 ? 42.694 -0.782 -32.047 1.00 65.91 248 ARG B C 1
ATOM 4789 O O . ARG B 1 271 ? 42.277 -1.657 -31.286 1.00 67.59 248 ARG B O 1
ATOM 4797 N N . ILE B 1 272 ? 43.361 -1.046 -33.161 1.00 59.91 249 ILE B N 1
ATOM 4798 C CA . ILE B 1 272 ? 43.346 -2.322 -33.855 1.00 66.19 249 ILE B CA 1
ATOM 4799 C C . ILE B 1 272 ? 44.776 -2.813 -34.010 1.00 74.02 249 ILE B C 1
ATOM 4800 O O . ILE B 1 272 ? 45.719 -2.022 -34.127 1.00 72.54 249 ILE B O 1
ATOM 4805 N N . LEU B 1 273 ? 44.934 -4.131 -33.979 1.00 65.68 250 LEU B N 1
ATOM 4806 C CA . LEU B 1 273 ? 46.199 -4.786 -34.252 1.00 70.39 250 LEU B CA 1
ATOM 4807 C C . LEU B 1 273 ? 46.000 -5.718 -35.441 1.00 70.19 250 LEU B C 1
ATOM 4808 O O . LEU B 1 273 ? 45.021 -6.468 -35.486 1.00 73.84 250 LEU B O 1
ATOM 4813 N N . LEU B 1 274 ? 46.899 -5.643 -36.417 1.00 76.23 251 LEU B N 1
ATOM 4814 C CA . LEU B 1 274 ? 46.886 -6.600 -37.510 1.00 72.57 251 LEU B CA 1
ATOM 4815 C C . LEU B 1 274 ? 47.648 -7.844 -37.090 1.00 76.65 251 LEU B C 1
ATOM 4816 O O . LEU B 1 274 ? 48.689 -7.763 -36.435 1.00 82.58 251 LEU B O 1
ATOM 4821 N N . LEU B 1 275 ? 47.121 -8.997 -37.450 1.00 74.56 252 LEU B N 1
ATOM 4822 C CA . LEU B 1 275 ? 47.826 -10.251 -37.246 1.00 71.10 252 LEU B CA 1
ATOM 4823 C C . LEU B 1 275 ? 47.818 -10.954 -38.597 1.00 85.47 252 LEU B C 1
ATOM 4824 O O . LEU B 1 275 ? 47.027 -11.870 -38.843 1.00 81.76 252 LEU B O 1
ATOM 4829 N N . VAL B 1 276 ? 48.705 -10.504 -39.478 1.00 88.79 253 VAL B N 1
ATOM 4830 C CA . VAL B 1 276 ? 48.856 -11.132 -40.781 1.00 100.73 253 VAL B CA 1
ATOM 4831 C C . VAL B 1 276 ? 49.848 -12.286 -40.729 1.00 104.94 253 VAL B C 1
ATOM 4832 O O . VAL B 1 276 ? 49.710 -13.257 -41.479 1.00 100.67 253 VAL B O 1
ATOM 4836 N N . ASN B 1 277 ? 50.835 -12.207 -39.848 1.00 109.02 254 ASN B N 1
ATOM 4837 C CA . ASN B 1 277 ? 51.863 -13.228 -39.732 1.00 101.45 254 ASN B CA 1
ATOM 4838 C C . ASN B 1 277 ? 51.533 -14.139 -38.561 1.00 111.19 254 ASN B C 1
ATOM 4839 O O . ASN B 1 277 ? 51.407 -13.683 -37.418 1.00 115.52 254 ASN B O 1
ATOM 4844 N N . ALA B 1 278 ? 51.390 -15.417 -38.854 1.00 112.58 255 ALA B N 1
ATOM 4845 C CA . ALA B 1 278 ? 51.124 -16.451 -37.879 1.00 113.94 255 ALA B CA 1
ATOM 4846 C C . ALA B 1 278 ? 52.258 -17.453 -37.961 1.00 128.15 255 ALA B C 1
ATOM 4847 O O . ALA B 1 278 ? 52.932 -17.553 -38.997 1.00 132.74 255 ALA B O 1
ATOM 4849 N N . PRO B 1 279 ? 52.524 -18.192 -36.888 1.00 127.68 256 PRO B N 1
ATOM 4850 C CA . PRO B 1 279 ? 53.696 -19.055 -36.916 1.00 127.19 256 PRO B CA 1
ATOM 4851 C C . PRO B 1 279 ? 53.546 -20.050 -38.047 1.00 137.93 256 PRO B C 1
ATOM 4852 O O . PRO B 1 279 ? 52.505 -20.712 -38.194 1.00 139.56 256 PRO B O 1
ATOM 4856 N N . LYS B 1 280 ? 54.588 -20.082 -38.879 1.00 132.73 257 LYS B N 1
ATOM 4857 C CA . LYS B 1 280 ? 54.768 -21.035 -39.965 1.00 130.04 257 LYS B CA 1
ATOM 4858 C C . LYS B 1 280 ? 53.547 -21.045 -40.893 1.00 126.67 257 LYS B C 1
ATOM 4859 O O . LYS B 1 280 ? 53.199 -22.072 -41.469 1.00 133.48 257 LYS B O 1
ATOM 4865 N N . ALA B 1 281 ? 52.945 -19.866 -41.104 1.00 121.64 258 ALA B N 1
ATOM 4866 C CA . ALA B 1 281 ? 51.754 -19.683 -41.930 1.00 118.55 258 ALA B CA 1
ATOM 4867 C C . ALA B 1 281 ? 52.016 -18.607 -42.978 1.00 113.86 258 ALA B C 1
ATOM 4868 O O . ALA B 1 281 ? 52.560 -17.545 -42.658 1.00 116.25 258 ALA B O 1
ATOM 4870 N N . LYS B 1 282 ? 51.625 -18.889 -44.223 1.00 112.13 259 LYS B N 1
ATOM 4871 C CA . LYS B 1 282 ? 51.871 -18.025 -45.371 1.00 115.06 259 LYS B CA 1
ATOM 4872 C C . LYS B 1 282 ? 50.551 -17.488 -45.909 1.00 108.71 259 LYS B C 1
ATOM 4873 O O . LYS B 1 282 ? 49.574 -18.233 -46.038 1.00 103.74 259 LYS B O 1
ATOM 4879 N N . VAL B 1 283 ? 50.534 -16.199 -46.248 1.00 112.03 260 VAL B N 1
ATOM 4880 C CA . VAL B 1 283 ? 49.321 -15.495 -46.651 1.00 108.21 260 VAL B CA 1
ATOM 4881 C C . VAL B 1 283 ? 49.465 -15.027 -48.094 1.00 103.37 260 VAL B C 1
ATOM 4882 O O . VAL B 1 283 ? 50.477 -14.415 -48.453 1.00 104.61 260 VAL B O 1
ATOM 4886 N N . GLN B 1 284 ? 48.423 -15.254 -48.896 1.00 90.64 261 GLN B N 1
ATOM 4887 C CA . GLN B 1 284 ? 48.417 -14.777 -50.273 1.00 87.21 261 GLN B CA 1
ATOM 4888 C C . GLN B 1 284 ? 48.577 -13.264 -50.301 1.00 102.55 261 GLN B C 1
ATOM 4889 O O . GLN B 1 284 ? 48.152 -12.555 -49.385 1.00 107.04 261 GLN B O 1
ATOM 4895 N N . ARG B 1 285 ? 49.239 -12.771 -51.350 1.00 107.55 262 ARG B N 1
ATOM 4896 C CA . ARG B 1 285 ? 49.530 -11.344 -51.419 1.00 107.92 262 ARG B CA 1
ATOM 4897 C C . ARG B 1 285 ? 48.255 -10.515 -51.547 1.00 101.55 262 ARG B C 1
ATOM 4898 O O . ARG B 1 285 ? 48.142 -9.440 -50.943 1.00 98.44 262 ARG B O 1
ATOM 4906 N N . ALA B 1 286 ? 47.274 -11.008 -52.309 1.00 95.05 263 ALA B N 1
ATOM 4907 C CA . ALA B 1 286 ? 46.028 -10.265 -52.477 1.00 97.47 263 ALA B CA 1
ATOM 4908 C C . ALA B 1 286 ? 45.313 -10.094 -51.144 1.00 90.99 263 ALA B C 1
ATOM 4909 O O . ALA B 1 286 ? 44.764 -9.025 -50.856 1.00 95.04 263 ALA B O 1
ATOM 4911 N N . ILE B 1 287 ? 45.332 -11.132 -50.311 1.00 89.56 264 ILE B N 1
ATOM 4912 C CA . ILE B 1 287 ? 44.740 -11.032 -48.985 1.00 85.39 264 ILE B CA 1
ATOM 4913 C C . ILE B 1 287 ? 45.536 -10.059 -48.131 1.00 88.01 264 ILE B C 1
ATOM 4914 O O . ILE B 1 287 ? 44.972 -9.212 -47.434 1.00 103.21 264 ILE B O 1
ATOM 4919 N N . ARG B 1 288 ? 46.858 -10.162 -48.173 1.00 86.60 265 ARG B N 1
ATOM 4920 C CA . ARG B 1 288 ? 47.698 -9.254 -47.404 1.00 97.60 265 ARG B CA 1
ATOM 4921 C C . ARG B 1 288 ? 47.511 -7.803 -47.850 1.00 95.69 265 ARG B C 1
ATOM 4922 O O . ARG B 1 288 ? 47.461 -6.890 -47.014 1.00 91.16 265 ARG B O 1
ATOM 4930 N N . ASP B 1 289 ? 47.354 -7.578 -49.169 1.00 93.29 266 ASP B N 1
ATOM 4931 C CA . ASP B 1 289 ? 47.113 -6.225 -49.670 1.00 101.34 266 ASP B CA 1
ATOM 4932 C C . ASP B 1 289 ? 45.742 -5.697 -49.248 1.00 96.05 266 ASP B C 1
ATOM 4933 O O . ASP B 1 289 ? 45.612 -4.526 -48.865 1.00 84.46 266 ASP B O 1
ATOM 4938 N N . ALA B 1 290 ? 44.703 -6.538 -49.333 1.00 92.91 267 ALA B N 1
ATOM 4939 C CA . ALA B 1 290 ? 43.365 -6.093 -48.960 1.00 78.45 267 ALA B CA 1
ATOM 4940 C C . ALA B 1 290 ? 43.331 -5.622 -47.514 1.00 76.38 267 ALA B C 1
ATOM 4941 O O . ALA B 1 290 ? 42.655 -4.639 -47.190 1.00 84.76 267 ALA B O 1
ATOM 4943 N N . ILE B 1 291 ? 44.063 -6.304 -46.633 1.00 77.69 268 ILE B N 1
ATOM 4944 C CA . ILE B 1 291 ? 44.086 -5.906 -45.231 1.00 79.20 268 ILE B CA 1
ATOM 4945 C C . ILE B 1 291 ? 44.822 -4.586 -45.053 1.00 81.96 268 ILE B C 1
ATOM 4946 O O . ILE B 1 291 ? 44.387 -3.721 -44.282 1.00 79.22 268 ILE B O 1
ATOM 4951 N N . ASP B 1 292 ? 45.916 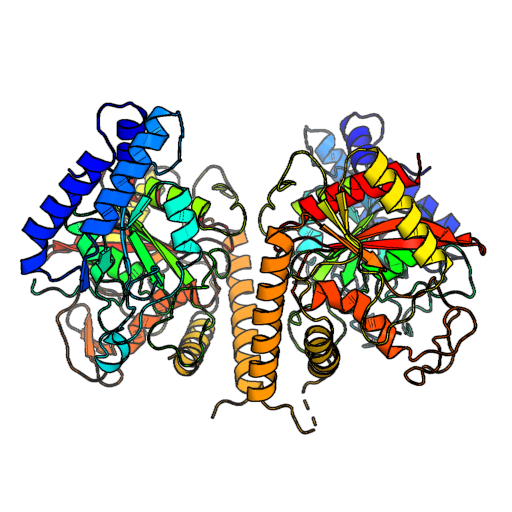-4.415 -45.792 1.00 92.11 269 ASP B N 1
ATOM 4952 C CA . ASP B 1 292 ? 46.684 -3.145 -45.705 1.00 91.26 269 ASP B CA 1
ATOM 4953 C C . ASP B 1 292 ? 45.760 -1.982 -46.070 1.00 80.38 269 ASP B C 1
ATOM 4954 O O . ASP B 1 292 ? 45.760 -0.972 -45.337 1.00 77.94 269 ASP B O 1
ATOM 4959 N N . ASP B 1 293 ? 44.999 -2.123 -47.157 1.00 71.19 270 ASP B N 1
ATOM 4960 C CA . ASP B 1 293 ? 44.148 -0.991 -47.614 1.00 87.42 270 ASP B CA 1
ATOM 4961 C C . ASP B 1 293 ? 43.107 -0.660 -46.542 1.00 89.69 270 ASP B C 1
ATOM 4962 O O . ASP B 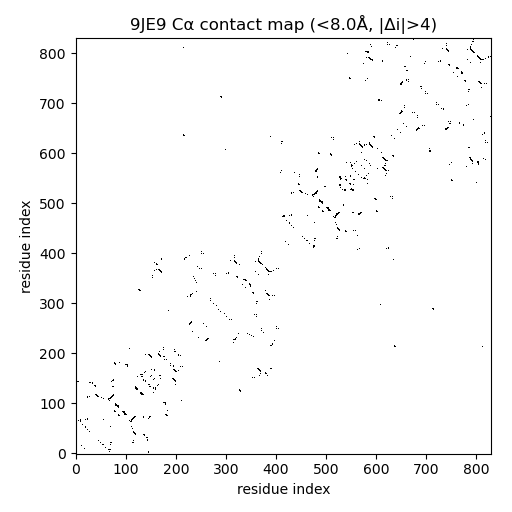1 293 ? 42.903 0.537 -46.272 1.00 83.93 270 ASP B O 1
ATOM 4967 N N . LEU B 1 294 ? 42.505 -1.682 -45.929 1.00 90.37 271 LEU B N 1
ATOM 4968 C CA . LEU B 1 294 ? 41.450 -1.444 -44.912 1.00 75.79 271 LEU B CA 1
ATOM 4969 C C . LEU B 1 294 ? 42.075 -0.691 -43.733 1.00 68.50 271 LEU B C 1
ATOM 4970 O O . LEU B 1 294 ? 41.442 0.255 -43.222 1.00 75.12 271 LEU B O 1
ATOM 4975 N N . ALA B 1 295 ? 43.292 -1.078 -43.351 1.00 73.93 272 ALA B N 1
ATOM 4976 C CA . ALA B 1 295 ? 43.979 -0.419 -42.219 1.00 82.27 272 ALA B CA 1
ATOM 4977 C C . ALA B 1 295 ? 44.205 1.046 -42.577 1.00 79.90 272 ALA B C 1
ATOM 4978 O O . ALA B 1 295 ? 44.036 1.924 -41.710 1.00 81.65 272 ALA B O 1
ATOM 4980 N N . GLU B 1 296 ? 44.578 1.293 -43.832 1.00 75.31 273 GLU B N 1
ATOM 4981 C CA . GLU B 1 296 ? 44.809 2.685 -44.285 1.00 86.07 273 GLU B CA 1
ATOM 4982 C C . GLU B 1 296 ? 43.503 3.485 -44.149 1.00 79.80 273 GLU B C 1
ATOM 4983 O O . GLU B 1 296 ? 43.552 4.597 -43.590 1.00 80.57 273 GLU B O 1
ATOM 4989 N N . ARG B 1 297 ? 42.384 2.941 -44.634 1.00 61.77 274 ARG B N 1
ATOM 4990 C CA . ARG B 1 297 ? 41.131 3.664 -44.486 1.00 66.62 274 ARG B CA 1
ATOM 4991 C C . ARG B 1 297 ? 40.748 3.838 -43.020 1.00 72.27 274 ARG B C 1
ATOM 4992 O O . ARG B 1 297 ? 40.167 4.862 -42.648 1.00 74.26 274 ARG B O 1
ATOM 5000 N N . PHE B 1 298 ? 41.017 2.831 -42.180 1.00 69.88 275 PHE B N 1
ATOM 5001 C CA . PHE B 1 298 ? 40.785 3.004 -40.749 1.00 74.36 275 PHE B CA 1
ATOM 5002 C C . PHE B 1 298 ? 41.643 4.141 -40.207 1.00 67.05 275 PHE B C 1
ATOM 5003 O O . PHE B 1 298 ? 41.184 4.939 -39.381 1.00 71.50 275 PHE B O 1
ATOM 5011 N N . ARG B 1 299 ? 42.893 4.239 -40.669 1.00 73.01 276 ARG B N 1
ATOM 5012 C CA . ARG B 1 299 ? 43.745 5.335 -40.224 1.00 68.24 276 ARG B CA 1
ATOM 5013 C C . ARG B 1 299 ? 43.159 6.669 -40.658 1.00 63.81 276 ARG B C 1
ATOM 5014 O O . ARG B 1 299 ? 43.169 7.641 -39.893 1.00 60.63 276 ARG B O 1
ATOM 5022 N N . ALA B 1 300 ? 42.598 6.712 -41.870 1.00 62.65 277 ALA B N 1
ATOM 5023 C CA . ALA B 1 300 ? 41.967 7.927 -42.375 1.00 64.25 277 ALA B CA 1
ATOM 5024 C C . ALA B 1 300 ? 40.862 8.410 -41.448 1.00 70.77 277 ALA B C 1
ATOM 5025 O O . ALA B 1 300 ? 40.703 9.618 -41.237 1.00 84.32 277 ALA B O 1
ATOM 5027 N N . GLN B 1 301 ? 40.083 7.488 -40.888 1.00 65.63 278 GLN B N 1
ATOM 5028 C CA . GLN B 1 301 ? 39.009 7.896 -39.989 1.00 64.36 278 GLN B CA 1
ATOM 5029 C C . GLN B 1 301 ? 39.510 8.348 -38.625 1.00 67.31 278 GLN B C 1
ATOM 5030 O O . GLN B 1 301 ? 38.715 8.883 -37.849 1.00 73.73 278 GLN B O 1
ATOM 5036 N N . GLY B 1 302 ? 40.790 8.151 -38.309 1.00 61.71 279 GLY B N 1
ATOM 5037 C CA . GLY B 1 302 ? 41.320 8.496 -37.006 1.00 65.64 279 GLY B CA 1
ATOM 5038 C C . GLY B 1 302 ? 41.708 7.307 -36.155 1.00 70.44 279 GLY B C 1
ATOM 5039 O O . GLY B 1 302 ? 42.144 7.501 -35.016 1.00 80.45 279 GLY B O 1
ATOM 5040 N N . ALA B 1 303 ? 41.551 6.084 -36.652 1.00 68.09 280 ALA B N 1
ATOM 5041 C CA . ALA B 1 303 ? 41.940 4.913 -35.883 1.00 77.84 280 ALA B CA 1
ATOM 5042 C C . ALA B 1 303 ? 43.456 4.754 -35.818 1.00 81.87 280 ALA B C 1
ATOM 5043 O O . ALA B 1 303 ? 44.191 5.192 -36.707 1.00 83.77 280 ALA B O 1
ATOM 5045 N N . THR B 1 304 ? 43.918 4.092 -34.759 1.00 77.72 281 THR B N 1
ATOM 5046 C CA . THR B 1 304 ? 45.282 3.587 -34.680 1.00 72.69 281 THR B CA 1
ATOM 5047 C C . THR B 1 304 ? 45.268 2.105 -35.020 1.00 72.69 281 THR B C 1
ATOM 5048 O O . THR B 1 304 ? 44.555 1.326 -34.380 1.00 77.70 281 THR B O 1
ATOM 5052 N N . VAL B 1 305 ? 46.064 1.721 -36.016 1.00 71.16 282 VAL B N 1
ATOM 5053 C CA . VAL B 1 305 ? 46.101 0.363 -36.559 1.00 69.37 282 VAL B CA 1
ATOM 5054 C C . VAL B 1 305 ? 47.559 -0.081 -36.507 1.00 81.91 282 VAL B C 1
ATOM 5055 O O . VAL B 1 305 ? 48.347 0.245 -37.402 1.00 83.44 282 VAL B O 1
ATOM 5059 N N . ASP B 1 306 ? 47.913 -0.846 -35.480 1.00 78.51 283 ASP B N 1
ATOM 5060 C CA . ASP B 1 306 ? 49.279 -1.302 -35.265 1.00 68.34 283 ASP B CA 1
ATOM 5061 C C . ASP B 1 306 ? 49.576 -2.597 -36.009 1.00 79.65 283 ASP B C 1
ATOM 5062 O O . ASP B 1 306 ? 48.755 -3.519 -36.039 1.00 79.43 283 ASP B O 1
ATOM 5067 N N . THR B 1 307 ? 50.767 -2.651 -36.617 1.00 92.86 284 THR B N 1
ATOM 5068 C CA . THR B 1 307 ? 51.242 -3.870 -37.264 1.00 84.41 284 THR B CA 1
ATOM 5069 C C . THR B 1 307 ? 51.775 -4.890 -36.271 1.00 74.37 284 THR B C 1
ATOM 5070 O O . THR B 1 307 ? 51.742 -6.088 -36.551 1.00 73.25 284 THR B O 1
ATOM 5074 N N . ALA B 1 308 ? 52.331 -4.432 -35.153 1.00 74.96 285 ALA B N 1
ATOM 5075 C CA . ALA B 1 308 ? 52.970 -5.294 -34.172 1.00 80.24 285 ALA B CA 1
ATOM 5076 C C . ALA B 1 308 ? 52.696 -4.774 -32.768 1.00 91.79 285 ALA B C 1
ATOM 5077 O O . ALA B 1 308 ? 52.521 -3.570 -32.556 1.00 78.29 285 ALA B O 1
ATOM 5079 N N . SER B 1 309 ? 52.643 -5.698 -31.812 1.00 94.47 286 SER B N 1
ATOM 5080 C CA . SER B 1 309 ? 52.518 -5.351 -30.405 1.00 86.40 286 SER B CA 1
ATOM 5081 C C . SER B 1 309 ? 53.437 -6.244 -29.590 1.00 91.90 286 SER B C 1
ATOM 5082 O O . SER B 1 309 ? 53.596 -7.429 -29.896 1.00 96.44 286 SER B O 1
ATOM 5085 N N . ASP B 1 310 ? 54.060 -5.664 -28.564 1.00 96.99 287 ASP B N 1
ATOM 5086 C CA . ASP B 1 310 ? 54.847 -6.482 -27.648 1.00 96.00 287 ASP B CA 1
ATOM 5087 C C . ASP B 1 310 ? 53.960 -7.403 -26.825 1.00 95.30 287 ASP B C 1
ATOM 5088 O O . ASP B 1 310 ? 54.365 -8.524 -26.501 1.00 106.36 287 ASP B O 1
ATOM 5093 N N . ARG B 1 311 ? 52.745 -6.964 -26.501 1.00 93.43 288 ARG B N 1
ATOM 5094 C CA . ARG B 1 311 ? 51.853 -7.741 -25.654 1.00 85.21 288 ARG B CA 1
ATOM 5095 C C . ARG B 1 311 ? 51.240 -8.928 -26.375 1.00 90.43 288 ARG B C 1
ATOM 5096 O O . ARG B 1 311 ? 50.419 -9.629 -25.772 1.00 96.78 288 ARG B O 1
ATOM 5104 N N . LEU B 1 312 ? 51.629 -9.158 -27.627 1.00 77.90 289 LEU B N 1
ATOM 5105 C CA . LEU B 1 312 ? 51.022 -10.271 -28.398 1.00 84.20 289 LEU B CA 1
ATOM 5106 C C . LEU B 1 312 ? 51.236 -11.580 -27.625 1.00 100.76 289 LEU B C 1
ATOM 5107 O O . LEU B 1 312 ? 52.406 -11.904 -27.333 1.00 107.03 289 LEU B O 1
ATOM 5112 N N . PRO B 1 313 ? 50.180 -12.353 -27.286 1.00 112.29 290 PRO B N 1
ATOM 5113 C CA . PRO B 1 313 ? 50.371 -13.643 -26.643 1.00 120.22 290 PRO B CA 1
ATOM 5114 C C . PRO B 1 313 ? 51.108 -14.462 -27.670 1.00 102.29 290 PRO B C 1
ATOM 5115 O O . PRO B 1 313 ? 50.787 -14.366 -28.873 1.00 95.38 290 PRO B O 1
ATOM 5119 N N . ASP B 1 314 ? 52.076 -15.274 -27.239 1.00 95.65 291 ASP B N 1
ATOM 5120 C CA . ASP B 1 314 ? 52.835 -15.959 -28.315 1.00 106.58 291 ASP B CA 1
ATOM 5121 C C . ASP B 1 314 ? 51.879 -16.907 -29.036 1.00 90.02 291 ASP B C 1
ATOM 5122 O O . ASP B 1 314 ? 51.199 -17.710 -28.362 1.00 95.55 291 ASP B O 1
ATOM 5127 N N . LEU B 1 315 ? 51.838 -16.813 -30.362 1.00 89.90 292 LEU B N 1
ATOM 5128 C CA . LEU B 1 315 ? 51.024 -17.759 -31.162 1.00 83.61 292 LEU B CA 1
ATOM 5129 C C . LEU B 1 315 ? 51.628 -19.159 -31.011 1.00 93.77 292 LEU B C 1
ATOM 5130 O O . LEU B 1 315 ? 50.860 -20.128 -30.943 1.00 91.34 292 LEU B O 1
ATOM 5135 N N . GLU B 1 316 ? 52.962 -19.242 -31.002 1.00 108.82 293 GLU B N 1
ATOM 5136 C CA . GLU B 1 316 ? 53.666 -20.546 -30.889 1.00 102.49 293 GLU B CA 1
ATOM 5137 C C . GLU B 1 316 ? 52.983 -21.430 -29.835 1.00 93.38 293 GLU B C 1
ATOM 5138 O O . GLU B 1 316 ? 52.452 -22.493 -30.223 1.00 79.48 293 GLU B O 1
ATOM 5144 N N . ARG B 1 317 ? 53.017 -21.036 -28.559 1.00 89.02 294 ARG B N 1
ATOM 5145 C CA . ARG B 1 317 ? 52.391 -21.924 -27.584 1.00 84.22 294 ARG B CA 1
ATOM 5146 C C . ARG B 1 317 ? 50.914 -22.109 -27.859 1.00 98.06 294 ARG B C 1
ATOM 5147 O O . ARG B 1 317 ? 50.393 -23.224 -27.727 1.00 99.53 294 ARG B O 1
ATOM 5155 N N . GLN B 1 318 ? 50.234 -21.032 -28.272 1.00 96.70 295 GLN B N 1
ATOM 5156 C CA . GLN B 1 318 ? 48.806 -21.115 -28.551 1.00 91.49 295 GLN B CA 1
ATOM 5157 C C . GLN B 1 318 ? 48.539 -22.132 -29.639 1.00 97.71 295 GLN B C 1
ATOM 5158 O O . GLN B 1 318 ? 47.623 -22.957 -29.530 1.00 106.52 295 GLN B O 1
ATOM 5164 N N . ASN B 1 319 ? 49.347 -22.103 -30.689 1.00 85.77 296 ASN B N 1
ATOM 5165 C CA . ASN B 1 319 ? 49.164 -23.079 -31.743 1.00 93.63 296 ASN B CA 1
ATOM 5166 C C . ASN B 1 319 ? 49.507 -24.466 -31.237 1.00 100.99 296 ASN B C 1
ATOM 5167 O O . ASN B 1 319 ? 48.889 -25.448 -31.660 1.00 100.52 296 ASN B O 1
ATOM 5172 N N . ALA B 1 320 ? 50.459 -24.555 -30.304 1.00 101.23 297 ALA B N 1
ATOM 5173 C CA . ALA B 1 320 ? 50.880 -25.853 -29.791 1.00 107.48 297 ALA B CA 1
ATOM 5174 C C . ALA B 1 320 ? 49.725 -26.586 -29.129 1.00 103.60 297 ALA B C 1
ATOM 5175 O O . ALA B 1 320 ? 49.520 -27.781 -29.366 1.00 108.35 297 ALA B O 1
ATOM 5177 N N . ALA B 1 321 ? 48.953 -25.888 -28.304 1.00 96.70 298 ALA B N 1
ATOM 5178 C CA . ALA B 1 321 ? 47.786 -26.517 -27.703 1.00 104.40 298 ALA B CA 1
ATOM 5179 C C . ALA B 1 321 ? 46.725 -26.845 -28.749 1.00 101.78 298 ALA B C 1
ATOM 5180 O O . ALA B 1 321 ? 46.148 -27.933 -28.729 1.00 105.01 298 ALA B O 1
ATOM 5182 N N . TYR B 1 322 ? 46.528 -25.959 -29.725 1.00 103.22 299 TYR B N 1
ATOM 5183 C CA . TYR B 1 322 ? 45.328 -26.028 -30.555 1.00 97.58 299 TYR B CA 1
ATOM 5184 C C . TYR B 1 322 ? 45.270 -27.283 -31.420 1.00 99.39 299 TYR B C 1
ATOM 5185 O O . TYR B 1 322 ? 44.235 -27.959 -31.453 1.00 101.43 299 TYR B O 1
ATOM 5194 N N . GLU B 1 323 ? 46.345 -27.607 -32.152 1.00 106.92 300 GLU B N 1
ATOM 5195 C CA . GLU B 1 323 ? 46.256 -28.773 -33.034 1.00 113.16 300 GLU B CA 1
ATOM 5196 C C . GLU B 1 323 ? 45.942 -30.044 -32.253 1.00 116.50 300 GLU B C 1
ATOM 5197 O O . GLU B 1 323 ? 45.148 -30.877 -32.709 1.00 113.98 300 GLU B O 1
ATOM 5203 N N . GLN B 1 324 ? 46.563 -30.224 -31.082 1.00 101.61 301 GLN B N 1
ATOM 5204 C CA . GLN B 1 324 ? 46.362 -31.484 -30.377 1.00 117.63 301 GLN B CA 1
ATOM 5205 C C . GLN B 1 324 ? 44.948 -31.614 -29.819 1.00 120.45 301 GLN B C 1
ATOM 5206 O O . GLN B 1 324 ? 44.391 -32.716 -29.831 1.00 118.73 301 GLN B O 1
ATOM 5212 N N . MET B 1 325 ? 44.332 -30.520 -29.359 1.00 120.78 302 MET B N 1
ATOM 5213 C CA . MET B 1 325 ? 42.943 -30.626 -28.914 1.00 113.63 302 MET B CA 1
ATOM 5214 C C . MET B 1 325 ? 42.034 -30.984 -30.074 1.00 111.00 302 MET B C 1
ATOM 5215 O O . MET B 1 325 ? 40.985 -31.613 -29.879 1.00 118.58 302 MET B O 1
ATOM 5220 N N . LEU B 1 326 ? 42.391 -30.565 -31.289 1.00 105.61 303 LEU B N 1
ATOM 5221 C CA . LEU B 1 326 ? 41.588 -31.022 -32.411 1.00 115.52 303 LEU B CA 1
ATOM 5222 C C . LEU B 1 326 ? 41.735 -32.527 -32.577 1.00 126.44 303 LEU B C 1
ATOM 5223 O O . LEU B 1 326 ? 40.742 -33.228 -32.756 1.00 129.30 303 LEU B O 1
ATOM 5228 N N . ASN B 1 327 ? 42.945 -33.058 -32.410 1.00 118.49 304 ASN B N 1
ATOM 5229 C CA . ASN B 1 327 ? 43.096 -34.509 -32.434 1.00 124.99 304 ASN B CA 1
ATOM 5230 C C . ASN B 1 327 ? 42.549 -35.164 -31.166 1.00 137.76 304 ASN B C 1
ATOM 5231 O O . ASN B 1 327 ? 42.064 -36.299 -31.225 1.00 147.98 304 ASN B O 1
ATOM 5236 N N . ILE B 1 328 ? 42.608 -34.467 -30.024 1.00 132.03 305 ILE B N 1
ATOM 5237 C CA . ILE B 1 328 ? 42.003 -34.967 -28.786 1.00 133.76 305 ILE B CA 1
ATOM 5238 C C . ILE B 1 328 ? 40.488 -35.097 -28.915 1.00 137.06 305 ILE B C 1
ATOM 5239 O O . ILE B 1 328 ? 39.903 -36.094 -28.477 1.00 139.55 305 ILE B O 1
ATOM 5244 N N . ALA B 1 329 ? 39.826 -34.098 -29.499 1.00 134.87 306 ALA B N 1
ATOM 5245 C CA . ALA B 1 329 ? 38.378 -34.186 -29.661 1.00 128.76 306 ALA B CA 1
ATOM 5246 C C . ALA B 1 329 ? 38.006 -35.303 -30.629 1.00 141.99 306 ALA B C 1
ATOM 5247 O O . ALA B 1 329 ? 36.933 -35.914 -30.504 1.00 134.78 306 ALA B O 1
ATOM 5249 N N . MET B 1 330 ? 38.862 -35.557 -31.624 1.00 151.34 307 MET B N 1
ATOM 5250 C CA . MET B 1 330 ? 38.696 -36.696 -32.537 1.00 157.18 307 MET B CA 1
ATOM 5251 C C . MET B 1 330 ? 39.136 -38.021 -31.893 1.00 159.55 307 MET B C 1
ATOM 5252 O O . MET B 1 330 ? 39.936 -38.770 -32.446 1.00 151.75 307 MET B O 1
ATOM 5257 N N . SER B 1 331 ? 38.591 -38.355 -30.726 1.00 161.26 308 SER B N 1
ATOM 5258 C CA . SER B 1 331 ? 39.146 -39.529 -30.047 1.00 161.27 308 SER B CA 1
ATOM 5259 C C . SER B 1 331 ? 38.102 -40.440 -29.421 1.00 166.34 308 SER B C 1
ATOM 5260 O O . SER B 1 331 ? 37.203 -40.928 -30.113 1.00 157.40 308 SER B O 1
ATOM 5263 N N . VAL B 1 332 ? 38.254 -40.712 -28.129 1.00 177.69 309 VAL B N 1
ATOM 5264 C CA . VAL B 1 332 ? 37.456 -41.720 -27.436 1.00 161.38 309 VAL B CA 1
ATOM 5265 C C . VAL B 1 332 ? 35.979 -41.349 -27.443 1.00 155.30 309 VAL B C 1
ATOM 5266 O O . VAL B 1 332 ? 35.159 -42.049 -28.039 1.00 151.20 309 VAL B O 1
ATOM 5270 N N . GLU B 1 341 ? 47.155 -44.742 -28.381 1.00 136.78 318 GLU B N 1
ATOM 5271 C CA . GLU B 1 341 ? 46.947 -44.982 -26.958 1.00 139.74 318 GLU B CA 1
ATOM 5272 C C . GLU B 1 341 ? 45.847 -44.080 -26.397 1.00 146.05 318 GLU B C 1
ATOM 5273 O O . GLU B 1 341 ? 45.697 -42.932 -26.826 1.00 138.30 318 GLU B O 1
ATOM 5279 N N . PRO B 1 342 ? 45.079 -44.600 -25.442 1.00 149.72 319 PRO B N 1
ATOM 5280 C CA . PRO B 1 342 ? 44.041 -43.786 -24.792 1.00 147.33 319 PRO B CA 1
ATOM 5281 C C . PRO B 1 342 ? 44.656 -42.582 -24.100 1.00 145.14 319 PRO B C 1
ATOM 5282 O O . PRO B 1 342 ? 45.542 -42.734 -23.246 1.00 149.53 319 PRO B O 1
ATOM 5286 N N . PRO B 1 343 ? 44.225 -41.369 -24.453 1.00 125.45 320 PRO B N 1
ATOM 5287 C CA . PRO B 1 343 ? 44.848 -40.168 -23.879 1.00 118.74 320 PRO B CA 1
ATOM 5288 C C . PRO B 1 343 ? 44.651 -40.122 -22.372 1.00 109.30 320 PRO B C 1
ATOM 5289 O O . PRO B 1 343 ? 43.593 -40.481 -21.857 1.00 106.20 320 PRO B O 1
ATOM 5293 N N . THR B 1 344 ? 45.686 -39.701 -21.654 1.00 109.95 321 THR B N 1
ATOM 5294 C CA . THR B 1 344 ? 45.550 -39.659 -20.207 1.00 104.68 321 THR B CA 1
ATOM 5295 C C . THR B 1 344 ? 44.716 -38.460 -19.773 1.00 104.25 321 THR B C 1
ATOM 5296 O O . THR B 1 344 ? 44.613 -37.448 -20.472 1.00 108.18 321 THR B O 1
ATOM 5300 N N . LEU B 1 345 ? 44.089 -38.608 -18.608 1.00 98.32 322 LEU B N 1
ATOM 5301 C CA . LEU B 1 345 ? 43.397 -37.492 -17.979 1.00 90.74 322 LEU B CA 1
ATOM 5302 C C . LEU B 1 345 ? 44.329 -36.302 -17.777 1.00 98.72 322 LEU B C 1
ATOM 5303 O O . LEU B 1 345 ? 43.937 -35.154 -18.014 1.00 104.33 322 LEU B O 1
ATOM 5308 N N . ALA B 1 346 ? 45.564 -36.554 -17.336 1.00 104.34 323 ALA B N 1
ATOM 5309 C CA . ALA B 1 346 ? 46.486 -35.458 -17.040 1.00 102.72 323 ALA B CA 1
ATOM 5310 C C . ALA B 1 346 ? 46.816 -34.641 -18.289 1.00 100.38 323 ALA B C 1
ATOM 5311 O O . ALA B 1 346 ? 46.990 -33.420 -18.204 1.00 94.65 323 ALA B O 1
ATOM 5313 N N . THR B 1 347 ? 46.963 -35.296 -19.449 1.00 102.19 324 THR B N 1
ATOM 5314 C CA . THR B 1 347 ? 47.113 -34.548 -20.699 1.00 105.93 324 THR B CA 1
ATOM 5315 C C . THR B 1 347 ? 45.933 -33.614 -20.911 1.00 107.28 324 THR B C 1
ATOM 5316 O O . THR B 1 347 ? 46.107 -32.427 -21.214 1.00 109.42 324 THR B O 1
ATOM 5320 N N . TRP B 1 348 ? 44.717 -34.143 -20.763 1.00 100.01 325 TRP B N 1
ATOM 5321 C CA . TRP B 1 348 ? 43.526 -33.327 -20.953 1.00 95.85 325 TRP B CA 1
ATOM 5322 C C . TRP B 1 348 ? 43.489 -32.195 -19.935 1.00 93.90 325 TRP B C 1
ATOM 5323 O O . TRP B 1 348 ? 43.134 -31.058 -20.270 1.00 93.91 325 TRP B O 1
ATOM 5334 N N . LEU B 1 349 ? 43.901 -32.475 -18.696 1.00 92.23 326 LEU B N 1
ATOM 5335 C CA . LEU B 1 349 ? 43.965 -31.425 -17.685 1.00 95.63 326 LEU B CA 1
ATOM 5336 C C . LEU B 1 349 ? 44.979 -30.357 -18.068 1.00 95.30 326 LEU B C 1
ATOM 5337 O O . LEU B 1 349 ? 44.739 -29.161 -17.864 1.00 104.62 326 LEU B O 1
ATOM 5342 N N . HIS B 1 350 ? 46.125 -30.770 -18.616 1.00 85.10 327 HIS B N 1
ATOM 5343 C CA . HIS B 1 350 ? 47.146 -29.798 -18.978 1.00 89.59 327 HIS B CA 1
ATOM 5344 C C . HIS B 1 350 ? 46.742 -29.020 -20.219 1.00 94.89 327 HIS B C 1
ATOM 5345 O O . HIS B 1 350 ? 47.063 -27.830 -20.339 1.00 91.35 327 HIS B O 1
ATOM 5352 N N . LEU B 1 351 ? 46.018 -29.665 -21.137 1.00 87.71 328 LEU B N 1
ATOM 5353 C CA . LEU B 1 351 ? 45.513 -28.949 -22.302 1.00 100.20 328 LEU B CA 1
ATOM 5354 C C . LEU B 1 351 ? 44.539 -27.848 -21.896 1.00 98.80 328 LEU B C 1
ATOM 5355 O O . LEU B 1 351 ? 44.597 -26.734 -22.427 1.00 97.90 328 LEU B O 1
ATOM 5360 N N . HIS B 1 352 ? 43.642 -28.139 -20.952 1.00 89.78 329 HIS B N 1
ATOM 5361 C CA . HIS B 1 352 ? 42.764 -27.099 -20.431 1.00 90.63 329 HIS B CA 1
ATOM 5362 C C . HIS B 1 352 ? 43.556 -26.023 -19.700 1.00 89.08 329 HIS B C 1
ATOM 5363 O O . HIS B 1 352 ? 43.232 -24.834 -19.786 1.00 96.64 329 HIS B O 1
ATOM 5370 N N . ASP B 1 353 ? 44.595 -26.423 -18.965 1.00 101.50 330 ASP B N 1
ATOM 5371 C CA . ASP B 1 353 ? 45.436 -25.451 -18.270 1.00 99.62 330 ASP B CA 1
ATOM 5372 C C . ASP B 1 353 ? 46.173 -24.547 -19.251 1.00 89.55 330 ASP B C 1
ATOM 5373 O O . ASP B 1 353 ? 46.381 -23.357 -18.983 1.00 76.14 330 ASP B O 1
ATOM 5378 N N . GLU B 1 354 ? 46.604 -25.101 -20.382 1.00 85.06 331 GLU B N 1
ATOM 5379 C CA . GLU B 1 354 ? 47.282 -24.285 -21.380 1.00 92.13 331 GLU B CA 1
ATOM 5380 C C . GLU B 1 354 ? 46.349 -23.234 -21.974 1.00 102.79 331 GLU B C 1
ATOM 5381 O O . GLU B 1 354 ? 46.703 -22.048 -22.048 1.00 97.51 331 GLU B O 1
ATOM 5387 N N . GLN B 1 355 ? 45.136 -23.640 -22.368 1.00 95.67 332 GLN B N 1
ATOM 5388 C CA . GLN B 1 355 ? 44.235 -22.698 -23.025 1.00 96.34 332 GLN B CA 1
ATOM 5389 C C . GLN B 1 355 ? 43.743 -21.631 -22.058 1.00 85.47 332 GLN B C 1
ATOM 5390 O O . GLN B 1 355 ? 43.510 -20.488 -22.464 1.00 92.77 332 GLN B O 1
ATOM 5396 N N . ALA B 1 356 ? 43.612 -21.966 -20.777 1.00 87.58 333 ALA B N 1
ATOM 5397 C CA . ALA B 1 356 ? 43.162 -20.968 -19.818 1.00 80.41 333 ALA B CA 1
ATOM 5398 C C . ALA B 1 356 ? 44.166 -19.833 -19.679 1.00 87.55 333 ALA B C 1
ATOM 5399 O O . ALA B 1 356 ? 43.771 -18.663 -19.641 1.00 102.69 333 ALA B O 1
ATOM 5401 N N . ARG B 1 357 ? 45.469 -20.140 -19.616 1.00 89.76 334 ARG B N 1
ATOM 5402 C CA . ARG B 1 357 ? 46.423 -19.056 -19.426 1.00 103.25 334 ARG B CA 1
ATOM 5403 C C . ARG B 1 357 ? 46.823 -18.417 -20.757 1.00 95.41 334 ARG B C 1
ATOM 5404 O O . ARG B 1 357 ? 47.407 -17.328 -20.740 1.00 94.79 334 ARG B O 1
ATOM 5412 N N . MET B 1 358 ? 46.499 -19.048 -21.909 1.00 88.99 335 MET B N 1
ATOM 5413 C CA . MET B 1 358 ? 46.574 -18.332 -23.187 1.00 93.64 335 MET B CA 1
ATOM 5414 C C . MET B 1 358 ? 45.441 -17.317 -23.279 1.00 98.66 335 MET B C 1
ATOM 5415 O O . MET B 1 358 ? 45.640 -16.192 -23.758 1.00 99.99 335 MET B O 1
ATOM 5420 N N . GLN B 1 359 ? 44.249 -17.715 -22.834 1.00 89.63 336 GLN B N 1
ATOM 5421 C CA . GLN B 1 359 ? 43.107 -16.769 -22.832 1.00 85.92 336 GLN B CA 1
ATOM 5422 C C . GLN B 1 359 ? 43.494 -15.566 -21.967 1.00 89.36 336 GLN B C 1
ATOM 5423 O O . GLN B 1 359 ? 43.157 -14.426 -22.344 1.00 89.08 336 GLN B O 1
ATOM 5429 N N . ARG B 1 360 ? 44.199 -15.820 -20.865 1.00 94.47 337 ARG B N 1
ATOM 5430 C CA . ARG B 1 360 ? 44.635 -14.728 -19.958 1.00 93.21 337 ARG B CA 1
ATOM 5431 C C . ARG B 1 360 ? 45.583 -13.800 -20.725 1.00 83.51 337 ARG B C 1
ATOM 5432 O O . ARG B 1 360 ? 45.525 -12.573 -20.512 1.00 82.57 337 ARG B O 1
ATOM 5434 N N . GLN B 1 361 ? 46.456 -14.378 -21.548 1.00 83.86 338 GLN B N 1
ATOM 5435 C CA . GLN B 1 361 ? 47.389 -13.555 -22.356 1.00 92.46 338 GLN B CA 1
ATOM 5436 C C . GLN B 1 361 ? 46.579 -12.703 -23.348 1.00 80.95 338 GLN B C 1
ATOM 5437 O O . GLN B 1 361 ? 46.898 -11.505 -23.493 1.00 79.44 338 GLN B O 1
ATOM 5443 N N . TRP B 1 362 ? 45.566 -13.291 -23.989 1.00 81.47 339 TRP B N 1
ATOM 5444 C CA . TRP B 1 362 ? 44.737 -12.515 -24.904 1.00 66.49 339 TRP B CA 1
ATOM 5445 C C . TRP B 1 362 ? 43.966 -11.451 -24.142 1.00 76.90 339 TRP B C 1
ATOM 5446 O O . TRP B 1 362 ? 43.790 -10.325 -24.624 1.00 75.33 339 TRP B O 1
ATOM 5457 N N . ARG B 1 363 ? 43.532 -11.786 -22.925 1.00 79.79 340 ARG B N 1
ATOM 5458 C CA . ARG B 1 363 ? 42.917 -10.797 -22.050 1.00 69.07 340 ARG B CA 1
ATOM 5459 C C . ARG B 1 363 ? 43.822 -9.591 -21.861 1.00 69.75 340 ARG B C 1
ATOM 5460 O O . ARG B 1 363 ? 43.348 -8.452 -21.857 1.00 75.44 340 ARG B O 1
ATOM 5468 N N . ARG B 1 364 ? 45.129 -9.821 -21.675 1.00 87.73 341 ARG B N 1
ATOM 5469 C CA . ARG B 1 364 ? 46.051 -8.706 -21.457 1.00 91.16 341 ARG B CA 1
ATOM 5470 C C . ARG B 1 364 ? 46.235 -7.876 -22.723 1.00 82.31 341 ARG B C 1
ATOM 5471 O O . ARG B 1 364 ? 46.307 -6.642 -22.664 1.00 84.01 341 ARG B O 1
ATOM 5479 N N . LEU B 1 365 ? 46.277 -8.538 -23.879 1.00 71.32 342 LEU B N 1
ATOM 5480 C CA . LEU B 1 365 ? 46.350 -7.828 -25.149 1.00 73.24 342 LEU B CA 1
ATOM 5481 C C . LEU B 1 365 ? 45.149 -6.891 -25.329 1.00 85.58 342 LEU B C 1
ATOM 5482 O O . LEU B 1 365 ? 45.312 -5.715 -25.684 1.00 72.30 342 LEU B O 1
ATOM 5487 N N . PHE B 1 366 ? 43.933 -7.385 -25.042 1.00 86.84 343 PHE B N 1
ATOM 5488 C CA . PHE B 1 366 ? 42.726 -6.580 -25.225 1.00 64.92 343 PHE B CA 1
ATOM 5489 C C . PHE B 1 366 ? 42.602 -5.482 -24.176 1.00 72.66 343 PHE B C 1
ATOM 5490 O O . PHE B 1 366 ? 41.716 -4.626 -24.290 1.00 70.70 343 PHE B O 1
ATOM 5498 N N . GLU B 1 367 ? 43.464 -5.477 -23.158 1.00 73.18 344 GLU B N 1
ATOM 5499 C CA . GLU B 1 367 ? 43.556 -4.287 -22.325 1.00 69.40 344 GLU B CA 1
ATOM 5500 C C . GLU B 1 367 ? 44.062 -3.093 -23.122 1.00 70.55 344 GLU B C 1
ATOM 5501 O O . GLU B 1 367 ? 43.821 -1.943 -22.736 1.00 70.00 344 GLU B O 1
ATOM 5507 N N . THR B 1 368 ? 44.841 -3.336 -24.175 1.00 66.28 345 THR B N 1
ATOM 5508 C CA . THR B 1 368 ? 45.259 -2.239 -25.040 1.00 84.30 345 THR B CA 1
ATOM 5509 C C . THR B 1 368 ? 44.340 -2.066 -26.250 1.00 72.80 345 THR B C 1
ATOM 5510 O O . THR B 1 368 ? 43.978 -0.931 -26.586 1.00 65.64 345 THR B O 1
ATOM 5514 N N . TYR B 1 369 ? 43.928 -3.167 -26.883 1.00 59.02 346 TYR B N 1
ATOM 5515 C CA . TYR B 1 369 ? 43.265 -3.154 -28.183 1.00 63.15 346 TYR B CA 1
ATOM 5516 C C . TYR B 1 369 ? 41.780 -3.473 -28.058 1.00 67.89 346 TYR B C 1
ATOM 5517 O O . TYR B 1 369 ? 41.371 -4.245 -27.185 1.00 71.70 346 TYR B O 1
ATOM 5526 N N . ASP B 1 370 ? 40.968 -2.825 -28.902 1.00 71.64 347 ASP B N 1
ATOM 5527 C CA . ASP B 1 370 ? 39.550 -3.162 -29.020 1.00 64.14 347 ASP B CA 1
ATOM 5528 C C . ASP B 1 370 ? 39.327 -4.424 -29.843 1.00 59.76 347 ASP B C 1
ATOM 5529 O O . ASP B 1 370 ? 38.503 -5.268 -29.474 1.00 72.05 347 ASP B O 1
ATOM 5534 N N . VAL B 1 371 ? 40.020 -4.559 -30.975 1.00 60.07 348 VAL B N 1
ATOM 5535 C CA . VAL B 1 371 ? 39.891 -5.730 -31.835 1.00 65.76 348 VAL B CA 1
ATOM 5536 C C . VAL B 1 371 ? 41.230 -6.079 -32.471 1.00 65.10 348 VAL B C 1
ATOM 5537 O O . VAL B 1 371 ? 42.122 -5.240 -32.615 1.00 63.10 348 VAL B O 1
ATOM 5541 N N . VAL B 1 372 ? 41.320 -7.328 -32.917 1.00 61.82 349 VAL B N 1
ATOM 5542 C CA . VAL B 1 372 ? 42.430 -7.838 -33.707 1.00 63.42 349 VAL B CA 1
ATOM 5543 C C . VAL B 1 372 ? 41.876 -8.234 -35.067 1.00 64.44 349 VAL B C 1
ATOM 5544 O O . VAL B 1 372 ? 40.876 -8.957 -35.148 1.00 68.03 349 VAL B O 1
ATOM 5548 N N . ILE B 1 373 ? 42.527 -7.778 -36.136 1.00 67.86 350 ILE B N 1
ATOM 5549 C CA . ILE B 1 373 ? 42.114 -8.102 -37.497 1.00 63.28 350 ILE B CA 1
ATOM 5550 C C . ILE B 1 373 ? 43.134 -9.074 -38.066 1.00 67.71 350 ILE B C 1
ATOM 5551 O O . ILE B 1 373 ? 44.341 -8.807 -38.035 1.00 73.33 350 ILE B O 1
ATOM 5556 N N . ALA B 1 374 ? 42.652 -10.201 -38.572 1.00 62.84 351 ALA B N 1
ATOM 5557 C CA . ALA B 1 374 ? 43.517 -11.278 -39.022 1.00 65.70 351 ALA B CA 1
ATOM 5558 C C . ALA B 1 374 ? 42.853 -11.966 -40.206 1.00 74.33 351 ALA B C 1
ATOM 5559 O O . ALA B 1 374 ? 41.634 -11.885 -40.372 1.00 77.00 351 ALA B O 1
ATOM 5561 N N . PRO B 1 375 ? 43.627 -12.668 -41.029 1.00 79.20 352 PRO B N 1
ATOM 5562 C CA . PRO B 1 375 ? 42.999 -13.455 -42.094 1.00 76.70 352 PRO B CA 1
ATOM 5563 C C . PRO B 1 375 ? 42.162 -14.572 -41.496 1.00 79.75 352 PRO B C 1
ATOM 5564 O O . PRO B 1 375 ? 42.513 -15.148 -40.465 1.00 79.89 352 PRO B O 1
ATOM 5568 N N . THR B 1 376 ? 41.012 -14.830 -42.118 1.00 82.49 353 THR B N 1
ATOM 5569 C CA . THR B 1 376 ? 40.271 -16.044 -41.799 1.00 85.67 353 THR B CA 1
ATOM 5570 C C . THR B 1 376 ? 41.158 -17.258 -41.993 1.00 95.38 353 THR B C 1
ATOM 5571 O O . THR B 1 376 ? 41.199 -18.168 -41.156 1.00 92.85 353 THR B O 1
ATOM 5575 N N . VAL B 1 377 ? 41.845 -17.302 -43.130 1.00 103.81 354 VAL B N 1
ATOM 5576 C CA . VAL B 1 377 ? 42.807 -18.351 -43.416 1.00 86.15 354 VAL B CA 1
ATOM 5577 C C . VAL B 1 377 ? 43.752 -17.790 -44.469 1.00 92.28 354 VAL B C 1
ATOM 5578 O O . VAL B 1 377 ? 43.394 -16.882 -45.222 1.00 93.38 354 VAL B O 1
ATOM 5582 N N . GLY B 1 378 ? 44.960 -18.347 -44.539 1.00 98.07 355 GLY B N 1
ATOM 5583 C CA . GLY B 1 378 ? 45.993 -17.775 -45.392 1.00 92.39 355 GLY B CA 1
ATOM 5584 C C . GLY B 1 378 ? 45.602 -17.642 -46.855 1.00 84.79 355 GLY B C 1
ATOM 5585 O O . GLY B 1 378 ? 46.194 -16.849 -47.588 1.00 91.26 355 GLY B O 1
ATOM 5586 N N . MET B 1 379 ? 44.646 -18.441 -47.315 1.00 94.71 356 MET B N 1
ATOM 5587 C CA . MET B 1 379 ? 44.350 -18.544 -48.735 1.00 94.53 356 MET B CA 1
ATOM 5588 C C . MET B 1 379 ? 42.921 -18.111 -49.043 1.00 96.67 356 MET B C 1
ATOM 5589 O O . MET B 1 379 ? 42.043 -18.127 -48.177 1.00 96.14 356 MET B O 1
ATOM 5594 N N . THR B 1 380 ? 42.710 -17.688 -50.290 1.00 99.03 357 THR B N 1
ATOM 5595 C CA . THR B 1 380 ? 41.380 -17.599 -50.874 1.00 94.84 357 THR B CA 1
ATOM 5596 C C . THR B 1 380 ? 40.831 -18.999 -51.137 1.00 98.21 357 THR B C 1
ATOM 5597 O O . THR B 1 380 ? 41.519 -20.004 -50.951 1.00 99.60 357 THR B O 1
ATOM 5601 N N . ALA B 1 381 ? 39.603 -19.069 -51.654 1.00 86.55 358 ALA B N 1
ATOM 5602 C CA . ALA B 1 381 ? 39.007 -20.383 -51.997 1.00 91.04 358 ALA B CA 1
ATOM 5603 C C . ALA B 1 381 ? 39.980 -21.191 -52.859 1.00 110.18 358 ALA B C 1
ATOM 5604 O O . ALA B 1 381 ? 40.657 -20.596 -53.725 1.00 123.81 358 ALA B O 1
ATOM 5606 N N . PHE B 1 382 ? 40.039 -22.508 -52.647 1.00 121.42 359 PHE B N 1
ATOM 5607 C CA . PHE B 1 382 ? 41.005 -23.363 -53.392 1.00 124.87 359 PHE B CA 1
ATOM 5608 C C . PHE B 1 382 ? 40.249 -24.482 -54.113 1.00 134.12 359 PHE B C 1
ATOM 5609 O O . PHE B 1 382 ? 39.176 -24.897 -53.639 1.00 132.24 359 PHE B O 1
ATOM 5617 N N . PRO B 1 383 ? 40.748 -24.993 -55.261 1.00 139.14 360 PRO B N 1
ATOM 5618 C CA . PRO B 1 383 ? 40.090 -26.107 -55.933 1.00 142.34 360 PRO B CA 1
ATOM 5619 C C . PRO B 1 383 ? 40.114 -27.364 -55.077 1.00 142.33 360 PRO B C 1
ATOM 5620 O O . PRO B 1 383 ? 41.146 -27.644 -54.435 1.00 135.93 360 PRO B O 1
ATOM 5624 N N . HIS B 1 384 ? 39.018 -28.128 -55.106 1.00 138.30 361 HIS B N 1
ATOM 5625 C CA . HIS B 1 384 ? 38.932 -29.376 -54.299 1.00 144.96 361 HIS B CA 1
ATOM 5626 C C . HIS B 1 384 ? 40.086 -30.315 -54.658 1.00 145.13 361 HIS B C 1
ATOM 5627 O O . HIS B 1 384 ? 40.562 -30.302 -55.814 1.00 150.96 361 HIS B O 1
ATOM 5634 N N . ASP B 1 385 ? 40.504 -31.137 -53.694 1.00 142.15 362 ASP B N 1
ATOM 5635 C CA . ASP B 1 385 ? 41.596 -32.116 -53.952 1.00 151.86 362 ASP B CA 1
ATOM 5636 C C . ASP B 1 385 ? 41.002 -33.520 -53.828 1.00 154.95 362 ASP B C 1
ATOM 5637 O O . ASP B 1 385 ? 40.351 -33.795 -52.796 1.00 154.01 362 ASP B O 1
ATOM 5642 N N . ASP B 1 386 ? 41.224 -34.376 -54.829 1.00 161.61 363 ASP B N 1
ATOM 5643 C CA . ASP B 1 386 ? 40.582 -35.720 -54.820 1.00 166.95 363 ASP B CA 1
ATOM 5644 C C . ASP B 1 386 ? 41.070 -36.525 -53.613 1.00 163.24 363 ASP B C 1
ATOM 5645 O O . ASP B 1 386 ? 40.229 -37.190 -52.973 1.00 160.28 363 ASP B O 1
ATOM 5650 N N . THR B 1 387 ? 42.366 -36.453 -53.302 1.00 162.08 364 THR B N 1
ATOM 5651 C CA . THR B 1 387 ? 42.868 -37.144 -52.098 1.00 167.36 364 THR B CA 1
ATOM 5652 C C . THR B 1 387 ? 43.407 -36.111 -51.143 1.00 159.64 364 THR B C 1
ATOM 5653 O O . THR B 1 387 ? 44.242 -35.286 -51.567 1.00 144.59 364 THR B O 1
ATOM 5657 N N . PRO B 1 388 ? 42.962 -36.096 -49.870 1.00 179.10 365 PRO B N 1
ATOM 5658 C CA . PRO B 1 388 ? 43.532 -35.181 -48.895 1.00 167.80 365 PRO B CA 1
ATOM 5659 C C . PRO B 1 388 ? 44.772 -35.678 -48.161 1.00 153.60 365 PRO B C 1
ATOM 5660 O O . PRO B 1 388 ? 44.678 -35.959 -46.948 1.00 148.78 365 PRO B O 1
ATOM 5664 N N . LEU B 1 389 ? 45.917 -35.768 -48.844 1.00 141.46 366 LEU B N 1
ATOM 5665 C CA . LEU B 1 389 ? 47.152 -36.100 -48.090 1.00 138.28 366 LEU B CA 1
ATOM 5666 C C . LEU B 1 389 ? 47.364 -34.904 -47.164 1.00 136.49 366 LEU B C 1
ATOM 5667 O O . LEU B 1 389 ? 47.185 -33.763 -47.647 1.00 138.52 366 LEU B O 1
ATOM 5672 N N . PRO B 1 390 ? 47.755 -35.059 -45.882 1.00 140.12 367 PRO B N 1
ATOM 5673 C CA . PRO B 1 390 ? 47.861 -33.867 -45.061 1.00 143.90 367 PRO B CA 1
ATOM 5674 C C . PRO B 1 390 ? 48.952 -32.965 -45.604 1.00 152.96 367 PRO B C 1
ATOM 5675 O O . PRO B 1 390 ? 50.033 -33.515 -45.898 1.00 153.11 367 PRO B O 1
ATOM 5679 N N . HIS B 1 391 ? 48.658 -31.677 -45.814 1.00 153.07 368 HIS B N 1
ATOM 5680 C CA . HIS B 1 391 ? 49.638 -30.623 -46.215 1.00 161.80 368 HIS B CA 1
ATOM 5681 C C . HIS B 1 391 ? 49.885 -30.610 -47.729 1.00 160.62 368 HIS B C 1
ATOM 5682 O O . HIS B 1 391 ? 50.505 -29.643 -48.224 1.00 162.43 368 HIS B O 1
ATOM 5689 N N . ARG B 1 392 ? 49.368 -31.602 -48.456 1.00 158.40 369 ARG B N 1
ATOM 5690 C CA . ARG B 1 392 ? 49.680 -31.664 -49.908 1.00 148.34 369 ARG B CA 1
ATOM 5691 C C . ARG B 1 392 ? 49.074 -30.494 -50.691 1.00 149.15 369 ARG B C 1
ATOM 5692 O O . ARG B 1 392 ? 49.787 -29.908 -51.533 1.00 154.45 369 ARG B O 1
ATOM 5694 N N . ARG B 1 393 ? 47.818 -30.159 -50.401 1.00 151.71 370 ARG B N 1
ATOM 5695 C CA . ARG B 1 393 ? 47.082 -29.147 -51.208 1.00 151.85 370 ARG B CA 1
ATOM 5696 C C . ARG B 1 393 ? 47.615 -27.709 -51.166 1.00 150.85 370 ARG B C 1
ATOM 5697 O O . ARG B 1 393 ? 47.646 -27.071 -52.241 1.00 144.68 370 ARG B O 1
ATOM 5699 N N . LEU B 1 394 ? 48.027 -27.211 -49.998 1.00 157.52 371 LEU B N 1
ATOM 5700 C CA . LEU B 1 394 ? 48.310 -25.751 -49.917 1.00 149.95 371 LEU B CA 1
ATOM 5701 C C . LEU B 1 394 ? 49.486 -25.271 -50.777 1.00 143.48 371 LEU B C 1
ATOM 5702 O O . LEU B 1 394 ? 50.557 -25.909 -50.735 1.00 138.00 371 LEU B O 1
ATOM 5704 N N . ASP B 1 395 ? 49.277 -24.193 -51.538 1.00 146.00 372 ASP B N 1
ATOM 5705 C CA . ASP B 1 395 ? 50.383 -23.505 -52.255 1.00 139.70 372 ASP B CA 1
ATOM 5706 C C . ASP B 1 395 ? 50.164 -22.020 -51.954 1.00 137.08 372 ASP B C 1
ATOM 5707 O O . ASP B 1 395 ? 49.012 -21.575 -52.139 1.00 132.64 372 ASP B O 1
ATOM 5712 N N . ILE B 1 396 ? 51.179 -21.262 -51.541 1.00 133.97 373 ILE B N 1
ATOM 5713 C CA . ILE B 1 396 ? 50.901 -19.805 -51.345 1.00 124.73 373 ILE B CA 1
ATOM 5714 C C . ILE B 1 396 ? 51.818 -18.981 -52.259 1.00 125.33 373 ILE B C 1
ATOM 5715 O O . ILE B 1 396 ? 53.045 -19.195 -52.201 1.00 124.02 373 ILE B O 1
ATOM 5720 N N . ASP B 1 397 ? 51.243 -18.094 -53.075 1.00 125.40 374 ASP B N 1
ATOM 5721 C CA . ASP B 1 397 ? 52.069 -17.173 -53.906 1.00 128.62 374 ASP B CA 1
ATOM 5722 C C . ASP B 1 397 ? 53.049 -17.992 -54.756 1.00 130.19 374 ASP B C 1
ATOM 5723 O O . ASP B 1 397 ? 54.209 -17.551 -54.900 1.00 120.57 374 ASP B O 1
ATOM 5728 N N . GLY B 1 398 ? 52.610 -19.136 -55.288 1.00 134.11 375 GLY B N 1
ATOM 5729 C CA . GLY B 1 398 ? 53.471 -19.946 -56.173 1.00 127.07 375 GLY B CA 1
ATOM 5730 C C . GLY B 1 398 ? 54.456 -20.807 -55.401 1.00 124.24 375 GLY B C 1
ATOM 5731 O O . GLY B 1 398 ? 55.318 -21.434 -56.049 1.00 124.72 375 GLY B O 1
ATOM 5732 N N . GLU B 1 399 ? 54.343 -20.844 -54.071 1.00 127.17 376 GLU B N 1
ATOM 5733 C CA . GLU B 1 399 ? 55.259 -21.664 -53.236 1.00 117.75 376 GLU B CA 1
ATOM 5734 C C . GLU B 1 399 ? 54.439 -22.726 -52.490 1.00 131.25 376 GLU B C 1
ATOM 5735 O O . GLU B 1 399 ? 53.444 -22.354 -51.838 1.00 143.63 376 GLU B O 1
ATOM 5741 N N . ASP B 1 400 ? 54.851 -23.994 -52.576 1.00 122.13 377 ASP B N 1
ATOM 5742 C CA . ASP B 1 400 ? 54.087 -25.085 -51.912 1.00 132.47 377 ASP B CA 1
ATOM 5743 C C . ASP B 1 400 ? 54.141 -24.866 -50.398 1.00 144.56 377 ASP B C 1
ATOM 5744 O O . ASP B 1 400 ? 55.223 -24.496 -49.894 1.00 141.03 377 ASP B O 1
ATOM 5749 N N . THR B 1 401 ? 53.026 -25.100 -49.701 1.00 148.89 378 THR B N 1
ATOM 5750 C CA . THR B 1 401 ? 52.982 -24.832 -48.247 1.00 146.74 378 THR B CA 1
ATOM 5751 C C . THR B 1 401 ? 52.308 -25.975 -47.527 1.00 148.38 378 THR B C 1
ATOM 5752 O O . THR B 1 401 ? 51.481 -26.666 -48.154 1.00 136.80 378 THR B O 1
ATOM 5756 N N . PRO B 1 402 ? 52.641 -26.254 -46.248 1.00 148.16 379 PRO B N 1
ATOM 5757 C CA . PRO B 1 402 ? 51.908 -27.256 -45.493 1.00 135.93 379 PRO B CA 1
ATOM 5758 C C . PRO B 1 402 ? 50.489 -26.747 -45.312 1.00 129.63 379 PRO B C 1
ATOM 5759 O O . PRO B 1 402 ? 50.301 -25.543 -45.046 1.00 124.43 379 PRO B O 1
ATOM 5763 N N . PHE B 1 403 ? 49.507 -27.641 -45.420 1.00 127.31 380 PHE B N 1
ATOM 5764 C CA . PHE B 1 403 ? 48.093 -27.243 -45.195 1.00 120.12 380 PHE B CA 1
ATOM 5765 C C . PHE B 1 403 ? 47.892 -27.042 -43.694 1.00 115.16 380 PHE B C 1
ATOM 5766 O O . PHE B 1 403 ? 47.317 -26.003 -43.312 1.00 117.81 380 PHE B O 1
ATOM 5774 N N . LEU B 1 404 ? 48.337 -28.001 -42.873 1.00 120.25 381 LEU B N 1
ATOM 5775 C CA . LEU B 1 404 ? 48.101 -27.853 -41.437 1.00 114.44 381 LEU B CA 1
ATOM 5776 C C . LEU B 1 404 ? 48.293 -26.418 -40.982 1.00 117.58 381 LEU B C 1
ATOM 5777 O O . LEU B 1 404 ? 47.571 -25.931 -40.104 1.00 120.82 381 LEU B O 1
ATOM 5782 N N . HIS B 1 405 ? 49.301 -25.748 -41.534 1.00 111.55 382 HIS B N 1
ATOM 5783 C CA . HIS B 1 405 ? 49.698 -24.448 -41.019 1.00 119.84 382 HIS B CA 1
ATOM 5784 C C . HIS B 1 405 ? 48.592 -23.411 -41.147 1.00 113.73 382 HIS B C 1
ATOM 5785 O O . HIS B 1 405 ? 48.506 -22.4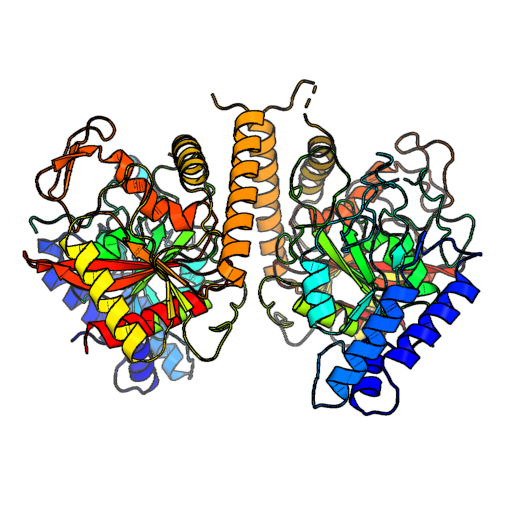95 -40.320 1.00 110.08 382 HIS B O 1
ATOM 5792 N N . GLN B 1 406 ? 47.751 -23.522 -42.177 1.00 107.44 383 GLN B N 1
ATOM 5793 C CA . GLN B 1 406 ? 46.686 -22.543 -42.356 1.00 110.69 383 GLN B CA 1
ATOM 5794 C C . GLN B 1 406 ? 45.654 -22.623 -41.239 1.00 108.42 383 GLN B C 1
ATOM 5795 O O . GLN B 1 406 ? 44.973 -21.632 -40.954 1.00 109.70 383 GLN B O 1
ATOM 5801 N N . PHE B 1 407 ? 45.520 -23.786 -40.599 1.00 109.87 384 PHE B N 1
ATOM 5802 C CA . PHE B 1 407 ? 44.589 -23.930 -39.487 1.00 89.11 384 PHE B CA 1
ATOM 5803 C C . PHE B 1 407 ? 44.973 -23.083 -38.279 1.00 90.63 384 PHE B C 1
ATOM 5804 O O . PHE B 1 407 ? 44.169 -22.955 -37.352 1.00 91.40 384 PHE B O 1
ATOM 5812 N N . ALA B 1 408 ? 46.178 -22.513 -38.255 1.00 90.75 385 ALA B N 1
ATOM 5813 C CA . ALA B 1 408 ? 46.547 -21.609 -37.170 1.00 95.22 385 ALA B CA 1
ATOM 5814 C C . ALA B 1 408 ? 45.633 -20.390 -37.118 1.00 93.57 385 ALA B C 1
ATOM 5815 O O . ALA B 1 408 ? 45.444 -19.808 -36.044 1.00 79.56 385 ALA B O 1
ATOM 5817 N N . PHE B 1 409 ? 45.122 -19.941 -38.280 1.00 91.01 386 PHE B N 1
ATOM 5818 C CA . PHE B 1 409 ? 44.300 -18.730 -38.302 1.00 88.93 386 PHE B CA 1
ATOM 5819 C C . PHE B 1 409 ? 42.944 -18.933 -37.629 1.00 84.73 386 PHE B C 1
ATOM 5820 O O . PHE B 1 409 ? 42.609 -18.151 -36.721 1.00 76.91 386 PHE B O 1
ATOM 5828 N N . PRO B 1 410 ? 42.144 -19.953 -37.972 1.00 79.30 387 PRO B N 1
ATOM 5829 C CA . PRO B 1 410 ? 40.914 -20.197 -37.199 1.00 75.92 387 PRO B CA 1
ATOM 5830 C C . PRO B 1 410 ? 41.156 -20.436 -35.723 1.00 81.48 387 PRO B C 1
ATOM 5831 O O . PRO B 1 410 ? 40.327 -20.041 -34.890 1.00 77.10 387 PRO B O 1
ATOM 5835 N N . GLY B 1 411 ? 42.262 -21.095 -35.382 1.00 77.91 388 GLY B N 1
ATOM 5836 C CA . GLY B 1 411 ? 42.572 -21.369 -33.992 1.00 76.19 388 GLY B CA 1
ATOM 5837 C C . GLY B 1 411 ? 42.818 -20.126 -33.166 1.00 69.09 388 GLY B C 1
ATOM 5838 O O . GLY B 1 411 ? 42.650 -20.147 -31.944 1.00 81.31 388 GLY B O 1
ATOM 5839 N N . LEU B 1 412 ? 43.264 -19.047 -33.806 1.00 74.20 389 LEU B N 1
ATOM 5840 C CA . LEU B 1 412 ? 43.547 -17.809 -33.081 1.00 75.56 389 LEU B CA 1
ATOM 5841 C C . LEU B 1 412 ? 42.407 -17.426 -32.150 1.00 75.48 389 LEU B C 1
ATOM 5842 O O . LEU B 1 412 ? 42.639 -17.024 -31.005 1.00 69.86 389 LEU B O 1
ATOM 5847 N N . ALA B 1 413 ? 41.171 -17.484 -32.652 1.00 76.23 390 ALA B N 1
ATOM 5848 C CA . ALA B 1 413 ? 40.001 -17.196 -31.828 1.00 79.08 390 ALA B CA 1
ATOM 5849 C C . ALA B 1 413 ? 39.565 -18.408 -31.019 1.00 62.46 390 ALA B C 1
ATOM 5850 O O . ALA B 1 413 ? 39.215 -18.280 -29.840 1.00 61.76 390 ALA B O 1
ATOM 5852 N N . THR B 1 414 ? 39.573 -19.587 -31.637 1.00 60.21 391 THR B N 1
ATOM 5853 C CA . THR B 1 414 ? 38.904 -20.736 -31.038 1.00 76.10 391 THR B CA 1
ATOM 5854 C C . THR B 1 414 ? 39.555 -21.151 -29.727 1.00 74.19 391 THR B C 1
ATOM 5855 O O . THR B 1 414 ? 38.871 -21.331 -28.715 1.00 74.12 391 THR B O 1
ATOM 5859 N N . LEU B 1 415 ? 40.877 -21.276 -29.713 1.00 70.86 392 LEU B N 1
ATOM 5860 C CA . LEU B 1 415 ? 41.536 -21.748 -28.499 1.00 74.64 392 LEU B CA 1
ATOM 5861 C C . LEU B 1 415 ? 41.314 -20.819 -27.316 1.00 68.36 392 LEU B C 1
ATOM 5862 O O . LEU B 1 415 ? 41.045 -21.325 -26.212 1.00 66.33 392 LEU B O 1
ATOM 5867 N N . PRO B 1 416 ? 41.440 -19.496 -27.447 1.00 65.09 393 PRO B N 1
ATOM 5868 C CA . PRO B 1 416 ? 41.093 -18.621 -26.322 1.00 69.96 393 PRO B CA 1
ATOM 5869 C C . PRO B 1 416 ? 39.594 -18.522 -26.067 1.00 60.39 393 PRO B C 1
ATOM 5870 O O . PRO B 1 416 ? 39.213 -17.882 -25.080 1.00 62.38 393 PRO B O 1
ATOM 5874 N N . MET B 1 417 ? 38.746 -18.997 -26.991 1.00 51.30 394 MET B N 1
ATOM 5875 C CA . MET B 1 417 ? 37.271 -18.983 -26.890 1.00 67.78 394 MET B CA 1
ATOM 5876 C C . MET B 1 417 ? 36.720 -17.602 -27.236 1.00 65.20 394 MET B C 1
ATOM 5877 O O . MET B 1 417 ? 35.589 -17.295 -26.888 1.00 58.99 394 MET B O 1
ATOM 5882 N N . LEU B 1 418 ? 37.534 -16.735 -27.827 1.00 69.79 395 LEU B N 1
ATOM 5883 C CA . LEU B 1 418 ? 37.143 -15.371 -28.131 1.00 60.39 395 LEU B CA 1
ATOM 5884 C C . LEU B 1 418 ? 36.097 -15.304 -29.253 1.00 59.71 395 LEU B C 1
ATOM 5885 O O . LEU B 1 418 ? 36.007 -16.204 -30.094 1.00 51.75 395 LEU B O 1
ATOM 5890 N N . PRO B 1 419 ? 35.270 -14.255 -29.262 1.00 50.52 396 PRO B N 1
ATOM 5891 C CA . PRO B 1 419 ? 34.388 -14.015 -30.411 1.00 53.18 396 PRO B CA 1
ATOM 5892 C C . PRO B 1 419 ? 35.187 -13.539 -31.618 1.00 50.51 396 PRO B C 1
ATOM 5893 O O . PRO B 1 419 ? 36.179 -12.823 -31.480 1.00 59.50 396 PRO B O 1
ATOM 5897 N N . ALA B 1 420 ? 34.771 -13.976 -32.804 1.00 52.36 397 ALA B N 1
ATOM 5898 C CA . ALA B 1 420 ? 35.378 -13.542 -34.056 1.00 60.24 397 ALA B CA 1
ATOM 5899 C C . ALA B 1 420 ? 34.318 -13.385 -35.136 1.00 60.17 397 ALA B C 1
ATOM 5900 O O . ALA B 1 420 ? 33.592 -14.340 -35.423 1.00 53.45 397 ALA B O 1
ATOM 5902 N N . THR B 1 421 ? 34.328 -12.247 -35.830 1.00 57.10 398 THR B N 1
ATOM 5903 C CA . THR B 1 421 ? 33.406 -11.988 -36.933 1.00 56.30 398 THR B CA 1
ATOM 5904 C C . THR B 1 421 ? 34.142 -12.092 -38.265 1.00 64.77 398 THR B C 1
ATOM 5905 O O . THR B 1 421 ? 35.223 -11.517 -38.431 1.00 70.77 398 THR B O 1
ATOM 5909 N N . SER B 1 422 ? 33.557 -12.820 -39.210 1.00 65.11 399 SER B N 1
ATOM 5910 C CA . SER B 1 422 ? 34.102 -12.967 -40.556 1.00 70.20 399 SER B CA 1
ATOM 5911 C C . SER B 1 422 ? 33.406 -11.982 -41.486 1.00 71.98 399 SER B C 1
ATOM 5912 O O . SER B 1 422 ? 32.174 -12.004 -41.606 1.00 66.24 399 SER B O 1
ATOM 5915 N N . VAL B 1 423 ? 34.192 -11.127 -42.137 1.00 74.33 400 VAL B N 1
ATOM 5916 C CA . VAL B 1 423 ? 33.665 -10.001 -42.909 1.00 65.20 400 VAL B CA 1
ATOM 5917 C C . VAL B 1 423 ? 34.221 -10.001 -44.326 1.00 73.55 400 VAL B C 1
ATOM 5918 O O . VAL B 1 423 ? 35.445 -10.048 -44.495 1.00 71.50 400 VAL B O 1
ATOM 5922 N N . PRO B 1 424 ? 33.396 -9.840 -45.360 1.00 72.33 401 PRO B N 1
ATOM 5923 C CA . PRO B 1 424 ? 33.950 -9.661 -46.709 1.00 74.56 401 PRO B CA 1
ATOM 5924 C C . PRO B 1 424 ? 34.553 -8.270 -46.842 1.00 65.56 401 PRO B C 1
ATOM 5925 O O . PRO B 1 424 ? 33.876 -7.273 -46.600 1.00 87.05 401 PRO B O 1
ATOM 5929 N N . ILE B 1 425 ? 35.824 -8.198 -47.232 1.00 73.70 402 ILE B N 1
ATOM 5930 C CA . ILE B 1 425 ? 36.493 -6.913 -47.420 1.00 78.21 402 ILE B CA 1
ATOM 5931 C C . ILE B 1 425 ? 37.085 -6.735 -48.808 1.00 81.00 402 ILE B C 1
ATOM 5932 O O . ILE B 1 425 ? 37.628 -5.659 -49.093 1.00 85.93 402 ILE B O 1
ATOM 5937 N N . GLY B 1 426 ? 37.058 -7.749 -49.661 1.00 80.23 403 GLY B N 1
ATOM 5938 C CA . GLY B 1 426 ? 37.700 -7.609 -50.954 1.00 84.53 403 GLY B CA 1
ATOM 5939 C C . GLY B 1 426 ? 37.320 -8.743 -51.874 1.00 79.00 403 GLY B C 1
ATOM 5940 O O . GLY B 1 426 ? 36.624 -9.683 -51.487 1.00 94.27 403 GLY B O 1
ATOM 5941 N N . ARG B 1 427 ? 37.763 -8.618 -53.120 1.00 94.32 404 ARG B N 1
ATOM 5942 C CA . ARG B 1 427 ? 37.770 -9.724 -54.064 1.00 98.02 404 ARG B CA 1
ATOM 5943 C C . ARG B 1 427 ? 39.121 -9.757 -54.767 1.00 102.82 404 ARG B C 1
ATOM 5944 O O . ARG B 1 427 ? 39.633 -8.712 -55.174 1.00 100.69 404 ARG B O 1
ATOM 5952 N N . ASP B 1 428 ? 39.702 -10.952 -54.890 1.00 111.39 405 ASP B N 1
ATOM 5953 C CA . ASP B 1 428 ? 41.031 -11.106 -55.475 1.00 114.93 405 ASP B CA 1
ATOM 5954 C C . ASP B 1 428 ? 40.978 -10.971 -57.002 1.00 119.83 405 ASP B C 1
ATOM 5955 O O . ASP B 1 428 ? 39.920 -10.765 -57.607 1.00 113.23 405 ASP B O 1
ATOM 5960 N N . GLY B 1 429 ? 42.159 -11.076 -57.622 1.00 123.82 406 GLY B N 1
ATOM 5961 C CA . GLY B 1 429 ? 42.253 -10.963 -59.072 1.00 117.41 406 GLY B CA 1
ATOM 5962 C C . GLY B 1 429 ? 41.368 -11.944 -59.820 1.00 121.29 406 GLY B C 1
ATOM 5963 O O . GLY B 1 429 ? 40.771 -11.596 -60.842 1.00 124.42 406 GLY B O 1
ATOM 5964 N N . ASP B 1 430 ? 41.263 -13.178 -59.324 1.00 124.05 407 ASP B N 1
ATOM 5965 C CA . ASP B 1 430 ? 40.379 -14.148 -59.962 1.00 121.19 407 ASP B CA 1
ATOM 5966 C C . ASP B 1 430 ? 38.903 -13.875 -59.686 1.00 122.25 407 ASP B C 1
ATOM 5967 O O . ASP B 1 430 ? 38.045 -14.530 -60.291 1.00 116.09 407 ASP B O 1
ATOM 5972 N N . GLY B 1 431 ? 38.587 -12.927 -58.802 1.00 127.38 408 GLY B N 1
ATOM 5973 C CA . GLY B 1 431 ? 37.218 -12.603 -58.456 1.00 119.08 408 GLY B CA 1
ATOM 5974 C C . GLY B 1 431 ? 36.715 -13.306 -57.218 1.00 107.80 408 GLY B C 1
ATOM 5975 O O . GLY B 1 431 ? 35.565 -13.088 -56.823 1.00 113.12 408 GLY B O 1
ATOM 5976 N N . LEU B 1 432 ? 37.533 -14.156 -56.613 1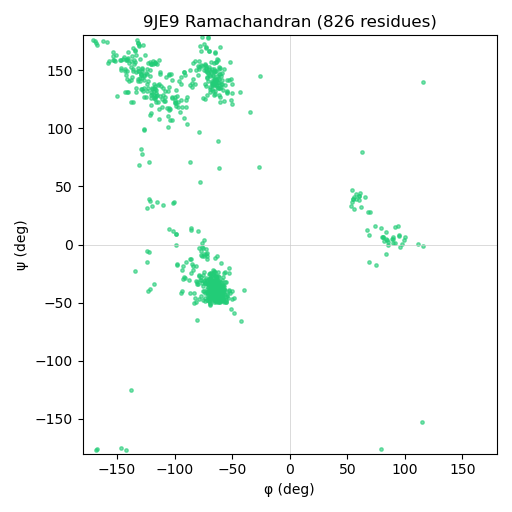.00 107.22 409 LEU B N 1
ATOM 5977 C CA . LEU B 1 432 ? 37.179 -14.796 -55.359 1.00 107.30 409 LEU B CA 1
ATOM 5978 C C . LEU B 1 432 ? 37.104 -13.767 -54.233 1.00 101.40 409 LEU B C 1
ATOM 5979 O O . LEU B 1 432 ? 37.966 -12.888 -54.134 1.00 98.27 409 LEU B O 1
ATOM 5984 N N . PRO B 1 433 ? 36.092 -13.851 -53.375 1.00 96.47 410 PRO B N 1
ATOM 5985 C CA . PRO B 1 433 ? 35.974 -12.894 -52.270 1.00 88.05 410 PRO B CA 1
ATOM 5986 C C . PRO B 1 433 ? 37.029 -13.091 -51.198 1.00 88.66 410 PRO B C 1
ATOM 5987 O O . PRO B 1 433 ? 37.468 -14.207 -50.913 1.00 85.10 410 PRO B O 1
ATOM 5991 N N . ILE B 1 434 ? 37.417 -11.972 -50.594 1.00 83.51 411 ILE B N 1
ATOM 5992 C CA . ILE B 1 434 ? 38.373 -11.925 -49.496 1.00 86.39 411 ILE B CA 1
ATOM 5993 C C . ILE B 1 434 ? 37.620 -11.592 -48.215 1.00 92.21 411 ILE B C 1
ATOM 5994 O O . ILE B 1 434 ? 36.946 -10.559 -48.129 1.00 90.12 411 ILE B O 1
ATOM 5999 N N . GLY B 1 435 ? 37.752 -12.453 -47.217 1.00 90.04 412 GLY B N 1
ATOM 6000 C CA . GLY B 1 435 ? 37.136 -12.225 -45.927 1.00 78.06 412 GLY B CA 1
ATOM 6001 C C . GLY B 1 435 ? 38.177 -12.365 -44.839 1.00 80.59 412 GLY B C 1
ATOM 6002 O O . GLY B 1 435 ? 39.171 -13.070 -44.992 1.00 92.37 412 GLY B O 1
ATOM 6003 N N . VAL B 1 436 ? 37.956 -11.651 -43.739 1.00 68.25 413 VAL B N 1
ATOM 6004 C CA . VAL B 1 436 ? 38.897 -11.641 -42.630 1.00 72.84 413 VAL B CA 1
ATOM 6005 C C . VAL B 1 436 ? 38.135 -11.796 -41.323 1.00 75.76 413 VAL B C 1
ATOM 6006 O O . VAL B 1 436 ? 36.908 -11.700 -41.277 1.00 69.89 413 VAL B O 1
ATOM 6010 N N . GLN B 1 437 ? 38.889 -12.067 -40.261 1.00 69.24 414 GLN B N 1
ATOM 6011 C CA . GLN B 1 437 ? 38.351 -12.231 -38.921 1.00 65.34 414 GLN B CA 1
ATOM 6012 C C . GLN B 1 437 ? 38.522 -10.949 -38.127 1.00 63.45 414 GLN B C 1
ATOM 6013 O O . GLN B 1 437 ? 39.623 -10.387 -38.085 1.00 59.91 414 GLN B O 1
ATOM 6019 N N . VAL B 1 438 ? 37.460 -10.522 -37.450 1.00 57.52 415 VAL B N 1
ATOM 6020 C CA . VAL B 1 438 ? 37.547 -9.479 -36.434 1.00 64.30 415 VAL B CA 1
ATOM 6021 C C . VAL B 1 438 ? 37.402 -10.149 -35.079 1.00 60.51 415 VAL B C 1
ATOM 6022 O O . VAL B 1 438 ? 36.335 -10.693 -34.772 1.00 62.24 415 VAL B O 1
ATOM 6026 N N . ILE B 1 439 ? 38.443 -10.057 -34.248 1.00 54.71 416 ILE B N 1
ATOM 6027 C CA . ILE B 1 439 ? 38.516 -10.780 -32.981 1.00 55.11 416 ILE B CA 1
ATOM 6028 C C . ILE B 1 439 ? 38.446 -9.783 -31.836 1.00 59.28 416 ILE B C 1
ATOM 6029 O O . ILE B 1 439 ? 39.072 -8.724 -31.896 1.00 58.09 416 ILE B O 1
ATOM 6034 N N . ALA B 1 440 ? 37.667 -10.105 -30.806 1.00 45.76 417 ALA B N 1
ATOM 6035 C CA . ALA B 1 440 ? 37.503 -9.221 -29.661 1.00 49.23 417 ALA B CA 1
ATOM 6036 C C . ALA B 1 440 ? 37.675 -10.016 -28.371 1.00 46.99 417 ALA B C 1
ATOM 6037 O O . ALA B 1 440 ? 37.837 -11.235 -28.387 1.00 45.51 417 ALA B O 1
ATOM 6039 N N . ASP B 1 441 ? 37.676 -9.297 -27.248 1.00 48.50 418 ASP B N 1
ATOM 6040 C CA . ASP B 1 441 ? 37.774 -9.912 -25.935 1.00 55.67 418 ASP B CA 1
ATOM 6041 C C . ASP B 1 441 ? 36.553 -10.780 -25.614 1.00 64.06 418 ASP B C 1
ATOM 6042 O O . ASP B 1 441 ? 35.504 -10.706 -26.263 1.00 59.98 418 ASP B O 1
ATOM 6047 N N . LEU B 1 442 ? 36.706 -11.596 -24.567 1.00 61.74 419 LEU B N 1
ATOM 6048 C CA . LEU B 1 442 ? 35.648 -12.504 -24.128 1.00 67.42 419 LEU B CA 1
ATOM 6049 C C . LEU B 1 442 ? 34.343 -11.765 -23.860 1.00 57.53 419 LEU B C 1
ATOM 6050 O O . LEU B 1 442 ? 34.334 -10.742 -23.174 1.00 61.27 419 LEU B O 1
ATOM 6055 N N . TYR B 1 443 ? 33.238 -12.296 -24.409 1.00 52.74 420 TYR B N 1
ATOM 6056 C CA . TYR B 1 443 ? 31.876 -11.768 -24.263 1.00 57.39 420 TYR B CA 1
ATOM 6057 C C . TYR B 1 443 ? 31.697 -10.415 -24.936 1.00 57.30 420 TYR B C 1
ATOM 6058 O O . TYR B 1 443 ? 30.735 -9.708 -24.620 1.00 54.02 420 TYR B O 1
ATOM 6067 N N . GLN B 1 444 ? 32.654 -9.990 -25.761 1.00 55.18 421 GLN B N 1
ATOM 6068 C CA . GLN B 1 444 ? 32.614 -8.721 -26.487 1.00 56.20 421 GLN B CA 1
ATOM 6069 C C . GLN B 1 444 ? 32.218 -8.945 -27.928 1.00 46.52 421 GLN B C 1
ATOM 6070 O O . GLN B 1 444 ? 32.732 -8.285 -28.831 1.00 54.30 421 GLN B O 1
ATOM 6076 N N . ASP B 1 445 ? 31.321 -9.904 -28.157 1.00 51.59 422 ASP B N 1
ATOM 6077 C CA . ASP B 1 445 ? 30.892 -10.218 -29.514 1.00 50.21 422 ASP B CA 1
ATOM 6078 C C . ASP B 1 445 ? 30.414 -8.978 -30.235 1.00 42.62 422 ASP B C 1
ATOM 6079 O O . ASP B 1 445 ? 30.650 -8.811 -31.436 1.00 57.69 422 ASP B O 1
ATOM 6084 N N . ARG B 1 446 ? 29.707 -8.116 -29.523 1.00 44.67 423 ARG B N 1
ATOM 6085 C CA . ARG B 1 446 ? 29.152 -6.934 -30.162 1.00 50.36 423 ARG B CA 1
ATOM 6086 C C . ARG B 1 446 ? 30.238 -5.930 -30.540 1.00 55.09 423 ARG B C 1
ATOM 6087 O O . ARG B 1 446 ? 30.100 -5.238 -31.558 1.00 48.89 423 ARG B O 1
ATOM 6095 N N . THR B 1 447 ? 31.343 -5.877 -29.780 1.00 50.05 424 THR B N 1
ATOM 6096 C CA . THR B 1 447 ? 32.485 -5.069 -30.205 1.00 46.72 424 THR B CA 1
ATOM 6097 C C . THR B 1 447 ? 33.053 -5.576 -31.528 1.00 57.57 424 THR B C 1
ATOM 6098 O O . THR B 1 447 ? 33.355 -4.782 -32.427 1.00 47.68 424 THR B O 1
ATOM 6102 N N . ALA B 1 448 ? 33.171 -6.901 -31.679 1.00 50.61 425 ALA B N 1
ATOM 6103 C CA . ALA B 1 448 ? 33.658 -7.458 -32.935 1.00 49.47 425 ALA B CA 1
ATOM 6104 C C . ALA B 1 448 ? 32.727 -7.112 -34.086 1.00 54.68 425 ALA B C 1
ATOM 6105 O O . ALA B 1 448 ? 33.182 -6.687 -35.153 1.00 55.62 425 ALA B O 1
ATOM 6107 N N . LEU B 1 449 ? 31.414 -7.267 -33.876 1.00 56.42 426 LEU B N 1
ATOM 6108 C CA . LEU B 1 449 ? 30.450 -6.972 -34.931 1.00 56.03 426 LEU B CA 1
ATOM 6109 C C . LEU B 1 449 ? 30.472 -5.496 -35.306 1.00 56.61 426 LEU B C 1
ATOM 6110 O O . LEU B 1 449 ? 30.328 -5.147 -36.482 1.00 60.02 426 LEU B O 1
ATOM 6115 N N . ALA B 1 450 ? 30.650 -4.618 -34.316 1.00 46.40 427 ALA B N 1
ATOM 6116 C CA . ALA B 1 450 ? 30.706 -3.189 -34.582 1.00 52.63 427 ALA B CA 1
ATOM 6117 C C . ALA B 1 450 ? 31.942 -2.835 -35.400 1.00 57.50 427 ALA B C 1
ATOM 6118 O O . ALA B 1 450 ? 31.858 -2.093 -36.383 1.00 60.37 427 ALA B O 1
ATOM 6120 N N . ALA B 1 451 ? 33.103 -3.359 -35.007 1.00 61.73 428 ALA B N 1
ATOM 6121 C CA . ALA B 1 451 ? 34.303 -3.120 -35.797 1.00 61.43 428 ALA B CA 1
ATOM 6122 C C . ALA B 1 451 ? 34.188 -3.785 -37.160 1.00 56.50 428 ALA B C 1
ATOM 6123 O O . ALA B 1 451 ? 34.708 -3.259 -38.146 1.00 53.30 428 ALA B O 1
ATOM 6125 N N . ALA B 1 452 ? 33.520 -4.938 -37.235 1.00 50.57 429 ALA B N 1
ATOM 6126 C CA . ALA B 1 452 ? 33.243 -5.537 -38.538 1.00 61.45 429 ALA B CA 1
ATOM 6127 C C . ALA B 1 452 ? 32.269 -4.679 -39.335 1.00 59.29 429 ALA B C 1
ATOM 6128 O O . ALA B 1 452 ? 32.357 -4.603 -40.568 1.00 60.28 429 ALA B O 1
ATOM 6130 N N . ARG B 1 453 ? 31.309 -4.062 -38.645 1.00 53.88 430 ARG B N 1
ATOM 6131 C CA . ARG B 1 453 ? 30.374 -3.163 -39.307 1.00 54.10 430 ARG B CA 1
ATOM 6132 C C . ARG B 1 453 ? 31.118 -2.014 -39.962 1.00 51.24 430 ARG B C 1
ATOM 6133 O O . ARG B 1 453 ? 30.936 -1.736 -41.154 1.00 48.94 430 ARG B O 1
ATOM 6141 N N . ALA B 1 454 ? 32.031 -1.393 -39.213 1.00 57.30 431 ALA B N 1
ATOM 6142 C CA . ALA B 1 454 ? 32.847 -0.323 -39.768 1.00 56.53 431 ALA B CA 1
ATOM 6143 C C . ALA B 1 454 ? 33.724 -0.831 -40.904 1.00 63.15 431 ALA B C 1
ATOM 6144 O O . ALA B 1 454 ? 33.742 -0.241 -41.991 1.00 60.55 431 ALA B O 1
ATOM 6146 N N . ALA B 1 455 ? 34.354 -1.992 -40.712 1.00 62.74 432 ALA B N 1
ATOM 6147 C CA . ALA B 1 455 ? 35.323 -2.483 -41.684 1.00 62.40 432 ALA B CA 1
ATOM 6148 C C . ALA B 1 455 ? 34.707 -2.647 -43.061 1.00 59.20 432 ALA B C 1
ATOM 6149 O O . ALA B 1 455 ? 35.257 -2.165 -44.059 1.00 60.52 432 ALA B O 1
ATOM 6151 N N . HIS B 1 456 ? 33.536 -3.277 -43.133 1.00 63.83 433 HIS B N 1
ATOM 6152 C CA . HIS B 1 456 ? 32.938 -3.529 -44.438 1.00 53.82 433 HIS B CA 1
ATOM 6153 C C . HIS B 1 456 ? 32.430 -2.240 -45.078 1.00 65.83 433 HIS B C 1
ATOM 6154 O O . HIS B 1 456 ? 32.489 -2.081 -46.304 1.00 66.19 433 HIS B O 1
ATOM 6161 N N . ALA B 1 457 ? 31.933 -1.306 -44.266 1.00 59.85 434 ALA B N 1
ATOM 6162 C CA . ALA B 1 457 ? 31.507 -0.019 -44.802 1.00 67.55 434 ALA B CA 1
ATOM 6163 C C . ALA B 1 457 ? 32.684 0.741 -45.402 1.00 61.83 434 ALA B C 1
ATOM 6164 O O . ALA B 1 457 ? 32.572 1.297 -46.499 1.00 51.43 434 ALA B O 1
ATOM 6166 N N . LEU B 1 458 ? 33.830 0.746 -44.715 1.00 60.43 435 LEU B N 1
ATOM 6167 C CA . LEU B 1 458 ? 35.012 1.420 -45.251 1.00 62.68 435 LEU B CA 1
ATOM 6168 C C . LEU B 1 458 ? 35.500 0.748 -46.531 1.00 65.38 435 LEU B C 1
ATOM 6169 O O . LEU B 1 458 ? 35.840 1.426 -47.505 1.00 79.97 435 LEU B O 1
ATOM 6174 N N . ALA B 1 459 ? 35.550 -0.585 -46.547 1.00 67.59 436 ALA B N 1
ATOM 6175 C CA . ALA B 1 459 ? 36.081 -1.296 -47.705 1.00 66.27 436 ALA B CA 1
ATOM 6176 C C . ALA B 1 459 ? 35.200 -1.115 -48.944 1.00 74.05 436 ALA B C 1
ATOM 6177 O O . ALA B 1 459 ? 35.711 -1.049 -50.067 1.00 76.45 436 ALA B O 1
ATOM 6179 N N . TRP B 1 460 ? 33.881 -1.078 -48.785 1.00 73.60 437 TRP B N 1
ATOM 6180 C CA . TRP B 1 460 ? 33.010 -1.015 -49.953 1.00 82.74 437 TRP B CA 1
ATOM 6181 C C . TRP B 1 460 ? 32.508 0.389 -50.283 1.00 80.94 437 TRP B C 1
ATOM 6182 O O . TRP B 1 460 ? 31.768 0.542 -51.259 1.00 81.74 437 TRP B O 1
ATOM 6193 N N . SER B 1 461 ? 32.876 1.409 -49.505 1.00 79.12 438 SER B N 1
ATOM 6194 C CA . SER B 1 461 ? 32.569 2.803 -49.861 1.00 86.63 438 SER B CA 1
ATOM 6195 C C . SER B 1 461 ? 33.610 3.403 -50.813 1.00 102.68 438 SER B C 1
ATOM 6196 O O . SER B 1 461 ? 34.766 2.978 -50.831 1.00 99.98 438 SER B O 1
#

Solvent-acce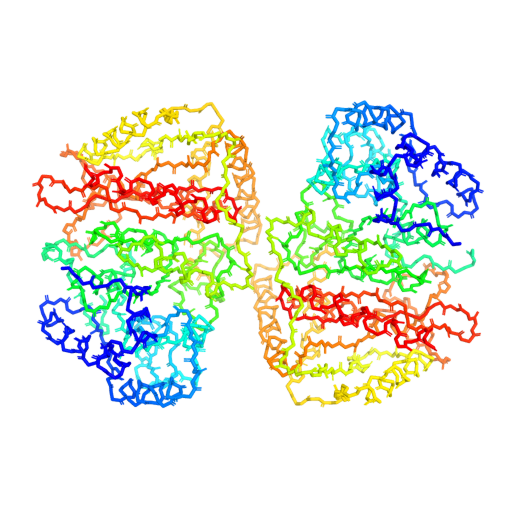ssible surface area: 31943 Å² total; per-residue (Å²): 185,42,84,32,0,63,51,8,0,49,22,3,107,66,58,141,33,56,0,39,46,37,0,54,42,0,13,66,79,2,76,88,34,7,107,135,75,114,3,7,70,28,102,20,41,106,131,4,72,88,36,0,124,59,19,32,68,103,47,92,121,60,48,85,4,74,0,1,0,0,1,0,1,0,0,2,0,1,37,7,26,44,10,32,27,30,42,78,50,146,110,80,42,117,142,82,17,96,113,25,1,41,1,0,76,64,0,79,77,5,1,3,5,13,0,2,0,0,46,27,28,128,74,140,74,142,25,24,23,7,14,0,0,4,0,0,24,0,0,54,47,9,3,0,5,0,0,0,0,0,1,22,23,1,12,0,2,14,0,0,3,10,33,29,5,9,0,0,1,0,1,61,33,1,6,19,36,93,26,16,92,2,20,48,28,102,38,85,66,1,26,2,3,6,0,0,0,0,0,60,40,4,75,1,0,23,18,0,0,81,38,0,13,29,9,55,6,24,82,50,112,104,104,38,130,88,30,82,0,2,12,7,19,112,11,26,112,10,111,8,33,172,34,4,79,56,16,1,64,77,6,2,106,89,6,105,83,118,34,10,62,10,37,98,85,27,150,85,71,3,67,14,107,86,4,30,65,5,3,86,71,6,25,73,27,1,124,172,71,74,21,66,51,20,11,94,7,61,40,28,11,49,123,0,42,98,35,0,58,96,0,6,105,42,7,9,0,0,3,0,0,4,9,0,8,7,14,40,103,123,81,147,56,77,69,92,120,4,134,17,82,6,92,71,92,87,8,36,26,72,74,4,52,3,0,4,3,3,0,1,0,0,38,0,0,0,0,0,0,10,10,13,160,23,80,128,35,27,30,4,5,0,0,0,0,0,17,10,29,12,0,52,3,0,0,20,2,0,83,30,0,55,67,25,22,106,118,187,38,81,33,0,66,51,9,0,48,30,4,102,72,59,147,32,58,0,47,47,34,0,68,45,0,10,62,78,1,91,82,27,11,106,105,14,46,0,7,29,11,102,20,27,101,122,4,57,80,42,0,118,59,15,27,54,130,42,80,133,82,45,87,5,75,1,1,0,0,1,0,0,0,1,11,6,0,31,5,27,35,9,9,8,4,61,46,76,98,114,82,119,125,130,92,18,88,129,28,2,42,1,0,78,59,0,88,78,6,2,2,12,10,0,2,0,0,0,32,0,85,65,99,44,102,36,43,30,87,0,66,0,27,80,33,79,52,51,10,0,17,8,2,0,0,0,0,0,0,0,0,40,42,9,1,0,3,1,0,0,0,0,1,6,4,1,2,0,0,14,0,0,2,4,1,24,5,8,0,0,0,0,1,57,39,1,6,12,29,78,30,18,61,16,46,34,76,34,86,62,46,8,44,7,1,5,0,0,0,0,0,65,39,4,66,3,0,23,18,0,0,78,36,0,12,20,8,49,4,24,80,52,116,106,112,38,134,88,32,89,0,4,11,6,19,95,10,21,133,9,104,5,40,162,39,5,76,55,16,1,78,62,2,3,98,87,2,88,86,119,37,10,63,8,29,105,82,25,138,77,62,1,60,14,94,65,6,34,44,1,4,80,77,10,26,102,40,13,87,38,95,186,114,27,69,29,60,68,35,64,101,10,53,95,24,21,52,132,0,38,49,52,0,73,115,0,7,104,37,7,8,0,0,3,0,0,3,8,0,14,9,7,35,76,87,60,150,106,119,113,88,74,45,41,6,70,4,95,75,76,98,7,45,15,104,60,2,44,9,0,0,2,5,0,0,0,0,37,1,0,0,0,0,0,5,10,17,144,16,86,106,28,5,4,6,6,0,0,0,0,0,18,14,28,15,0,50,3,0,0,18,1,0,90,29,0,50,58,28,20,142,124

Sequence (830 aa):
TAPSALATAAAVRAGETTALAETEAAIARIEAANPDLNAVVVKDYDRARDAARALDARIAEGFDAPLLGVPMTIKESFNVAGLPTTFGVEQFRDFVAAEDAVAVQRLKAAGTIILGKTNVPPRPARVAGGSSGGSAVALASGMVPLEFGSDIGGSIRVPAAFNGVWGHKPTYGVLPTDGHFFPGTDFAKSVLSVIGPLARDADDLEAALEIVADHPLAPAKRHGDQWRILLLVNAPKAKVQRAIRDAIDDLAERFRAQGATVDTASDRLPDLERQNAAYEQMLNIAMPPTLATWLHLHDEQARMQRQWRRLFETYDVVIAPTVGMTAFPHDDTPLPHRRLDIDGEDTPFLHQFAFPGLATLPMLPATSVPIGRDGDGLPIGVQVIADLYQDRTALAAARAAHALAWSTAPSALATAAAVRAGETTALAETEAAIARIEAANPDLNAVVVKDYDRARDAARALDARIAEGFDAPLLGVPMTIKESFNVAGLPTTFGVEQFRDFVAAEDAVAVQRLKAAGTIILGKTNVPPRLNPIYGRTRNAFDPARVAGGSSGGSAVALASGMVPLEFGSDIGGSIRVPAAFNGVWGHKPTYGVLPTDGHFFPGTDFAKSVLSVIGPLARDADDLEAALEIVADHPLAPAKRHGDQWRILLLVNAPKAKVQRAIRDAIDDLAERFRAQGATVDTASDRLPDLERQNAAYEQMLNIAMSVEPPTLATWLHLHDEQARMQRQWRRLFETYDVVIAPTVGMTAFPHDDTPLPHRRLDIDGEDTPFLHQFAFPGLATLPMLPATSVPIGRDGDGLPIGVQVIADLYQDRTALAAARAAHALAWS

Radius of gyration: 28.24 Å; Cα contacts (8 Å, |Δi|>4): 1887; chains: 2; bounding box: 59×61×81 Å

B-factor: mean 83.76, std 26.75, range [32.96, 185.81]